Protein AF-0000000076990778 (afdb_homodimer)

Radius of gyration: 34.25 Å; Cα contacts (8 Å, |Δi|>4): 1949; chains: 2; bounding box: 66×97×91 Å

Structure (mmCIF, N/CA/C/O backbone):
data_AF-000000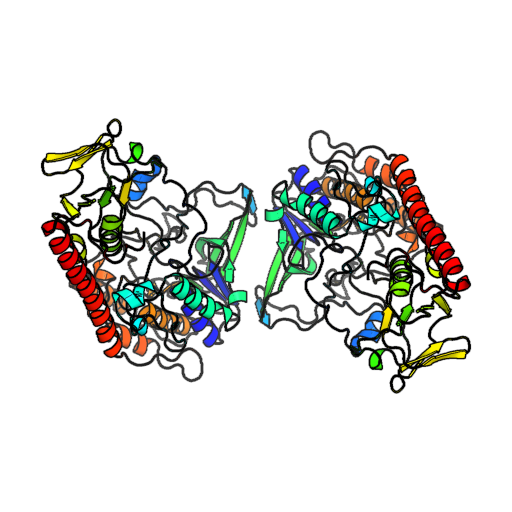0076990778-model_v1
#
loop_
_entity.id
_entity.type
_entity.pdbx_description
1 polymer 'Thiol-specific monooxygenase'
#
loop_
_atom_site.group_PDB
_atom_site.id
_atom_site.type_symbol
_atom_site.label_atom_id
_atom_site.label_alt_id
_atom_site.label_comp_id
_atom_site.label_asym_id
_atom_site.label_entity_id
_atom_site.label_seq_id
_atom_site.pdbx_PDB_ins_code
_atom_site.Cartn_x
_atom_site.Cartn_y
_atom_site.Cartn_z
_atom_site.occupancy
_atom_site.B_iso_or_equiv
_atom_site.auth_seq_id
_atom_site.auth_comp_id
_atom_site.auth_asym_id
_atom_site.auth_atom_id
_atom_site.pdbx_PDB_model_num
ATOM 1 N N . MET A 1 1 ? 0.806 -30.312 19.938 1 40.56 1 MET A N 1
ATOM 2 C CA . MET A 1 1 ? 1.621 -29.156 19.625 1 40.56 1 MET A CA 1
ATOM 3 C C . MET A 1 1 ? 1.033 -27.891 20.25 1 40.56 1 MET A C 1
ATOM 5 O O . MET A 1 1 ? -0.187 -27.719 20.297 1 40.56 1 MET A O 1
ATOM 9 N N . VAL A 1 2 ? 1.595 -27.297 21.109 1 52.78 2 VAL A N 1
ATOM 10 C CA . VAL A 1 2 ? 1.188 -26.031 21.703 1 52.78 2 VAL A CA 1
ATOM 11 C C . VAL A 1 2 ? 0.704 -25.078 20.609 1 52.78 2 VAL A C 1
ATOM 13 O O . VAL A 1 2 ? 1.192 -25.125 19.484 1 52.78 2 VAL A O 1
ATOM 16 N N . GLY A 1 3 ? -0.496 -24.453 20.734 1 72.81 3 GLY A N 1
ATOM 17 C CA . GLY A 1 3 ? -1.376 -23.828 19.766 1 72.81 3 GLY A CA 1
ATOM 18 C C . GLY A 1 3 ? -0.683 -22.781 18.922 1 72.81 3 GLY A C 1
ATOM 19 O O . GLY A 1 3 ? -0.182 -21.781 19.453 1 72.81 3 GLY A O 1
ATOM 20 N N . LEU A 1 4 ? -0.202 -23.203 17.609 1 91.69 4 LEU A N 1
ATOM 21 C CA . LEU A 1 4 ? 0.329 -22.25 16.656 1 91.69 4 LEU A CA 1
ATOM 22 C C . LEU A 1 4 ? -0.627 -21.078 16.469 1 91.69 4 LEU A C 1
ATOM 24 O O . LEU A 1 4 ? -1.841 -21.266 16.375 1 91.69 4 LEU A O 1
ATOM 28 N N . LYS A 1 5 ? -0.049 -19.875 16.578 1 95.31 5 LYS A N 1
ATOM 29 C CA . LYS A 1 5 ? -0.935 -18.719 16.594 1 95.31 5 LYS A CA 1
ATOM 30 C C . LYS A 1 5 ? -0.601 -17.75 15.461 1 95.31 5 LYS A C 1
ATOM 32 O O . LYS A 1 5 ? -1.431 -16.922 15.07 1 95.31 5 LYS A O 1
ATOM 37 N N . ARG A 1 6 ? 0.586 -17.859 14.961 1 97.69 6 ARG A N 1
ATOM 38 C CA . ARG A 1 6 ? 1.033 -16.938 13.906 1 97.69 6 ARG A CA 1
ATOM 39 C C . ARG A 1 6 ? 1.45 -17.703 12.656 1 97.69 6 ARG A C 1
ATOM 41 O O . ARG A 1 6 ? 2.41 -18.484 12.688 1 97.69 6 ARG A O 1
ATOM 48 N N . VAL A 1 7 ? 0.75 -17.391 11.469 1 98.75 7 VAL A N 1
ATOM 49 C CA . VAL A 1 7 ? 0.975 -18.156 10.258 1 98.75 7 VAL A CA 1
ATOM 50 C C . VAL A 1 7 ? 1.303 -17.219 9.102 1 98.75 7 VAL A C 1
ATOM 52 O O . VAL A 1 7 ? 0.614 -16.219 8.883 1 98.75 7 VAL A O 1
ATOM 55 N N . ALA A 1 8 ? 2.367 -17.531 8.375 1 98.81 8 ALA A N 1
ATOM 56 C CA . ALA A 1 8 ? 2.688 -16.844 7.125 1 98.81 8 ALA A CA 1
ATOM 57 C C . ALA A 1 8 ? 2.217 -17.656 5.922 1 98.81 8 ALA A C 1
ATOM 59 O O . ALA A 1 8 ? 2.404 -18.875 5.879 1 98.81 8 ALA A O 1
ATOM 60 N N . VAL A 1 9 ? 1.536 -17.016 5.039 1 98.94 9 VAL A N 1
ATOM 61 C CA . VAL A 1 9 ? 1.156 -17.609 3.764 1 98.94 9 VAL A CA 1
ATOM 62 C C . VAL A 1 9 ? 1.929 -16.938 2.631 1 98.94 9 VAL A C 1
ATOM 64 O O . VAL A 1 9 ? 1.931 -15.711 2.514 1 98.94 9 VAL A O 1
ATOM 67 N N . ILE A 1 10 ? 2.602 -17.719 1.812 1 98.75 10 ILE A N 1
ATOM 68 C CA . ILE A 1 10 ? 3.4 -17.172 0.721 1 98.75 10 ILE A CA 1
ATOM 69 C C . ILE A 1 10 ? 2.637 -17.312 -0.595 1 98.75 10 ILE A C 1
ATOM 71 O O . ILE A 1 10 ? 2.539 -18.406 -1.151 1 98.75 10 ILE A O 1
ATOM 75 N N . GLY A 1 11 ? 2.109 -16.172 -1.045 1 98.31 11 GLY A N 1
ATOM 76 C CA . GLY A 1 11 ? 1.365 -16.156 -2.295 1 98.31 11 GLY A CA 1
ATOM 77 C C . GLY A 1 11 ? -0.111 -15.852 -2.105 1 98.31 11 GLY A C 1
ATOM 78 O O . GLY A 1 11 ? -0.724 -16.312 -1.142 1 98.31 11 GLY A O 1
ATOM 79 N N . ALA A 1 12 ? -0.647 -15.125 -3.09 1 98.12 12 ALA A N 1
ATOM 80 C CA . ALA A 1 12 ? -2.072 -14.797 -3.066 1 98.12 12 ALA A CA 1
ATOM 81 C C . ALA A 1 12 ? -2.732 -15.141 -4.398 1 98.12 12 ALA A C 1
ATOM 83 O O . ALA A 1 12 ? -3.627 -14.43 -4.855 1 98.12 12 ALA A O 1
ATOM 84 N N . GLY A 1 13 ? -2.234 -16.156 -5.039 1 97.62 13 GLY A N 1
ATOM 85 C CA . GLY A 1 13 ? -3.004 -16.781 -6.105 1 97.62 13 GLY A CA 1
ATOM 86 C C . GLY A 1 13 ? -4.195 -17.578 -5.594 1 97.62 13 GLY A C 1
ATOM 87 O O . GLY A 1 13 ? -4.582 -17.438 -4.434 1 97.62 13 GLY A O 1
ATOM 88 N N . PRO A 1 14 ? -4.746 -18.406 -6.457 1 97.5 14 PRO A N 1
ATOM 89 C CA . PRO A 1 14 ? -5.898 -19.188 -6 1 97.5 14 PRO A CA 1
ATOM 90 C C . PRO A 1 14 ? -5.578 -20.078 -4.793 1 97.5 14 PRO A C 1
ATOM 92 O O . PRO A 1 14 ? -6.395 -20.188 -3.877 1 97.5 14 PRO A O 1
ATOM 95 N N . ALA A 1 15 ? -4.395 -20.672 -4.777 1 98.44 15 ALA A N 1
ATOM 96 C CA . ALA A 1 15 ? -3.984 -21.516 -3.658 1 98.44 15 ALA A CA 1
ATOM 97 C C . ALA A 1 15 ? -3.875 -20.703 -2.369 1 98.44 15 ALA A C 1
ATOM 99 O O . ALA A 1 15 ? -4.387 -21.109 -1.324 1 98.44 15 ALA A O 1
ATOM 100 N N . GLY A 1 16 ? -3.248 -19.562 -2.459 1 98.62 16 GLY A N 1
ATOM 101 C CA . GLY A 1 16 ? -3.08 -18.734 -1.284 1 98.62 16 GLY A CA 1
ATOM 102 C C . GLY A 1 16 ? -4.383 -18.125 -0.793 1 98.62 16 GLY A C 1
ATOM 103 O O . GLY A 1 16 ? -4.609 -18.016 0.414 1 98.62 16 GLY A O 1
ATOM 104 N N . ALA A 1 17 ? -5.207 -17.688 -1.723 1 98.38 17 ALA A N 1
ATOM 105 C CA . ALA A 1 17 ? -6.488 -17.078 -1.364 1 98.38 17 ALA A CA 1
ATOM 106 C C . ALA A 1 17 ? -7.355 -18.062 -0.574 1 98.38 17 ALA A C 1
ATOM 108 O O . ALA A 1 17 ? -7.898 -17.703 0.475 1 98.38 17 ALA A O 1
ATOM 109 N N . ILE A 1 18 ? -7.449 -19.281 -1.055 1 98.56 18 ILE A N 1
ATOM 110 C CA . ILE A 1 18 ? -8.312 -20.25 -0.385 1 98.56 18 ILE A CA 1
ATOM 111 C C . ILE A 1 18 ? -7.664 -20.688 0.925 1 98.56 18 ILE A C 1
ATOM 113 O O . ILE A 1 18 ? -8.359 -20.984 1.899 1 98.56 18 ILE A O 1
ATOM 117 N N . THR A 1 19 ? -6.324 -20.719 0.968 1 98.81 19 THR A N 1
ATOM 118 C CA . THR A 1 19 ? -5.617 -21.016 2.211 1 98.81 19 THR A CA 1
ATOM 119 C C . THR A 1 19 ? -5.934 -19.953 3.27 1 98.81 19 THR A C 1
ATOM 121 O O . THR A 1 19 ? -6.188 -20.297 4.426 1 98.81 19 THR A O 1
ATOM 124 N N . THR A 1 20 ? -5.902 -18.703 2.854 1 98.62 20 THR A N 1
ATOM 125 C CA . THR A 1 20 ? -6.219 -17.609 3.764 1 98.62 20 THR A CA 1
ATOM 126 C C . THR A 1 20 ? -7.613 -17.781 4.355 1 98.62 20 THR A C 1
ATOM 128 O O . THR A 1 20 ? -7.801 -17.641 5.566 1 98.62 20 THR A O 1
ATOM 131 N N . ASP A 1 21 ? -8.562 -18.125 3.529 1 98.31 21 ASP A N 1
ATOM 132 C CA . ASP A 1 21 ? -9.93 -18.359 3.998 1 98.31 21 ASP A CA 1
ATOM 133 C C . ASP A 1 21 ? -9.992 -19.547 4.957 1 98.31 21 ASP A C 1
ATOM 135 O O . ASP A 1 21 ? -10.656 -19.469 5.992 1 98.31 21 ASP A O 1
ATOM 139 N N . ALA A 1 22 ? -9.336 -20.641 4.562 1 98.62 22 ALA A N 1
ATOM 140 C CA . ALA A 1 22 ? -9.344 -21.844 5.398 1 98.62 22 ALA A CA 1
ATOM 141 C C . ALA A 1 22 ? -8.766 -21.547 6.781 1 98.62 22 ALA A C 1
ATOM 143 O O . ALA A 1 22 ? -9.32 -21.969 7.793 1 98.62 22 ALA A O 1
ATOM 144 N N . LEU A 1 23 ? -7.656 -20.844 6.82 1 98.44 23 LEU A N 1
ATOM 145 C CA . LEU A 1 23 ? -7.035 -20.484 8.086 1 98.44 23 LEU A CA 1
ATOM 146 C C . LEU A 1 23 ? -7.957 -19.594 8.906 1 98.44 23 LEU A C 1
ATOM 148 O O . LEU A 1 23 ? -8.164 -19.828 10.102 1 98.44 23 LEU A O 1
ATOM 152 N N . ALA A 1 24 ? -8.484 -18.531 8.242 1 97.31 24 ALA A N 1
ATOM 153 C CA . ALA A 1 24 ? -9.328 -17.562 8.938 1 97.31 24 ALA A CA 1
ATOM 154 C C . ALA A 1 24 ? -10.547 -18.25 9.547 1 97.31 24 ALA A C 1
ATOM 156 O O . ALA A 1 24 ? -10.938 -17.938 10.68 1 97.31 24 ALA A O 1
ATOM 157 N N . GLN A 1 25 ? -11.125 -19.188 8.867 1 97.12 25 GLN A N 1
ATOM 158 C CA . GLN A 1 25 ? -12.359 -19.828 9.305 1 97.12 25 GLN A CA 1
ATOM 159 C C . GLN A 1 25 ? -12.109 -20.766 10.484 1 97.12 25 GLN A C 1
ATOM 161 O O . GLN A 1 25 ? -13.047 -21.188 11.156 1 97.12 25 GLN A O 1
ATOM 166 N N . GLU A 1 26 ? -10.852 -21.125 10.688 1 97.19 26 GLU A N 1
ATOM 167 C CA . GLU A 1 26 ? -10.555 -21.922 11.875 1 97.19 26 GLU A CA 1
ATOM 168 C C . GLU A 1 26 ? -10.727 -21.109 13.148 1 97.19 26 GLU A C 1
ATOM 170 O O . GLU A 1 26 ? -10.961 -21.672 14.227 1 97.19 26 GLU A O 1
ATOM 175 N N . ARG A 1 27 ? -10.57 -19.797 13.078 1 94.88 27 ARG A N 1
ATOM 176 C CA . ARG A 1 27 ? -10.672 -18.906 14.219 1 94.88 27 ARG A CA 1
ATOM 177 C C . ARG A 1 27 ? -9.727 -19.328 15.336 1 94.88 27 ARG A C 1
ATOM 179 O O . ARG A 1 27 ? -10.109 -19.344 16.516 1 94.88 27 ARG A O 1
ATOM 186 N N . ALA A 1 28 ? -8.555 -19.766 14.914 1 96 28 ALA A N 1
ATOM 187 C CA . ALA A 1 28 ? -7.621 -20.328 15.891 1 96 28 ALA A CA 1
ATOM 188 C C . ALA A 1 28 ? -6.32 -19.531 15.93 1 96 28 ALA A C 1
ATOM 190 O O . ALA A 1 28 ? -5.469 -19.766 16.781 1 96 28 ALA A O 1
ATOM 191 N N . PHE A 1 29 ? -6.199 -18.562 15.023 1 96.56 29 PHE A N 1
ATOM 192 C CA . PHE A 1 29 ? -4.918 -17.891 14.852 1 96.56 29 PHE A CA 1
ATOM 193 C C . PHE A 1 29 ? -5.031 -16.422 15.219 1 96.56 29 PHE A C 1
ATOM 195 O O . PHE A 1 29 ? -6.039 -15.773 14.93 1 96.56 29 PHE A O 1
ATOM 202 N N . ASP A 1 30 ? -4 -15.883 15.844 1 94.69 30 ASP A N 1
ATOM 203 C CA . ASP A 1 30 ? -3.949 -14.477 16.219 1 94.69 30 ASP A CA 1
ATOM 204 C C . ASP A 1 30 ? -3.516 -13.609 15.039 1 94.69 30 ASP A C 1
ATOM 206 O O . ASP A 1 30 ? -3.945 -12.461 14.914 1 94.69 30 ASP A O 1
ATOM 210 N N . VAL A 1 31 ? -2.615 -14.25 14.219 1 96.75 31 VAL A N 1
ATOM 211 C CA . VAL A 1 31 ? -2.053 -13.508 13.094 1 96.75 31 VAL A CA 1
ATOM 212 C C . VAL A 1 31 ? -1.953 -14.406 11.867 1 96.75 31 VAL A C 1
ATOM 214 O O . VAL A 1 31 ? -1.397 -15.508 11.945 1 96.75 31 VAL A O 1
ATOM 217 N N . ILE A 1 32 ? -2.545 -13.992 10.852 1 98.25 32 ILE A N 1
ATOM 218 C CA . ILE A 1 32 ? -2.338 -14.531 9.508 1 98.25 32 ILE A CA 1
ATOM 219 C C . ILE A 1 32 ? -1.771 -13.438 8.602 1 98.25 32 ILE A C 1
ATOM 221 O O . ILE A 1 32 ? -2.369 -12.375 8.453 1 98.25 32 ILE A O 1
ATOM 225 N N . ARG A 1 33 ? -0.583 -13.664 8.086 1 98.44 33 ARG A N 1
ATOM 226 C CA . ARG A 1 33 ? 0.03 -12.734 7.152 1 98.44 33 ARG A CA 1
ATOM 227 C C . ARG A 1 33 ? 0.233 -13.375 5.785 1 98.44 33 ARG A C 1
ATOM 229 O O . ARG A 1 33 ? 0.848 -14.438 5.684 1 98.44 33 ARG A O 1
ATOM 236 N N . VAL A 1 34 ? -0.325 -12.727 4.84 1 98.81 34 VAL A N 1
ATOM 237 C CA . VAL A 1 34 ? -0.165 -13.203 3.471 1 98.81 34 VAL A CA 1
ATOM 238 C C . VAL A 1 34 ? 0.781 -12.281 2.707 1 98.81 34 VAL A C 1
ATOM 240 O O . VAL A 1 34 ? 0.583 -11.062 2.684 1 98.81 34 VAL A O 1
ATOM 243 N N . PHE A 1 35 ? 1.829 -12.805 2.146 1 98.75 35 PHE A N 1
ATOM 244 C CA . PHE A 1 35 ? 2.785 -12.016 1.382 1 98.75 35 PHE A CA 1
ATOM 245 C C . PHE A 1 35 ? 2.672 -12.32 -0.107 1 98.75 35 PHE A C 1
ATOM 247 O O . PHE A 1 35 ? 2.832 -13.469 -0.527 1 98.75 35 PHE A O 1
ATOM 254 N N . GLU A 1 36 ? 2.342 -11.328 -0.879 1 98.19 36 GLU A N 1
ATOM 255 C CA . GLU A 1 36 ? 2.207 -11.414 -2.33 1 98.19 36 GLU A CA 1
ATOM 256 C C . GLU A 1 36 ? 3.193 -10.484 -3.033 1 98.19 36 GLU A C 1
ATOM 258 O O . GLU A 1 36 ? 3.197 -9.281 -2.791 1 98.19 36 GLU A O 1
ATOM 263 N N . ARG A 1 37 ? 4 -11.055 -3.865 1 96.81 37 ARG A N 1
ATOM 264 C CA . ARG A 1 37 ? 5.078 -10.281 -4.473 1 96.81 37 ARG A CA 1
ATOM 265 C C . ARG A 1 37 ? 4.535 -9.297 -5.5 1 96.81 37 ARG A C 1
ATOM 267 O O . ARG A 1 37 ? 5.176 -8.289 -5.805 1 96.81 37 ARG A O 1
ATOM 274 N N . ARG A 1 38 ? 3.324 -9.562 -6.012 1 95.75 38 ARG A N 1
ATOM 275 C CA . ARG A 1 38 ? 2.73 -8.656 -6.992 1 95.75 38 ARG A CA 1
ATOM 276 C C . ARG A 1 38 ? 1.759 -7.691 -6.324 1 95.75 38 ARG A C 1
ATOM 278 O O . ARG A 1 38 ? 1.62 -7.691 -5.102 1 95.75 38 ARG A O 1
ATOM 285 N N . GLU A 1 39 ? 1.075 -6.789 -7.141 1 95.25 39 GLU A N 1
ATOM 286 C CA . GLU A 1 39 ? 0.356 -5.625 -6.633 1 95.25 39 GLU A CA 1
ATOM 287 C C . GLU A 1 39 ? -1.104 -5.961 -6.344 1 95.25 39 GLU A C 1
ATOM 289 O O . GLU A 1 39 ? -1.845 -5.129 -5.812 1 95.25 39 GLU A O 1
ATOM 294 N N . ALA A 1 40 ? -1.521 -7.219 -6.664 1 96.25 40 ALA A N 1
ATOM 295 C CA . ALA A 1 40 ? -2.906 -7.641 -6.473 1 96.25 40 ALA A CA 1
ATOM 296 C C . ALA A 1 40 ? -3.01 -9.164 -6.402 1 96.25 40 ALA A C 1
ATOM 298 O O . ALA A 1 40 ? -2.088 -9.875 -6.812 1 96.25 40 ALA A O 1
ATOM 299 N N . PRO A 1 41 ? -4.098 -9.656 -5.867 1 97.25 41 PRO A N 1
ATOM 300 C CA . PRO A 1 41 ? -4.262 -11.117 -5.859 1 97.25 41 PRO A CA 1
ATOM 301 C C . PRO A 1 41 ? -4.609 -11.68 -7.234 1 97.25 41 PRO A C 1
ATOM 303 O O . PRO A 1 41 ? -5.285 -11.016 -8.023 1 97.25 41 PRO A O 1
ATOM 306 N N . GLY A 1 42 ? -4.113 -12.812 -7.492 1 96.31 42 GLY A N 1
ATOM 307 C CA . GLY A 1 42 ? -4.469 -13.461 -8.742 1 96.31 42 GLY A CA 1
ATOM 308 C C . GLY A 1 42 ? -3.475 -14.531 -9.156 1 96.31 42 GLY A C 1
ATOM 309 O O . GLY A 1 42 ? -3.82 -15.445 -9.906 1 96.31 42 GLY A O 1
ATOM 310 N N . GLY A 1 43 ? -2.201 -14.359 -8.648 1 94.62 43 GLY A N 1
ATOM 311 C CA . GLY A 1 43 ? -1.175 -15.289 -9.078 1 94.62 43 GLY A CA 1
ATOM 312 C C . GLY A 1 43 ? -0.997 -15.328 -10.586 1 94.62 43 GLY A C 1
ATOM 313 O O . GLY A 1 43 ? -0.827 -14.289 -11.227 1 94.62 43 GLY A O 1
ATOM 314 N N . CYS A 1 44 ? -1.119 -16.516 -11.117 1 93.56 44 CYS A N 1
ATOM 315 C CA . CYS A 1 44 ? -0.93 -16.703 -12.555 1 93.56 44 CYS A CA 1
ATOM 316 C C . CYS A 1 44 ? -2.045 -16.031 -13.344 1 93.56 44 CYS A C 1
ATOM 318 O O . CYS A 1 44 ? -1.938 -15.867 -14.562 1 93.56 44 CYS A O 1
ATOM 320 N N . TRP A 1 45 ? -3.092 -15.555 -12.711 1 95.62 45 TRP A N 1
ATOM 321 C CA . TRP A 1 45 ? -4.246 -14.984 -13.391 1 95.62 45 TRP A CA 1
ATOM 322 C C . TRP A 1 45 ? -4.207 -13.461 -13.352 1 95.62 45 TRP A C 1
ATOM 324 O O . TRP A 1 45 ? -5.098 -12.797 -13.883 1 95.62 45 TRP A O 1
ATOM 334 N N . LEU A 1 46 ? -3.219 -12.945 -12.711 1 95.56 46 LEU A N 1
ATOM 335 C CA . LEU A 1 46 ? -3.086 -11.492 -12.688 1 95.56 46 LEU A CA 1
ATOM 336 C C . LEU A 1 46 ? -2.457 -10.984 -13.977 1 95.56 46 LEU A C 1
ATOM 338 O O . LEU A 1 46 ? -1.333 -11.359 -14.32 1 95.56 46 LEU A O 1
ATOM 342 N N . GLY A 1 47 ? -3.211 -10.164 -14.672 1 92.12 47 GLY A N 1
ATOM 343 C CA . GLY A 1 47 ? -2.736 -9.602 -15.93 1 92.12 47 GLY A CA 1
ATOM 344 C C . GLY A 1 47 ? -1.717 -8.5 -15.742 1 92.12 47 GLY A C 1
ATOM 345 O O . GLY A 1 47 ? -1.389 -8.133 -14.609 1 92.12 47 GLY A O 1
ATOM 346 N N . GLU A 1 48 ? -1.128 -8.148 -16.812 1 86.62 48 GLU A N 1
ATOM 347 C CA . GLU A 1 48 ? -0.183 -7.031 -16.797 1 86.62 48 GLU A CA 1
ATOM 348 C C . GLU A 1 48 ? -0.571 -5.973 -17.828 1 86.62 48 GLU A C 1
ATOM 350 O O . GLU A 1 48 ? -1.264 -6.273 -18.797 1 86.62 48 GLU A O 1
ATOM 355 N N . ASN A 1 49 ? -0.214 -4.719 -17.484 1 75.94 49 ASN A N 1
ATOM 356 C CA . ASN A 1 49 ? -0.545 -3.604 -18.359 1 75.94 49 ASN A CA 1
ATOM 357 C C . ASN A 1 49 ? 0.578 -3.322 -19.359 1 75.94 49 ASN A C 1
ATOM 359 O O . ASN A 1 49 ? 0.405 -2.533 -20.281 1 75.94 49 ASN A O 1
ATOM 363 N N . GLY A 1 50 ? 1.709 -4.008 -19.266 1 76.62 50 GLY A N 1
ATOM 364 C CA . GLY A 1 50 ? 2.828 -3.773 -20.156 1 76.62 50 GLY A CA 1
ATOM 365 C C . GLY A 1 50 ? 3.611 -5.035 -20.484 1 76.62 50 GLY A C 1
ATOM 366 O O . GLY A 1 50 ? 3.307 -6.109 -19.953 1 76.62 50 GLY A O 1
ATOM 367 N N . PRO A 1 51 ? 4.5 -4.848 -21.438 1 79.94 51 PRO A N 1
ATOM 368 C CA . PRO A 1 51 ? 5.316 -6.008 -21.797 1 79.94 51 PRO A CA 1
ATOM 369 C C . PRO A 1 51 ? 6.238 -6.465 -20.672 1 79.94 51 PRO A C 1
ATOM 371 O O . PRO A 1 51 ? 6.715 -5.645 -19.891 1 79.94 51 PRO A O 1
ATOM 374 N N . PRO A 1 52 ? 6.391 -7.762 -20.578 1 81.56 52 PRO A N 1
ATOM 375 C CA . PRO A 1 52 ? 7.359 -8.25 -19.594 1 81.56 52 PRO A CA 1
ATOM 376 C C . PRO A 1 52 ? 8.797 -7.844 -19.938 1 81.56 52 PRO A C 1
ATOM 378 O O . PRO A 1 52 ? 9.086 -7.484 -21.078 1 81.56 52 PRO A O 1
ATOM 381 N N . PRO A 1 53 ? 9.641 -7.875 -18.969 1 82.88 53 PRO A N 1
ATOM 382 C CA . PRO A 1 53 ? 11.055 -7.641 -19.266 1 82.88 53 PRO A CA 1
ATOM 383 C C . PRO A 1 53 ? 11.633 -8.68 -20.234 1 82.88 53 PRO A C 1
ATOM 385 O O . PRO A 1 53 ? 11.227 -9.844 -20.203 1 82.88 53 PRO A O 1
ATOM 388 N N . LEU A 1 54 ? 12.578 -8.227 -21 1 84.25 54 LEU A N 1
ATOM 389 C CA . LEU A 1 54 ? 13.266 -9.141 -21.906 1 84.25 54 LEU A CA 1
ATOM 390 C C . LEU A 1 54 ? 14.172 -10.094 -21.125 1 84.25 54 LEU A C 1
ATOM 392 O O . LEU A 1 54 ? 14.805 -9.688 -20.156 1 84.25 54 LEU A O 1
ATOM 396 N N . ILE A 1 55 ? 14.133 -11.266 -21.594 1 88.56 55 ILE A N 1
ATOM 397 C CA . ILE A 1 55 ? 15.094 -12.219 -21.031 1 88.56 55 ILE A CA 1
ATOM 398 C C . ILE A 1 55 ? 16.5 -11.852 -21.484 1 88.56 55 ILE A C 1
ATOM 400 O O . ILE A 1 55 ? 16.75 -11.703 -22.688 1 88.56 55 ILE A O 1
ATOM 404 N N . ARG A 1 56 ? 17.469 -11.727 -20.609 1 89.5 56 ARG A N 1
ATOM 405 C CA . ARG A 1 56 ? 18.844 -11.375 -20.922 1 89.5 56 ARG A CA 1
ATOM 406 C C . ARG A 1 56 ? 19.594 -12.578 -21.5 1 89.5 56 ARG A C 1
ATOM 408 O O . ARG A 1 56 ? 19.312 -13.719 -21.141 1 89.5 56 ARG A O 1
ATOM 415 N N . PRO A 1 57 ? 20.5 -12.289 -22.312 1 88.62 57 PRO A N 1
ATOM 416 C CA . PRO A 1 57 ? 21.234 -13.383 -22.953 1 88.62 57 PRO A CA 1
ATOM 417 C C . PRO A 1 57 ? 21.859 -14.344 -21.953 1 88.62 57 PRO A C 1
ATOM 419 O O . PRO A 1 57 ? 21.922 -15.555 -22.203 1 88.62 57 PRO A O 1
ATOM 422 N N . ASP A 1 58 ? 22.25 -13.789 -20.875 1 89.31 58 ASP A N 1
ATOM 423 C CA . ASP A 1 58 ? 22.938 -14.617 -19.906 1 89.31 58 ASP A CA 1
ATOM 424 C C . ASP A 1 58 ? 21.953 -15.453 -19.078 1 89.31 58 ASP A C 1
ATOM 426 O O . ASP A 1 58 ? 22.359 -16.328 -18.312 1 89.31 58 ASP A O 1
ATOM 430 N N . GLU A 1 59 ? 20.719 -15.297 -19.281 1 93 59 GLU A N 1
ATOM 431 C CA . GLU A 1 59 ? 19.703 -16.016 -18.516 1 93 59 GLU A CA 1
ATOM 432 C C . GLU A 1 59 ? 19.328 -17.328 -19.203 1 93 59 GLU A C 1
ATOM 434 O O . GLU A 1 59 ? 18.797 -18.234 -18.562 1 93 59 GLU A O 1
ATOM 439 N N . PHE A 1 60 ? 19.562 -17.406 -20.484 1 93.88 60 PHE A N 1
ATOM 440 C CA . PHE A 1 60 ? 19.047 -18.531 -21.25 1 93.88 60 PHE A CA 1
ATOM 441 C C . PHE A 1 60 ? 19.672 -19.828 -20.781 1 93.88 60 PHE A C 1
ATOM 443 O O . PHE A 1 60 ? 18.969 -20.844 -20.609 1 93.88 60 PHE A O 1
ATOM 450 N N . ASP A 1 61 ? 20.891 -19.766 -20.5 1 94.69 61 ASP A N 1
ATOM 451 C CA . ASP A 1 61 ? 21.562 -20.969 -20.016 1 94.69 61 ASP A CA 1
ATOM 452 C C . ASP A 1 61 ? 21.016 -21.391 -18.656 1 94.69 61 ASP A C 1
ATOM 454 O O . ASP A 1 61 ? 20.844 -22.578 -18.375 1 94.69 61 ASP A O 1
ATOM 458 N N . LEU A 1 62 ? 20.828 -20.438 -17.828 1 95.81 62 LEU A N 1
ATOM 459 C CA . LEU A 1 62 ? 20.297 -20.703 -16.484 1 95.81 62 LEU A CA 1
ATOM 460 C C . LEU A 1 62 ? 18.891 -21.266 -16.547 1 95.81 62 LEU A C 1
ATOM 462 O O . LEU A 1 62 ? 18.531 -22.172 -15.797 1 95.81 62 LEU A O 1
ATOM 466 N N . LEU A 1 63 ? 18.109 -20.703 -17.453 1 96.19 63 LEU A N 1
ATOM 467 C CA . LEU A 1 63 ? 16.75 -21.172 -17.641 1 96.19 63 LEU A CA 1
ATOM 468 C C . LEU A 1 63 ? 16.734 -22.594 -18.203 1 96.19 63 LEU A C 1
ATOM 470 O O . LEU A 1 63 ? 15.93 -23.422 -17.781 1 96.19 63 LEU A O 1
ATOM 474 N N . ALA A 1 64 ? 17.672 -22.891 -19.078 1 96.38 64 ALA A N 1
ATOM 475 C CA . ALA A 1 64 ? 17.797 -24.234 -19.656 1 96.38 64 ALA A CA 1
ATOM 476 C C . ALA A 1 64 ? 18.219 -25.234 -18.594 1 96.38 64 ALA A C 1
ATOM 478 O O . ALA A 1 64 ? 17.766 -26.391 -18.609 1 96.38 64 ALA A O 1
ATOM 479 N N . ALA A 1 65 ? 19.016 -24.781 -17.719 1 95.75 65 ALA A N 1
ATOM 480 C CA . ALA A 1 65 ? 19.531 -25.656 -16.656 1 95.75 65 ALA A CA 1
ATOM 481 C C . ALA A 1 65 ? 18.578 -25.688 -15.469 1 95.75 65 ALA A C 1
ATOM 483 O O . ALA A 1 65 ? 18.812 -26.422 -14.5 1 95.75 65 ALA A O 1
ATOM 484 N N . ARG A 1 66 ? 17.516 -24.938 -15.461 1 95.12 66 ARG A N 1
ATOM 485 C CA . ARG A 1 66 ? 16.516 -24.828 -14.398 1 95.12 66 ARG A CA 1
ATOM 486 C C . ARG A 1 66 ? 17.141 -24.312 -13.109 1 95.12 66 ARG A C 1
ATOM 488 O O . ARG A 1 66 ? 16.812 -24.781 -12.023 1 95.12 66 ARG A O 1
ATOM 495 N N . THR A 1 67 ? 18.094 -23.312 -13.266 1 94 67 THR A N 1
ATOM 496 C CA . THR A 1 67 ? 18.781 -22.734 -12.117 1 94 67 THR A CA 1
ATOM 497 C C . THR A 1 67 ? 18.656 -21.219 -12.117 1 94 67 THR A C 1
ATOM 499 O O . THR A 1 67 ? 19.438 -20.531 -11.461 1 94 67 THR A O 1
ATOM 502 N N . ALA A 1 68 ? 17.688 -20.672 -12.852 1 94.44 68 ALA A N 1
ATOM 503 C CA . ALA A 1 68 ? 17.625 -19.234 -13.133 1 94.44 68 ALA A CA 1
ATOM 504 C C . ALA A 1 68 ? 17.125 -18.469 -11.922 1 94.44 68 ALA A C 1
ATOM 506 O O . ALA A 1 68 ? 17.281 -17.234 -11.852 1 94.44 68 ALA A O 1
ATOM 507 N N . ASP A 1 69 ? 16.516 -19.094 -10.922 1 94 69 ASP A N 1
ATOM 508 C CA . ASP A 1 69 ? 15.891 -18.406 -9.797 1 94 69 ASP A CA 1
ATOM 509 C C . ASP A 1 69 ? 16.562 -18.781 -8.477 1 94 69 ASP A C 1
ATOM 511 O O . ASP A 1 69 ? 15.914 -19.344 -7.582 1 94 69 ASP A O 1
ATOM 515 N N . PRO A 1 70 ? 17.844 -18.391 -8.328 1 92.44 70 PRO A N 1
ATOM 516 C CA . PRO A 1 70 ? 18.547 -18.641 -7.062 1 92.44 70 PRO A CA 1
ATOM 517 C C . PRO A 1 70 ? 18.062 -17.734 -5.938 1 92.44 70 PRO A C 1
ATOM 519 O O . PRO A 1 70 ? 17.297 -16.797 -6.18 1 92.44 70 PRO A O 1
ATOM 522 N N . PRO A 1 71 ? 18.453 -18.094 -4.723 1 92.69 71 PRO A N 1
ATOM 523 C CA . PRO A 1 71 ? 18.203 -17.141 -3.643 1 92.69 71 PRO A CA 1
ATOM 524 C C . PRO A 1 71 ? 18.75 -15.75 -3.955 1 92.69 71 PRO A C 1
ATOM 526 O O . PRO A 1 71 ? 19.734 -15.609 -4.688 1 92.69 71 PRO A O 1
ATOM 529 N N . HIS A 1 72 ? 18.094 -14.727 -3.439 1 91.81 72 HIS A N 1
ATOM 530 C CA . HIS A 1 72 ? 18.516 -13.359 -3.689 1 91.81 72 HIS A CA 1
ATOM 531 C C . HIS A 1 72 ? 19.984 -13.164 -3.326 1 91.81 72 HIS A C 1
ATOM 533 O O . HIS A 1 72 ? 20.422 -13.578 -2.248 1 91.81 72 HIS A O 1
ATOM 539 N N . PRO A 1 73 ? 20.75 -12.594 -4.152 1 87.25 73 PRO A N 1
ATOM 540 C CA . PRO A 1 73 ? 22.203 -12.539 -3.969 1 87.25 73 PRO A CA 1
ATOM 541 C C . PRO A 1 73 ? 22.609 -11.578 -2.859 1 87.25 73 PRO A C 1
ATOM 543 O O . PRO A 1 73 ? 23.703 -11.703 -2.303 1 87.25 73 PRO A O 1
ATOM 546 N N . SER A 1 74 ? 21.812 -10.602 -2.555 1 86.94 74 SER A N 1
ATOM 547 C CA . SER A 1 74 ? 22.266 -9.586 -1.618 1 86.94 74 SER A CA 1
ATOM 548 C C . SER A 1 74 ? 21.219 -9.312 -0.544 1 86.94 74 SER A C 1
ATOM 550 O O . SER A 1 74 ? 20.703 -8.203 -0.445 1 86.94 74 SER A O 1
ATOM 552 N N . VAL A 1 75 ? 20.984 -10.281 0.323 1 90.44 75 VAL A N 1
ATOM 553 C CA . VAL A 1 75 ? 20.156 -10.062 1.513 1 90.44 75 VAL A CA 1
ATOM 554 C C . VAL A 1 75 ? 20.938 -9.227 2.525 1 90.44 75 VAL A C 1
ATOM 556 O O . VAL A 1 75 ? 22.062 -9.586 2.896 1 90.44 75 VAL A O 1
ATOM 559 N N . PRO A 1 76 ? 20.406 -8.125 2.947 1 93.81 76 PRO A N 1
ATOM 560 C CA . PRO A 1 76 ? 21.141 -7.289 3.893 1 93.81 76 PRO A CA 1
ATOM 561 C C . PRO A 1 76 ? 21.484 -8.016 5.191 1 93.81 76 PRO A C 1
ATOM 563 O O . PRO A 1 76 ? 20.656 -8.789 5.695 1 93.81 76 PRO A O 1
ATOM 566 N N . ALA A 1 77 ? 22.625 -7.793 5.766 1 90.94 77 ALA A N 1
ATOM 567 C CA . ALA A 1 77 ? 23.094 -8.461 6.977 1 90.94 77 ALA A CA 1
ATOM 568 C C . ALA A 1 77 ? 22.328 -7.977 8.203 1 90.94 77 ALA A C 1
ATOM 570 O O . ALA A 1 77 ? 22.094 -8.75 9.141 1 90.94 77 ALA A O 1
ATOM 571 N N . LYS A 1 78 ? 22.062 -6.691 8.188 1 91.88 78 LYS A N 1
ATOM 572 C CA . LYS A 1 78 ? 21.312 -6.094 9.281 1 91.88 78 LYS A CA 1
ATOM 573 C C . LYS A 1 78 ? 19.938 -5.629 8.82 1 91.88 78 LYS A C 1
ATOM 575 O O . LYS A 1 78 ? 19.812 -4.961 7.789 1 91.88 78 LYS A O 1
ATOM 580 N N . LEU A 1 79 ? 18.922 -6.066 9.578 1 94.06 79 LEU A N 1
ATOM 581 C CA . LEU A 1 79 ? 17.547 -5.707 9.25 1 94.06 79 LEU A CA 1
ATOM 582 C C . LEU A 1 79 ? 16.891 -4.977 10.406 1 94.06 79 LEU A C 1
ATOM 584 O O . LEU A 1 79 ? 17.188 -5.254 11.57 1 94.06 79 LEU A O 1
ATOM 588 N N . PRO A 1 80 ? 15.984 -3.99 10.133 1 94.5 80 PRO A N 1
ATOM 589 C CA . PRO A 1 80 ? 15.523 -3.598 8.797 1 94.5 80 PRO A CA 1
ATOM 590 C C . PRO A 1 80 ? 16.562 -2.781 8.031 1 94.5 80 PRO A C 1
ATOM 592 O O . PRO A 1 80 ? 17.5 -2.252 8.633 1 94.5 80 PRO A O 1
ATOM 595 N N . ALA A 1 81 ? 16.391 -2.748 6.699 1 95.69 81 ALA A N 1
ATOM 596 C CA . ALA A 1 81 ? 17.312 -2.031 5.82 1 95.69 81 ALA A CA 1
ATOM 597 C C . ALA A 1 81 ? 16.578 -1.423 4.629 1 95.69 81 ALA A C 1
ATOM 599 O O . ALA A 1 81 ? 15.547 -1.939 4.203 1 95.69 81 ALA A O 1
ATOM 600 N N . GLN A 1 82 ? 17.016 -0.29 4.172 1 94.56 82 GLN A N 1
ATOM 601 C CA . GLN A 1 82 ? 16.609 0.345 2.922 1 94.56 82 GLN A CA 1
ATOM 602 C C . GLN A 1 82 ? 17.766 0.372 1.921 1 94.56 82 GLN A C 1
ATOM 604 O O . GLN A 1 82 ? 18.781 1.038 2.148 1 94.56 82 GLN A O 1
ATOM 609 N N . VAL A 1 83 ? 17.625 -0.414 0.893 1 94.56 83 VAL A N 1
ATOM 610 C CA . VAL A 1 83 ? 18.75 -0.533 -0.021 1 94.56 83 VAL A CA 1
ATOM 611 C C . VAL A 1 83 ? 18.281 -0.3 -1.456 1 94.56 83 VAL A C 1
ATOM 613 O O . VAL A 1 83 ? 17.094 -0.425 -1.756 1 94.56 83 VAL A O 1
ATOM 616 N N . PRO A 1 84 ? 19.203 0.113 -2.365 1 93.5 84 PRO A N 1
ATOM 617 C CA . PRO A 1 84 ? 18.828 0.282 -3.77 1 93.5 84 PRO A CA 1
ATOM 618 C C . PRO A 1 84 ? 18.141 -0.953 -4.348 1 93.5 84 PRO A C 1
ATOM 620 O O . PRO A 1 84 ? 18.469 -2.08 -3.979 1 93.5 84 PRO A O 1
ATOM 623 N N . LYS A 1 85 ? 17.234 -0.712 -5.191 1 92.62 85 LYS A N 1
ATOM 624 C CA . LYS A 1 85 ? 16.453 -1.783 -5.801 1 92.62 85 LYS A CA 1
ATOM 625 C C . LYS A 1 85 ? 17.359 -2.812 -6.473 1 92.62 85 LYS A C 1
ATOM 627 O O . LYS A 1 85 ? 18.312 -2.451 -7.156 1 92.62 85 LYS A O 1
ATOM 632 N N . SER A 1 86 ? 17 -4.07 -6.312 1 87 86 SER A N 1
ATOM 633 C CA . SER A 1 86 ? 17.75 -5.176 -6.887 1 87 86 SER A CA 1
ATOM 634 C C . SER A 1 86 ? 17.453 -5.34 -8.375 1 87 86 SER A C 1
ATOM 636 O O . SER A 1 86 ? 16.297 -5.344 -8.781 1 87 86 SER A O 1
ATOM 638 N N . PRO A 1 87 ? 18.516 -5.434 -9.125 1 86.31 87 PRO A N 1
ATOM 639 C CA . PRO A 1 87 ? 18.281 -5.688 -10.547 1 86.31 87 PRO A CA 1
ATOM 640 C C . PRO A 1 87 ? 18.062 -7.168 -10.852 1 86.31 87 PRO A C 1
ATOM 642 O O . PRO A 1 87 ? 17.766 -7.531 -11.992 1 86.31 87 PRO A O 1
ATOM 645 N N . ALA A 1 88 ? 18.188 -8.016 -9.883 1 86.25 88 ALA A N 1
ATOM 646 C CA . ALA A 1 88 ? 18.047 -9.461 -10.086 1 86.25 88 ALA A CA 1
ATOM 647 C C . ALA A 1 88 ? 16.641 -9.82 -10.539 1 86.25 88 ALA A C 1
ATOM 649 O O . ALA A 1 88 ? 15.656 -9.391 -9.922 1 86.25 88 ALA A O 1
ATOM 650 N N . PRO A 1 89 ? 16.531 -10.633 -11.594 1 87.69 89 PRO A N 1
ATOM 651 C CA . PRO A 1 89 ? 15.203 -11.078 -12 1 87.69 89 PRO A CA 1
ATOM 652 C C . PRO A 1 89 ? 14.523 -11.953 -10.945 1 87.69 89 PRO A C 1
ATOM 654 O O . PRO A 1 89 ? 15.18 -12.758 -10.289 1 87.69 89 PRO A O 1
ATOM 657 N N . ARG A 1 90 ? 13.227 -11.734 -10.867 1 88.56 90 ARG A N 1
ATOM 658 C CA . ARG A 1 90 ? 12.469 -12.57 -9.938 1 88.56 90 ARG A CA 1
ATOM 659 C C . ARG A 1 90 ? 11.328 -13.281 -10.656 1 88.56 90 ARG A C 1
ATOM 661 O O . ARG A 1 90 ? 10.555 -14.008 -10.023 1 88.56 90 ARG A O 1
ATOM 668 N N . TYR A 1 91 ? 11.234 -13.078 -11.953 1 91.88 91 TYR A N 1
ATOM 669 C CA . TYR A 1 91 ? 10.281 -13.773 -12.805 1 91.88 91 TYR A CA 1
ATOM 670 C C . TYR A 1 91 ? 8.859 -13.633 -12.273 1 91.88 91 TYR A C 1
ATOM 672 O O . TYR A 1 91 ? 8.141 -14.617 -12.141 1 91.88 91 TYR A O 1
ATOM 680 N N . ALA A 1 92 ? 8.477 -12.438 -11.914 1 88.94 92 ALA A N 1
ATOM 681 C CA . ALA A 1 92 ? 7.18 -12.164 -11.297 1 88.94 92 ALA A CA 1
ATOM 682 C C . ALA A 1 92 ? 6.148 -11.773 -12.359 1 88.94 92 ALA A C 1
ATOM 684 O O . ALA A 1 92 ? 5.004 -11.445 -12.023 1 88.94 92 ALA A O 1
ATOM 685 N N . GLU A 1 93 ? 6.449 -11.969 -13.586 1 87.5 93 GLU A N 1
ATOM 686 C CA . GLU A 1 93 ? 5.586 -11.484 -14.664 1 87.5 93 GLU A CA 1
ATOM 687 C C . GLU A 1 93 ? 4.387 -12.414 -14.859 1 87.5 93 GLU A C 1
ATOM 689 O O . GLU A 1 93 ? 4.441 -13.594 -14.516 1 87.5 93 GLU A O 1
ATOM 694 N N . SER A 1 94 ? 3.406 -11.789 -15.445 1 85.06 94 SER A N 1
ATOM 695 C CA . SER A 1 94 ? 2.164 -12.508 -15.703 1 85.06 94 SER A CA 1
ATOM 696 C C . SER A 1 94 ? 2.365 -13.609 -16.734 1 85.06 94 SER A C 1
ATOM 698 O O . SER A 1 94 ? 3.146 -13.453 -17.672 1 85.06 94 SER A O 1
ATOM 700 N N . THR A 1 95 ? 1.589 -14.594 -16.578 1 86.25 95 THR A N 1
ATOM 701 C CA . THR A 1 95 ? 1.595 -15.703 -17.531 1 86.25 95 THR A CA 1
ATOM 702 C C . THR A 1 95 ? 0.369 -15.641 -18.438 1 86.25 95 THR A C 1
ATOM 704 O O . THR A 1 95 ? 0.198 -16.484 -19.312 1 86.25 95 THR A O 1
ATOM 707 N N . VAL A 1 96 ? -0.374 -14.609 -18.281 1 90.88 96 VAL A N 1
ATOM 708 C CA . VAL A 1 96 ? -1.616 -14.477 -19.031 1 90.88 96 VAL A CA 1
ATOM 709 C C . VAL A 1 96 ? -1.354 -13.711 -20.328 1 90.88 96 VAL A C 1
ATOM 711 O O . VAL A 1 96 ? -0.592 -12.742 -20.344 1 90.88 96 VAL A O 1
ATOM 714 N N . TYR A 1 97 ? -1.788 -14.234 -21.422 1 88 97 TYR A N 1
ATOM 715 C CA . TYR A 1 97 ? -1.854 -13.414 -22.625 1 88 97 TYR A CA 1
ATOM 716 C C . TYR A 1 97 ? -3.244 -12.82 -22.797 1 88 97 TYR A C 1
ATOM 718 O O . TYR A 1 97 ? -4.23 -13.367 -22.297 1 88 97 TYR A O 1
ATOM 726 N N . PRO A 1 98 ? -3.422 -11.742 -23.453 1 86.56 98 PRO A N 1
ATOM 727 C CA . PRO A 1 98 ? -4.566 -10.836 -23.375 1 86.56 98 PRO A CA 1
ATOM 728 C C . PRO A 1 98 ? -5.891 -11.523 -23.703 1 86.56 98 PRO A C 1
ATOM 730 O O . PRO A 1 98 ? -6.938 -11.156 -23.172 1 86.56 98 PRO A O 1
ATOM 733 N N . TYR A 1 99 ? -5.863 -12.555 -24.547 1 88.94 99 TYR A N 1
ATOM 734 C CA . TYR A 1 99 ? -7.117 -13.148 -25 1 88.94 99 TYR A CA 1
ATOM 735 C C . TYR A 1 99 ? -7.352 -14.5 -24.328 1 88.94 99 TYR A C 1
ATOM 737 O O . TYR A 1 99 ? -8.258 -15.242 -24.719 1 88.94 99 TYR A O 1
ATOM 745 N N . LEU A 1 100 ? -6.652 -14.781 -23.375 1 93.12 100 LEU A N 1
ATOM 746 C CA . LEU A 1 100 ? -6.66 -16.109 -22.781 1 93.12 100 LEU A CA 1
ATOM 747 C C . LEU A 1 100 ? -8.016 -16.422 -22.156 1 93.12 100 LEU A C 1
ATOM 749 O O . LEU A 1 100 ? -8.609 -15.578 -21.484 1 93.12 100 LEU A O 1
ATOM 753 N N . GLU A 1 101 ? -8.484 -17.656 -22.5 1 93.69 101 GLU A N 1
ATOM 754 C CA . GLU A 1 101 ? -9.648 -18.266 -21.859 1 93.69 101 GLU A CA 1
ATOM 755 C C . GLU A 1 101 ? -9.25 -19.547 -21.109 1 93.69 101 GLU A C 1
ATOM 757 O O . GLU A 1 101 ? -8.281 -20.203 -21.484 1 93.69 101 GLU A O 1
ATOM 762 N N . THR A 1 102 ? -10.039 -19.797 -20.109 1 94.62 102 THR A N 1
ATOM 763 C CA . THR A 1 102 ? -9.781 -21.078 -19.438 1 94.62 102 THR A CA 1
ATOM 764 C C . THR A 1 102 ? -9.961 -22.234 -20.422 1 94.62 102 THR A C 1
ATOM 766 O O . THR A 1 102 ? -10.789 -22.156 -21.328 1 94.62 102 THR A O 1
ATOM 769 N N . ASN A 1 103 ? -9.148 -23.234 -20.234 1 91.69 103 ASN A N 1
ATOM 770 C CA . ASN A 1 103 ? -9.312 -24.469 -21 1 91.69 103 ASN A CA 1
ATOM 771 C C . ASN A 1 103 ? -9.992 -25.562 -20.172 1 91.69 103 ASN A C 1
ATOM 773 O O . ASN A 1 103 ? -10.195 -26.672 -20.656 1 91.69 103 ASN A O 1
ATOM 777 N N . VAL A 1 104 ? -10.266 -25.203 -19 1 93 104 VAL A N 1
ATOM 778 C CA . VAL A 1 104 ? -10.977 -26.078 -18.062 1 93 104 VAL A CA 1
ATOM 779 C C . VAL A 1 104 ? -12.367 -25.516 -17.781 1 93 104 VAL A C 1
ATOM 781 O O . VAL A 1 104 ? -12.547 -24.297 -17.703 1 93 104 VAL A O 1
ATOM 784 N N . ASP A 1 105 ? -13.32 -26.453 -17.703 1 95.81 105 ASP A N 1
ATOM 785 C CA . ASP A 1 105 ? -14.68 -26.094 -17.328 1 95.81 105 ASP A CA 1
ATOM 786 C C . ASP A 1 105 ? -14.695 -25.359 -15.984 1 95.81 105 ASP A C 1
ATOM 788 O O . ASP A 1 105 ? -13.922 -25.688 -15.078 1 95.81 105 ASP A O 1
ATOM 792 N N . TYR A 1 106 ? -15.625 -24.391 -15.82 1 96 106 TYR A N 1
ATOM 793 C CA . TYR A 1 106 ? -15.68 -23.562 -14.609 1 96 106 TYR A CA 1
ATOM 794 C C . TYR A 1 106 ? -16.109 -24.391 -13.406 1 96 106 TYR A C 1
ATOM 796 O O . TYR A 1 106 ? -15.805 -24.031 -12.266 1 96 106 TYR A O 1
ATOM 804 N N . VAL A 1 107 ? -16.781 -25.5 -13.547 1 95.19 107 VAL A N 1
ATOM 805 C CA . VAL A 1 107 ? -17.344 -26.297 -12.461 1 95.19 107 VAL A CA 1
ATOM 806 C C . VAL A 1 107 ? -16.219 -26.844 -11.578 1 95.19 107 VAL A C 1
ATOM 808 O O . VAL A 1 107 ? -16.219 -26.641 -10.367 1 95.19 107 VAL A O 1
ATOM 811 N N . PRO A 1 108 ? -15.25 -27.469 -12.141 1 95.12 108 PRO A N 1
ATOM 812 C CA . PRO A 1 108 ? -14.164 -27.953 -11.281 1 95.12 108 PRO A CA 1
ATOM 813 C C . PRO A 1 108 ? -13.273 -26.828 -10.766 1 95.12 108 PRO A C 1
ATOM 815 O O . PRO A 1 108 ? -12.438 -27.047 -9.891 1 95.12 108 PRO A O 1
ATOM 818 N N . MET A 1 109 ? -13.398 -25.609 -11.305 1 96.06 109 MET A N 1
ATOM 819 C CA . MET A 1 109 ? -12.586 -24.484 -10.859 1 96.06 109 MET A CA 1
ATOM 820 C C . MET A 1 109 ? -13.273 -23.75 -9.711 1 96.06 109 MET A C 1
ATOM 822 O O . MET A 1 109 ? -12.688 -22.844 -9.109 1 96.06 109 MET A O 1
ATOM 826 N N . GLN A 1 110 ? -14.406 -24.109 -9.414 1 95.62 110 GLN A N 1
ATOM 827 C CA . GLN A 1 110 ? -15.211 -23.469 -8.391 1 95.62 110 GLN A CA 1
ATOM 828 C C . GLN A 1 110 ? -14.906 -24.031 -7.008 1 95.62 110 GLN A C 1
ATOM 830 O O . GLN A 1 110 ? -14.859 -25.25 -6.824 1 95.62 110 GLN A O 1
ATOM 835 N N . PHE A 1 111 ? -14.68 -23.141 -6.059 1 97.25 111 PHE A N 1
ATOM 836 C CA . PHE A 1 111 ? -14.57 -23.594 -4.676 1 97.25 111 PHE A CA 1
ATOM 837 C C . PHE A 1 111 ? -15.945 -23.906 -4.098 1 97.25 111 PHE A C 1
ATOM 839 O O . PHE A 1 111 ? -16.969 -23.453 -4.625 1 97.25 111 PHE A O 1
ATOM 846 N N . THR A 1 112 ? -15.922 -24.594 -3.02 1 96.44 112 THR A N 1
ATOM 847 C CA . THR A 1 112 ? -17.141 -25.172 -2.479 1 96.44 112 THR A CA 1
ATOM 848 C C . THR A 1 112 ? -18.125 -24.078 -2.061 1 96.44 112 THR A C 1
ATOM 850 O O . THR A 1 112 ? -19.344 -24.234 -2.227 1 96.44 112 THR A O 1
ATOM 853 N N . GLN A 1 113 ? -17.656 -22.984 -1.547 1 94.81 113 GLN A N 1
ATOM 854 C CA . GLN A 1 113 ? -18.516 -21.984 -0.951 1 94.81 113 GLN A CA 1
ATOM 855 C C . GLN A 1 113 ? -18.625 -20.75 -1.849 1 94.81 113 GLN A C 1
ATOM 857 O O . GLN A 1 113 ? -19.406 -19.844 -1.576 1 94.81 113 GLN A O 1
ATOM 862 N N . GLU A 1 114 ? -17.891 -20.688 -2.93 1 95.19 114 GLU A N 1
ATOM 863 C CA . GLU A 1 114 ? -17.797 -19.5 -3.77 1 95.19 114 GLU A CA 1
ATOM 864 C C . GLU A 1 114 ? -18.109 -19.828 -5.227 1 95.19 114 GLU A C 1
ATOM 866 O O . GLU A 1 114 ? -17.25 -20.328 -5.953 1 95.19 114 GLU A O 1
ATOM 871 N N . PRO A 1 115 ? -19.234 -19.469 -5.609 1 93.38 115 PRO A N 1
ATOM 872 C CA . PRO A 1 115 ? -19.578 -19.734 -7.008 1 93.38 115 PRO A CA 1
ATOM 873 C C . PRO A 1 115 ? -18.672 -19.016 -7.988 1 93.38 115 PRO A C 1
ATOM 875 O O . PRO A 1 115 ? -18.219 -17.891 -7.715 1 93.38 115 PRO A O 1
ATOM 878 N N . PHE A 1 116 ? -18.406 -19.656 -9.086 1 93.88 116 PHE A N 1
ATOM 879 C CA . PHE A 1 116 ? -17.547 -19.094 -10.125 1 93.88 116 PHE A CA 1
ATOM 880 C C . PHE A 1 116 ? -18.297 -18.031 -10.93 1 93.88 116 PHE A C 1
ATOM 882 O O . PHE A 1 116 ? -19.531 -18.078 -11.016 1 93.88 116 PHE A O 1
ATOM 889 N N . PRO A 1 117 ? -17.625 -17.094 -11.531 1 89.81 117 PRO A N 1
ATOM 890 C CA . PRO A 1 117 ? -18.281 -16.016 -12.273 1 89.81 117 PRO A CA 1
ATOM 891 C C . PRO A 1 117 ? -19.141 -16.547 -13.422 1 89.81 117 PRO A C 1
ATOM 893 O O . PRO A 1 117 ? -18.766 -17.5 -14.102 1 89.81 117 PRO A O 1
ATOM 896 N N . GLN A 1 118 ? -20.203 -15.812 -13.688 1 90.62 118 GLN A N 1
ATOM 897 C CA . GLN A 1 118 ? -21.125 -16.234 -14.734 1 90.62 118 GLN A CA 1
ATOM 898 C C . GLN A 1 118 ? -20.844 -15.5 -16.047 1 90.62 118 GLN A C 1
ATOM 900 O O . GLN A 1 118 ? -21.297 -15.93 -17.109 1 90.62 118 GLN A O 1
ATOM 905 N N . GLN A 1 119 ? -20.141 -14.469 -15.945 1 92.88 119 GLN A N 1
ATOM 906 C CA . GLN A 1 119 ? -19.844 -13.672 -17.141 1 92.88 119 GLN A CA 1
ATOM 907 C C . GLN A 1 119 ? -19.094 -14.484 -18.172 1 92.88 119 GLN A C 1
ATOM 909 O O . GLN A 1 119 ? -18.172 -15.234 -17.844 1 92.88 119 GLN A O 1
ATOM 914 N N . GLN A 1 120 ? -19.531 -14.383 -19.375 1 94.69 120 GLN A N 1
ATOM 915 C CA . GLN A 1 120 ? -18.922 -15.078 -20.5 1 94.69 120 GLN A CA 1
ATOM 916 C C . GLN A 1 120 ? -18.453 -14.094 -21.562 1 94.69 120 GLN A C 1
ATOM 918 O O . GLN A 1 120 ? -18.984 -12.992 -21.688 1 94.69 120 GLN A O 1
ATOM 923 N N . SER A 1 121 ? -17.438 -14.477 -22.203 1 94 121 SER A N 1
ATOM 924 C CA . SER A 1 121 ? -17 -13.641 -23.312 1 94 121 SER A CA 1
ATOM 925 C C . SER A 1 121 ? -17.812 -13.922 -24.578 1 94 121 SER A C 1
ATOM 927 O O . SER A 1 121 ? -18.328 -15.031 -24.766 1 94 121 SER A O 1
ATOM 929 N N . GLU A 1 122 ? -17.875 -12.922 -25.422 1 93.69 122 GLU A N 1
ATOM 930 C CA . GLU A 1 122 ? -18.547 -13.094 -26.703 1 93.69 122 GLU A CA 1
ATOM 931 C C . GLU A 1 122 ? -17.875 -14.172 -27.547 1 93.69 122 GLU A C 1
ATOM 933 O O . GLU A 1 122 ? -18.547 -14.953 -28.219 1 93.69 122 GLU A O 1
ATOM 938 N N . TRP A 1 123 ? -16.672 -14.211 -27.453 1 91.56 123 TRP A N 1
ATOM 939 C CA . TRP A 1 123 ? -15.914 -15.188 -28.219 1 91.56 123 TRP A CA 1
ATOM 940 C C . TRP A 1 123 ? -16.266 -16.609 -27.781 1 91.56 123 TRP A C 1
ATOM 942 O O . TRP A 1 123 ? -16.469 -17.5 -28.609 1 91.56 123 TRP A O 1
ATOM 952 N N . SER A 1 124 ? -16.234 -16.844 -26.547 1 93.94 124 SER A N 1
ATOM 953 C CA . SER A 1 124 ? -16.5 -18.172 -26.031 1 93.94 124 SER A CA 1
ATOM 954 C C . SER A 1 124 ? -17.906 -18.641 -26.406 1 93.94 124 SER A C 1
ATOM 956 O O . SER A 1 124 ? -18.109 -19.812 -26.734 1 93.94 124 SER A O 1
ATOM 958 N N . VAL A 1 125 ? -18.828 -17.719 -26.359 1 95.5 125 VAL A N 1
ATOM 959 C CA . VAL A 1 125 ? -20.203 -18.047 -26.719 1 95.5 125 VAL A CA 1
ATOM 960 C C . VAL A 1 125 ? -20.266 -18.422 -28.203 1 95.5 125 VAL A C 1
ATOM 962 O O . VAL A 1 125 ? -20.922 -19.391 -28.562 1 95.5 125 VAL A O 1
ATOM 965 N N . ALA A 1 126 ? -19.625 -17.672 -28.969 1 93.25 126 ALA A N 1
ATOM 966 C CA . ALA A 1 126 ? -19.609 -17.922 -30.406 1 93.25 126 ALA A CA 1
ATOM 967 C C . ALA A 1 126 ? -18.953 -19.266 -30.719 1 93.25 126 ALA A C 1
ATOM 969 O O . ALA A 1 126 ? -19.406 -19.984 -31.625 1 93.25 126 ALA A O 1
ATOM 970 N N . ALA A 1 127 ? -17.953 -19.609 -30.016 1 91.94 127 ALA A N 1
ATOM 971 C CA . ALA A 1 127 ? -17.141 -20.797 -30.312 1 91.94 127 ALA A CA 1
ATOM 972 C C . ALA A 1 127 ? -17.781 -22.062 -29.75 1 91.94 127 ALA A C 1
ATOM 974 O O . ALA A 1 127 ? -17.688 -23.125 -30.359 1 91.94 127 ALA A O 1
ATOM 975 N N . HIS A 1 128 ? -18.406 -21.906 -28.594 1 95 128 HIS A N 1
ATOM 976 C CA . HIS A 1 128 ? -18.781 -23.125 -27.875 1 95 128 HIS A CA 1
ATOM 977 C C . HIS A 1 128 ? -20.266 -23.125 -27.531 1 95 128 HIS A C 1
ATOM 979 O O . HIS A 1 128 ? -20.797 -24.109 -27 1 95 128 HIS A O 1
ATOM 985 N N . GLY A 1 129 ? -20.984 -22.062 -27.812 1 94.81 129 GLY A N 1
ATOM 986 C CA . GLY A 1 129 ? -22.406 -21.953 -27.516 1 94.81 129 GLY A CA 1
ATOM 987 C C . GLY A 1 129 ? -22.703 -21.141 -26.266 1 94.81 129 GLY A C 1
ATOM 988 O O . GLY A 1 129 ? -21.797 -20.797 -25.516 1 94.81 129 GLY A O 1
ATOM 989 N N . ALA A 1 130 ? -23.922 -20.906 -26.016 1 95.12 130 ALA A N 1
ATOM 990 C CA . ALA A 1 130 ? -24.391 -20.062 -24.922 1 95.12 130 ALA A CA 1
ATOM 991 C C . ALA A 1 130 ? -24.078 -20.688 -23.562 1 95.12 130 ALA A C 1
ATOM 993 O O . ALA A 1 130 ? -24 -19.984 -22.547 1 95.12 130 ALA A O 1
ATOM 994 N N . ASP A 1 131 ? -23.922 -21.844 -23.531 1 94.69 131 ASP A N 1
ATOM 995 C CA . ASP A 1 131 ? -23.625 -22.547 -22.281 1 94.69 131 ASP A CA 1
ATOM 996 C C . ASP A 1 131 ? -22.141 -22.859 -22.172 1 94.69 131 ASP A C 1
ATOM 998 O O . ASP A 1 131 ? -21.75 -23.828 -21.516 1 94.69 131 ASP A O 1
ATOM 1002 N N . THR A 1 132 ? -21.359 -22.109 -22.812 1 96.75 132 THR A N 1
ATOM 1003 C CA . THR A 1 132 ? -19.922 -22.328 -22.797 1 96.75 132 THR A CA 1
ATOM 1004 C C . THR A 1 132 ? -19.422 -22.5 -21.359 1 96.75 132 THR A C 1
ATOM 1006 O O . THR A 1 132 ? -19.828 -21.75 -20.469 1 96.75 132 THR A O 1
ATOM 1009 N N . PRO A 1 133 ? -18.562 -23.438 -21.109 1 96.69 133 PRO A N 1
ATOM 1010 C CA . PRO A 1 133 ? -18.016 -23.625 -19.766 1 96.69 133 PRO A CA 1
ATOM 1011 C C . PRO A 1 133 ? -16.75 -22.797 -19.531 1 96.69 133 PRO A C 1
ATOM 1013 O O . PRO A 1 133 ? -16.203 -22.812 -18.422 1 96.69 133 PRO A O 1
ATOM 1016 N N . PHE A 1 134 ? -16.266 -22.062 -20.469 1 96.94 134 PHE A N 1
ATOM 1017 C CA . PHE A 1 134 ? -14.969 -21.391 -20.391 1 96.94 134 PHE A CA 1
ATOM 1018 C C . PHE A 1 134 ? -15.148 -19.922 -20 1 96.94 134 PHE A C 1
ATOM 1020 O O . PHE A 1 134 ? -16.203 -19.344 -20.219 1 96.94 134 PHE A O 1
ATOM 1027 N N . ARG A 1 135 ? -14.109 -19.391 -19.359 1 96.56 135 ARG A N 1
ATOM 1028 C CA . ARG A 1 135 ? -14.148 -18 -18.906 1 96.56 135 ARG A CA 1
ATOM 1029 C C . ARG A 1 135 ? -12.891 -17.25 -19.344 1 96.56 135 ARG A C 1
ATOM 1031 O O . ARG A 1 135 ? -11.797 -17.828 -19.375 1 96.56 135 ARG A O 1
ATOM 1038 N N . HIS A 1 136 ? -13.102 -15.977 -19.641 1 96.19 136 HIS A N 1
ATOM 1039 C CA . HIS A 1 136 ? -11.969 -15.086 -19.844 1 96.19 136 HIS A CA 1
ATOM 1040 C C . HIS A 1 136 ? -11.117 -14.977 -18.594 1 96.19 136 HIS A C 1
ATOM 1042 O O . HIS A 1 136 ? -11.641 -14.984 -17.484 1 96.19 136 HIS A O 1
ATOM 1048 N N . TRP A 1 137 ? -9.82 -14.812 -18.766 1 95.56 137 TRP A N 1
ATOM 1049 C CA . TRP A 1 137 ? -8.891 -14.797 -17.641 1 95.56 137 TRP A CA 1
ATOM 1050 C C . TRP A 1 137 ? -9.25 -13.688 -16.656 1 95.56 137 TRP A C 1
ATOM 1052 O O . TRP A 1 137 ? -9.078 -13.852 -15.438 1 95.56 137 TRP A O 1
ATOM 1062 N N . SER A 1 138 ? -9.711 -12.523 -17.109 1 95.56 138 SER A N 1
ATOM 1063 C CA . SER A 1 138 ? -10.023 -11.398 -16.234 1 95.56 138 SER A CA 1
ATOM 1064 C C . SER A 1 138 ? -11.133 -11.75 -15.242 1 95.56 138 SER A C 1
ATOM 1066 O O . SER A 1 138 ? -11.172 -11.219 -14.133 1 95.56 138 SER A O 1
ATOM 1068 N N . HIS A 1 139 ? -11.992 -12.664 -15.664 1 96.19 139 HIS A N 1
ATOM 1069 C CA . HIS A 1 139 ? -13.047 -13.109 -14.758 1 96.19 139 HIS A CA 1
ATOM 1070 C C . HIS A 1 139 ? -12.492 -14.055 -13.695 1 96.19 139 HIS A C 1
ATOM 1072 O O . HIS A 1 139 ? -12.969 -14.062 -12.555 1 96.19 139 HIS A O 1
ATOM 1078 N N . VAL A 1 140 ? -11.539 -14.883 -14.07 1 96.31 140 VAL A N 1
ATOM 1079 C CA . VAL A 1 140 ? -10.883 -15.758 -13.109 1 96.31 140 VAL A CA 1
ATOM 1080 C C . VAL A 1 140 ? -10.125 -14.93 -12.078 1 96.31 140 VAL A C 1
ATOM 1082 O O . VAL A 1 140 ? -10.203 -15.203 -10.875 1 96.31 140 VAL A O 1
ATOM 1085 N N . GLN A 1 141 ? -9.422 -13.914 -12.555 1 96.62 141 GLN A N 1
ATOM 1086 C CA . GLN A 1 141 ? -8.727 -13.016 -11.648 1 96.62 141 GLN A CA 1
ATOM 1087 C C . GLN A 1 141 ? -9.695 -12.383 -10.656 1 96.62 141 GLN A C 1
ATOM 1089 O O . GLN A 1 141 ? -9.406 -12.305 -9.461 1 96.62 141 GLN A O 1
ATOM 1094 N N . LYS A 1 142 ? -10.773 -11.891 -11.156 1 96.31 142 LYS A N 1
ATOM 1095 C CA . LYS A 1 142 ? -11.781 -11.266 -10.305 1 96.31 142 LYS A CA 1
ATOM 1096 C C . LYS A 1 142 ? -12.328 -12.258 -9.289 1 96.31 142 LYS A C 1
ATOM 1098 O O . LYS A 1 142 ? -12.648 -11.883 -8.156 1 96.31 142 LYS A O 1
ATOM 1103 N N . TYR A 1 143 ? -12.484 -13.438 -9.742 1 97 143 TYR A N 1
ATOM 1104 C CA . TYR A 1 143 ? -12.938 -14.492 -8.844 1 97 143 TYR A CA 1
ATOM 1105 C C . TYR A 1 143 ? -11.977 -14.664 -7.676 1 97 143 TYR A C 1
ATOM 1107 O O . TYR A 1 143 ? -12.383 -14.672 -6.516 1 97 143 TYR A O 1
ATOM 1115 N N . VAL A 1 144 ? -10.711 -14.766 -7.934 1 97.31 144 VAL A N 1
ATOM 1116 C CA . VAL A 1 144 ? -9.695 -14.906 -6.898 1 97.31 144 VAL A CA 1
ATOM 1117 C C . VAL A 1 144 ? -9.688 -13.672 -6.004 1 97.31 144 VAL A C 1
ATOM 1119 O O . VAL A 1 144 ? -9.625 -13.781 -4.777 1 97.31 144 VAL A O 1
ATOM 1122 N N . GLN A 1 145 ? -9.758 -12.516 -6.602 1 96.94 145 GLN A N 1
ATOM 1123 C CA . GLN A 1 145 ? -9.805 -11.258 -5.863 1 96.94 145 GLN A CA 1
ATOM 1124 C C . GLN A 1 145 ? -11.008 -11.219 -4.918 1 96.94 145 GLN A C 1
ATOM 1126 O O . GLN A 1 145 ? -10.883 -10.766 -3.779 1 96.94 145 GLN A O 1
ATOM 1131 N N . SER A 1 146 ? -12.117 -11.68 -5.391 1 96.12 146 SER A N 1
ATOM 1132 C CA . SER A 1 146 ? -13.328 -11.656 -4.578 1 96.12 146 SER A CA 1
ATOM 1133 C C . SER A 1 146 ? -13.188 -12.547 -3.346 1 96.12 146 SER A C 1
ATOM 1135 O O . SER A 1 146 ? -13.758 -12.25 -2.295 1 96.12 146 SER A O 1
ATOM 1137 N N . LEU A 1 147 ? -12.453 -13.602 -3.48 1 95 147 LEU A N 1
ATOM 1138 C CA . LEU A 1 147 ? -12.203 -14.484 -2.346 1 95 147 LEU A CA 1
ATOM 1139 C C . LEU A 1 147 ? -11.461 -13.75 -1.239 1 95 147 LEU A C 1
ATOM 1141 O O . LEU A 1 147 ? -11.719 -13.977 -0.055 1 95 147 LEU A O 1
ATOM 1145 N N . VAL A 1 148 ? -10.578 -12.898 -1.572 1 95.69 148 VAL A N 1
ATOM 1146 C CA . VAL A 1 148 ? -9.75 -12.148 -0.63 1 95.69 148 VAL A CA 1
ATOM 1147 C C . VAL A 1 148 ? -10.547 -10.977 -0.06 1 95.69 148 VAL A C 1
ATOM 1149 O O . VAL A 1 148 ? -10.547 -10.75 1.152 1 95.69 148 VAL A O 1
ATOM 1152 N N . GLU A 1 149 ? -11.32 -10.312 -0.844 1 94.62 149 GLU A N 1
ATOM 1153 C CA . GLU A 1 149 ? -11.945 -9.047 -0.481 1 94.62 149 GLU A CA 1
ATOM 1154 C C . GLU A 1 149 ? -13.266 -9.273 0.252 1 94.62 149 GLU A C 1
ATOM 1156 O O . GLU A 1 149 ? -13.633 -8.492 1.131 1 94.62 149 GLU A O 1
ATOM 1161 N N . ARG A 1 150 ? -14 -10.266 -0.058 1 91 150 ARG A N 1
ATOM 1162 C CA . ARG A 1 150 ? -15.367 -10.453 0.399 1 91 150 ARG A CA 1
ATOM 1163 C C . ARG A 1 150 ? -15.43 -10.555 1.919 1 91 150 ARG A C 1
ATOM 1165 O O . ARG A 1 150 ? -16.391 -10.086 2.539 1 91 150 ARG A O 1
ATOM 1172 N N . ARG A 1 151 ? -14.43 -11.148 2.508 1 91.56 151 ARG A N 1
ATOM 1173 C CA . ARG A 1 151 ? -14.453 -11.328 3.955 1 91.56 151 ARG A CA 1
ATOM 1174 C C . ARG A 1 151 ? -13.406 -10.445 4.629 1 91.56 151 ARG A C 1
ATOM 1176 O O . ARG A 1 151 ? -13.086 -10.641 5.805 1 91.56 151 ARG A O 1
ATOM 1183 N N . GLY A 1 152 ? -12.867 -9.562 3.898 1 92.81 152 GLY A N 1
ATOM 1184 C CA . GLY A 1 152 ? -11.93 -8.602 4.453 1 92.81 152 GLY A CA 1
ATOM 1185 C C . GLY A 1 152 ? -10.516 -9.141 4.555 1 92.81 152 GLY A C 1
ATOM 1186 O O . GLY A 1 152 ? -9.688 -8.602 5.293 1 92.81 152 GLY A O 1
ATOM 1187 N N . TYR A 1 153 ? -10.227 -10.219 3.881 1 96.75 153 TYR A N 1
ATOM 1188 C CA . TYR A 1 153 ? -8.914 -10.836 3.98 1 96.75 153 TYR A CA 1
ATOM 1189 C C . TYR A 1 153 ? -7.848 -9.969 3.32 1 96.75 153 TYR A C 1
ATOM 1191 O O . TYR A 1 153 ? -6.652 -10.211 3.484 1 96.75 153 TYR A O 1
ATOM 1199 N N . GLN A 1 154 ? -8.352 -8.93 2.598 1 97 154 GLN A N 1
ATOM 1200 C CA . GLN A 1 154 ? -7.387 -8 2.012 1 97 154 GLN A CA 1
ATOM 1201 C C . GLN A 1 154 ? -6.527 -7.348 3.09 1 97 154 GLN A C 1
ATOM 1203 O O . GLN A 1 154 ? -5.391 -6.949 2.826 1 97 154 GLN A O 1
ATOM 1208 N N . ASP A 1 155 ? -7.004 -7.227 4.32 1 97.38 155 ASP A N 1
ATOM 1209 C CA . ASP A 1 155 ? -6.289 -6.617 5.441 1 97.38 155 ASP A CA 1
ATOM 1210 C C . ASP A 1 155 ? -5.152 -7.516 5.922 1 97.38 155 ASP A C 1
ATOM 1212 O O . ASP A 1 155 ? -4.289 -7.078 6.684 1 97.38 155 ASP A O 1
ATOM 1216 N N . LEU A 1 156 ? -5.121 -8.805 5.48 1 98.19 156 LEU A N 1
ATOM 1217 C CA . LEU A 1 156 ? -4.117 -9.781 5.898 1 98.19 156 LEU A CA 1
ATOM 1218 C C . LEU A 1 156 ? -2.967 -9.836 4.902 1 98.19 156 LEU A C 1
ATOM 1220 O O . LEU A 1 156 ? -1.933 -10.453 5.172 1 98.19 156 LEU A O 1
ATOM 1224 N N . VAL A 1 157 ? -3.117 -9.164 3.801 1 98.38 157 VAL A N 1
ATOM 1225 C CA . VAL A 1 157 ? -2.186 -9.352 2.693 1 98.38 157 VAL A CA 1
ATOM 1226 C C . VAL A 1 157 ? -1.225 -8.164 2.621 1 98.38 157 VAL A C 1
ATOM 1228 O O . VAL A 1 157 ? -1.646 -7.008 2.699 1 98.38 157 VAL A O 1
ATOM 1231 N N . GLU A 1 158 ? 0.02 -8.422 2.568 1 97.81 158 GLU A N 1
ATOM 1232 C CA . GLU A 1 158 ? 1.041 -7.449 2.199 1 97.81 158 GLU A CA 1
ATOM 1233 C C . GLU A 1 158 ? 1.455 -7.609 0.739 1 97.81 158 GLU A C 1
ATOM 1235 O O . GLU A 1 158 ? 2.109 -8.594 0.379 1 97.81 158 GLU A O 1
ATOM 1240 N N . TYR A 1 159 ? 1.08 -6.648 -0.094 1 97.12 159 TYR A N 1
ATOM 1241 C CA . TYR A 1 159 ? 1.361 -6.711 -1.524 1 97.12 159 TYR A CA 1
ATOM 1242 C C . TYR A 1 159 ? 2.75 -6.168 -1.832 1 97.12 159 TYR A C 1
ATOM 1244 O O . TYR A 1 159 ? 3.404 -5.586 -0.96 1 97.12 159 TYR A O 1
ATOM 1252 N N . ASN A 1 160 ? 3.227 -6.422 -3.082 1 96.62 160 ASN A N 1
ATOM 1253 C CA . ASN A 1 160 ? 4.527 -5.973 -3.561 1 96.62 160 ASN A CA 1
ATOM 1254 C C . ASN A 1 160 ? 5.652 -6.395 -2.617 1 96.62 160 ASN A C 1
ATOM 1256 O O . ASN A 1 160 ? 6.613 -5.652 -2.42 1 96.62 160 ASN A O 1
ATOM 1260 N N . THR A 1 161 ? 5.438 -7.488 -1.982 1 97.81 161 THR A N 1
ATOM 1261 C CA . THR A 1 161 ? 6.375 -7.957 -0.97 1 97.81 161 THR A CA 1
ATOM 1262 C C . THR A 1 161 ? 6.785 -9.406 -1.243 1 97.81 161 THR A C 1
ATOM 1264 O O . THR A 1 161 ? 5.941 -10.297 -1.262 1 97.81 161 THR A O 1
ATOM 1267 N N . THR A 1 162 ? 8.031 -9.625 -1.469 1 97.5 162 THR A N 1
ATOM 1268 C CA . THR A 1 162 ? 8.594 -10.945 -1.765 1 97.5 162 THR A CA 1
ATOM 1269 C C . THR A 1 162 ? 9.164 -11.578 -0.504 1 97.5 162 THR A C 1
ATOM 1271 O O . THR A 1 162 ? 9.844 -10.914 0.282 1 97.5 162 THR A O 1
ATOM 1274 N N . VAL A 1 163 ? 8.812 -12.828 -0.21 1 98.12 163 VAL A N 1
ATOM 1275 C CA . VAL A 1 163 ? 9.539 -13.609 0.783 1 98.12 163 VAL A CA 1
ATOM 1276 C C . VAL A 1 163 ? 10.883 -14.055 0.209 1 98.12 163 VAL A C 1
ATOM 1278 O O . VAL A 1 163 ? 10.93 -14.898 -0.689 1 98.12 163 VAL A O 1
ATOM 1281 N N . GLU A 1 164 ? 11.906 -13.531 0.721 1 96.75 164 GLU A N 1
ATOM 1282 C CA . GLU A 1 164 ? 13.227 -13.805 0.155 1 96.75 164 GLU A CA 1
ATOM 1283 C C . GLU A 1 164 ? 13.914 -14.953 0.887 1 96.75 164 GLU A C 1
ATOM 1285 O O . GLU A 1 164 ? 14.805 -15.602 0.335 1 96.75 164 GLU A O 1
ATOM 1290 N N . LYS A 1 165 ? 13.484 -15.133 2.115 1 95.56 165 LYS A N 1
ATOM 1291 C CA . LYS A 1 165 ? 14.055 -16.203 2.92 1 95.56 165 LYS A CA 1
ATOM 1292 C C . LYS A 1 165 ? 13.094 -16.641 4.02 1 95.56 165 LYS A C 1
ATOM 1294 O O . LYS A 1 165 ? 12.461 -15.805 4.664 1 95.56 165 LYS A O 1
ATOM 1299 N N . ALA A 1 166 ? 12.891 -17.891 4.188 1 95.75 166 ALA A N 1
ATOM 1300 C CA . ALA A 1 166 ? 12.172 -18.5 5.305 1 95.75 166 ALA A CA 1
ATOM 1301 C C . ALA A 1 166 ? 13.031 -19.578 5.977 1 95.75 166 ALA A C 1
ATOM 1303 O O . ALA A 1 166 ? 13.375 -20.578 5.359 1 95.75 166 ALA A O 1
ATOM 1304 N N . GLU A 1 167 ? 13.344 -19.344 7.219 1 92.88 167 GLU A N 1
ATOM 1305 C CA . GLU A 1 167 ? 14.242 -20.25 7.93 1 92.88 167 GLU A CA 1
ATOM 1306 C C . GLU A 1 167 ? 13.711 -20.562 9.32 1 92.88 167 GLU A C 1
ATOM 1308 O O . GLU A 1 167 ? 13.227 -19.688 10.031 1 92.88 167 GLU A O 1
ATOM 1313 N N . LYS A 1 168 ? 13.852 -21.797 9.648 1 92.25 168 LYS A N 1
ATOM 1314 C CA . LYS A 1 168 ? 13.453 -22.219 10.984 1 92.25 168 LYS A CA 1
ATOM 1315 C C . LYS A 1 168 ? 14.547 -21.922 12.008 1 92.25 168 LYS A C 1
ATOM 1317 O O . LYS A 1 168 ? 15.711 -22.266 11.789 1 92.25 168 LYS A O 1
ATOM 1322 N N . ASP A 1 169 ? 14.164 -21.203 13.023 1 90 169 ASP A N 1
ATOM 1323 C CA . ASP A 1 169 ? 15.055 -21.031 14.164 1 90 169 ASP A CA 1
ATOM 1324 C C . ASP A 1 169 ? 14.977 -22.234 15.109 1 90 169 ASP A C 1
ATOM 1326 O O . ASP A 1 169 ? 13.969 -22.422 15.789 1 90 169 ASP 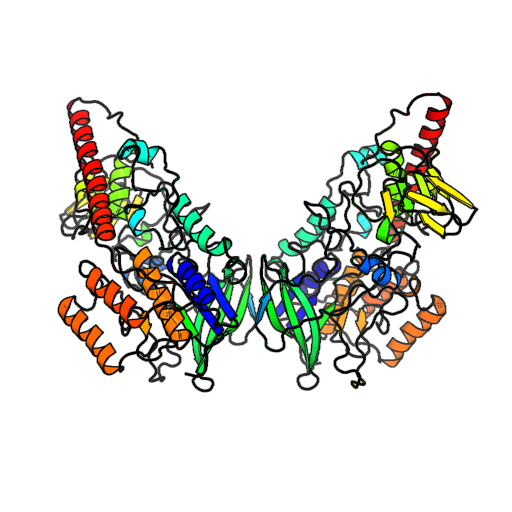A O 1
ATOM 1330 N N . GLU A 1 170 ? 15.969 -22.953 15.25 1 86.06 170 GLU A N 1
ATOM 1331 C CA . GLU A 1 170 ? 15.961 -24.203 16.016 1 86.06 170 GLU A CA 1
ATOM 1332 C C . GLU A 1 170 ? 15.836 -23.938 17.516 1 86.06 170 GLU A C 1
ATOM 1334 O O . GLU A 1 170 ? 15.328 -24.781 18.25 1 86.06 170 GLU A O 1
ATOM 1339 N N . LEU A 1 171 ? 16.312 -22.812 17.875 1 90.31 171 LEU A N 1
ATOM 1340 C CA . LEU A 1 171 ? 16.266 -22.469 19.281 1 90.31 171 LEU A CA 1
ATOM 1341 C C . LEU A 1 171 ? 14.852 -22.125 19.719 1 90.31 171 LEU A C 1
ATOM 1343 O O . LEU A 1 171 ? 14.375 -22.609 20.75 1 90.31 171 LEU A O 1
ATOM 1347 N N . THR A 1 172 ? 14.172 -21.391 18.859 1 91.12 172 THR A N 1
ATOM 1348 C CA . THR A 1 172 ? 12.852 -20.906 19.25 1 91.12 172 THR A CA 1
ATOM 1349 C C . THR A 1 172 ? 11.758 -21.781 18.625 1 91.12 172 THR A C 1
ATOM 1351 O O . THR A 1 172 ? 10.617 -21.766 19.078 1 91.12 172 THR A O 1
ATOM 1354 N N . GLY A 1 173 ? 12.102 -22.516 17.594 1 91.88 173 GLY A N 1
ATOM 1355 C CA . GLY A 1 173 ? 11.117 -23.297 16.859 1 91.88 173 GLY A CA 1
ATOM 1356 C C . GLY A 1 173 ? 10.273 -22.453 15.914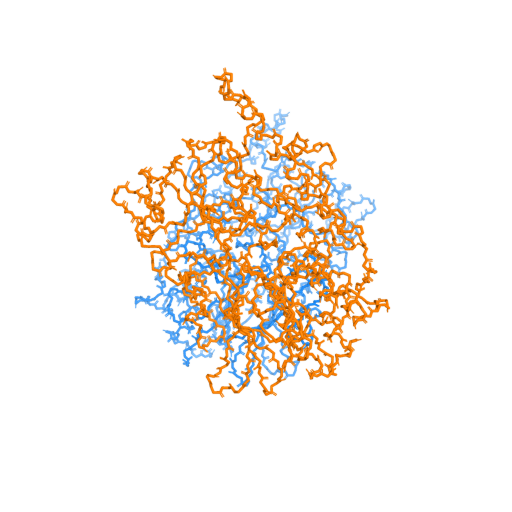 1 91.88 173 GLY A C 1
ATOM 1357 O O . GLY A 1 173 ? 9.344 -22.969 15.297 1 91.88 173 GLY A O 1
ATOM 1358 N N . GLU A 1 174 ? 10.609 -21.156 15.82 1 94.81 174 GLU A N 1
ATOM 1359 C CA . GLU A 1 174 ? 9.852 -20.25 14.977 1 94.81 174 GLU A CA 1
ATOM 1360 C C . GLU A 1 174 ? 10.484 -20.109 13.594 1 94.81 174 GLU A C 1
ATOM 1362 O O . GLU A 1 174 ? 11.672 -20.406 13.414 1 94.81 174 GLU A O 1
ATOM 1367 N N . TRP A 1 175 ? 9.656 -19.75 12.68 1 96.06 175 TRP A N 1
ATOM 1368 C CA . TRP A 1 175 ? 10.133 -19.422 11.336 1 96.06 175 TRP A CA 1
ATOM 1369 C C . TRP A 1 175 ? 10.492 -17.938 11.227 1 96.06 175 TRP A C 1
ATOM 1371 O O . TRP A 1 175 ? 9.68 -17.078 11.562 1 96.06 175 TRP A O 1
ATOM 1381 N N . ARG A 1 176 ? 11.695 -17.703 10.828 1 95.88 176 ARG A N 1
ATOM 1382 C CA . ARG A 1 176 ? 12.109 -16.344 10.477 1 95.88 176 ARG A CA 1
ATOM 1383 C C . ARG A 1 176 ? 11.93 -16.094 8.992 1 95.88 176 ARG A C 1
ATOM 1385 O O . ARG A 1 176 ? 12.547 -16.75 8.156 1 95.88 176 ARG A O 1
ATOM 1392 N N . VAL A 1 177 ? 11.094 -15.141 8.648 1 97.38 177 VAL A N 1
ATOM 1393 C CA . VAL A 1 177 ? 10.773 -14.828 7.258 1 97.38 177 VAL A CA 1
ATOM 1394 C C . VAL A 1 177 ? 11.344 -13.461 6.887 1 97.38 177 VAL A C 1
ATOM 1396 O O . VAL A 1 177 ? 10.953 -12.445 7.465 1 97.38 177 VAL A O 1
ATOM 1399 N N . THR A 1 178 ? 12.305 -13.438 6.008 1 97.44 178 THR A N 1
ATOM 1400 C CA . THR A 1 178 ? 12.891 -12.203 5.5 1 97.44 178 THR A CA 1
ATOM 1401 C C . THR A 1 178 ? 12.102 -11.672 4.305 1 97.44 178 THR A C 1
ATOM 1403 O O . THR A 1 178 ? 11.883 -12.398 3.332 1 97.44 178 THR A O 1
ATOM 1406 N N . LEU A 1 179 ? 11.68 -10.438 4.43 1 98.25 179 LEU A N 1
ATOM 1407 C CA . LEU A 1 179 ? 10.75 -9.844 3.469 1 98.25 179 LEU A CA 1
ATOM 1408 C C . LEU A 1 179 ? 11.406 -8.672 2.744 1 98.25 179 LEU A C 1
ATOM 1410 O O . LEU A 1 179 ? 12.211 -7.941 3.33 1 98.25 179 LEU A O 1
ATOM 1414 N N . ARG A 1 180 ? 11.102 -8.539 1.477 1 97.62 180 ARG A N 1
ATOM 1415 C CA . ARG A 1 180 ? 11.547 -7.418 0.655 1 97.62 180 ARG A CA 1
ATOM 1416 C C . ARG A 1 180 ? 10.359 -6.742 -0.029 1 97.62 180 ARG A C 1
ATOM 1418 O O . ARG A 1 180 ? 9.711 -7.34 -0.888 1 97.62 180 ARG A O 1
ATOM 1425 N N . LYS A 1 181 ? 10.055 -5.574 0.374 1 96.81 181 LYS A N 1
ATOM 1426 C CA . LYS A 1 181 ? 9.055 -4.77 -0.322 1 96.81 181 LYS A CA 1
ATOM 1427 C C . LYS A 1 181 ? 9.688 -3.971 -1.459 1 96.81 181 LYS A C 1
ATOM 1429 O O . LYS A 1 181 ? 10.578 -3.146 -1.229 1 96.81 181 LYS A O 1
ATOM 1434 N N . GLU A 1 182 ? 9.203 -4.18 -2.617 1 94.94 182 GLU A N 1
ATOM 1435 C CA . GLU A 1 182 ? 9.758 -3.514 -3.793 1 94.94 182 GLU A CA 1
ATOM 1436 C C . GLU A 1 182 ? 9.297 -2.061 -3.875 1 94.94 182 GLU A C 1
ATOM 1438 O O . GLU A 1 182 ? 8.102 -1.778 -3.771 1 94.94 182 GLU A O 1
ATOM 1443 N N . GLY A 1 183 ? 10.305 -1.18 -4.035 1 93.62 183 GLY A N 1
ATOM 1444 C CA . GLY A 1 183 ? 9.984 0.217 -4.281 1 93.62 183 GLY A CA 1
ATOM 1445 C C . GLY A 1 183 ? 10.32 0.669 -5.691 1 93.62 183 GLY A C 1
ATOM 1446 O O . GLY A 1 183 ? 10.562 -0.157 -6.574 1 93.62 183 GLY A O 1
ATOM 1447 N N . GLU A 1 184 ? 10.219 1.98 -5.906 1 92.88 184 GLU A N 1
ATOM 1448 C CA . GLU A 1 184 ? 10.555 2.557 -7.203 1 92.88 184 GLU A CA 1
ATOM 1449 C C . GLU A 1 184 ? 12.07 2.65 -7.391 1 92.88 184 GLU A C 1
ATOM 1451 O O . GLU A 1 184 ? 12.586 2.328 -8.461 1 92.88 184 GLU A O 1
ATOM 1456 N N . ARG A 1 185 ? 12.797 3.037 -6.266 1 94.31 185 ARG A N 1
ATOM 1457 C CA . ARG A 1 185 ? 14.234 3.232 -6.355 1 94.31 185 ARG A CA 1
ATOM 1458 C C . ARG A 1 185 ? 14.969 2.375 -5.332 1 94.31 185 ARG A C 1
ATOM 1460 O O . ARG A 1 185 ? 16.109 1.966 -5.562 1 94.31 185 ARG A O 1
ATOM 1467 N N . THR A 1 186 ? 14.305 2.193 -4.207 1 95.25 186 THR A N 1
ATOM 1468 C CA . THR A 1 186 ? 14.906 1.399 -3.141 1 95.25 186 THR A CA 1
ATOM 1469 C C . THR A 1 186 ? 13.922 0.346 -2.637 1 95.25 186 THR A C 1
ATOM 1471 O O . THR A 1 186 ? 12.703 0.505 -2.775 1 95.25 186 THR A O 1
ATOM 1474 N N . ASP A 1 187 ? 14.5 -0.751 -2.145 1 96.31 187 ASP A N 1
ATOM 1475 C CA . ASP A 1 187 ? 13.719 -1.816 -1.524 1 96.31 187 ASP A CA 1
ATOM 1476 C C . ASP A 1 187 ? 13.836 -1.767 -0.002 1 96.31 187 ASP A C 1
ATOM 1478 O O . ASP A 1 187 ? 14.914 -1.509 0.537 1 96.31 187 ASP A O 1
ATOM 1482 N N . TYR A 1 188 ? 12.734 -1.956 0.625 1 96.56 188 TYR A N 1
ATOM 1483 C CA . TYR A 1 188 ? 12.719 -2.064 2.08 1 96.56 188 TYR A CA 1
ATOM 1484 C C . TYR A 1 188 ? 12.75 -3.523 2.518 1 96.56 188 TYR A C 1
ATOM 1486 O O . TYR A 1 188 ? 11.977 -4.344 2.027 1 96.56 188 TYR A O 1
ATOM 1494 N N . TRP A 1 189 ? 13.695 -3.857 3.379 1 97.19 189 TRP A N 1
ATOM 1495 C CA . TRP A 1 189 ? 13.898 -5.219 3.869 1 97.19 189 TRP A CA 1
ATOM 1496 C C . TRP A 1 189 ? 13.609 -5.305 5.363 1 97.19 189 TRP A C 1
ATOM 1498 O O . TRP A 1 189 ? 14.016 -4.43 6.133 1 97.19 189 TRP A O 1
ATOM 1508 N N . TRP A 1 190 ? 12.852 -6.273 5.801 1 96.56 190 TRP A N 1
ATOM 1509 C CA . TRP A 1 190 ? 12.625 -6.527 7.223 1 96.56 190 TRP A CA 1
ATOM 1510 C C . TRP A 1 190 ? 12.375 -8.008 7.477 1 96.56 190 TRP A C 1
ATOM 1512 O O . TRP A 1 190 ? 12.5 -8.836 6.562 1 96.56 190 TRP A O 1
ATOM 1522 N N . GLN A 1 191 ? 12.227 -8.391 8.719 1 96.75 191 GLN A N 1
ATOM 1523 C CA . GLN A 1 191 ? 12 -9.773 9.102 1 96.75 191 GLN A CA 1
ATOM 1524 C C . GLN A 1 191 ? 10.805 -9.898 10.039 1 96.75 191 GLN A C 1
ATOM 1526 O O . GLN A 1 191 ? 10.578 -9.023 10.875 1 96.75 191 GLN A O 1
ATOM 1531 N N . GLU A 1 192 ? 10.062 -10.898 9.844 1 97.12 192 GLU A N 1
ATOM 1532 C CA . GLU A 1 192 ? 8.984 -11.273 10.75 1 97.12 192 GLU A CA 1
ATOM 1533 C C . GLU A 1 192 ? 9.102 -12.734 11.18 1 97.12 192 GLU A C 1
ATOM 1535 O O . GLU A 1 192 ? 9.703 -13.539 10.477 1 97.12 192 GLU A O 1
ATOM 1540 N N . THR A 1 193 ? 8.57 -13.031 12.328 1 96.44 193 THR A N 1
ATOM 1541 C CA . THR A 1 193 ? 8.625 -14.398 12.836 1 96.44 193 THR A CA 1
ATOM 1542 C C . THR A 1 193 ? 7.227 -15 12.922 1 96.44 193 THR A C 1
ATOM 1544 O O . THR A 1 193 ? 6.262 -14.305 13.242 1 96.44 193 THR A O 1
ATOM 1547 N N . PHE A 1 194 ? 7.168 -16.281 12.664 1 97.69 194 PHE A N 1
ATOM 1548 C CA . PHE A 1 194 ? 5.906 -17 12.656 1 97.69 194 PHE A CA 1
ATOM 1549 C C . PHE A 1 194 ? 6.07 -18.391 13.258 1 97.69 194 PHE A C 1
ATOM 1551 O O . PHE A 1 194 ? 7.191 -18.891 13.367 1 97.69 194 PHE A O 1
ATOM 1558 N N . ASP A 1 195 ? 4.949 -18.938 13.648 1 97.75 195 ASP A N 1
ATOM 1559 C CA . ASP A 1 195 ? 4.957 -20.297 14.148 1 97.75 195 ASP A CA 1
ATOM 1560 C C . ASP A 1 195 ? 4.957 -21.297 12.992 1 97.75 195 ASP A C 1
ATOM 1562 O O . ASP A 1 195 ? 5.469 -22.422 13.133 1 97.75 195 ASP A O 1
ATOM 1566 N N . ALA A 1 196 ? 4.379 -20.906 11.859 1 98.38 196 ALA A N 1
ATOM 1567 C CA . ALA A 1 196 ? 4.238 -21.797 10.719 1 98.38 196 ALA A CA 1
ATOM 1568 C C . ALA A 1 196 ? 4.246 -21.016 9.406 1 98.38 196 ALA A C 1
ATOM 1570 O O . ALA A 1 196 ? 3.982 -19.812 9.391 1 98.38 196 ALA A O 1
ATOM 1571 N N . VAL A 1 197 ? 4.617 -21.734 8.352 1 98.5 197 VAL A N 1
ATOM 1572 C CA . VAL A 1 197 ? 4.637 -21.172 7 1 98.5 197 VAL A CA 1
ATOM 1573 C C . VAL A 1 197 ? 3.869 -22.094 6.051 1 98.5 197 VAL A C 1
ATOM 1575 O O . VAL A 1 197 ? 4.07 -23.312 6.059 1 98.5 197 VAL A O 1
ATOM 1578 N N . VAL A 1 198 ? 2.953 -21.516 5.305 1 98.88 198 VAL A N 1
ATOM 1579 C CA . VAL A 1 198 ? 2.291 -22.234 4.223 1 98.88 198 VAL A CA 1
ATOM 1580 C C . VAL A 1 198 ? 2.789 -21.719 2.877 1 98.88 198 VAL A C 1
ATOM 1582 O O . VAL A 1 198 ? 2.625 -20.531 2.561 1 98.88 198 VAL A O 1
ATOM 1585 N N . VAL A 1 199 ? 3.391 -22.578 2.135 1 98.75 199 VAL A N 1
ATOM 1586 C CA . VAL A 1 199 ? 3.887 -22.25 0.804 1 98.75 199 VAL A CA 1
ATOM 1587 C C . VAL A 1 199 ? 2.773 -22.438 -0.224 1 98.75 199 VAL A C 1
ATOM 1589 O O . VAL A 1 199 ? 2.379 -23.562 -0.523 1 98.75 199 VAL A O 1
ATOM 1592 N N . ALA A 1 200 ? 2.275 -21.344 -0.72 1 98.62 200 ALA A N 1
ATOM 1593 C CA . ALA A 1 200 ? 1.23 -21.328 -1.74 1 98.62 200 ALA A CA 1
ATOM 1594 C C . ALA A 1 200 ? 1.636 -20.469 -2.928 1 98.62 200 ALA A C 1
ATOM 1596 O O . ALA A 1 200 ? 0.794 -19.797 -3.529 1 98.62 200 ALA A O 1
ATOM 1597 N N . SER A 1 201 ? 2.881 -20.422 -3.277 1 96.62 201 SER A N 1
ATOM 1598 C CA . SER A 1 201 ? 3.455 -19.516 -4.266 1 96.62 201 SER A CA 1
ATOM 1599 C C . SER A 1 201 ? 3.232 -20.031 -5.684 1 96.62 201 SER A C 1
ATOM 1601 O O . SER A 1 201 ? 3.43 -19.297 -6.656 1 96.62 201 SER A O 1
ATOM 1603 N N . GLY A 1 202 ? 2.824 -21.297 -5.816 1 94.19 202 GLY A N 1
ATOM 1604 C CA . GLY A 1 202 ? 2.709 -21.875 -7.145 1 94.19 202 GLY A CA 1
ATOM 1605 C C . GLY A 1 202 ? 4.051 -22.125 -7.801 1 94.19 202 GLY A C 1
ATOM 1606 O O . GLY A 1 202 ? 5.098 -22 -7.16 1 94.19 202 GLY A O 1
ATOM 1607 N N . HIS A 1 203 ? 4.051 -22.625 -9.062 1 94.38 203 HIS A N 1
ATOM 1608 C CA . HIS A 1 203 ? 5.297 -23.016 -9.719 1 94.38 203 HIS A CA 1
ATOM 1609 C C . HIS A 1 203 ? 5.246 -22.734 -11.211 1 94.38 203 HIS A C 1
ATOM 1611 O O . HIS A 1 203 ? 5.898 -23.422 -12 1 94.38 203 HIS A O 1
ATOM 1617 N N . TYR A 1 204 ? 4.488 -21.766 -11.594 1 94.44 204 TYR A N 1
ATOM 1618 C CA . TYR A 1 204 ? 4.379 -21.391 -13 1 94.44 204 TYR A CA 1
ATOM 1619 C C . TYR A 1 204 ? 4.902 -19.984 -13.234 1 94.44 204 TYR A C 1
ATOM 1621 O O . TYR A 1 204 ? 4.293 -19.203 -13.977 1 94.44 204 TYR A O 1
ATOM 1629 N N . SER A 1 205 ? 6.043 -19.719 -12.633 1 94.12 205 SER A N 1
ATOM 1630 C CA . SER A 1 205 ? 6.602 -18.375 -12.766 1 94.12 205 SER A CA 1
ATOM 1631 C C . SER A 1 205 ? 7.918 -18.391 -13.539 1 94.12 205 SER A C 1
ATOM 1633 O O . SER A 1 205 ? 8.148 -17.562 -14.414 1 94.12 205 SER A O 1
ATOM 1635 N N . VAL A 1 206 ? 8.766 -19.359 -13.32 1 96 206 VAL A N 1
ATOM 1636 C CA . VAL A 1 206 ? 10.086 -19.422 -13.945 1 96 206 VAL A CA 1
ATOM 1637 C C . VAL A 1 206 ? 10.023 -20.281 -15.195 1 96 206 VAL A C 1
ATOM 1639 O O . VAL A 1 206 ? 9.898 -21.516 -15.102 1 96 206 VAL A O 1
ATOM 1642 N N . PRO A 1 207 ? 10.227 -19.672 -16.312 1 95.31 207 PRO A N 1
ATOM 1643 C CA . PRO A 1 207 ? 10.086 -20.453 -17.547 1 95.31 207 PRO A CA 1
ATOM 1644 C C . PRO A 1 207 ? 11.266 -21.391 -17.797 1 95.31 207 PRO A C 1
ATOM 1646 O O . PRO A 1 207 ? 12.367 -21.141 -17.297 1 95.31 207 PRO A O 1
ATOM 1649 N N . TYR A 1 208 ? 11 -22.484 -18.516 1 95.94 208 TYR A N 1
ATOM 1650 C CA . TYR A 1 208 ? 12.031 -23.375 -19.031 1 95.94 208 TYR A CA 1
ATOM 1651 C C . TYR A 1 208 ? 12.273 -23.125 -20.516 1 95.94 208 TYR A C 1
ATOM 1653 O O . TYR A 1 208 ? 11.328 -23.047 -21.297 1 95.94 208 TYR A O 1
ATOM 1661 N N . PHE A 1 209 ? 13.539 -22.922 -20.859 1 94.31 209 PHE A N 1
ATOM 1662 C CA . PHE A 1 209 ? 13.992 -22.875 -22.234 1 94.31 209 PHE A CA 1
ATOM 1663 C C . PHE A 1 209 ? 14.984 -23.984 -22.531 1 94.31 209 PHE A C 1
ATOM 1665 O O . PHE A 1 209 ? 15.953 -24.172 -21.781 1 94.31 209 PHE A O 1
ATOM 1672 N N . PRO A 1 210 ? 14.727 -24.703 -23.594 1 95.31 210 PRO A N 1
ATOM 1673 C CA . PRO A 1 210 ? 15.773 -25.656 -23.953 1 95.31 210 PRO A CA 1
ATOM 1674 C C . PRO A 1 210 ? 17.062 -24.969 -24.406 1 95.31 210 PRO A C 1
ATOM 1676 O O . PRO A 1 210 ? 17.016 -23.828 -24.891 1 95.31 210 PRO A O 1
ATOM 1679 N N . SER A 1 211 ? 18.156 -25.672 -24.203 1 95.44 211 SER A N 1
ATOM 1680 C CA . SER A 1 211 ? 19.422 -25.156 -24.703 1 95.44 211 SER A CA 1
ATOM 1681 C C . SER A 1 211 ? 19.484 -25.266 -26.234 1 95.44 211 SER A C 1
ATOM 1683 O O . SER A 1 211 ? 19.5 -26.359 -26.781 1 95.44 211 SER A O 1
ATOM 1685 N N . ILE A 1 212 ? 19.469 -24.125 -26.938 1 96.25 212 ILE A N 1
ATOM 1686 C CA . ILE A 1 212 ? 19.531 -24.062 -28.391 1 96.25 212 ILE A CA 1
ATOM 1687 C C . ILE A 1 212 ? 20.656 -23.125 -28.828 1 96.25 212 ILE A C 1
ATOM 1689 O O . ILE A 1 212 ? 20.688 -21.953 -28.438 1 96.25 212 ILE A O 1
ATOM 1693 N N . GLU A 1 213 ? 21.531 -23.703 -29.625 1 96 213 GLU A N 1
ATOM 1694 C CA . GLU A 1 213 ? 22.609 -22.859 -30.156 1 96 213 GLU A CA 1
ATOM 1695 C C . GLU A 1 213 ? 22.047 -21.688 -30.953 1 96 213 GLU A C 1
ATOM 1697 O O . GLU A 1 213 ? 21.188 -21.875 -31.812 1 96 213 GLU A O 1
ATOM 1702 N N . GLY A 1 214 ? 22.469 -20.484 -30.578 1 95.19 214 GLY A N 1
ATOM 1703 C CA . GLY A 1 214 ? 22.078 -19.297 -31.328 1 95.19 214 GLY A CA 1
ATOM 1704 C C . GLY A 1 214 ? 20.859 -18.594 -30.75 1 95.19 214 GLY A C 1
ATOM 1705 O O . GLY A 1 214 ? 20.516 -17.484 -31.172 1 95.19 214 GLY A O 1
ATOM 1706 N N . LEU A 1 215 ? 20.219 -19.172 -29.75 1 94.62 215 LEU A N 1
ATOM 1707 C CA . LEU A 1 215 ? 18.984 -18.609 -29.203 1 94.62 215 LEU A CA 1
ATOM 1708 C C . LEU A 1 215 ? 19.234 -17.281 -28.516 1 94.62 215 LEU A C 1
ATOM 1710 O O . LEU A 1 215 ? 18.469 -16.328 -28.672 1 94.62 215 LEU A O 1
ATOM 1714 N N . ALA A 1 216 ? 20.281 -17.141 -27.734 1 91.38 216 ALA A N 1
ATOM 1715 C CA . ALA A 1 216 ? 20.594 -15.93 -26.984 1 91.38 216 ALA A CA 1
ATOM 1716 C C . ALA A 1 216 ? 20.797 -14.742 -27.922 1 91.38 216 ALA A C 1
ATOM 1718 O O . ALA A 1 216 ? 20.391 -13.625 -27.609 1 91.38 216 ALA A O 1
ATOM 1719 N N . GLU A 1 217 ? 21.344 -14.953 -29.031 1 89.88 217 GLU A N 1
ATOM 1720 C CA . GLU A 1 217 ? 21.625 -13.906 -30.016 1 89.88 217 GLU A CA 1
ATOM 1721 C C . GLU A 1 217 ? 20.375 -13.555 -30.812 1 89.88 217 GLU A C 1
ATOM 1723 O O . GLU A 1 217 ? 20.234 -12.422 -31.297 1 89.88 217 GLU A O 1
ATOM 1728 N N . PHE A 1 218 ? 19.516 -14.492 -30.922 1 88.38 218 PHE A N 1
ATOM 1729 C CA . PHE A 1 218 ? 18.266 -14.32 -31.656 1 88.38 218 PHE A CA 1
ATOM 1730 C C . PHE A 1 218 ? 17.312 -13.398 -30.875 1 88.38 218 PHE A C 1
ATOM 1732 O O . PHE A 1 218 ? 16.547 -12.641 -31.484 1 88.38 218 PHE A O 1
ATOM 1739 N N . ALA A 1 219 ? 17.359 -13.523 -29.5 1 69.44 219 ALA A N 1
ATOM 1740 C CA . ALA A 1 219 ? 16.359 -12.984 -28.578 1 69.44 219 ALA A CA 1
ATOM 1741 C C . ALA A 1 219 ? 16.391 -11.461 -28.562 1 69.44 219 ALA A C 1
ATOM 1743 O O . ALA A 1 219 ? 17.188 -10.859 -27.844 1 69.44 219 ALA A O 1
ATOM 1744 N N . ARG A 1 220 ? 16.047 -10.797 -29.656 1 67.19 220 ARG A N 1
ATOM 1745 C CA . ARG A 1 220 ? 15.844 -9.352 -29.703 1 67.19 220 ARG A CA 1
ATOM 1746 C C . ARG A 1 220 ? 14.445 -9.008 -30.188 1 67.19 220 ARG A C 1
ATOM 1748 O O . ARG A 1 220 ? 13.852 -9.742 -30.984 1 67.19 220 ARG A O 1
ATOM 1755 N N . ASP A 1 221 ? 13.891 -8.062 -29.516 1 65.19 221 ASP A N 1
ATOM 1756 C CA . ASP A 1 221 ? 12.547 -7.602 -29.844 1 65.19 221 ASP A CA 1
ATOM 1757 C C . ASP A 1 221 ? 12.43 -7.266 -31.328 1 65.19 221 ASP A C 1
ATOM 1759 O O . ASP A 1 221 ? 13.25 -6.523 -31.875 1 65.19 221 ASP A O 1
ATOM 1763 N N . ARG A 1 222 ? 11.781 -8.117 -32.062 1 73.5 222 ARG A N 1
ATOM 1764 C CA . ARG A 1 222 ? 11.445 -7.828 -33.469 1 73.5 222 ARG A CA 1
ATOM 1765 C C . ARG A 1 222 ? 10 -8.195 -33.75 1 73.5 222 ARG A C 1
ATOM 1767 O O . ARG A 1 222 ? 9.586 -9.344 -33.562 1 73.5 222 ARG A O 1
ATOM 1774 N N . PRO A 1 223 ? 9.273 -7.207 -34.062 1 77.69 223 PRO A N 1
ATOM 1775 C CA . PRO A 1 223 ? 7.91 -7.527 -34.5 1 77.69 223 PRO A CA 1
ATOM 1776 C C . PRO A 1 223 ? 7.879 -8.195 -35.875 1 77.69 223 PRO A C 1
ATOM 1778 O O . PRO A 1 223 ? 8.766 -7.973 -36.688 1 77.69 223 PRO A O 1
ATOM 1781 N N . GLY A 1 224 ? 7.055 -9.188 -36 1 84.75 224 GLY A N 1
ATOM 1782 C CA . GLY A 1 224 ? 6.871 -9.805 -37.281 1 84.75 224 GLY A CA 1
ATOM 1783 C C . GLY A 1 224 ? 5.898 -10.969 -37.281 1 84.75 224 GLY A C 1
ATOM 1784 O O . GLY A 1 224 ? 5.262 -11.227 -36.25 1 84.75 224 GLY A O 1
ATOM 1785 N N . SER A 1 225 ? 5.82 -11.508 -38.5 1 89.31 225 SER A N 1
ATOM 1786 C CA . SER A 1 225 ? 4.699 -12.43 -38.625 1 89.31 225 SER A CA 1
ATOM 1787 C C . SER A 1 225 ? 5.176 -13.836 -38.969 1 89.31 225 SER A C 1
ATOM 1789 O O . SER A 1 225 ? 4.379 -14.773 -39.031 1 89.31 225 SER A O 1
ATOM 1791 N N . ARG A 1 226 ? 6.469 -14.125 -39.219 1 94.38 226 ARG A N 1
ATOM 1792 C CA . ARG A 1 226 ? 6.98 -15.484 -39.375 1 94.38 226 ARG A CA 1
ATOM 1793 C C . ARG A 1 226 ? 7.344 -16.094 -38.031 1 94.38 226 ARG A C 1
ATOM 1795 O O . ARG A 1 226 ? 8.297 -15.664 -37.375 1 94.38 226 ARG A O 1
ATOM 1802 N N . VAL A 1 227 ? 6.586 -17.125 -37.719 1 95.94 227 VAL A N 1
ATOM 1803 C CA . VAL A 1 227 ? 6.613 -17.531 -36.312 1 95.94 227 VAL A CA 1
ATOM 1804 C C . VAL A 1 227 ? 6.938 -19.016 -36.188 1 95.94 227 VAL A C 1
ATOM 1806 O O . VAL A 1 227 ? 6.461 -19.828 -37 1 95.94 227 VAL A O 1
ATOM 1809 N N . VAL A 1 228 ? 7.77 -19.359 -35.219 1 97.31 228 VAL A N 1
ATOM 1810 C CA . VAL A 1 228 ? 8 -20.719 -34.781 1 97.31 228 VAL A CA 1
ATOM 1811 C C . VAL A 1 228 ? 7.488 -20.875 -33.344 1 97.31 228 VAL A C 1
ATOM 1813 O O . VAL A 1 228 ? 7.82 -20.078 -32.469 1 97.31 228 VAL A O 1
ATOM 1816 N N . VAL A 1 229 ? 6.637 -21.844 -33.156 1 97.56 229 VAL A N 1
ATOM 1817 C CA . VAL A 1 229 ? 6.117 -22.141 -31.812 1 97.56 229 VAL A CA 1
ATOM 1818 C C . VAL A 1 229 ? 6.719 -23.438 -31.297 1 97.56 229 VAL A C 1
ATOM 1820 O O . VAL A 1 229 ? 6.621 -24.484 -31.953 1 97.56 229 VAL A O 1
ATOM 1823 N N . VAL A 1 230 ? 7.328 -23.406 -30.125 1 98.12 230 VAL A N 1
ATOM 1824 C CA . VAL A 1 230 ? 7.98 -24.562 -29.547 1 98.12 230 VAL A CA 1
ATOM 1825 C C . VAL A 1 230 ? 7.184 -25.047 -28.328 1 98.12 230 VAL A C 1
ATOM 1827 O O . VAL A 1 230 ? 6.996 -24.312 -27.359 1 98.12 230 VAL A O 1
ATOM 1830 N N . GLY A 1 231 ? 6.766 -26.312 -28.391 1 97.75 231 GLY A N 1
ATOM 1831 C CA . GLY A 1 231 ? 5.977 -26.922 -27.328 1 97.75 231 GLY A CA 1
ATOM 1832 C C . GLY A 1 231 ? 4.785 -27.703 -27.844 1 97.75 231 GLY A C 1
ATOM 1833 O O . GLY A 1 231 ? 4.133 -27.297 -28.812 1 97.75 231 GLY A O 1
ATOM 1834 N N . ALA A 1 232 ? 4.484 -28.766 -27.156 1 97.12 232 ALA A N 1
ATOM 1835 C CA . ALA A 1 232 ? 3.436 -29.656 -27.656 1 97.12 232 ALA A CA 1
ATOM 1836 C C . ALA A 1 232 ? 2.289 -29.766 -26.656 1 97.12 232 ALA A C 1
ATOM 1838 O O . ALA A 1 232 ? 1.448 -30.656 -26.766 1 97.12 232 ALA A O 1
ATOM 1839 N N . SER A 1 233 ? 2.24 -28.859 -25.688 1 94.69 233 SER A N 1
ATOM 1840 C CA . SER A 1 233 ? 1.18 -28.875 -24.688 1 94.69 233 SER A CA 1
ATOM 1841 C C . SER A 1 233 ? 0.198 -27.734 -24.891 1 94.69 233 SER A C 1
ATOM 1843 O O . SER A 1 233 ? 0.076 -27.203 -26.016 1 94.69 233 SER A O 1
ATOM 1845 N N . VAL A 1 234 ? -0.517 -27.344 -23.891 1 92.81 234 VAL A N 1
ATOM 1846 C CA . VAL A 1 234 ? -1.769 -26.594 -24 1 92.81 234 VAL A CA 1
ATOM 1847 C C . VAL A 1 234 ? -1.485 -25.172 -24.484 1 92.81 234 VAL A C 1
ATOM 1849 O O . VAL A 1 234 ? -2.135 -24.688 -25.422 1 92.81 234 VAL A O 1
ATOM 1852 N N . SER A 1 235 ? -0.554 -24.453 -23.875 1 94.25 235 SER A N 1
ATOM 1853 C CA . SER A 1 235 ? -0.297 -23.062 -24.234 1 94.25 235 SER A CA 1
ATOM 1854 C C . SER A 1 235 ? 0.21 -22.969 -25.672 1 94.25 235 SER A C 1
ATOM 1856 O O . SER A 1 235 ? -0.219 -22.094 -26.422 1 94.25 235 SER A O 1
ATOM 1858 N N . ALA A 1 236 ? 1.094 -23.844 -26.031 1 96.44 236 ALA A N 1
ATOM 1859 C CA . ALA A 1 236 ? 1.616 -23.859 -27.406 1 96.44 236 ALA A CA 1
ATOM 1860 C C . ALA A 1 236 ? 0.521 -24.203 -28.406 1 96.44 236 ALA A C 1
ATOM 1862 O O . ALA A 1 236 ? 0.489 -23.641 -29.516 1 96.44 236 ALA A O 1
ATOM 1863 N N . ALA A 1 237 ? -0.315 -25.141 -28.062 1 96.38 237 ALA A N 1
ATOM 1864 C CA . ALA A 1 237 ? -1.441 -25.5 -28.922 1 96.38 237 ALA A CA 1
ATOM 1865 C C . ALA A 1 237 ? -2.352 -24.297 -29.156 1 96.38 237 ALA A C 1
ATOM 1867 O O . ALA A 1 237 ? -2.68 -23.984 -30.312 1 96.38 237 ALA A O 1
ATOM 1868 N N . ASP A 1 238 ? -2.689 -23.656 -28.109 1 94.69 238 ASP A N 1
ATOM 1869 C CA . ASP A 1 238 ? -3.551 -22.484 -28.188 1 94.69 238 ASP A CA 1
ATOM 1870 C C . ASP A 1 238 ? -2.922 -21.391 -29.062 1 94.69 238 ASP A C 1
ATOM 1872 O O . ASP A 1 238 ? -3.574 -20.859 -29.953 1 94.69 238 ASP A O 1
ATOM 1876 N N . ILE A 1 239 ? -1.729 -21.125 -28.828 1 95.25 239 ILE A N 1
ATOM 1877 C CA . ILE A 1 239 ? -1.041 -20.016 -29.484 1 95.25 239 ILE A CA 1
ATOM 1878 C C . ILE A 1 239 ? -0.814 -20.359 -30.953 1 95.25 239 ILE A C 1
ATOM 1880 O O . ILE A 1 239 ? -1.097 -19.531 -31.844 1 95.25 239 ILE A O 1
ATOM 1884 N N . ALA A 1 240 ? -0.322 -21.547 -31.234 1 96.69 240 ALA A N 1
ATOM 1885 C CA . ALA A 1 240 ? -0.092 -21.938 -32.625 1 96.69 240 ALA A CA 1
ATOM 1886 C C . ALA A 1 240 ? -1.381 -21.859 -33.438 1 96.69 240 ALA A C 1
ATOM 1888 O O . ALA A 1 240 ? -1.385 -21.344 -34.562 1 96.69 240 ALA A O 1
ATOM 1889 N N . PHE A 1 241 ? -2.4 -22.344 -32.875 1 96.06 241 PHE A N 1
ATOM 1890 C CA . PHE A 1 241 ? -3.695 -22.328 -33.562 1 96.06 241 PHE A CA 1
ATOM 1891 C C . PHE A 1 241 ? -4.16 -20.906 -33.812 1 96.06 241 PHE A C 1
ATOM 1893 O O . PHE A 1 241 ? -4.559 -20.562 -34.938 1 96.06 241 PHE A O 1
ATOM 1900 N N . ASP A 1 242 ? -4.121 -20.078 -32.812 1 93.38 242 ASP A N 1
ATOM 1901 C CA . ASP A 1 242 ? -4.641 -18.703 -32.906 1 93.38 242 ASP A CA 1
ATOM 1902 C C . ASP A 1 242 ? -3.82 -17.875 -33.906 1 93.38 242 ASP A C 1
ATOM 1904 O O . ASP A 1 242 ? -4.359 -17 -34.562 1 93.38 242 ASP A O 1
ATOM 1908 N N . LEU A 1 243 ? -2.592 -18.156 -33.938 1 94.69 243 LEU A N 1
ATOM 1909 C CA . LEU A 1 243 ? -1.702 -17.406 -34.812 1 94.69 243 LEU A CA 1
ATOM 1910 C C . LEU A 1 243 ? -2.012 -17.688 -36.281 1 94.69 243 LEU A C 1
ATOM 1912 O O . LEU A 1 243 ? -1.609 -16.922 -37.188 1 94.69 243 LEU A O 1
ATOM 1916 N N . THR A 1 244 ? -2.68 -18.75 -36.625 1 94.56 244 THR A N 1
ATOM 1917 C CA . THR A 1 244 ? -3.02 -19.078 -38 1 94.56 244 THR A CA 1
ATOM 1918 C C . THR A 1 244 ? -3.908 -18 -38.625 1 94.56 244 THR A C 1
ATOM 1920 O O . THR A 1 244 ? -3.982 -17.875 -39.844 1 94.56 244 THR A O 1
ATOM 1923 N N . SER A 1 245 ? -4.508 -17.25 -37.781 1 90.69 245 SER A N 1
ATOM 1924 C CA . SER A 1 245 ? -5.406 -16.219 -38.281 1 90.69 245 SER A CA 1
ATOM 1925 C C . SER A 1 245 ? -4.699 -14.875 -38.375 1 90.69 245 SER A C 1
ATOM 1927 O O . SER A 1 245 ? -5.227 -13.93 -38.969 1 90.69 245 SER A O 1
ATOM 1929 N N . THR A 1 246 ? -3.533 -14.789 -37.844 1 90.75 246 THR A N 1
ATOM 1930 C CA . THR A 1 246 ? -2.959 -13.453 -37.75 1 90.75 246 THR A CA 1
ATOM 1931 C C . THR A 1 246 ? -1.524 -13.43 -38.25 1 90.75 246 THR A C 1
ATOM 1933 O O . THR A 1 246 ? -1.044 -12.398 -38.719 1 90.75 246 THR A O 1
ATOM 1936 N N . ALA A 1 247 ? -0.844 -14.531 -38.125 1 93.31 247 ALA A N 1
ATOM 1937 C CA . ALA A 1 247 ? 0.562 -14.57 -38.531 1 93.31 247 ALA A CA 1
ATOM 1938 C C . ALA A 1 247 ? 0.716 -15.07 -39.969 1 93.31 247 ALA A C 1
ATOM 1940 O O . ALA A 1 247 ? -0.263 -15.477 -40.594 1 93.31 247 ALA A O 1
ATOM 1941 N N . GLU A 1 248 ? 1.963 -14.875 -40.469 1 93.38 248 GLU A N 1
ATOM 1942 C CA . GLU A 1 248 ? 2.285 -15.422 -41.781 1 93.38 248 GLU A CA 1
ATOM 1943 C C . GLU A 1 248 ? 2.24 -16.953 -41.781 1 93.38 248 GLU A C 1
ATOM 1945 O O . GLU A 1 248 ? 2.787 -17.578 -40.875 1 93.38 248 GLU A O 1
ATOM 1950 N N . ALA A 1 249 ? 1.553 -17.562 -42.75 1 93.25 249 ALA A N 1
ATOM 1951 C CA . ALA A 1 249 ? 1.46 -19.031 -42.844 1 93.25 249 ALA A CA 1
ATOM 1952 C C . ALA A 1 249 ? 2.662 -19.594 -43.594 1 93.25 249 ALA A C 1
ATOM 1954 O O . ALA A 1 249 ? 3.207 -18.953 -44.5 1 93.25 249 ALA A O 1
ATOM 1955 N N . PRO A 1 250 ? 3.072 -20.75 -43.281 1 96.12 250 PRO A N 1
ATOM 1956 C CA . PRO A 1 250 ? 2.588 -21.609 -42.188 1 96.12 250 PRO A CA 1
ATOM 1957 C C . PRO A 1 250 ? 3.203 -21.25 -40.844 1 96.12 250 PRO A C 1
ATOM 1959 O O . PRO A 1 250 ? 4.32 -20.719 -40.781 1 96.12 250 PRO A O 1
ATOM 1962 N N . ILE A 1 251 ? 2.488 -21.469 -39.844 1 97.5 251 ILE A N 1
ATOM 1963 C CA . ILE A 1 251 ? 3.076 -21.5 -38.5 1 97.5 251 ILE A CA 1
ATOM 1964 C C . ILE A 1 251 ? 3.908 -22.766 -38.344 1 97.5 251 ILE A C 1
ATOM 1966 O O . ILE A 1 251 ? 3.422 -23.875 -38.562 1 97.5 251 ILE A O 1
ATOM 1970 N N . HIS A 1 252 ? 5.129 -22.609 -37.969 1 98.25 252 HIS A N 1
ATOM 1971 C CA . HIS A 1 252 ? 5.969 -23.781 -37.75 1 98.25 252 HIS A CA 1
ATOM 1972 C C . HIS A 1 252 ? 5.918 -24.234 -36.281 1 98.25 252 HIS A C 1
ATOM 1974 O O . HIS A 1 252 ? 6.441 -23.547 -35.406 1 98.25 252 HIS A O 1
ATOM 1980 N N . ALA A 1 253 ? 5.289 -25.375 -36.031 1 98.69 253 ALA A N 1
ATOM 1981 C CA . ALA A 1 253 ? 5.121 -25.891 -34.688 1 98.69 253 ALA A CA 1
ATOM 1982 C C . ALA A 1 253 ? 6.086 -27.031 -34.406 1 98.69 253 ALA A C 1
ATOM 1984 O O . ALA A 1 253 ? 6.059 -28.062 -35.094 1 98.69 253 ALA A O 1
ATOM 1985 N N . VAL A 1 254 ? 6.934 -26.875 -33.469 1 98.69 254 VAL A N 1
ATOM 1986 C CA . VAL A 1 254 ? 7.879 -27.906 -33.062 1 98.69 254 VAL A CA 1
ATOM 1987 C C . VAL A 1 254 ? 7.176 -28.938 -32.156 1 98.69 254 VAL A C 1
ATOM 1989 O O . VAL A 1 254 ? 7.109 -28.766 -30.953 1 98.69 254 VAL A O 1
ATOM 1992 N N . VAL A 1 255 ? 6.73 -30.047 -32.75 1 98.44 255 VAL A N 1
ATOM 1993 C CA . VAL A 1 255 ? 5.938 -31.016 -32 1 98.44 255 VAL A CA 1
ATOM 1994 C C . VAL A 1 255 ? 6.348 -32.438 -32.406 1 98.44 255 VAL A C 1
ATOM 1996 O O . VAL A 1 255 ? 6.039 -33.406 -31.688 1 98.44 255 VAL A O 1
ATOM 1999 N N . VAL A 1 256 ? 7.012 -32.625 -33.594 1 98.06 256 VAL A N 1
ATOM 2000 C CA . VAL A 1 256 ? 7.406 -33.969 -34.062 1 98.06 256 VAL A CA 1
ATOM 2001 C C . VAL A 1 256 ? 8.406 -34.562 -33.062 1 98.06 256 VAL A C 1
ATOM 2003 O O . VAL A 1 256 ? 9.43 -33.969 -32.75 1 98.06 256 VAL A O 1
ATOM 2006 N N . GLY A 1 257 ? 8.039 -35.781 -32.625 1 96.5 257 GLY A N 1
ATOM 2007 C CA . GLY A 1 257 ? 8.914 -36.469 -31.688 1 96.5 257 GLY A CA 1
ATOM 2008 C C . GLY A 1 257 ? 8.633 -36.094 -30.25 1 96.5 257 GLY A C 1
ATOM 2009 O O . GLY A 1 257 ? 9.352 -36.531 -29.344 1 96.5 257 GLY A O 1
ATOM 2010 N N . HIS A 1 258 ? 7.676 -35.312 -30.031 1 96.62 258 HIS A N 1
ATOM 2011 C CA . HIS A 1 258 ? 7.336 -34.875 -28.672 1 96.62 258 HIS A CA 1
ATOM 2012 C C . HIS A 1 258 ? 5.961 -35.406 -28.266 1 96.62 258 HIS A C 1
ATOM 2014 O O . HIS A 1 258 ? 5.125 -35.719 -29.125 1 96.62 258 HIS A O 1
ATOM 2020 N N . ASN A 1 259 ? 5.805 -35.562 -27 1 93.88 259 ASN A N 1
ATOM 2021 C CA . ASN A 1 259 ? 4.535 -36.031 -26.484 1 93.88 259 ASN A CA 1
ATOM 2022 C C . ASN A 1 259 ? 3.51 -34.906 -26.359 1 93.88 259 ASN A C 1
ATOM 2024 O O . ASN A 1 259 ? 3.822 -33.844 -25.859 1 93.88 259 ASN A O 1
ATOM 2028 N N . PHE A 1 260 ? 2.379 -35.188 -26.844 1 95.81 260 PHE A N 1
ATOM 2029 C CA . PHE A 1 260 ? 1.29 -34.219 -26.719 1 95.81 260 PHE A CA 1
ATOM 2030 C C . PHE A 1 260 ? 0.646 -34.312 -25.344 1 95.81 260 PHE A C 1
ATOM 2032 O O . PHE A 1 260 ? 0.771 -35.344 -24.656 1 95.81 260 PHE A O 1
ATOM 2039 N N . ASN A 1 261 ? -0.022 -33.219 -24.984 1 92.94 261 ASN A N 1
ATOM 2040 C CA . ASN A 1 261 ? -0.762 -33.188 -23.719 1 92.94 261 ASN A CA 1
ATOM 2041 C C . ASN A 1 261 ? -1.82 -34.312 -23.672 1 92.94 261 ASN A C 1
ATOM 2043 O O . ASN A 1 261 ? -2.562 -34.5 -24.641 1 92.94 261 ASN A O 1
ATOM 2047 N N . GLY A 1 262 ? -1.936 -34.938 -22.578 1 90.31 262 GLY A N 1
ATOM 2048 C CA . GLY A 1 262 ? -2.814 -36.094 -22.453 1 90.31 262 GLY A CA 1
ATOM 2049 C C . GLY A 1 262 ? -4.285 -35.75 -22.547 1 90.31 262 GLY A C 1
ATOM 2050 O O . GLY A 1 262 ? -5.105 -36.562 -22.969 1 90.31 262 GLY A O 1
ATOM 2051 N N . TYR A 1 263 ? -4.648 -34.531 -22.188 1 91.5 263 TYR A N 1
ATOM 2052 C CA . TYR A 1 263 ? -6.047 -34.125 -22.188 1 91.5 263 TYR A CA 1
ATOM 2053 C C . TYR A 1 263 ? -6.461 -33.594 -23.547 1 91.5 263 TYR A C 1
ATOM 2055 O O . TYR A 1 263 ? -7.605 -33.781 -23.969 1 91.5 263 TYR A O 1
ATOM 2063 N N . PHE A 1 264 ? -5.535 -33 -24.297 1 94.12 264 PHE A N 1
ATOM 2064 C CA . PHE A 1 264 ? -5.934 -32.188 -25.438 1 94.12 264 PHE A CA 1
ATOM 2065 C C . PHE A 1 264 ? -5.473 -32.844 -26.734 1 94.12 264 PHE A C 1
ATOM 2067 O O . PHE A 1 264 ? -6.004 -32.531 -27.812 1 94.12 264 PHE A O 1
ATOM 2074 N N . GLY A 1 265 ? -4.457 -33.656 -26.641 1 94.88 265 GLY A N 1
ATOM 2075 C CA . GLY A 1 265 ? -3.955 -34.281 -27.844 1 94.88 265 GLY A CA 1
ATOM 2076 C C . GLY A 1 265 ? -3.307 -33.312 -28.812 1 94.88 265 GLY A C 1
ATOM 2077 O O . GLY A 1 265 ? -2.691 -32.312 -28.391 1 94.88 265 GLY A O 1
ATOM 2078 N N . ASP A 1 266 ? -3.396 -33.594 -30.141 1 96.94 266 ASP A N 1
ATOM 2079 C CA . ASP A 1 266 ? -2.635 -32.812 -31.109 1 96.94 266 ASP A CA 1
ATOM 2080 C C . ASP A 1 266 ? -3.566 -32.094 -32.062 1 96.94 266 ASP A C 1
ATOM 2082 O O . ASP A 1 266 ? -3.121 -31.547 -33.094 1 96.94 266 ASP A O 1
ATOM 2086 N N . GLU A 1 267 ? -4.848 -32.062 -31.781 1 96.25 267 GLU A N 1
ATOM 2087 C CA . GLU A 1 267 ? -5.824 -31.562 -32.75 1 96.25 267 GLU A CA 1
ATOM 2088 C C . GLU A 1 267 ? -5.527 -30.109 -33.125 1 96.25 267 GLU A C 1
ATOM 2090 O O . GLU A 1 267 ? -5.719 -29.719 -34.281 1 96.25 267 GLU A O 1
ATOM 2095 N N . ALA A 1 268 ? -5.125 -29.344 -32.219 1 97.31 268 ALA A N 1
ATOM 2096 C CA . ALA A 1 268 ? -4.82 -27.938 -32.469 1 97.31 268 ALA A CA 1
ATOM 2097 C C . ALA A 1 268 ? -3.752 -27.797 -33.562 1 97.31 268 ALA A C 1
ATOM 2099 O O . ALA A 1 268 ? -3.771 -26.859 -34.344 1 97.31 268 ALA A O 1
ATOM 2100 N N . PHE A 1 269 ? -2.838 -28.75 -33.594 1 98.19 269 PHE A N 1
ATOM 2101 C CA . PHE A 1 269 ? -1.687 -28.672 -34.5 1 98.19 269 PHE A CA 1
ATOM 2102 C C . PHE A 1 269 ? -2.021 -29.266 -35.875 1 98.19 269 PHE A C 1
ATOM 2104 O O . PHE A 1 269 ? -1.18 -29.281 -36.75 1 98.19 269 PHE A O 1
ATOM 2111 N N . ASN A 1 270 ? -3.223 -29.719 -36.031 1 97.69 270 ASN A N 1
ATOM 2112 C CA . ASN A 1 270 ? -3.631 -30.312 -37.312 1 97.69 270 ASN A CA 1
ATOM 2113 C C . ASN A 1 270 ? -4.238 -29.281 -38.25 1 97.69 270 ASN A C 1
ATOM 2115 O O . ASN A 1 270 ? -4.758 -29.641 -39.312 1 97.69 270 ASN A O 1
ATOM 2119 N N . HIS A 1 271 ? -4.223 -28.078 -37.906 1 97.5 271 HIS A N 1
ATOM 2120 C CA . HIS A 1 271 ? -4.672 -27.016 -38.781 1 97.5 271 HIS A CA 1
ATOM 2121 C C . HIS A 1 271 ? -3.877 -27.016 -40.094 1 97.5 271 HIS A C 1
ATOM 2123 O O . HIS A 1 271 ? -2.658 -27.203 -40.094 1 97.5 271 HIS A O 1
ATOM 2129 N N . PRO A 1 272 ? -4.559 -26.75 -41.156 1 96.81 272 PRO A N 1
ATOM 2130 C CA . PRO A 1 272 ? -3.865 -26.844 -42.438 1 96.81 272 PRO A CA 1
ATOM 2131 C C . PRO A 1 272 ? -2.791 -25.781 -42.625 1 96.81 272 PRO A C 1
ATOM 2133 O O . PRO A 1 272 ? -1.914 -25.906 -43.5 1 96.81 272 PRO A O 1
ATOM 2136 N N . LEU A 1 273 ? -2.834 -24.75 -41.875 1 96.94 273 LEU A N 1
ATOM 2137 C CA . LEU A 1 273 ? -1.847 -23.688 -41.969 1 96.94 273 LEU A CA 1
ATOM 2138 C C . LEU A 1 273 ? -0.742 -23.859 -40.938 1 96.94 273 LEU A C 1
ATOM 2140 O O . LEU A 1 273 ? 0.026 -22.938 -40.688 1 96.94 273 LEU A O 1
ATOM 2144 N N . ILE A 1 274 ? -0.641 -24.969 -40.281 1 98.19 274 ILE A N 1
ATOM 2145 C CA . ILE A 1 274 ? 0.434 -25.297 -39.344 1 98.19 274 ILE A CA 1
ATOM 2146 C C . ILE A 1 274 ? 1.323 -26.375 -39.938 1 98.19 274 ILE A C 1
ATOM 2148 O O . ILE A 1 274 ? 0.826 -27.391 -40.438 1 98.19 274 ILE A O 1
ATOM 2152 N N . ASN A 1 275 ? 2.586 -26.094 -39.969 1 98.25 275 ASN A N 1
ATOM 2153 C CA . ASN A 1 275 ? 3.605 -27.047 -40.375 1 98.25 275 ASN A CA 1
ATOM 2154 C C . ASN A 1 275 ? 4.277 -27.688 -39.156 1 98.25 275 ASN A C 1
ATOM 2156 O O . ASN A 1 275 ? 4.988 -27 -38.406 1 98.25 275 ASN A O 1
ATOM 2160 N N . LYS A 1 276 ? 4.043 -29 -38.938 1 98.5 276 LYS A N 1
ATOM 2161 C CA . LYS A 1 276 ? 4.676 -29.703 -37.812 1 98.5 276 LYS A CA 1
ATOM 2162 C C . LYS A 1 276 ? 6.137 -30.016 -38.125 1 98.5 276 LYS A C 1
ATOM 2164 O O . LYS A 1 276 ? 6.441 -30.609 -39.156 1 98.5 276 LYS A O 1
ATOM 2169 N N . VAL A 1 277 ? 7.031 -29.625 -37.25 1 98.44 277 VAL A N 1
ATOM 2170 C CA . VAL A 1 277 ? 8.461 -29.812 -37.469 1 98.44 277 VAL A CA 1
ATOM 2171 C C . VAL A 1 277 ? 9.102 -30.406 -36.219 1 98.44 277 VAL A C 1
ATOM 2173 O O . VAL A 1 277 ? 8.523 -30.359 -35.156 1 98.44 277 VAL A O 1
ATOM 2176 N N . PRO A 1 278 ? 10.297 -31.062 -36.344 1 98.25 278 PRO A N 1
ATOM 2177 C CA . PRO A 1 278 ? 11 -31.594 -35.188 1 98.25 278 PRO A CA 1
ATOM 2178 C C . PRO A 1 278 ? 11.75 -30.516 -34.406 1 98.25 278 PRO A C 1
ATOM 2180 O O . PRO A 1 278 ? 11.602 -29.328 -34.688 1 98.25 278 PRO A O 1
ATOM 2183 N N . SER A 1 279 ? 12.531 -30.922 -33.469 1 98.44 279 SER A N 1
ATOM 2184 C CA . SER A 1 279 ? 13.242 -30.031 -32.562 1 98.44 279 SER A CA 1
ATOM 2185 C C . SER A 1 279 ? 14.188 -29.109 -33.312 1 98.44 279 SER A C 1
ATOM 2187 O O . SER A 1 279 ? 14.742 -29.5 -34.344 1 98.44 279 SER A O 1
ATOM 2189 N N . ILE A 1 280 ? 14.336 -27.953 -32.812 1 98.44 280 ILE A N 1
ATOM 2190 C CA . ILE A 1 280 ? 15.305 -27.016 -33.375 1 98.44 280 ILE A CA 1
ATOM 2191 C C . ILE A 1 280 ? 16.719 -27.516 -33.094 1 98.44 280 ILE A C 1
ATOM 2193 O O . ILE A 1 280 ? 17.062 -27.828 -31.938 1 98.44 280 ILE A O 1
ATOM 2197 N N . LEU A 1 281 ? 17.484 -27.594 -34.094 1 98.12 281 LEU A N 1
ATOM 2198 C CA . LEU A 1 281 ? 18.891 -27.984 -33.938 1 98.12 281 LEU A CA 1
ATOM 2199 C C . LEU A 1 281 ? 19.75 -26.781 -33.594 1 98.12 281 LEU A C 1
ATOM 2201 O O . LEU A 1 281 ? 20.578 -26.859 -32.688 1 98.12 281 LEU A O 1
ATOM 2205 N N . ARG A 1 282 ? 19.547 -25.719 -34.281 1 98.19 282 ARG A N 1
ATOM 2206 C CA . ARG A 1 282 ? 20.297 -24.469 -34.094 1 98.19 282 ARG A CA 1
ATOM 2207 C C . ARG A 1 282 ? 19.609 -23.297 -34.781 1 98.19 282 ARG A C 1
ATOM 2209 O O . ARG A 1 282 ? 18.75 -23.5 -35.625 1 98.19 282 ARG A O 1
ATOM 2216 N N . ILE A 1 283 ? 20.047 -22.094 -34.375 1 97.38 283 ILE A N 1
ATOM 2217 C CA . ILE A 1 283 ? 19.547 -20.859 -34.969 1 97.38 283 ILE A CA 1
ATOM 2218 C C . ILE A 1 283 ? 20.719 -20.031 -35.5 1 97.38 283 ILE A C 1
ATOM 2220 O O . ILE A 1 283 ? 21.719 -19.844 -34.812 1 97.38 283 ILE A O 1
ATOM 2224 N N . GLU A 1 284 ? 20.625 -19.625 -36.719 1 96.69 284 GLU A N 1
ATOM 2225 C CA . GLU A 1 284 ? 21.562 -18.656 -37.25 1 96.69 284 GLU A CA 1
ATOM 2226 C C . GLU A 1 284 ? 21.062 -17.219 -37.094 1 96.69 284 GLU A C 1
ATOM 2228 O O . GLU A 1 284 ? 20.188 -16.766 -37.844 1 96.69 284 GLU A O 1
ATOM 2233 N N . PRO A 1 285 ? 21.625 -16.516 -36.156 1 92.5 285 PRO A N 1
ATOM 2234 C CA . PRO A 1 285 ? 21.062 -15.219 -35.781 1 92.5 285 PRO A CA 1
ATOM 2235 C C . PRO A 1 285 ? 21.172 -14.18 -36.906 1 92.5 285 PRO A C 1
ATOM 2237 O O . PRO A 1 285 ? 20.312 -13.305 -37.031 1 92.5 285 PRO A O 1
ATOM 2240 N N . GLU A 1 286 ? 22.203 -14.211 -37.75 1 92.12 286 GLU A N 1
ATOM 2241 C CA . GLU A 1 286 ? 22.422 -13.227 -38.781 1 92.12 286 GLU A CA 1
ATOM 2242 C C . GLU A 1 286 ? 21.297 -13.242 -39.812 1 92.12 286 GLU A C 1
ATOM 2244 O O . GLU A 1 286 ? 20.844 -12.188 -40.281 1 92.12 286 GLU A O 1
ATOM 2249 N N . THR A 1 287 ? 20.922 -14.391 -40.156 1 94.5 287 THR A N 1
ATOM 2250 C CA . THR A 1 287 ? 19.875 -14.531 -41.156 1 94.5 287 THR A CA 1
ATOM 2251 C C . THR A 1 287 ? 18.547 -14.898 -40.469 1 94.5 287 THR A C 1
ATOM 2253 O O . THR A 1 287 ? 17.531 -15.047 -41.156 1 94.5 287 THR A O 1
ATOM 2256 N N . ARG A 1 288 ? 18.594 -15.141 -39.188 1 95.75 288 ARG A N 1
ATOM 2257 C CA . ARG A 1 288 ? 17.438 -15.562 -38.375 1 95.75 288 ARG A CA 1
ATOM 2258 C C . ARG A 1 288 ? 16.844 -16.844 -38.938 1 95.75 288 ARG A C 1
ATOM 2260 O O . ARG A 1 288 ? 15.617 -16.953 -39.094 1 95.75 288 ARG A O 1
ATOM 2267 N N . THR A 1 289 ? 17.703 -17.688 -39.344 1 97.62 289 THR A N 1
ATOM 2268 C CA . THR A 1 289 ? 17.297 -18.984 -39.875 1 97.62 289 THR A CA 1
ATOM 2269 C C . THR A 1 289 ? 17.234 -20.031 -38.75 1 97.62 289 THR A C 1
ATOM 2271 O O . THR A 1 289 ? 18.188 -20.219 -38.031 1 97.62 289 THR A O 1
ATOM 2274 N N . VAL A 1 290 ? 16.109 -20.719 -38.594 1 98.38 290 VAL A N 1
ATOM 2275 C CA . VAL A 1 290 ? 15.922 -21.797 -37.625 1 98.38 290 VAL A CA 1
ATOM 2276 C C . VAL A 1 290 ? 16.109 -23.141 -38.344 1 98.38 290 VAL A C 1
ATOM 2278 O O . VAL A 1 290 ? 15.391 -23.484 -39.281 1 98.38 290 VAL A O 1
ATOM 2281 N N . HIS A 1 291 ? 17.094 -23.875 -37.875 1 98.69 291 HIS A N 1
ATOM 2282 C CA . HIS A 1 291 ? 17.375 -25.203 -38.406 1 98.69 291 HIS A CA 1
ATOM 2283 C C . HIS A 1 291 ? 16.797 -26.297 -37.531 1 98.69 291 HIS A C 1
ATOM 2285 O O . HIS A 1 291 ? 16.969 -26.266 -36.312 1 98.69 291 HIS A O 1
ATOM 2291 N N . PHE A 1 292 ? 16.188 -27.234 -38.188 1 98.62 292 PHE A N 1
ATOM 2292 C CA . PHE A 1 292 ? 15.555 -28.312 -37.438 1 98.62 292 PHE A CA 1
ATOM 2293 C C . PHE A 1 292 ? 16.359 -29.594 -37.531 1 98.62 292 PHE A C 1
ATOM 2295 O O . PHE A 1 292 ? 17.234 -29.719 -38.406 1 98.62 292 PHE A O 1
ATOM 2302 N N . GLU A 1 293 ? 16.125 -30.578 -36.719 1 97.88 293 GLU A N 1
ATOM 2303 C CA . GLU A 1 293 ? 16.906 -31.797 -36.594 1 97.88 293 GLU A CA 1
ATOM 2304 C C . GLU A 1 293 ? 16.797 -32.656 -37.844 1 97.88 293 GLU A C 1
ATOM 2306 O O . GLU A 1 293 ? 17.688 -33.469 -38.125 1 97.88 293 GLU A O 1
ATOM 2311 N N . ASN A 1 294 ? 15.758 -32.5 -38.594 1 97.44 294 ASN A N 1
ATOM 2312 C CA . ASN A 1 294 ? 15.578 -33.312 -39.812 1 97.44 294 ASN A CA 1
ATOM 2313 C C . ASN A 1 294 ? 16.281 -32.719 -41 1 97.44 294 ASN A C 1
ATOM 2315 O O . ASN A 1 294 ? 16.125 -33.219 -42.125 1 97.44 294 ASN A O 1
ATOM 2319 N N . GLY A 1 295 ? 16.875 -31.625 -40.844 1 97.19 295 GLY A N 1
ATOM 2320 C CA . GLY A 1 295 ? 17.641 -31.016 -41.938 1 97.19 295 GLY A CA 1
ATOM 2321 C C . GLY A 1 295 ? 16.922 -29.859 -42.594 1 97.19 295 GLY A C 1
ATOM 2322 O O . GLY A 1 295 ? 17.547 -29.078 -43.312 1 97.19 295 GLY A O 1
ATOM 2323 N N . THR A 1 296 ? 15.711 -29.703 -42.344 1 97.75 296 THR A N 1
ATOM 2324 C CA . THR A 1 296 ? 14.984 -28.578 -42.906 1 97.75 296 THR A CA 1
ATOM 2325 C C . THR A 1 296 ? 15.273 -27.297 -42.125 1 97.75 296 THR A C 1
ATOM 2327 O O . THR A 1 296 ? 15.828 -27.344 -41.031 1 97.75 296 THR A O 1
ATOM 2330 N N . ALA A 1 297 ? 14.953 -26.172 -42.812 1 98.31 297 ALA A N 1
ATOM 2331 C CA . ALA A 1 297 ? 15.211 -24.875 -42.188 1 98.31 297 ALA A CA 1
ATOM 2332 C C . ALA A 1 297 ? 14.18 -23.844 -42.625 1 98.31 297 ALA A C 1
ATOM 2334 O O . ALA A 1 297 ? 13.547 -23.984 -43.656 1 98.31 297 ALA A O 1
ATOM 2335 N N . VAL A 1 298 ? 13.984 -22.891 -41.781 1 97.88 298 VAL A N 1
ATOM 2336 C CA . VAL A 1 298 ? 13.117 -21.75 -42.062 1 97.88 298 VAL A CA 1
ATOM 2337 C C . VAL A 1 298 ? 13.898 -20.453 -41.906 1 97.88 298 VAL A C 1
ATOM 2339 O O . VAL A 1 298 ? 14.289 -20.078 -40.812 1 97.88 298 VAL A O 1
ATOM 2342 N N . PRO A 1 299 ? 14.102 -19.719 -43 1 96.19 299 PRO A N 1
ATOM 2343 C CA . PRO A 1 299 ? 14.82 -18.453 -42.938 1 96.19 299 PRO A CA 1
ATOM 2344 C C . PRO A 1 299 ? 13.906 -17.281 -42.562 1 96.19 299 PRO A C 1
ATOM 2346 O O . PRO A 1 299 ? 12.695 -17.359 -42.75 1 96.19 299 PRO A O 1
ATOM 2349 N N . GLY A 1 300 ? 14.438 -16.25 -42 1 94.81 300 GLY A N 1
ATOM 2350 C CA . GLY A 1 300 ? 13.742 -14.992 -41.75 1 94.81 300 GLY A CA 1
ATOM 2351 C C . GLY A 1 300 ? 12.688 -15.086 -40.688 1 94.81 300 GLY A C 1
ATOM 2352 O O . GLY A 1 300 ? 11.648 -14.43 -40.75 1 94.81 300 GLY A O 1
ATOM 2353 N N . VAL A 1 301 ? 12.898 -15.953 -39.688 1 96.19 301 VAL A N 1
ATOM 2354 C CA . VAL A 1 301 ? 11.93 -16.094 -38.594 1 96.19 301 VAL A CA 1
ATOM 2355 C C . VAL A 1 301 ? 11.922 -14.82 -37.75 1 96.19 301 VAL A C 1
ATOM 2357 O O . VAL A 1 301 ? 12.977 -14.305 -37.375 1 96.19 301 VAL A O 1
ATOM 2360 N N . ASP A 1 302 ? 10.695 -14.312 -37.5 1 93.88 302 ASP A N 1
ATOM 2361 C CA . ASP A 1 302 ? 10.562 -13.078 -36.75 1 93.88 302 ASP A CA 1
ATOM 2362 C C . ASP A 1 302 ? 10.461 -13.367 -35.25 1 93.88 302 ASP A C 1
ATOM 2364 O O . ASP A 1 302 ? 11.047 -12.656 -34.438 1 93.88 302 ASP A O 1
ATOM 2368 N N . VAL A 1 303 ? 9.688 -14.359 -34.906 1 93.38 303 VAL A N 1
ATOM 2369 C CA . VAL A 1 303 ? 9.375 -14.609 -33.5 1 93.38 303 VAL A CA 1
ATOM 2370 C C . VAL A 1 303 ? 9.43 -16.109 -33.219 1 93.38 303 VAL A C 1
ATOM 2372 O O . VAL A 1 303 ? 8.969 -16.922 -34.031 1 93.38 303 VAL A O 1
ATOM 2375 N N . ILE A 1 304 ? 10.039 -16.484 -32.125 1 95 304 ILE A N 1
ATOM 2376 C CA . ILE A 1 304 ? 9.961 -17.828 -31.578 1 95 304 ILE A CA 1
ATOM 2377 C C . ILE A 1 304 ? 9.227 -17.797 -30.234 1 95 304 ILE A C 1
ATOM 2379 O O . ILE A 1 304 ? 9.609 -17.062 -29.328 1 95 304 ILE A O 1
ATOM 2383 N N . ILE A 1 305 ? 8.164 -18.516 -30.141 1 94 305 ILE A N 1
ATOM 2384 C CA . ILE A 1 305 ? 7.371 -18.562 -28.922 1 94 305 ILE A CA 1
ATOM 2385 C C . ILE A 1 305 ? 7.602 -19.906 -28.219 1 94 305 ILE A C 1
ATOM 2387 O O . ILE A 1 305 ? 7.363 -20.969 -28.797 1 94 305 ILE A O 1
ATOM 2391 N N . PHE A 1 306 ? 8.023 -19.828 -27.016 1 95.19 306 PHE A N 1
ATOM 2392 C CA . PHE A 1 306 ? 8.297 -21.047 -26.25 1 95.19 306 PHE A CA 1
ATOM 2393 C C . PHE A 1 306 ? 7.16 -21.328 -25.281 1 95.19 306 PHE A C 1
ATOM 2395 O O . PHE A 1 306 ? 6.918 -20.562 -24.344 1 95.19 306 PHE A O 1
ATOM 2402 N N . GLY A 1 307 ? 6.418 -22.344 -25.531 1 95.62 307 GLY A N 1
ATOM 2403 C CA . GLY A 1 307 ? 5.488 -22.953 -24.594 1 95.62 307 GLY A CA 1
ATOM 2404 C C . GLY A 1 307 ? 6.023 -24.234 -23.984 1 95.62 307 GLY A C 1
ATOM 2405 O O . GLY A 1 307 ? 5.359 -25.281 -24.031 1 95.62 307 GLY A O 1
ATOM 2406 N N . THR A 1 308 ? 7.262 -24.156 -23.422 1 95.81 308 THR A N 1
ATOM 2407 C CA . THR A 1 308 ? 8.039 -25.328 -23.016 1 95.81 308 THR A CA 1
ATOM 2408 C C . THR A 1 308 ? 7.949 -25.547 -21.516 1 95.81 308 THR A C 1
ATOM 2410 O O . THR A 1 308 ? 8.719 -26.328 -20.938 1 95.81 308 THR A O 1
ATOM 2413 N N . GLY A 1 309 ? 7.02 -24.875 -20.891 1 94.5 309 GLY A N 1
ATOM 2414 C CA . GLY A 1 309 ? 6.73 -25.156 -19.5 1 94.5 309 GLY A CA 1
ATOM 2415 C C . GLY A 1 309 ? 7.543 -24.297 -18.547 1 94.5 309 GLY A C 1
ATOM 2416 O O . GLY A 1 309 ? 8.094 -23.266 -18.938 1 94.5 309 GLY A O 1
ATOM 2417 N N . TYR A 1 310 ? 7.484 -24.688 -17.219 1 95.69 310 TYR A N 1
ATOM 2418 C CA . TYR A 1 310 ? 8.062 -23.906 -16.125 1 95.69 310 TYR A CA 1
ATOM 2419 C C . TYR A 1 310 ? 8.945 -24.781 -15.242 1 95.69 310 TYR A C 1
ATOM 2421 O O . TYR A 1 310 ? 8.914 -26 -15.344 1 95.69 310 TYR A O 1
ATOM 2429 N N . THR A 1 311 ? 9.695 -24.109 -14.469 1 95.5 311 THR A N 1
ATOM 2430 C CA . THR A 1 311 ? 10.594 -24.75 -13.523 1 95.5 311 THR A CA 1
ATOM 2431 C C . THR A 1 311 ? 10.133 -24.516 -12.086 1 95.5 311 THR A C 1
ATOM 2433 O O . THR A 1 311 ? 9.844 -23.391 -11.703 1 95.5 311 THR A O 1
ATOM 2436 N N . TRP A 1 312 ? 10.023 -25.641 -11.297 1 94.25 312 TRP A N 1
ATOM 2437 C CA . TRP A 1 312 ? 9.758 -25.516 -9.867 1 94.25 312 TRP A CA 1
ATOM 2438 C C . TRP A 1 312 ? 10.93 -24.828 -9.164 1 94.25 312 TRP A C 1
ATOM 2440 O O . TRP A 1 312 ? 12.078 -25.25 -9.305 1 94.25 312 TRP A O 1
ATOM 2450 N N . THR A 1 313 ? 10.625 -23.734 -8.484 1 94.12 313 THR A N 1
ATOM 2451 C CA . THR A 1 313 ? 11.664 -23.078 -7.707 1 94.12 313 THR A CA 1
ATOM 2452 C C . THR A 1 313 ? 11.148 -22.688 -6.328 1 94.12 313 THR A C 1
ATOM 2454 O O . THR A 1 313 ? 9.953 -22.453 -6.152 1 94.12 313 THR A O 1
ATOM 2457 N N . LEU A 1 314 ? 11.969 -22.766 -5.332 1 95.56 314 LEU A N 1
ATOM 2458 C CA . LEU A 1 314 ? 11.734 -22.312 -3.967 1 95.56 314 LEU A CA 1
ATOM 2459 C C . LEU A 1 314 ? 12.922 -21.531 -3.443 1 95.56 314 LEU A C 1
ATOM 2461 O O . LEU A 1 314 ? 13.531 -21.906 -2.438 1 95.56 314 LEU A O 1
ATOM 2465 N N . PRO A 1 315 ? 13.203 -20.391 -4.09 1 94.06 315 PRO A N 1
ATOM 2466 C CA . PRO A 1 315 ? 14.43 -19.656 -3.754 1 94.06 315 PRO A CA 1
ATOM 2467 C C . PRO A 1 315 ? 14.453 -19.172 -2.305 1 94.06 315 PRO A C 1
ATOM 2469 O O . PRO A 1 315 ? 15.523 -18.875 -1.765 1 94.06 315 PRO A O 1
ATOM 2472 N N . PHE A 1 316 ? 13.352 -19.125 -1.657 1 95.69 316 PHE A N 1
ATOM 2473 C CA . PHE A 1 316 ? 13.258 -18.578 -0.311 1 95.69 316 PHE A CA 1
ATOM 2474 C C . PHE A 1 316 ? 13.508 -19.656 0.736 1 95.69 316 PHE A C 1
ATOM 2476 O O . PHE A 1 316 ? 13.672 -19.344 1.92 1 95.69 316 PHE A O 1
ATOM 2483 N N . LEU A 1 317 ? 13.453 -20.906 0.333 1 93.31 317 LEU A N 1
ATOM 2484 C CA . LEU A 1 317 ? 13.75 -21.984 1.265 1 93.31 317 LEU A CA 1
ATOM 2485 C C . LEU A 1 317 ? 15.18 -22.469 1.087 1 93.31 317 LEU A C 1
ATOM 2487 O O . LEU A 1 317 ? 15.531 -23.031 0.045 1 93.31 317 LEU A O 1
ATOM 2491 N N . GLN A 1 318 ? 16.109 -21.859 1.896 1 73.88 318 GLN A N 1
ATOM 2492 C CA . GLN A 1 318 ? 17.531 -22.156 1.782 1 73.88 318 GLN A CA 1
ATOM 2493 C C . GLN A 1 318 ? 18 -23.094 2.891 1 73.88 318 GLN A C 1
ATOM 2495 O O . GLN A 1 318 ? 17.422 -23.109 3.982 1 73.88 318 GLN A O 1
ATOM 2500 N N . HIS A 1 319 ? 18.844 -23.906 2.4 1 63.06 319 HIS A N 1
ATOM 2501 C CA . HIS A 1 319 ? 19.5 -24.688 3.434 1 63.06 319 HIS A CA 1
ATOM 2502 C C . HIS A 1 319 ? 20.297 -23.797 4.387 1 63.06 319 HIS A C 1
ATOM 2504 O O . HIS A 1 319 ? 20.953 -22.859 3.949 1 63.06 319 HIS A O 1
ATOM 2510 N N . PRO A 1 320 ? 19.828 -23.641 5.672 1 53.5 320 PRO A N 1
ATOM 2511 C CA . PRO A 1 320 ? 20.531 -22.734 6.59 1 53.5 320 PRO A CA 1
ATOM 2512 C C . PRO A 1 320 ? 22.047 -22.781 6.43 1 53.5 320 PRO A C 1
ATOM 2514 O O . PRO A 1 320 ? 22.703 -21.75 6.539 1 53.5 320 PRO A O 1
ATOM 2517 N N . SER A 1 321 ? 22.734 -23.844 6.605 1 51.84 321 SER A N 1
ATOM 2518 C CA . SER A 1 321 ? 24.172 -24.047 6.441 1 51.84 321 SER A CA 1
ATOM 2519 C C . SER A 1 321 ? 24.453 -25.359 5.719 1 51.84 321 SER A C 1
ATOM 2521 O O . SER A 1 321 ? 23.656 -26.312 5.797 1 51.84 321 SER A O 1
ATOM 2523 N N . PRO A 1 322 ? 25.391 -25.172 4.695 1 52.34 322 PRO A N 1
ATOM 2524 C CA . PRO A 1 322 ? 25.781 -26.469 4.117 1 52.34 322 PRO A CA 1
ATOM 2525 C C . PRO A 1 322 ? 25.906 -27.578 5.164 1 52.34 322 PRO A C 1
ATOM 2527 O O . PRO A 1 322 ? 25.75 -28.75 4.84 1 52.34 322 PRO A O 1
ATOM 2530 N N . GLU A 1 323 ? 26.219 -27.188 6.379 1 49.44 323 GLU A N 1
ATOM 2531 C CA . GLU A 1 323 ? 26.5 -28.156 7.438 1 49.44 323 GLU A CA 1
ATOM 2532 C C . GLU A 1 323 ? 25.219 -28.625 8.117 1 49.44 323 GLU A C 1
ATOM 2534 O O . GLU A 1 323 ? 25.234 -29.547 8.93 1 49.44 323 GLU A O 1
ATOM 2539 N N . SER A 1 324 ? 24.234 -27.812 7.902 1 52.81 324 SER A N 1
ATOM 2540 C CA . SER A 1 324 ? 23.016 -28.203 8.625 1 52.81 324 SER A CA 1
ATOM 2541 C C . SER A 1 324 ? 22.453 -29.516 8.102 1 52.81 324 SER A C 1
ATOM 2543 O O . SER A 1 324 ? 22.422 -29.75 6.891 1 52.81 324 SER A O 1
ATOM 2545 N N . SER A 1 325 ? 22.453 -30.547 8.945 1 50.12 325 SER A N 1
ATOM 2546 C CA . SER A 1 325 ? 21.828 -31.828 8.633 1 50.12 325 SER A CA 1
ATOM 2547 C C . SER A 1 325 ? 20.359 -31.656 8.273 1 50.12 325 SER A C 1
ATOM 2549 O O . SER A 1 325 ? 19.719 -32.594 7.793 1 50.12 325 SER A O 1
ATOM 2551 N N . LYS A 1 326 ? 19.891 -30.375 8.656 1 57.22 326 LYS A N 1
ATOM 2552 C CA . LYS A 1 326 ? 18.453 -30.25 8.438 1 57.22 326 LYS A CA 1
ATOM 2553 C C . LYS A 1 326 ? 18.141 -29.797 7.012 1 57.22 326 LYS A C 1
ATOM 2555 O O . LYS A 1 326 ? 18.797 -28.891 6.488 1 57.22 326 LYS A O 1
ATOM 2560 N N . THR A 1 327 ? 17.359 -30.672 6.332 1 66.69 327 THR A N 1
ATOM 2561 C CA . THR A 1 327 ? 17.047 -30.547 4.914 1 66.69 327 THR A CA 1
ATOM 2562 C C . THR A 1 327 ? 15.828 -29.672 4.695 1 66.69 327 THR A C 1
ATOM 2564 O O . THR A 1 327 ? 14.938 -29.609 5.551 1 66.69 327 THR A O 1
ATOM 2567 N N . VAL A 1 328 ? 15.953 -28.531 3.996 1 80.19 328 VAL A N 1
ATOM 2568 C CA . VAL A 1 328 ? 14.797 -27.828 3.469 1 80.19 328 VAL A CA 1
ATOM 2569 C C . VAL A 1 328 ? 14.383 -28.422 2.129 1 80.19 328 VAL A C 1
ATOM 2571 O O . VAL A 1 328 ? 15.195 -29.062 1.449 1 80.19 328 VAL A O 1
ATOM 2574 N N . PRO A 1 329 ? 12.992 -28.328 1.943 1 87.31 329 PRO A N 1
ATOM 2575 C CA . PRO A 1 329 ? 12.57 -28.844 0.642 1 87.31 329 PRO A CA 1
ATOM 2576 C C . PRO A 1 329 ? 13.305 -28.188 -0.524 1 87.31 329 PRO A C 1
ATOM 2578 O O . PRO A 1 329 ? 13.484 -26.969 -0.54 1 87.31 329 PRO A O 1
ATOM 2581 N N . SER A 1 330 ? 13.867 -29 -1.333 1 87.56 330 SER A N 1
ATOM 2582 C CA . SER A 1 330 ? 14.5 -28.531 -2.559 1 87.56 330 SER A CA 1
ATOM 2583 C C . SER A 1 330 ? 13.922 -29.234 -3.785 1 87.56 330 SER A C 1
ATOM 2585 O O . SER A 1 330 ? 13.906 -30.469 -3.848 1 87.56 330 SER A O 1
ATOM 2587 N N . PRO A 1 331 ? 13.531 -28.438 -4.652 1 91.94 331 PRO A N 1
ATOM 2588 C CA . PRO A 1 331 ? 12.984 -29.047 -5.863 1 91.94 331 PRO A CA 1
ATOM 2589 C C . PRO A 1 331 ? 14 -29.922 -6.594 1 91.94 331 PRO A C 1
ATOM 2591 O O . PRO A 1 331 ? 15.18 -29.578 -6.652 1 91.94 331 PRO A O 1
ATOM 2594 N N . ARG A 1 332 ? 13.562 -31.062 -7.043 1 91.19 332 ARG A N 1
ATOM 2595 C CA . ARG A 1 332 ? 14.32 -32 -7.863 1 91.19 332 ARG A CA 1
ATOM 2596 C C . ARG A 1 332 ? 13.422 -32.719 -8.867 1 91.19 332 ARG A C 1
ATOM 2598 O O . ARG A 1 332 ? 12.281 -33.062 -8.539 1 91.19 332 ARG A O 1
ATOM 2605 N N . ASN A 1 333 ? 13.938 -32.875 -10.07 1 93.25 333 ASN A N 1
ATOM 2606 C CA . ASN A 1 333 ? 13.148 -33.5 -11.133 1 93.25 333 ASN A CA 1
ATOM 2607 C C . ASN A 1 333 ? 11.828 -32.75 -11.352 1 93.25 333 ASN A C 1
ATOM 2609 O O . ASN A 1 333 ? 10.797 -33.406 -11.602 1 93.25 333 ASN A O 1
ATOM 2613 N N . ASN A 1 334 ? 11.906 -31.5 -11.055 1 93.06 334 ASN A N 1
ATOM 2614 C CA . ASN A 1 334 ? 10.828 -30.531 -11.266 1 93.06 334 ASN A CA 1
ATOM 2615 C C . ASN A 1 334 ? 9.609 -30.875 -10.406 1 93.06 334 ASN A C 1
ATOM 2617 O O . ASN A 1 334 ? 8.469 -30.781 -10.875 1 93.06 334 ASN A O 1
ATOM 2621 N N . ARG A 1 335 ? 9.836 -31.391 -9.242 1 94 335 ARG A N 1
ATOM 2622 C CA . ARG A 1 335 ? 8.852 -31.562 -8.18 1 94 335 ARG A CA 1
ATOM 2623 C C . ARG A 1 335 ? 9.469 -31.25 -6.816 1 94 335 ARG A C 1
ATOM 2625 O O . ARG A 1 335 ? 10.688 -31.078 -6.703 1 94 335 ARG A O 1
ATOM 2632 N N . VAL A 1 336 ? 8.641 -31.172 -5.816 1 94.62 336 VAL A N 1
ATOM 2633 C CA . VAL A 1 336 ? 9.125 -30.953 -4.461 1 94.62 336 VAL A CA 1
ATOM 2634 C C . VAL A 1 336 ? 9.062 -32.281 -3.678 1 94.62 336 VAL A C 1
ATOM 2636 O O . VAL A 1 336 ? 7.973 -32.75 -3.371 1 94.62 336 VAL A O 1
ATOM 2639 N N . PRO A 1 337 ? 10.188 -32.812 -3.334 1 94.25 337 PRO A N 1
ATOM 2640 C CA . PRO A 1 337 ? 10.188 -34.094 -2.58 1 94.25 337 PRO A CA 1
ATOM 2641 C C . PRO A 1 337 ? 9.812 -33.875 -1.112 1 94.25 337 PRO A C 1
ATOM 2643 O O . PRO A 1 337 ? 9.758 -32.75 -0.629 1 94.25 337 PRO A O 1
ATOM 2646 N N . ASP A 1 338 ? 9.438 -35 -0.441 1 95.31 338 ASP A N 1
ATOM 2647 C CA . ASP A 1 338 ? 9.258 -35.094 1.004 1 95.31 338 ASP A CA 1
ATOM 2648 C C . ASP A 1 338 ? 7.957 -34.438 1.448 1 95.31 338 ASP A C 1
ATOM 2650 O O . ASP A 1 338 ? 7.832 -34.031 2.598 1 95.31 338 ASP A O 1
ATOM 2654 N N . LEU A 1 339 ? 7.074 -34.344 0.553 1 97.5 339 LEU A N 1
ATOM 2655 C CA . LEU A 1 339 ? 5.758 -33.812 0.905 1 97.5 339 LEU A CA 1
ATOM 2656 C C . LEU A 1 339 ? 4.738 -34.938 1.021 1 97.5 339 LEU A C 1
ATOM 2658 O O . LEU A 1 339 ? 4.344 -35.531 0.013 1 97.5 339 LEU A O 1
ATOM 2662 N N . TYR A 1 340 ? 4.324 -35.219 2.26 1 98.31 340 TYR A N 1
ATOM 2663 C CA . TYR A 1 340 ? 3.232 -36.156 2.459 1 98.31 340 TYR A CA 1
ATOM 2664 C C . TYR A 1 340 ? 1.928 -35.625 1.896 1 98.31 340 TYR A C 1
ATOM 2666 O O . TYR A 1 340 ? 1.525 -34.5 2.221 1 98.31 340 TYR A O 1
ATOM 2674 N N . LEU A 1 341 ? 1.254 -36.375 0.928 1 98.56 341 LEU A N 1
ATOM 2675 C CA . LEU A 1 341 ? 0.012 -36.031 0.251 1 98.56 341 LEU A CA 1
ATOM 2676 C C . LEU A 1 341 ? 0.161 -34.688 -0.5 1 98.56 341 LEU A C 1
ATOM 2678 O O . LEU A 1 341 ? -0.819 -33.969 -0.697 1 98.56 341 LEU A O 1
ATOM 2682 N N . HIS A 1 342 ? 1.374 -34.281 -0.806 1 98.19 342 HIS A N 1
ATOM 2683 C CA . HIS A 1 342 ? 1.698 -33.031 -1.51 1 98.19 342 HIS A CA 1
ATOM 2684 C C . HIS A 1 342 ? 1.42 -31.812 -0.638 1 98.19 342 HIS A C 1
ATOM 2686 O O . HIS A 1 342 ? 1.22 -30.719 -1.151 1 98.19 342 HIS A O 1
ATOM 2692 N N . VAL A 1 343 ? 1.363 -32.031 0.751 1 98.75 343 VAL A N 1
ATOM 2693 C CA . VAL A 1 343 ? 0.964 -30.922 1.618 1 98.75 343 VAL A CA 1
ATOM 2694 C C . VAL A 1 343 ? 1.988 -30.734 2.736 1 98.75 343 VAL A C 1
ATOM 2696 O O . VAL A 1 343 ? 2.523 -29.641 2.932 1 98.75 343 VAL A O 1
ATOM 2699 N N . VAL A 1 344 ? 2.33 -31.781 3.4 1 98.56 344 VAL A N 1
ATOM 2700 C CA . VAL A 1 344 ? 3.055 -31.703 4.664 1 98.56 344 VAL A CA 1
ATOM 2701 C C . VAL A 1 344 ? 4.535 -32 4.43 1 98.56 344 VAL A C 1
ATOM 2703 O O . VAL A 1 344 ? 4.895 -33.094 3.971 1 98.56 344 VAL A O 1
ATOM 2706 N N . TYR A 1 345 ? 5.383 -31.047 4.688 1 97.12 345 TYR A N 1
ATOM 2707 C CA . TYR A 1 345 ? 6.809 -31.359 4.734 1 97.12 345 TYR A CA 1
ATOM 2708 C C . TYR A 1 345 ? 7.121 -32.312 5.883 1 97.12 345 TYR A C 1
ATOM 2710 O O . TYR A 1 345 ? 6.992 -31.953 7.055 1 97.12 345 TYR A O 1
ATOM 2718 N N . ARG A 1 346 ? 7.531 -33.5 5.598 1 95.75 346 ARG A N 1
ATOM 2719 C CA . ARG A 1 346 ? 7.574 -34.594 6.555 1 95.75 346 ARG A CA 1
ATOM 2720 C C . ARG A 1 346 ? 8.516 -34.281 7.711 1 95.75 346 ARG A C 1
ATOM 2722 O O . ARG A 1 346 ? 8.289 -34.719 8.844 1 95.75 346 ARG A O 1
ATOM 2729 N N . GLN A 1 347 ? 9.523 -33.5 7.449 1 92.38 347 GLN A N 1
ATOM 2730 C CA . GLN A 1 347 ? 10.539 -33.25 8.461 1 92.38 347 GLN A CA 1
ATOM 2731 C C . GLN A 1 347 ? 10.102 -32.156 9.43 1 92.38 347 GLN A C 1
ATOM 2733 O O . GLN A 1 347 ? 10.641 -32.031 10.531 1 92.38 347 GLN A O 1
ATOM 2738 N N . ASP A 1 348 ? 9.18 -31.312 9.008 1 94.25 348 ASP A N 1
ATOM 2739 C CA . ASP A 1 348 ? 8.672 -30.234 9.844 1 94.25 348 ASP A CA 1
ATOM 2740 C C . ASP A 1 348 ? 7.234 -29.875 9.484 1 94.25 348 ASP A C 1
ATOM 2742 O O . ASP A 1 348 ? 6.996 -29.047 8.594 1 94.25 348 ASP A O 1
ATOM 2746 N N . PRO A 1 349 ? 6.309 -30.359 10.188 1 95.62 349 PRO A N 1
ATOM 2747 C CA . PRO A 1 349 ? 4.902 -30.188 9.812 1 95.62 349 PRO A CA 1
ATOM 2748 C C . PRO A 1 349 ? 4.41 -28.766 9.977 1 95.62 349 PRO A C 1
ATOM 2750 O O . PRO A 1 349 ? 3.24 -28.469 9.711 1 95.62 349 PRO A O 1
ATOM 2753 N N . THR A 1 350 ? 5.297 -27.812 10.422 1 96.81 350 THR A N 1
ATOM 2754 C CA . THR A 1 350 ? 4.922 -26.391 10.438 1 96.81 350 THR A CA 1
ATOM 2755 C C . THR A 1 350 ? 5.219 -25.734 9.094 1 96.81 350 THR A C 1
ATOM 2757 O O . THR A 1 350 ? 4.957 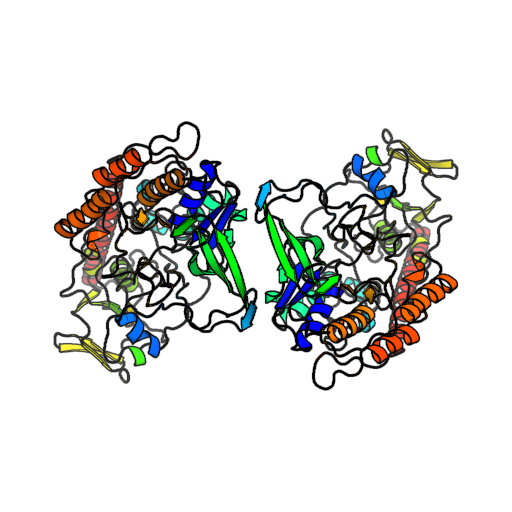-24.547 8.906 1 96.81 350 THR A O 1
ATOM 2760 N N . LEU A 1 351 ? 5.793 -26.484 8.227 1 97.44 351 LEU A N 1
ATOM 2761 C CA . LEU A 1 351 ? 5.949 -26.094 6.832 1 97.44 351 LEU A CA 1
ATOM 2762 C C . LEU A 1 351 ? 5.016 -26.891 5.93 1 97.44 351 LEU A C 1
ATOM 2764 O O . LEU A 1 351 ? 5.176 -28.109 5.789 1 97.44 351 LEU A O 1
ATOM 2768 N N . LEU A 1 352 ? 4.062 -26.219 5.379 1 98.62 352 LEU A N 1
ATOM 2769 C CA . LEU A 1 352 ? 3.043 -26.891 4.578 1 98.62 352 LEU A CA 1
ATOM 2770 C C . LEU A 1 352 ? 2.963 -26.281 3.182 1 98.62 352 LEU A C 1
ATOM 2772 O O . LEU A 1 352 ? 3.385 -25.141 2.973 1 98.62 352 LEU A O 1
ATOM 2776 N N . PHE A 1 353 ? 2.457 -27.078 2.26 1 98.69 353 PHE A N 1
ATOM 2777 C CA . PHE A 1 353 ? 2.326 -26.656 0.872 1 98.69 353 PHE A CA 1
ATOM 2778 C C . PHE A 1 353 ? 0.881 -26.766 0.404 1 98.69 353 PHE A C 1
ATOM 2780 O O . PHE A 1 353 ? 0.189 -27.734 0.741 1 98.69 353 PHE A O 1
ATOM 2787 N N . VAL A 1 354 ? 0.464 -25.812 -0.322 1 98.81 354 VAL A N 1
ATOM 2788 C CA . VAL A 1 354 ? -0.789 -25.859 -1.067 1 98.81 354 VAL A CA 1
ATOM 2789 C C . VAL A 1 354 ? -0.521 -25.594 -2.547 1 98.81 354 VAL A C 1
ATOM 2791 O O . VAL A 1 354 ? -0.041 -24.531 -2.916 1 98.81 354 VAL A O 1
ATOM 2794 N N . GLY A 1 355 ? -0.789 -26.578 -3.35 1 97.75 355 GLY A N 1
ATOM 2795 C CA . GLY A 1 355 ? -0.629 -26.391 -4.781 1 97.75 355 GLY A CA 1
ATOM 2796 C C . GLY A 1 355 ? 0.602 -27.078 -5.34 1 97.75 355 GLY A C 1
ATOM 2797 O O . GLY A 1 355 ? 0.978 -26.859 -6.492 1 97.75 355 GLY A O 1
ATOM 2798 N N . ALA A 1 356 ? 1.233 -27.984 -4.57 1 97.19 356 ALA A N 1
ATOM 2799 C CA . ALA A 1 356 ? 2.389 -28.719 -5.074 1 97.19 356 ALA A CA 1
ATOM 2800 C C . ALA A 1 356 ? 1.949 -29.906 -5.914 1 97.19 356 ALA A C 1
ATOM 2802 O O . ALA A 1 356 ? 2.426 -31.031 -5.711 1 97.19 356 ALA A O 1
ATOM 2803 N N . VAL A 1 357 ? 1.056 -29.656 -6.82 1 96.88 357 VAL A N 1
ATOM 2804 C CA . VAL A 1 357 ? 0.522 -30.656 -7.734 1 96.88 357 VAL A CA 1
ATOM 2805 C C . VAL A 1 357 ? 0.536 -30.109 -9.164 1 96.88 357 VAL A C 1
ATOM 2807 O O . VAL A 1 357 ? 0.722 -28.922 -9.375 1 96.88 357 VAL A O 1
ATOM 2810 N N . ASN A 1 358 ? 0.447 -31 -10.109 1 94.06 358 ASN A N 1
ATOM 2811 C CA . ASN A 1 358 ? 0.325 -30.609 -11.516 1 94.06 358 ASN A CA 1
ATOM 2812 C C . ASN A 1 358 ? -1.136 -30.531 -11.945 1 94.06 358 ASN A C 1
ATOM 2814 O O . ASN A 1 358 ? -2.039 -30.594 -11.109 1 94.06 358 ASN A O 1
ATOM 2818 N N . ALA A 1 359 ? -1.301 -30.312 -13.188 1 87.06 359 ALA A N 1
ATOM 2819 C CA . ALA A 1 359 ? -2.604 -29.953 -13.75 1 87.06 359 ALA A CA 1
ATOM 2820 C C . ALA A 1 359 ? -3.631 -31.047 -13.469 1 87.06 359 ALA A C 1
ATOM 2822 O O . ALA A 1 359 ? -3.291 -32.25 -13.422 1 87.06 359 ALA A O 1
ATOM 2823 N N . GLY A 1 360 ? -4.871 -30.609 -13.273 1 88.75 360 GLY A N 1
ATOM 2824 C CA . GLY A 1 360 ? -6.027 -31.438 -12.953 1 88.75 360 GLY A CA 1
ATOM 2825 C C . GLY A 1 360 ? -6.84 -30.906 -11.789 1 88.75 360 GLY A C 1
ATOM 2826 O O . GLY A 1 360 ? -6.328 -30.766 -10.68 1 88.75 360 GLY A O 1
ATOM 2827 N N . LEU A 1 361 ? -8.016 -30.781 -11.805 1 94.44 361 LEU A N 1
ATOM 2828 C CA . LEU A 1 361 ? -8.938 -30.25 -10.812 1 94.44 361 LEU A CA 1
ATOM 2829 C C . LEU A 1 361 ? -8.203 -29.375 -9.805 1 94.44 361 LEU A C 1
ATOM 2831 O O . LEU A 1 361 ? -8.383 -29.531 -8.594 1 94.44 361 LEU A O 1
ATOM 2835 N N . THR A 1 362 ? -7.348 -28.547 -10.172 1 94.56 362 THR A N 1
ATOM 2836 C CA . THR A 1 362 ? -6.355 -27.875 -9.344 1 94.56 362 THR A CA 1
ATOM 2837 C C . THR A 1 362 ? -7.027 -27 -8.289 1 94.56 362 THR A C 1
ATOM 2839 O O . THR A 1 362 ? -6.695 -27.078 -7.105 1 94.56 362 THR A O 1
ATOM 2842 N N . PHE A 1 363 ? -8.062 -26.219 -8.672 1 96.88 363 PHE A N 1
ATOM 2843 C CA . PHE A 1 363 ? -8.719 -25.359 -7.699 1 96.88 363 PHE A CA 1
ATOM 2844 C C . PHE A 1 363 ? -9.352 -26.172 -6.582 1 96.88 363 PHE A C 1
ATOM 2846 O O . PHE A 1 363 ? -9.219 -25.828 -5.402 1 96.88 363 PHE A O 1
ATOM 2853 N N . LYS A 1 364 ? -9.977 -27.297 -6.977 1 97.56 364 LYS A N 1
ATOM 2854 C CA . LYS A 1 364 ? -10.57 -28.156 -5.961 1 97.56 364 LYS A CA 1
ATOM 2855 C C . LYS A 1 364 ? -9.5 -28.734 -5.035 1 97.56 364 LYS A C 1
ATOM 2857 O O . LYS A 1 364 ? -9.664 -28.734 -3.814 1 97.56 364 LYS A O 1
ATOM 2862 N N . ILE A 1 365 ? -8.469 -29.172 -5.602 1 98.44 365 ILE A N 1
ATOM 2863 C CA . ILE A 1 365 ? -7.371 -29.734 -4.824 1 98.44 365 ILE A CA 1
ATOM 2864 C C . ILE A 1 365 ? -6.828 -28.688 -3.857 1 98.44 365 ILE A C 1
ATOM 2866 O O . ILE A 1 365 ? -6.539 -29 -2.697 1 98.44 365 ILE A O 1
ATOM 2870 N N . PHE A 1 366 ? -6.691 -27.438 -4.32 1 98.69 366 PHE A N 1
ATOM 2871 C CA . PHE A 1 366 ? -6.195 -26.375 -3.461 1 98.69 366 PHE A CA 1
ATOM 2872 C C . PHE A 1 366 ? -7.055 -26.25 -2.209 1 98.69 366 PHE A C 1
ATOM 2874 O O . PHE A 1 366 ? -6.535 -26.094 -1.104 1 98.69 366 PHE A O 1
ATOM 2881 N N . GLU A 1 367 ? -8.336 -26.281 -2.377 1 98.81 367 GLU A N 1
ATOM 2882 C CA . GLU A 1 367 ? -9.242 -26.156 -1.235 1 98.81 367 GLU A CA 1
ATOM 2883 C C . GLU A 1 367 ? -9.047 -27.297 -0.244 1 98.81 367 GLU A C 1
ATOM 2885 O O . GLU A 1 367 ? -8.969 -27.078 0.965 1 98.81 367 GLU A O 1
ATOM 2890 N N . TRP A 1 368 ? -8.961 -28.516 -0.721 1 98.81 368 TRP A N 1
ATOM 2891 C CA . TRP A 1 368 ? -8.758 -29.688 0.138 1 98.81 368 TRP A CA 1
ATOM 2892 C C . TRP A 1 368 ? -7.441 -29.562 0.903 1 98.81 368 TRP A C 1
ATOM 2894 O O . TRP A 1 368 ? -7.398 -29.797 2.113 1 98.81 368 TRP A O 1
ATOM 2904 N N . GLN A 1 369 ? -6.426 -29.203 0.184 1 98.94 369 GLN A N 1
ATOM 2905 C CA . GLN A 1 369 ? -5.113 -29.062 0.797 1 98.94 369 GLN A CA 1
ATOM 2906 C C . GLN A 1 369 ? -5.102 -27.922 1.814 1 98.94 369 GLN A C 1
ATOM 2908 O O . GLN A 1 369 ? -4.5 -28.047 2.885 1 98.94 369 GLN A O 1
ATOM 2913 N N . ALA A 1 370 ? -5.742 -26.828 1.457 1 98.94 370 ALA A N 1
ATOM 2914 C CA . ALA A 1 370 ? -5.805 -25.672 2.34 1 98.94 370 ALA A CA 1
ATOM 2915 C C . ALA A 1 370 ? -6.5 -26.016 3.654 1 98.94 370 ALA A C 1
ATOM 2917 O O . ALA A 1 370 ? -6.035 -25.641 4.73 1 98.94 370 ALA A O 1
ATOM 2918 N N . VAL A 1 371 ? -7.602 -26.688 3.568 1 98.88 371 VAL A N 1
ATOM 2919 C CA . VAL A 1 371 ? -8.359 -27.078 4.754 1 98.88 371 VAL A CA 1
ATOM 2920 C C . VAL A 1 371 ? -7.516 -28 5.625 1 98.88 371 VAL A C 1
ATOM 2922 O O . VAL A 1 371 ? -7.445 -27.828 6.844 1 98.88 371 VAL A O 1
ATOM 2925 N N . LEU A 1 372 ? -6.863 -28.984 4.996 1 98.88 372 LEU A N 1
ATOM 2926 C CA . LEU A 1 372 ? -5.988 -29.891 5.742 1 98.88 372 LEU A CA 1
ATOM 2927 C C . LEU A 1 372 ? -4.883 -29.109 6.441 1 98.88 372 LEU A C 1
ATOM 2929 O O . LEU A 1 372 ? -4.645 -29.297 7.637 1 98.88 372 LEU A O 1
ATOM 2933 N N . ALA A 1 373 ? -4.234 -28.219 5.695 1 98.81 373 ALA A N 1
ATOM 2934 C CA . ALA A 1 373 ? -3.152 -27.406 6.258 1 98.81 373 ALA A CA 1
ATOM 2935 C C . ALA A 1 373 ? -3.637 -26.609 7.457 1 98.81 373 ALA A C 1
ATOM 2937 O O . ALA A 1 373 ? -2.996 -26.594 8.508 1 98.81 373 ALA A O 1
ATOM 2938 N N . ALA A 1 374 ? -4.762 -25.938 7.281 1 98.69 374 ALA A N 1
ATOM 2939 C CA . ALA A 1 374 ? -5.312 -25.094 8.336 1 98.69 374 ALA A CA 1
ATOM 2940 C C . ALA A 1 374 ? -5.617 -25.922 9.594 1 98.69 374 ALA A C 1
ATOM 2942 O O . ALA A 1 374 ? -5.312 -25.484 10.711 1 98.69 374 ALA A O 1
ATOM 2943 N N . ARG A 1 375 ? -6.168 -27.094 9.391 1 98.31 375 ARG A N 1
ATOM 2944 C CA . ARG A 1 375 ? -6.574 -27.906 10.531 1 98.31 375 ARG A CA 1
ATOM 2945 C C . ARG A 1 375 ? -5.363 -28.516 11.227 1 98.31 375 ARG A C 1
ATOM 2947 O O . ARG A 1 375 ? -5.363 -28.703 12.445 1 98.31 375 ARG A O 1
ATOM 2954 N N . ILE A 1 376 ? -4.336 -28.891 10.461 1 98.12 376 ILE A N 1
ATOM 2955 C CA . ILE A 1 376 ? -3.086 -29.328 11.062 1 98.12 376 ILE A CA 1
ATOM 2956 C C . ILE A 1 376 ? -2.537 -28.234 11.977 1 98.12 376 ILE A C 1
ATOM 2958 O O . ILE A 1 376 ? -2.213 -28.5 13.141 1 98.12 376 ILE A O 1
ATOM 2962 N N . LEU A 1 377 ? -2.494 -27.047 11.477 1 98.25 377 LEU A N 1
ATOM 2963 C CA . LEU A 1 377 ? -1.916 -25.938 12.227 1 98.25 377 LEU A CA 1
ATOM 2964 C C . LEU A 1 377 ? -2.803 -25.562 13.414 1 98.25 377 LEU A C 1
ATOM 2966 O O . LEU A 1 377 ? -2.309 -25.062 14.43 1 98.25 377 LEU A O 1
ATOM 2970 N N . ALA A 1 378 ? -4.094 -25.766 13.281 1 97.5 378 ALA A N 1
ATOM 2971 C CA . ALA A 1 378 ? -5.027 -25.484 14.367 1 97.5 378 ALA A CA 1
ATOM 2972 C C . ALA A 1 378 ? -4.996 -26.594 15.422 1 97.5 378 ALA A C 1
ATOM 2974 O O . ALA A 1 378 ? -5.691 -26.5 16.438 1 97.5 378 ALA A O 1
ATOM 2975 N N . GLY A 1 379 ? -4.266 -27.672 15.156 1 96.25 379 GLY A N 1
ATOM 2976 C CA . GLY A 1 379 ? -4.102 -28.75 16.125 1 96.25 379 GLY A CA 1
ATOM 2977 C C . GLY A 1 379 ? -5.242 -29.75 16.109 1 96.25 379 GLY A C 1
ATOM 2978 O O . GLY A 1 379 ? -5.477 -30.453 17.094 1 96.25 379 GLY A O 1
ATOM 2979 N N . ARG A 1 380 ? -5.914 -29.844 15 1 96.12 380 ARG A N 1
ATOM 2980 C CA . ARG A 1 380 ? -7.109 -30.672 14.938 1 96.12 380 ARG A CA 1
ATOM 2981 C C . ARG A 1 380 ? -6.836 -31.969 14.188 1 96.12 380 ARG A C 1
ATOM 2983 O O . ARG A 1 380 ? -7.719 -32.812 14.078 1 96.12 380 ARG A O 1
ATOM 2990 N N . VAL A 1 381 ? -5.652 -32.125 13.672 1 97 381 VAL A N 1
ATOM 2991 C CA . VAL A 1 381 ? -5.312 -33.281 12.875 1 97 381 VAL A CA 1
ATOM 2992 C C . VAL A 1 381 ? -4.148 -34.031 13.516 1 97 381 VAL A C 1
ATOM 2994 O O . VAL A 1 381 ? -3.178 -33.438 13.961 1 97 381 VAL A O 1
ATOM 2997 N N . ARG A 1 382 ? -4.285 -35.281 13.609 1 95.06 382 ARG A N 1
ATOM 2998 C CA . ARG A 1 382 ? -3.174 -36.156 13.977 1 95.06 382 ARG A CA 1
ATOM 2999 C C . ARG A 1 382 ? -2.557 -36.812 12.742 1 95.06 382 ARG A C 1
ATOM 3001 O O . ARG A 1 382 ? -3.184 -37.625 12.094 1 95.06 382 ARG A O 1
ATOM 3008 N N . LEU A 1 383 ? -1.345 -36.438 12.422 1 98.12 383 LEU A N 1
ATOM 3009 C CA . LEU A 1 383 ? -0.651 -36.969 11.258 1 98.12 383 LEU A CA 1
ATOM 3010 C C . LEU A 1 383 ? -0.187 -38.406 11.516 1 98.12 383 LEU A C 1
ATOM 3012 O O . LEU A 1 383 ? 0.153 -38.75 12.648 1 98.12 383 LEU A O 1
ATOM 3016 N N . PRO A 1 384 ? -0.178 -39.188 10.477 1 97.94 384 PRO A N 1
ATOM 3017 C CA . PRO A 1 384 ? 0.425 -40.531 10.656 1 97.94 384 PRO A CA 1
ATOM 3018 C C . PRO A 1 384 ? 1.922 -40.438 10.953 1 97.94 384 PRO A C 1
ATOM 3020 O O . PRO A 1 384 ? 2.545 -39.406 10.758 1 97.94 384 PRO A O 1
ATOM 3023 N N . PRO A 1 385 ? 2.459 -41.531 11.422 1 97.12 385 PRO A N 1
ATOM 3024 C CA . PRO A 1 385 ? 3.902 -41.531 11.664 1 97.12 385 PRO A CA 1
ATOM 3025 C C . PRO A 1 385 ? 4.715 -41.188 10.414 1 97.12 385 PRO A C 1
ATOM 3027 O O . PRO A 1 385 ? 4.281 -41.469 9.297 1 97.12 385 PRO A O 1
ATOM 3030 N N . VAL A 1 386 ? 5.836 -40.625 10.656 1 96.56 386 VAL A N 1
ATOM 3031 C CA . VAL A 1 386 ? 6.691 -40.125 9.586 1 96.56 386 VAL A CA 1
ATOM 3032 C C . VAL A 1 386 ? 7.02 -41.281 8.625 1 96.56 386 VAL A C 1
ATOM 3034 O O . VAL A 1 386 ? 7.121 -41.062 7.41 1 96.56 386 VAL A O 1
ATOM 3037 N N . GLU A 1 387 ? 7.172 -42.469 9.125 1 97.25 387 GLU A N 1
ATOM 3038 C CA . GLU A 1 387 ? 7.48 -43.625 8.289 1 97.25 387 GLU A CA 1
ATOM 3039 C C . GLU A 1 387 ? 6.355 -43.906 7.301 1 97.25 387 GLU A C 1
ATOM 3041 O O . GLU A 1 387 ? 6.609 -44.312 6.164 1 97.25 387 GLU A O 1
ATOM 3046 N N . GLU A 1 388 ? 5.195 -43.781 7.816 1 98 388 GLU A N 1
ATOM 3047 C CA . GLU A 1 388 ? 4.047 -43.938 6.934 1 98 388 GLU A CA 1
ATOM 3048 C C . GLU A 1 388 ? 3.992 -42.875 5.867 1 98 388 GLU A C 1
ATOM 3050 O O . GLU A 1 388 ? 3.641 -43.125 4.715 1 98 388 GLU A O 1
ATOM 3055 N N . GLN A 1 389 ? 4.277 -41.688 6.215 1 98.31 389 GLN A N 1
ATOM 3056 C CA . GLN A 1 389 ? 4.348 -40.594 5.254 1 98.31 389 GLN A CA 1
ATOM 3057 C C . GLN A 1 389 ? 5.406 -40.875 4.188 1 98.31 389 GLN A C 1
ATOM 3059 O O . GLN A 1 389 ? 5.172 -40.625 3 1 98.31 389 GLN A O 1
ATOM 3064 N N . LYS A 1 390 ? 6.531 -41.344 4.684 1 97.69 390 LYS A N 1
ATOM 3065 C CA . LYS A 1 390 ? 7.617 -41.688 3.775 1 97.69 390 LYS A CA 1
ATOM 3066 C C . LYS A 1 390 ? 7.188 -42.781 2.809 1 97.69 390 LYS A C 1
ATOM 3068 O O . LYS A 1 390 ? 7.488 -42.719 1.615 1 97.69 390 LYS A O 1
ATOM 3073 N N . ARG A 1 391 ? 6.5 -43.75 3.299 1 98.25 391 ARG A N 1
ATOM 3074 C CA . ARG A 1 391 ? 6.031 -44.844 2.477 1 98.25 391 ARG A CA 1
ATOM 3075 C C . ARG A 1 391 ? 5.07 -44.375 1.396 1 98.25 391 ARG A C 1
ATOM 3077 O O . ARG A 1 391 ? 5.078 -44.875 0.275 1 98.25 391 ARG A O 1
ATOM 3084 N N . TRP A 1 392 ? 4.262 -43.469 1.76 1 98.12 392 TRP A N 1
ATOM 3085 C CA . TRP A 1 392 ? 3.346 -42.906 0.777 1 98.12 392 TRP A CA 1
ATOM 3086 C C . TRP A 1 392 ? 4.105 -42.375 -0.432 1 98.12 392 TRP A C 1
ATOM 3088 O O . TRP A 1 392 ? 3.73 -42.656 -1.576 1 98.12 392 TRP A O 1
ATOM 3098 N N . GLU A 1 393 ? 5.121 -41.625 -0.226 1 97.62 393 GLU A N 1
ATOM 3099 C CA . GLU A 1 393 ? 5.91 -41.062 -1.318 1 97.62 393 GLU A CA 1
ATOM 3100 C C . GLU A 1 393 ? 6.629 -42.156 -2.104 1 97.62 393 GLU A C 1
ATOM 3102 O O . GLU A 1 393 ? 6.648 -42.125 -3.336 1 97.62 393 GLU A O 1
ATOM 3107 N N . GLU A 1 394 ? 7.199 -43.062 -1.371 1 98.25 394 GLU A N 1
ATOM 3108 C CA . GLU A 1 394 ? 7.922 -44.156 -2.02 1 98.25 394 GLU A CA 1
ATOM 3109 C C . GLU A 1 394 ? 7 -44.969 -2.93 1 98.25 394 GLU A C 1
ATOM 3111 O O . GLU A 1 394 ? 7.383 -45.344 -4.047 1 98.25 394 GLU A O 1
ATOM 3116 N N . ASP A 1 395 ? 5.875 -45.281 -2.412 1 98.31 395 ASP A N 1
ATOM 3117 C CA . ASP A 1 395 ? 4.895 -46.031 -3.195 1 98.31 395 ASP A CA 1
ATOM 3118 C C . ASP A 1 395 ? 4.496 -45.25 -4.453 1 98.31 395 ASP A C 1
ATOM 3120 O O . ASP A 1 395 ? 4.348 -45.844 -5.527 1 98.31 395 ASP A O 1
ATOM 3124 N N . ARG A 1 396 ? 4.305 -44.031 -4.312 1 97.62 396 ARG A N 1
ATOM 3125 C CA . ARG A 1 396 ? 3.902 -43.219 -5.457 1 97.62 396 ARG A CA 1
ATOM 3126 C C . ARG A 1 396 ? 5.043 -43.094 -6.461 1 97.62 396 ARG A C 1
ATOM 3128 O O . ARG A 1 396 ? 4.812 -43.125 -7.672 1 97.62 396 ARG A O 1
ATOM 3135 N N . VAL A 1 397 ? 6.289 -42.906 -5.969 1 97.88 397 VAL A N 1
ATOM 3136 C CA . VAL A 1 397 ? 7.441 -42.875 -6.859 1 97.88 397 VAL A CA 1
ATOM 3137 C C . VAL A 1 397 ? 7.516 -44.188 -7.652 1 97.88 397 VAL A C 1
ATOM 3139 O O . VAL A 1 397 ? 7.793 -44.156 -8.852 1 97.88 397 VAL A O 1
ATOM 3142 N N . ALA A 1 398 ? 7.262 -45.25 -6.953 1 98.06 398 ALA A N 1
ATOM 3143 C CA . ALA A 1 398 ? 7.281 -46.562 -7.609 1 98.06 398 ALA A CA 1
ATOM 3144 C C . ALA A 1 398 ? 6.215 -46.625 -8.695 1 98.06 398 ALA A C 1
ATOM 3146 O O . ALA A 1 398 ? 6.438 -47.25 -9.75 1 98.06 398 ALA A O 1
ATOM 3147 N N . LYS A 1 399 ? 5.156 -46.062 -8.43 1 97 399 LYS A N 1
ATOM 3148 C CA . LYS A 1 399 ? 4.008 -46.156 -9.328 1 97 399 LYS A CA 1
ATOM 3149 C C . LYS A 1 399 ? 4.105 -45.125 -10.445 1 97 399 LYS A C 1
ATOM 3151 O O . LYS A 1 399 ? 3.758 -45.406 -11.594 1 97 399 LYS A O 1
ATOM 3156 N N . ARG A 1 400 ? 4.504 -43.938 -10.141 1 96.31 400 ARG A N 1
ATOM 3157 C CA . ARG A 1 400 ? 4.355 -42.812 -11.055 1 96.31 400 ARG A CA 1
ATOM 3158 C C . ARG A 1 400 ? 5.715 -42.281 -11.516 1 96.31 400 ARG A C 1
ATOM 3160 O O . ARG A 1 400 ? 5.801 -41.5 -12.461 1 96.31 400 ARG A O 1
ATOM 3167 N N . GLY A 1 401 ? 6.789 -42.688 -10.875 1 96.38 401 GLY A N 1
ATOM 3168 C CA . GLY A 1 401 ? 8.109 -42.125 -11.141 1 96.38 401 GLY A CA 1
ATOM 3169 C C . GLY A 1 401 ? 8.438 -40.938 -10.281 1 96.38 401 GLY A C 1
ATOM 3170 O O . GLY A 1 401 ? 7.562 -40.375 -9.609 1 96.38 401 GLY A O 1
ATOM 3171 N N . ASP A 1 402 ? 9.688 -40.531 -10.289 1 95.88 402 ASP A N 1
ATOM 3172 C CA . ASP A 1 402 ? 10.203 -39.438 -9.461 1 95.88 402 ASP A CA 1
ATOM 3173 C C . ASP A 1 402 ? 10.328 -38.156 -10.273 1 95.88 402 ASP A C 1
ATOM 3175 O O . ASP A 1 402 ? 11.398 -37.531 -10.305 1 95.88 402 ASP A O 1
ATOM 3179 N N . GLY A 1 403 ? 9.328 -37.75 -11.016 1 93.06 403 GLY A N 1
ATOM 3180 C CA . GLY A 1 403 ? 9.297 -36.562 -11.828 1 93.06 403 GLY A CA 1
ATOM 3181 C C . GLY A 1 403 ? 7.934 -35.906 -11.891 1 93.06 403 GLY A C 1
ATOM 3182 O O . GLY A 1 403 ? 7.184 -35.938 -10.914 1 93.06 403 GLY A O 1
ATOM 3183 N N . ALA A 1 404 ? 7.648 -35.344 -13 1 88.81 404 ALA A N 1
ATOM 3184 C CA . ALA A 1 404 ? 6.43 -34.531 -13.172 1 88.81 404 ALA A CA 1
ATOM 3185 C C . ALA A 1 404 ? 5.188 -35.406 -12.945 1 88.81 404 ALA A C 1
ATOM 3187 O O . ALA A 1 404 ? 4.176 -34.906 -12.43 1 88.81 404 ALA A O 1
ATOM 3188 N N . LYS A 1 405 ? 5.223 -36.625 -13.289 1 92.94 405 LYS A N 1
ATOM 3189 C CA . LYS A 1 405 ? 4.059 -37.5 -13.156 1 92.94 405 LYS A CA 1
ATOM 3190 C C . LYS A 1 405 ? 3.752 -37.781 -11.688 1 92.94 405 LYS A C 1
ATOM 3192 O O . LYS A 1 405 ? 2.619 -38.125 -11.344 1 92.94 405 LYS A O 1
ATOM 3197 N N . PHE A 1 406 ? 4.758 -37.688 -10.898 1 95.94 406 PHE A N 1
ATOM 3198 C CA . PHE A 1 406 ? 4.559 -37.875 -9.461 1 95.94 406 PHE A CA 1
ATOM 3199 C C . PHE A 1 406 ? 3.51 -36.875 -8.945 1 95.94 406 PHE A C 1
ATOM 3201 O O . PHE A 1 406 ? 2.652 -37.25 -8.141 1 95.94 406 PHE A O 1
ATOM 3208 N N . SER A 1 407 ? 3.549 -35.688 -9.414 1 95.56 407 SER A N 1
ATOM 3209 C CA . SER A 1 407 ? 2.715 -34.594 -8.906 1 95.56 407 SER A CA 1
ATOM 3210 C C . SER A 1 407 ? 1.362 -34.562 -9.617 1 95.56 407 SER A C 1
ATOM 3212 O O . SER A 1 407 ? 0.496 -33.75 -9.266 1 95.56 407 SER A O 1
ATOM 3214 N N . LEU A 1 408 ? 1.178 -35.375 -10.602 1 95.75 408 LEU A N 1
ATOM 3215 C CA . LEU A 1 408 ? -0.094 -35.469 -11.305 1 95.75 408 LEU A CA 1
ATOM 3216 C C . LEU A 1 408 ? -1.068 -36.375 -10.555 1 95.75 408 LEU A C 1
ATOM 3218 O O . LEU A 1 408 ? -0.841 -37.562 -10.43 1 95.75 408 LEU A O 1
ATOM 3222 N N . VAL A 1 409 ? -2.18 -35.812 -10.125 1 96.88 409 VAL A N 1
ATOM 3223 C CA . VAL A 1 409 ? -3.152 -36.562 -9.344 1 96.88 409 VAL A CA 1
ATOM 3224 C C . VAL A 1 409 ? -4.023 -37.406 -10.281 1 96.88 409 VAL A C 1
ATOM 3226 O O . VAL A 1 409 ? -4.461 -38.5 -9.914 1 96.88 409 VAL A O 1
ATOM 3229 N N . PHE A 1 410 ? -4.27 -36.906 -11.438 1 94.5 410 PHE A N 1
ATOM 3230 C CA . PHE A 1 410 ? -5.012 -37.656 -12.438 1 94.5 410 PHE A CA 1
ATOM 3231 C C . PHE A 1 410 ? -4.367 -39.031 -12.664 1 94.5 410 PHE A C 1
ATOM 3233 O O . PHE A 1 410 ? -3.146 -39.125 -12.805 1 94.5 410 PHE A O 1
ATOM 3240 N N . PRO A 1 411 ? -5.074 -40 -12.711 1 94.62 411 PRO A N 1
ATOM 3241 C CA . PRO A 1 411 ? -6.535 -40.125 -12.68 1 94.62 411 PRO A CA 1
ATOM 3242 C C . PRO A 1 411 ? -7.07 -40.469 -11.297 1 94.62 411 PRO A C 1
ATOM 3244 O O . PRO A 1 411 ? -8.258 -40.781 -11.141 1 94.62 411 PRO A O 1
ATOM 3247 N N . ASP A 1 412 ? -6.219 -40.469 -10.305 1 96.12 412 ASP A N 1
ATOM 3248 C CA . ASP A 1 412 ? -6.559 -40.969 -8.977 1 96.12 412 ASP A CA 1
ATOM 3249 C C . ASP A 1 412 ? -7.219 -39.875 -8.133 1 96.12 412 ASP A C 1
ATOM 3251 O O . ASP A 1 412 ? -6.867 -39.688 -6.969 1 96.12 412 ASP A O 1
ATOM 3255 N N . PHE A 1 413 ? -8.156 -39.188 -8.688 1 97.75 413 PHE A N 1
ATOM 3256 C CA . PHE A 1 413 ? -8.75 -38.031 -8.023 1 97.75 413 PHE A CA 1
ATOM 3257 C C . PHE A 1 413 ? -9.523 -38.469 -6.781 1 97.75 413 PHE A C 1
ATOM 3259 O O . PHE A 1 413 ? -9.305 -37.938 -5.691 1 97.75 413 PHE A O 1
ATOM 3266 N N . GLU A 1 414 ? -10.406 -39.406 -6.922 1 98.19 414 GLU A N 1
ATOM 3267 C CA . GLU A 1 414 ? -11.242 -39.812 -5.801 1 98.19 414 GLU A CA 1
ATOM 3268 C C . GLU A 1 414 ? -10.391 -40.281 -4.621 1 98.19 414 GLU A C 1
ATOM 3270 O O . GLU A 1 414 ? -10.633 -39.875 -3.479 1 98.19 414 GLU A O 1
ATOM 3275 N N . GLU A 1 415 ? -9.477 -41.125 -4.898 1 97.94 415 GLU A N 1
ATOM 3276 C CA . GLU A 1 415 ? -8.586 -41.625 -3.855 1 97.94 415 GLU A CA 1
ATOM 3277 C C . GLU A 1 415 ? -7.883 -40.469 -3.129 1 97.94 415 GLU A C 1
ATOM 3279 O O . GLU A 1 415 ? -7.832 -40.469 -1.898 1 97.94 415 GLU A O 1
ATOM 3284 N N . TYR A 1 416 ? -7.324 -39.562 -3.869 1 98.25 416 TYR A N 1
ATOM 3285 C CA . TYR A 1 416 ? -6.582 -38.469 -3.279 1 98.25 416 TYR A CA 1
ATOM 3286 C C . TYR A 1 416 ? -7.504 -37.562 -2.475 1 98.25 416 TYR A C 1
ATOM 3288 O O . TYR A 1 416 ? -7.211 -37.219 -1.319 1 98.25 416 TYR A O 1
ATOM 3296 N N . PHE A 1 417 ? -8.617 -37.094 -3.061 1 98.62 417 PHE A N 1
ATOM 3297 C CA . PHE A 1 417 ? -9.547 -36.188 -2.4 1 98.62 417 PHE A CA 1
ATOM 3298 C C . PHE A 1 417 ? -10.062 -36.812 -1.1 1 98.62 417 PHE A C 1
ATOM 3300 O O . PHE A 1 417 ? -10.109 -36.125 -0.07 1 98.62 417 PHE A O 1
ATOM 3307 N N . GLU A 1 418 ? -10.383 -38.062 -1.145 1 98.69 418 GLU A N 1
ATOM 3308 C CA . GLU A 1 418 ? -10.945 -38.688 0.042 1 98.69 418 GLU A CA 1
ATOM 3309 C C . GLU A 1 418 ? -9.875 -38.906 1.11 1 98.69 418 GLU A C 1
ATOM 3311 O O . GLU A 1 418 ? -10.164 -38.844 2.307 1 98.69 418 GLU A O 1
ATOM 3316 N N . ALA A 1 419 ? -8.664 -39.219 0.694 1 98.56 419 ALA A N 1
ATOM 3317 C CA . ALA A 1 419 ? -7.578 -39.344 1.661 1 98.56 419 ALA A CA 1
ATOM 3318 C C . ALA A 1 419 ? -7.371 -38.031 2.418 1 98.56 419 ALA A C 1
ATOM 3320 O O . ALA A 1 419 ? -7.266 -38.031 3.648 1 98.56 419 ALA A O 1
ATOM 3321 N N . VAL A 1 420 ? -7.344 -36.938 1.678 1 98.75 420 VAL A N 1
ATOM 3322 C CA . VAL A 1 420 ? -7.141 -35.625 2.279 1 98.75 420 VAL A CA 1
ATOM 3323 C C . VAL A 1 420 ? -8.336 -35.25 3.156 1 98.75 420 VAL A C 1
ATOM 3325 O O . VAL A 1 420 ? -8.172 -34.812 4.289 1 98.75 420 VAL A O 1
ATOM 3328 N N . ARG A 1 421 ? -9.523 -35.469 2.631 1 98.69 421 ARG A N 1
ATOM 3329 C CA . ARG A 1 421 ? -10.742 -35.156 3.361 1 98.69 421 ARG A CA 1
ATOM 3330 C C . ARG A 1 421 ? -10.82 -35.938 4.672 1 98.69 421 ARG A C 1
ATOM 3332 O O . ARG A 1 421 ? -11.133 -35.375 5.719 1 98.69 421 ARG A O 1
ATOM 3339 N N . LYS A 1 422 ? -10.562 -37.25 4.602 1 98.44 422 LYS A N 1
ATOM 3340 C CA . LYS A 1 422 ? -10.633 -38.094 5.785 1 98.44 422 LYS A CA 1
ATOM 3341 C C . LYS A 1 422 ? -9.594 -37.656 6.828 1 98.44 422 LYS A C 1
ATOM 3343 O O . LYS A 1 422 ? -9.898 -37.625 8.023 1 98.44 422 LYS A O 1
ATOM 3348 N N . LEU A 1 423 ? -8.422 -37.406 6.375 1 98.56 423 LEU A N 1
ATOM 3349 C CA . LEU A 1 423 ? -7.379 -36.938 7.293 1 98.56 423 LEU A CA 1
ATOM 3350 C C . LEU A 1 423 ? -7.754 -35.625 7.938 1 98.56 423 LEU A C 1
ATOM 3352 O O . LEU A 1 423 ? -7.543 -35.438 9.141 1 98.56 423 LEU A O 1
ATOM 3356 N N . ALA A 1 424 ? -8.312 -34.656 7.176 1 98.38 424 ALA A N 1
ATOM 3357 C CA . ALA A 1 424 ? -8.703 -33.344 7.672 1 98.38 424 ALA A CA 1
ATOM 3358 C C . ALA A 1 424 ? -9.852 -33.469 8.672 1 98.38 424 ALA A C 1
ATOM 3360 O O . ALA A 1 424 ? -9.883 -32.719 9.664 1 98.38 424 ALA A O 1
ATOM 3361 N N . GLY A 1 425 ? -10.758 -34.312 8.367 1 97.69 425 GLY A N 1
ATOM 3362 C CA . GLY A 1 425 ? -11.914 -34.469 9.242 1 97.69 425 GLY A CA 1
ATOM 3363 C C . GLY A 1 425 ? -12.969 -33.406 9.023 1 97.69 425 GLY A C 1
ATOM 3364 O O . GLY A 1 425 ? -12.828 -32.562 8.141 1 97.69 425 GLY A O 1
ATOM 3365 N N . PRO A 1 426 ? -14.062 -33.469 9.766 1 96.56 426 PRO A N 1
ATOM 3366 C CA . PRO A 1 426 ? -15.18 -32.531 9.594 1 96.56 426 PRO A CA 1
ATOM 3367 C C . PRO A 1 426 ? -14.891 -31.141 10.18 1 96.56 426 PRO A C 1
ATOM 3369 O O . PRO A 1 426 ? -13.977 -31 10.992 1 96.56 426 PRO A O 1
ATOM 3372 N N . ALA A 1 427 ? -15.586 -30.125 9.695 1 94.94 427 ALA A N 1
ATOM 3373 C CA . ALA A 1 427 ? -15.422 -28.766 10.211 1 94.94 427 ALA A CA 1
ATOM 3374 C C . ALA A 1 427 ? -15.82 -28.688 11.688 1 94.94 427 ALA A C 1
ATOM 3376 O O . ALA A 1 427 ? -15.125 -28.078 12.492 1 94.94 427 ALA A O 1
ATOM 3377 N N . SER A 1 428 ? -16.922 -29.312 12.055 1 91.88 428 SER A N 1
ATOM 3378 C CA . SER A 1 428 ? -17.422 -29.344 13.422 1 91.88 428 SER A CA 1
ATOM 3379 C C . SER A 1 428 ? -17.547 -27.938 14 1 91.88 428 SER A C 1
ATOM 3381 O O . SER A 1 428 ? -17.062 -27.656 15.102 1 91.88 428 SER A O 1
ATOM 3383 N N . GLY A 1 429 ? -18.094 -27.031 13.25 1 91.69 429 GLY A N 1
ATOM 3384 C CA . GLY A 1 429 ? -18.422 -25.703 13.711 1 91.69 429 GLY A CA 1
ATOM 3385 C C . GLY A 1 429 ? -17.312 -24.688 13.461 1 91.69 429 GLY A C 1
ATOM 3386 O O . GLY A 1 429 ? -17.516 -23.484 13.625 1 91.69 429 GLY A O 1
ATOM 3387 N N . ARG A 1 430 ? -16.141 -25.172 13.164 1 94.25 430 ARG A N 1
ATOM 3388 C CA . ARG A 1 430 ? -15.008 -24.297 12.859 1 94.25 430 ARG A CA 1
ATOM 3389 C C . ARG A 1 430 ? -14.305 -24.75 11.586 1 94.25 430 ARG A C 1
ATOM 3391 O O . ARG A 1 430 ? -14.047 -25.938 11.391 1 94.25 430 ARG A O 1
ATOM 3398 N N . GLY A 1 431 ? -14.008 -23.75 10.727 1 96.19 431 GLY A N 1
ATOM 3399 C CA . GLY A 1 431 ? -13.312 -24.078 9.484 1 96.19 431 GLY A CA 1
ATOM 3400 C C . GLY A 1 431 ? -14.258 -24.375 8.336 1 96.19 431 GLY A C 1
ATOM 3401 O O . GLY A 1 431 ? -15.477 -24.344 8.5 1 96.19 431 GLY A O 1
ATOM 3402 N N . ARG A 1 432 ? -13.672 -24.734 7.25 1 96.88 432 ARG A N 1
ATOM 3403 C CA . ARG A 1 432 ? -14.406 -25.062 6.031 1 96.88 432 ARG A CA 1
ATOM 3404 C C . ARG A 1 432 ? -14.805 -26.531 6.008 1 96.88 432 ARG A C 1
ATOM 3406 O O . ARG A 1 432 ? -14.016 -27.406 6.387 1 96.88 432 ARG A O 1
ATOM 3413 N N . GLU A 1 433 ? -15.984 -26.75 5.602 1 97.81 433 GLU A N 1
ATOM 3414 C CA . GLU A 1 433 ? -16.422 -28.125 5.398 1 97.81 433 GLU A CA 1
ATOM 3415 C C . GLU A 1 433 ? -16.078 -28.609 3.994 1 97.81 433 GLU A C 1
ATOM 3417 O O . GLU A 1 433 ? -16.344 -27.922 3.01 1 97.81 433 GLU A O 1
ATOM 3422 N N . LEU A 1 434 ? -15.453 -29.781 3.922 1 98.19 434 LEU A N 1
ATOM 3423 C CA . LEU A 1 434 ? -15.164 -30.406 2.637 1 98.19 434 LEU A CA 1
ATOM 3424 C C . LEU A 1 434 ? -16.234 -31.438 2.279 1 98.19 434 LEU A C 1
ATOM 3426 O O . LEU A 1 434 ? -16.484 -32.375 3.051 1 98.19 434 LEU A O 1
ATOM 3430 N N . PRO A 1 435 ? -16.859 -31.297 1.171 1 97.81 435 PRO A N 1
ATOM 3431 C CA . PRO A 1 435 ? -17.781 -32.344 0.716 1 97.81 435 PRO A CA 1
ATOM 3432 C C . PRO A 1 435 ? -17.031 -33.594 0.203 1 97.81 435 PRO A C 1
ATOM 3434 O O . PRO A 1 435 ? -15.836 -33.531 -0.084 1 97.81 435 PRO A O 1
ATOM 3437 N N . PRO A 1 436 ? -17.719 -34.75 0.146 1 97.94 436 PRO A N 1
ATOM 3438 C CA . PRO A 1 436 ? -17.125 -35.875 -0.523 1 97.94 436 PRO A CA 1
ATOM 3439 C C . PRO A 1 436 ? -16.812 -35.625 -1.995 1 97.94 436 PRO A C 1
ATOM 3441 O O . PRO A 1 436 ? -17.422 -34.75 -2.605 1 97.94 436 PRO A O 1
ATOM 3444 N N . PHE A 1 437 ? -15.883 -36.406 -2.426 1 97.94 437 PHE A N 1
ATOM 3445 C CA . PHE A 1 437 ? -15.555 -36.312 -3.842 1 97.94 437 PHE A CA 1
ATOM 3446 C C . PHE A 1 437 ? -16.797 -36.531 -4.707 1 97.94 437 PHE A C 1
ATOM 3448 O O . PHE A 1 437 ? -17.625 -37.375 -4.406 1 97.94 437 PHE A O 1
ATOM 3455 N N . ASN A 1 438 ? -16.938 -35.719 -5.754 1 97.75 438 ASN A N 1
ATOM 3456 C CA . ASN A 1 438 ? -18.031 -35.812 -6.711 1 97.75 438 ASN A CA 1
ATOM 3457 C C . ASN A 1 438 ? -17.531 -36.094 -8.117 1 97.75 438 ASN A C 1
ATOM 3459 O O . ASN A 1 438 ? -16.891 -35.25 -8.742 1 97.75 438 ASN A O 1
ATOM 3463 N N . GLY A 1 439 ? -17.875 -37.25 -8.641 1 97.06 439 GLY A N 1
ATOM 3464 C CA . GLY A 1 439 ? -17.453 -37.656 -9.969 1 97.06 439 GLY A CA 1
ATOM 3465 C C . GLY A 1 439 ? -17.875 -36.688 -11.047 1 97.06 439 GLY A C 1
ATOM 3466 O O . GLY A 1 439 ? -17.25 -36.625 -12.117 1 97.06 439 GLY A O 1
ATOM 3467 N N . PHE A 1 440 ? -18.859 -35.938 -10.695 1 97.38 440 PHE A N 1
ATOM 3468 C CA . PHE A 1 440 ? -19.344 -34.938 -11.625 1 97.38 440 PHE A CA 1
ATOM 3469 C C . PHE A 1 440 ? -18.25 -33.938 -11.992 1 97.38 440 PHE A C 1
ATOM 3471 O O . PHE A 1 440 ? -18.219 -33.438 -13.117 1 97.38 440 PHE A O 1
ATOM 3478 N N . TRP A 1 441 ? -17.297 -33.625 -11.102 1 97.56 441 TRP A N 1
ATOM 3479 C CA . TRP A 1 441 ? -16.188 -32.719 -11.391 1 97.56 441 TRP A CA 1
ATOM 3480 C C . TRP A 1 441 ? -15.312 -33.25 -12.523 1 97.56 441 TRP A C 1
ATOM 3482 O O . TRP A 1 441 ? -14.922 -32.5 -13.422 1 97.56 441 TRP A O 1
ATOM 3492 N N . VAL A 1 442 ? -15.016 -34.562 -12.445 1 97.25 442 VAL A N 1
ATOM 3493 C CA . VAL A 1 442 ? -14.188 -35.188 -13.461 1 97.25 442 VAL A CA 1
ATOM 3494 C C . VAL A 1 442 ? -14.93 -35.219 -14.797 1 97.25 442 VAL A C 1
ATOM 3496 O O . VAL A 1 442 ? -14.328 -34.969 -15.852 1 97.25 442 VAL A O 1
ATOM 3499 N N . GLU A 1 443 ? -16.25 -35.5 -14.719 1 97.56 443 GLU A N 1
ATOM 3500 C CA . GLU A 1 443 ? -17.062 -35.5 -15.93 1 97.56 443 GLU A CA 1
ATOM 3501 C C . GLU A 1 443 ? -17.016 -34.156 -16.641 1 97.56 443 GLU A C 1
ATOM 3503 O O . GLU A 1 443 ? -16.781 -34.094 -17.859 1 97.56 443 GLU A O 1
ATOM 3508 N N . ARG A 1 444 ? -17.234 -33.125 -15.875 1 97.31 444 ARG A N 1
ATOM 3509 C CA . ARG A 1 444 ? -17.219 -31.797 -16.453 1 97.31 444 ARG A CA 1
ATOM 3510 C C . ARG A 1 444 ? -15.82 -31.422 -16.938 1 97.31 444 ARG A C 1
ATOM 3512 O O . ARG A 1 444 ? -15.672 -30.734 -17.953 1 97.31 444 ARG A O 1
ATOM 3519 N N . PHE A 1 445 ? -14.875 -31.844 -16.234 1 96.62 445 PHE A N 1
ATOM 3520 C CA . PHE A 1 445 ? -13.484 -31.625 -16.578 1 96.62 445 PHE A CA 1
ATOM 3521 C C . PHE A 1 445 ? -13.164 -32.219 -17.938 1 96.62 445 PHE A C 1
ATOM 3523 O O . PHE A 1 445 ? -12.664 -31.547 -18.844 1 96.62 445 PHE A O 1
ATOM 3530 N N . MET A 1 446 ? -13.516 -33.438 -18.094 1 96.38 446 MET A N 1
ATOM 3531 C CA . MET A 1 446 ? -13.242 -34.156 -19.344 1 96.38 446 MET A CA 1
ATOM 3532 C C . MET A 1 446 ? -14.094 -33.625 -20.484 1 96.38 446 MET A C 1
ATOM 3534 O O . MET A 1 446 ? -13.617 -33.5 -21.609 1 96.38 446 MET A O 1
ATOM 3538 N N . ALA A 1 447 ? -15.336 -33.312 -20.172 1 96.69 447 ALA A N 1
ATOM 3539 C CA . ALA A 1 447 ? -16.219 -32.75 -21.188 1 96.69 447 ALA A CA 1
ATOM 3540 C C . ALA A 1 447 ? -15.672 -31.438 -21.734 1 96.69 447 ALA A C 1
ATOM 3542 O O . ALA A 1 447 ? -15.828 -31.125 -22.906 1 96.69 447 ALA A O 1
ATOM 3543 N N . GLY A 1 448 ? -15.148 -30.656 -20.844 1 96.06 448 GLY A N 1
ATOM 3544 C CA . GLY A 1 448 ? -14.531 -29.422 -21.266 1 96.06 448 GLY A CA 1
ATOM 3545 C C . GLY A 1 448 ? -13.406 -29.625 -22.266 1 96.06 448 GLY A C 1
ATOM 3546 O O . GLY A 1 448 ? -13.32 -28.906 -23.266 1 96.06 448 GLY A O 1
ATOM 3547 N N . HIS A 1 449 ? -12.523 -30.578 -22.031 1 95.44 449 HIS A N 1
ATOM 3548 C CA . HIS A 1 449 ? -11.438 -30.891 -22.953 1 95.44 449 HIS A CA 1
ATOM 3549 C C . HIS A 1 449 ? -11.969 -31.328 -24.312 1 95.44 449 HIS A C 1
ATOM 3551 O O . HIS A 1 449 ? -11.461 -30.906 -25.359 1 95.44 449 HIS A O 1
ATOM 3557 N N . GLU A 1 450 ? -12.969 -32.125 -24.266 1 95.88 450 GLU A N 1
ATOM 3558 C CA . GLU A 1 450 ? -13.555 -32.594 -25.516 1 95.88 450 GLU A CA 1
ATOM 3559 C C . GLU A 1 450 ? -14.164 -31.422 -26.312 1 95.88 450 GLU A C 1
ATOM 3561 O O . GLU A 1 450 ? -14.109 -31.422 -27.547 1 95.88 450 GLU A O 1
ATOM 3566 N N . LYS A 1 451 ? -14.781 -30.547 -25.609 1 95.69 451 LYS A N 1
ATOM 3567 C CA . LYS A 1 451 ? -15.352 -29.375 -26.266 1 95.69 451 LYS A CA 1
ATOM 3568 C C . LYS A 1 451 ? -14.266 -28.578 -26.984 1 95.69 451 LYS A C 1
ATOM 3570 O O . LYS A 1 451 ? -14.492 -28.062 -28.078 1 95.69 451 LYS A O 1
ATOM 3575 N N . ARG A 1 452 ? -13.18 -28.391 -26.375 1 94.75 452 ARG A N 1
ATOM 3576 C CA . ARG A 1 452 ? -12.07 -27.672 -26.984 1 94.75 452 ARG A CA 1
ATOM 3577 C C . ARG A 1 452 ? -11.531 -28.406 -28.203 1 94.75 452 ARG A C 1
ATOM 3579 O O . ARG A 1 452 ? -11.297 -27.797 -29.25 1 94.75 452 ARG A O 1
ATOM 3586 N N . LYS A 1 453 ? -11.328 -29.672 -28.062 1 96.12 453 LYS A N 1
ATOM 3587 C CA . LYS A 1 453 ? -10.883 -30.469 -29.188 1 96.12 453 LYS A CA 1
ATOM 3588 C C . LYS A 1 453 ? -11.883 -30.422 -30.328 1 96.12 453 LYS A C 1
ATOM 3590 O O . LYS A 1 453 ? -11.5 -30.328 -31.5 1 96.12 453 LYS A O 1
ATOM 3595 N N . GLY A 1 454 ? -13.164 -30.484 -29.922 1 96.12 454 GLY A N 1
ATOM 3596 C CA . GLY A 1 454 ? -14.219 -30.359 -30.922 1 96.12 454 GLY A CA 1
ATOM 3597 C C . GLY A 1 454 ? -14.156 -29.047 -31.688 1 96.12 454 GLY A C 1
ATOM 3598 O O . GLY A 1 454 ? -14.367 -29.016 -32.906 1 96.12 454 GLY A O 1
ATOM 3599 N N . MET A 1 455 ? -13.898 -28.016 -31.016 1 95.62 455 MET A N 1
ATOM 3600 C CA . MET A 1 455 ? -13.742 -26.719 -31.656 1 95.62 455 MET A CA 1
ATOM 3601 C C . MET A 1 455 ? -12.609 -26.75 -32.688 1 95.62 455 MET A C 1
ATOM 3603 O O . MET A 1 455 ? -12.789 -26.312 -33.812 1 95.62 455 MET A O 1
ATOM 3607 N N . TRP A 1 456 ? -11.422 -27.234 -32.312 1 96.25 456 TRP A N 1
ATOM 3608 C CA . TRP A 1 456 ? -10.281 -27.281 -33.219 1 96.25 456 TRP A CA 1
ATOM 3609 C C . TRP A 1 456 ? -10.609 -28.141 -34.438 1 96.25 456 TRP A C 1
ATOM 3611 O O . TRP A 1 456 ? -10.266 -27.781 -35.562 1 96.25 456 TRP A O 1
ATOM 3621 N N . ARG A 1 457 ? -11.258 -29.25 -34.156 1 97.19 457 ARG A N 1
ATOM 3622 C CA . ARG A 1 457 ? -11.633 -30.109 -35.281 1 97.19 457 ARG A CA 1
ATOM 3623 C C . ARG A 1 457 ? -12.531 -29.391 -36.281 1 97.19 457 ARG A C 1
ATOM 3625 O O . ARG A 1 457 ? -12.297 -29.438 -37.469 1 97.19 457 ARG A O 1
ATOM 3632 N N . ARG A 1 458 ? -13.5 -28.75 -35.719 1 96.81 458 ARG A N 1
ATOM 3633 C CA . ARG A 1 458 ? -14.445 -28 -36.562 1 96.81 458 ARG A CA 1
ATOM 3634 C C . ARG A 1 458 ? -13.75 -26.891 -37.344 1 96.81 458 ARG A C 1
ATOM 3636 O O . ARG A 1 458 ? -13.93 -26.766 -38.562 1 96.81 458 ARG A O 1
ATOM 3643 N N . LEU A 1 459 ? -12.977 -26.156 -36.719 1 95.12 459 LEU A N 1
ATOM 3644 C CA . LEU A 1 459 ? -12.328 -25 -37.344 1 95.12 459 LEU A CA 1
ATOM 3645 C C . LEU A 1 459 ? -11.258 -25.453 -38.344 1 95.12 459 LEU A C 1
ATOM 3647 O O . LEU A 1 459 ? -11.047 -24.812 -39.344 1 95.12 459 LEU A O 1
ATOM 3651 N N . ASN A 1 460 ? -10.57 -26.531 -38 1 96.56 460 ASN A N 1
ATOM 3652 C CA . ASN A 1 460 ? -9.641 -27.125 -38.969 1 96.56 460 ASN A CA 1
ATOM 3653 C C . ASN A 1 460 ? -10.344 -27.531 -40.25 1 96.56 460 ASN A C 1
ATOM 3655 O O . ASN A 1 460 ? -9.844 -27.281 -41.344 1 96.56 460 ASN A O 1
ATOM 3659 N N . ALA A 1 461 ? -11.438 -28.141 -40.094 1 96.81 461 ALA A N 1
ATOM 3660 C CA . ALA A 1 461 ? -12.211 -28.578 -41.25 1 96.81 461 ALA A CA 1
ATOM 3661 C C . ALA A 1 461 ? -12.664 -27.391 -42.094 1 96.81 461 ALA A C 1
ATOM 3663 O O . ALA A 1 461 ? -12.586 -27.422 -43.312 1 96.81 461 ALA A O 1
ATOM 3664 N N . GLN A 1 462 ? -13.102 -26.422 -41.438 1 94.94 462 GLN A N 1
ATOM 3665 C CA . GLN A 1 462 ? -13.523 -25.219 -42.125 1 94.94 462 GLN A CA 1
ATOM 3666 C C . GLN A 1 462 ? -12.359 -24.578 -42.906 1 94.94 462 GLN A C 1
ATOM 3668 O O . GLN A 1 462 ? -12.531 -24.109 -44.031 1 94.94 462 GLN A O 1
ATOM 3673 N N . ALA A 1 463 ? -11.242 -24.578 -42.281 1 95.12 463 ALA A N 1
ATOM 3674 C CA . ALA A 1 463 ? -10.062 -24 -42.906 1 95.12 463 ALA A CA 1
ATOM 3675 C C . ALA A 1 463 ? -9.656 -24.797 -44.125 1 95.12 463 ALA A C 1
ATOM 3677 O O . ALA A 1 463 ? -9.258 -24.234 -45.156 1 95.12 463 ALA A O 1
ATOM 3678 N N . ARG A 1 464 ? -9.766 -26.047 -44.062 1 95.56 464 ARG A N 1
ATOM 3679 C CA . ARG A 1 464 ? -9.438 -26.906 -45.188 1 95.56 464 ARG A CA 1
ATOM 3680 C C . ARG A 1 464 ? -10.375 -26.641 -46.375 1 95.56 464 ARG A C 1
ATOM 3682 O O . ARG A 1 464 ? -9.938 -26.594 -47.531 1 95.56 464 ARG A O 1
ATOM 3689 N N . GLU A 1 465 ? -11.578 -26.469 -46.062 1 95.12 465 GLU A N 1
ATOM 3690 C CA . GLU A 1 465 ? -12.562 -26.188 -47.125 1 95.12 465 GLU A CA 1
ATOM 3691 C C . GLU A 1 465 ? -12.312 -24.828 -47.75 1 95.12 465 GLU A C 1
ATOM 3693 O O . GLU A 1 465 ? -12.43 -24.672 -48.969 1 95.12 465 GLU A O 1
ATOM 3698 N N . ALA A 1 466 ? -12.039 -23.969 -46.938 1 92.06 466 ALA A N 1
ATOM 3699 C CA . ALA A 1 466 ? -11.773 -22.625 -47.469 1 92.06 466 ALA A CA 1
ATOM 3700 C C . ALA A 1 466 ? -10.555 -22.625 -48.375 1 92.06 466 ALA A C 1
ATOM 3702 O O . ALA A 1 466 ? -10.547 -21.938 -49.406 1 92.06 466 ALA A O 1
ATOM 3703 N N . LEU A 1 467 ? -9.539 -23.25 -48.031 1 90.38 467 LEU A N 1
ATOM 3704 C CA . LEU A 1 467 ? -8.32 -23.328 -48.844 1 90.38 467 LEU A CA 1
ATOM 3705 C C . LEU A 1 467 ? -8.578 -24.031 -50.156 1 90.38 467 LEU A C 1
ATOM 3707 O O . LEU A 1 467 ? -8.016 -23.641 -51.188 1 90.38 467 LEU A O 1
ATOM 3711 N N . LYS A 1 468 ? -9.484 -24.906 -50.219 1 89.31 468 LYS A N 1
ATOM 3712 C CA . LYS A 1 468 ? -9.859 -25.594 -51.469 1 89.31 468 LYS A CA 1
ATOM 3713 C C . LYS A 1 468 ? -10.594 -24.656 -52.406 1 89.31 468 LYS A C 1
ATOM 3715 O O . LYS A 1 468 ? -10.461 -24.75 -53.625 1 89.31 468 LYS A O 1
ATOM 3720 N N . ARG A 1 469 ? -11.328 -23.812 -51.719 1 84.19 469 ARG A N 1
ATOM 3721 C CA . ARG A 1 469 ? -12.125 -22.891 -52.531 1 84.19 469 ARG A CA 1
ATOM 3722 C C . ARG A 1 469 ? -11.312 -21.656 -52.938 1 84.19 469 ARG A C 1
ATOM 3724 O O . ARG A 1 469 ? -11.781 -20.828 -53.719 1 84.19 469 ARG A O 1
ATOM 3731 N N . GLY A 1 470 ? -10.188 -21.609 -52.719 1 74.62 470 GLY A N 1
ATOM 3732 C CA . GLY A 1 470 ? -9.359 -20.453 -53 1 74.62 470 GLY A CA 1
ATOM 3733 C C . GLY A 1 470 ? -9.727 -19.234 -52.156 1 74.62 470 GLY A C 1
ATOM 3734 O O . GLY A 1 470 ? -9.492 -18.094 -52.594 1 74.62 470 GLY A O 1
ATOM 3735 N N . GLU A 1 471 ? -10.727 -19.312 -51.25 1 61.81 471 GLU A N 1
ATOM 3736 C CA . GLU A 1 471 ? -11.227 -18.219 -50.406 1 61.81 471 GLU A CA 1
ATOM 3737 C C . GLU A 1 471 ? -10.32 -17.969 -49.219 1 61.81 471 GLU A C 1
ATOM 3739 O O . GLU A 1 471 ? -9.68 -18.891 -48.719 1 61.81 471 GLU A O 1
ATOM 3744 N N . ASN A 1 472 ? -9.898 -16.844 -49.156 1 52.22 472 ASN A N 1
ATOM 3745 C CA . ASN A 1 472 ? -9.258 -16.484 -47.875 1 52.22 472 ASN A CA 1
ATOM 3746 C C . ASN A 1 472 ? -10.219 -16.625 -46.719 1 52.22 472 ASN A C 1
ATOM 3748 O O . ASN A 1 472 ? -11.375 -16.188 -46.781 1 52.22 472 ASN A O 1
ATOM 3752 N N . GLY A 1 473 ? -10.383 -17.609 -46.062 1 46.22 473 GLY A N 1
ATOM 3753 C CA . GLY A 1 473 ? -11.281 -18.062 -45.031 1 46.22 473 GLY A CA 1
ATOM 3754 C C . GLY A 1 473 ? -11.734 -16.969 -44.062 1 46.22 473 GLY A C 1
ATOM 3755 O O . GLY A 1 473 ? -10.906 -16.328 -43.406 1 46.22 473 GLY A O 1
ATOM 3756 N N . ASP A 1 474 ? -12.906 -16.312 -44.438 1 44.09 474 ASP A N 1
ATOM 3757 C CA . ASP A 1 474 ? -13.594 -15.336 -43.594 1 44.09 474 ASP A CA 1
ATOM 3758 C C . ASP A 1 474 ? -13.977 -15.961 -42.25 1 44.09 474 ASP A C 1
ATOM 3760 O O . ASP A 1 474 ? -14.875 -15.461 -41.562 1 44.09 474 ASP A O 1
ATOM 3764 N N . GLY A 1 475 ? -13.641 -17.047 -41.906 1 41.62 475 GLY A N 1
ATOM 3765 C CA . GLY A 1 475 ? -14.203 -17.594 -40.656 1 41.62 475 GLY A CA 1
ATOM 3766 C C . GLY A 1 475 ? -13.883 -16.766 -39.438 1 41.62 475 GLY A C 1
ATOM 3767 O O . GLY A 1 475 ? -13.234 -15.719 -39.531 1 41.62 475 GLY A O 1
ATOM 3768 N N . PRO A 1 476 ? -14.578 -17.047 -38.281 1 42.72 476 PRO A N 1
ATOM 3769 C CA . PRO A 1 476 ? -14.289 -16.281 -37.062 1 42.72 476 PRO A CA 1
ATOM 3770 C C . PRO A 1 476 ? -12.797 -16.078 -36.844 1 42.72 476 PRO A C 1
ATOM 3772 O O . PRO A 1 476 ? -12 -17 -37.031 1 42.72 476 PRO A O 1
ATOM 3775 N N . ARG A 1 477 ? -12.453 -14.836 -36.906 1 45.28 477 ARG A N 1
ATOM 3776 C CA . ARG A 1 477 ? -11.086 -14.344 -36.75 1 45.28 477 ARG A CA 1
ATOM 3777 C C . ARG A 1 477 ? -10.492 -14.742 -35.406 1 45.28 477 ARG A C 1
ATOM 3779 O O . ARG A 1 477 ? -11.164 -14.656 -34.375 1 45.28 477 ARG A O 1
ATOM 3786 N N . PRO A 1 478 ? -9.492 -15.445 -35.625 1 40.94 478 PRO A N 1
ATOM 3787 C CA . PRO A 1 478 ? -8.773 -15.789 -34.406 1 40.94 478 PRO A CA 1
ATOM 3788 C C . PRO A 1 478 ? -8.602 -14.602 -33.438 1 40.94 478 PRO A C 1
ATOM 3790 O O . PRO A 1 478 ? -8.625 -13.453 -33.906 1 40.94 478 PRO A O 1
ATOM 3793 N N . ARG A 1 479 ? -8.586 -14.75 -32.062 1 45.75 479 ARG A N 1
ATOM 3794 C CA . ARG A 1 479 ? -8.578 -13.812 -30.953 1 45.75 479 ARG A CA 1
ATOM 3795 C C . ARG A 1 479 ? -7.348 -12.922 -30.984 1 45.75 479 ARG A C 1
ATOM 3797 O O . ARG A 1 479 ? -7.242 -11.961 -30.219 1 45.75 479 ARG A O 1
ATOM 3804 N N . LEU A 1 480 ? -6.203 -13.375 -31.672 1 47.03 480 LEU A N 1
ATOM 3805 C CA . LEU A 1 480 ? -5 -12.547 -31.594 1 47.03 480 LEU A CA 1
ATOM 3806 C C . LEU A 1 480 ? -5.004 -11.469 -32.656 1 47.03 480 LEU A C 1
ATOM 3808 O O . LEU A 1 480 ? -5.34 -11.734 -33.812 1 47.03 480 LEU A O 1
ATOM 3812 N N . MET B 1 1 ? 27.922 11.359 20.156 1 41 1 MET B N 1
ATOM 3813 C CA . MET B 1 1 ? 26.859 10.359 20.141 1 41 1 MET B CA 1
ATOM 3814 C C . MET B 1 1 ? 27.141 9.289 19.094 1 41 1 MET B C 1
ATOM 3816 O O . MET B 1 1 ? 27.609 9.594 18 1 41 1 MET B O 1
ATOM 3820 N N . VAL B 1 2 ? 27.344 8.164 19.375 1 52.78 2 VAL B N 1
ATOM 3821 C CA . VAL B 1 2 ? 27.516 7.043 18.453 1 52.78 2 VAL B CA 1
ATOM 3822 C C . VAL B 1 2 ? 26.469 7.117 17.344 1 52.78 2 VAL B C 1
ATOM 3824 O O . VAL B 1 2 ? 25.344 7.598 17.578 1 52.78 2 VAL B O 1
ATOM 3827 N N . GLY B 1 3 ? 26.859 7.047 16.047 1 72.94 3 GLY B N 1
ATOM 3828 C CA . GLY B 1 3 ? 26.188 7.453 14.82 1 72.94 3 GLY B CA 1
ATOM 3829 C C . GLY B 1 3 ? 24.797 6.859 14.664 1 72.94 3 GLY B C 1
ATOM 3830 O O . GLY B 1 3 ? 24.641 5.637 14.641 1 72.94 3 GLY B O 1
ATOM 3831 N N . LEU B 1 4 ? 23.672 7.715 15.086 1 91.62 4 LEU B N 1
ATOM 3832 C CA . LEU B 1 4 ? 22.297 7.32 14.836 1 91.62 4 LEU B CA 1
ATOM 3833 C C . LEU B 1 4 ? 22.109 6.902 13.383 1 91.62 4 LEU B C 1
ATOM 3835 O O . LEU B 1 4 ? 22.609 7.562 12.469 1 91.62 4 LEU B O 1
ATOM 3839 N N . LYS B 1 5 ? 21.484 5.715 13.227 1 95.38 5 LYS B N 1
ATOM 3840 C CA . LYS B 1 5 ? 21.438 5.176 11.875 1 95.38 5 LYS B CA 1
ATOM 3841 C C . LYS B 1 5 ? 20 4.938 11.438 1 95.38 5 LYS B C 1
ATOM 3843 O O . LYS B 1 5 ? 19.719 4.832 10.242 1 95.38 5 LYS B O 1
ATOM 3848 N N . ARG B 1 6 ? 19.125 4.824 12.375 1 97.62 6 ARG B N 1
ATOM 3849 C CA . ARG B 1 6 ? 17.734 4.535 12.07 1 97.62 6 ARG B CA 1
ATOM 3850 C C . ARG B 1 6 ? 16.812 5.629 12.617 1 97.62 6 ARG B C 1
ATOM 3852 O O . ARG B 1 6 ? 16.734 5.832 13.828 1 97.62 6 ARG B O 1
ATOM 3859 N N . VAL B 1 7 ? 16.016 6.301 11.648 1 98.75 7 VAL B N 1
ATOM 3860 C CA . VAL B 1 7 ? 15.219 7.453 12.047 1 98.75 7 VAL B CA 1
ATOM 3861 C C . VAL B 1 7 ? 13.766 7.25 11.609 1 98.75 7 VAL B C 1
ATOM 3863 O O . VAL B 1 7 ? 13.5 6.875 10.469 1 98.75 7 VAL B O 1
ATOM 3866 N N . ALA B 1 8 ? 12.836 7.461 12.531 1 98.81 8 ALA B N 1
ATOM 3867 C CA . ALA B 1 8 ? 11.414 7.508 12.219 1 98.81 8 ALA B CA 1
ATOM 3868 C C . ALA B 1 8 ? 10.93 8.945 12.062 1 98.81 8 ALA B C 1
ATOM 3870 O O . ALA B 1 8 ? 11.273 9.812 12.867 1 98.81 8 ALA B O 1
ATOM 3871 N N . VAL B 1 9 ? 10.25 9.195 10.992 1 98.94 9 VAL B N 1
ATOM 3872 C CA . VAL B 1 9 ? 9.586 10.477 10.781 1 98.94 9 VAL B CA 1
ATOM 3873 C C . VAL B 1 9 ? 8.07 10.289 10.859 1 98.94 9 VAL B C 1
ATOM 3875 O O . VAL B 1 9 ? 7.508 9.43 10.18 1 98.94 9 VAL B O 1
ATOM 3878 N N . ILE B 1 10 ? 7.41 11.062 11.703 1 98.75 10 ILE B N 1
ATOM 3879 C CA . ILE B 1 10 ? 5.965 10.945 11.883 1 98.75 10 ILE B CA 1
ATOM 3880 C C . ILE B 1 10 ? 5.254 12.047 11.102 1 98.75 10 ILE B C 1
ATOM 3882 O O . ILE B 1 10 ? 5.254 13.203 11.516 1 98.75 10 ILE B O 1
ATOM 3886 N N . GLY B 1 11 ? 4.672 11.625 9.977 1 98.31 11 GLY B N 1
ATOM 3887 C CA . GLY B 1 11 ? 3.945 12.57 9.141 1 98.31 11 GLY B CA 1
ATOM 3888 C C . GLY B 1 11 ? 4.609 12.812 7.797 1 98.31 11 GLY B C 1
ATOM 3889 O O . GLY B 1 11 ? 5.836 12.875 7.707 1 98.31 11 GLY B O 1
ATOM 3890 N N . ALA B 1 12 ? 3.742 13 6.789 1 98.12 12 ALA B N 1
ATOM 3891 C CA . ALA B 1 12 ? 4.242 13.289 5.445 1 98.12 12 ALA B CA 1
ATOM 3892 C C . ALA B 1 12 ? 3.557 14.516 4.859 1 98.12 12 ALA B C 1
ATOM 3894 O O . ALA B 1 12 ? 3.285 14.57 3.656 1 98.12 12 ALA B O 1
ATOM 3895 N N . GLY B 1 13 ? 3.199 15.438 5.715 1 97.62 13 GLY B N 1
ATOM 3896 C CA . GLY B 1 13 ? 2.887 16.781 5.234 1 97.62 13 GLY B CA 1
ATOM 3897 C C . GLY B 1 13 ? 4.109 17.547 4.766 1 97.62 13 GLY B C 1
ATOM 3898 O O . GLY B 1 13 ? 5.184 16.953 4.582 1 97.62 13 GLY B O 1
ATOM 3899 N N . PRO B 1 14 ? 3.955 18.844 4.605 1 97.56 14 PRO B N 1
ATOM 3900 C CA . PRO B 1 14 ? 5.117 19.625 4.156 1 97.56 14 PRO B CA 1
ATOM 3901 C C . PRO B 1 14 ? 6.305 19.5 5.109 1 97.56 14 PRO B C 1
ATOM 3903 O O . PRO B 1 14 ? 7.449 19.406 4.66 1 97.56 14 PRO B O 1
ATOM 3906 N N . ALA B 1 15 ? 6.043 19.484 6.406 1 98.44 15 ALA B N 1
ATOM 3907 C CA . ALA B 1 15 ? 7.113 19.359 7.395 1 98.44 15 ALA B CA 1
ATOM 3908 C C . ALA B 1 15 ? 7.82 18.016 7.27 1 98.44 15 ALA B C 1
ATOM 3910 O O . ALA B 1 15 ? 9.055 17.953 7.254 1 98.44 15 ALA B O 1
ATOM 3911 N N . GLY B 1 16 ? 7.059 16.984 7.152 1 98.62 16 GLY B N 1
ATOM 3912 C CA . GLY B 1 16 ? 7.637 15.648 7.039 1 98.62 16 GLY B CA 1
ATOM 3913 C C . GLY B 1 16 ? 8.359 15.422 5.727 1 98.62 16 GLY B C 1
ATOM 3914 O O . GLY B 1 16 ? 9.414 14.781 5.691 1 98.62 16 GLY B O 1
ATOM 3915 N N . ALA B 1 17 ? 7.77 15.914 4.656 1 98.38 17 ALA B N 1
ATOM 3916 C CA . ALA B 1 17 ? 8.375 15.75 3.338 1 98.38 17 ALA B CA 1
ATOM 3917 C C . ALA B 1 17 ? 9.758 16.391 3.283 1 98.38 17 ALA B C 1
ATOM 3919 O O . ALA B 1 17 ? 10.719 15.758 2.822 1 98.38 17 ALA B O 1
ATOM 3920 N N . ILE B 1 18 ? 9.867 17.594 3.779 1 98.62 18 ILE B N 1
ATOM 3921 C CA . ILE B 1 18 ? 11.148 18.297 3.709 1 98.62 18 ILE B CA 1
ATOM 3922 C C . ILE B 1 18 ? 12.125 17.672 4.707 1 98.62 18 ILE B C 1
ATOM 3924 O O . ILE B 1 18 ? 13.336 17.625 4.457 1 98.62 18 ILE B O 1
ATOM 3928 N N . THR B 1 19 ? 11.609 17.156 5.828 1 98.81 19 THR B N 1
ATOM 3929 C CA . THR B 1 19 ? 12.445 16.438 6.785 1 98.81 19 THR B CA 1
ATOM 3930 C C . THR B 1 19 ? 13.047 15.188 6.141 1 98.81 19 THR B C 1
ATOM 3932 O O . THR B 1 19 ? 14.234 14.914 6.309 1 98.81 19 THR B O 1
ATOM 3935 N N . THR B 1 20 ? 12.219 14.477 5.418 1 98.62 20 THR B N 1
ATOM 3936 C CA . THR B 1 20 ? 12.68 13.273 4.727 1 98.62 20 THR B CA 1
ATOM 3937 C C . THR B 1 20 ? 13.82 13.617 3.771 1 98.62 20 THR B C 1
ATOM 3939 O O . THR B 1 20 ? 14.844 12.93 3.748 1 98.62 20 THR B O 1
ATOM 3942 N N . ASP B 1 21 ? 13.672 14.68 3.029 1 98.31 21 ASP B N 1
ATOM 3943 C CA . ASP B 1 21 ? 14.711 15.109 2.105 1 98.31 21 ASP B CA 1
ATOM 3944 C C . ASP B 1 21 ? 15.984 15.508 2.855 1 98.31 21 ASP B C 1
ATOM 3946 O O . ASP B 1 21 ? 17.094 15.156 2.447 1 98.31 21 ASP B O 1
ATOM 3950 N N . ALA B 1 22 ? 15.805 16.297 3.922 1 98.62 22 ALA B N 1
ATOM 3951 C CA . ALA B 1 22 ? 16.953 16.75 4.707 1 98.62 22 ALA B CA 1
ATOM 3952 C C . ALA B 1 22 ? 17.734 15.562 5.266 1 98.62 22 ALA B C 1
ATOM 3954 O O . ALA B 1 22 ? 18.969 15.547 5.211 1 98.62 22 ALA B O 1
ATOM 3955 N N . LEU B 1 23 ? 17.031 14.594 5.805 1 98.5 23 LEU B N 1
ATOM 3956 C CA . LEU B 1 23 ? 17.672 13.398 6.336 1 98.5 23 LEU B CA 1
ATOM 3957 C C . LEU B 1 23 ? 18.406 12.641 5.234 1 98.5 23 LEU B C 1
ATOM 3959 O O . LEU B 1 23 ? 19.562 12.25 5.398 1 98.5 23 LEU B O 1
ATOM 3963 N N . ALA B 1 24 ? 17.672 12.414 4.121 1 97.38 24 ALA B N 1
ATOM 3964 C CA . ALA B 1 24 ? 18.234 11.633 3.021 1 97.38 24 ALA B CA 1
ATOM 3965 C C . ALA B 1 24 ? 19.516 12.273 2.482 1 97.38 24 ALA B C 1
ATOM 3967 O O . ALA B 1 24 ? 20.484 11.57 2.186 1 97.38 24 ALA B O 1
ATOM 3968 N N . GLN B 1 25 ? 19.547 13.57 2.408 1 97.19 25 GLN B N 1
ATOM 3969 C CA . GLN B 1 25 ? 20.672 14.281 1.807 1 97.19 25 GLN B CA 1
ATOM 3970 C C . GLN B 1 25 ? 21.891 14.25 2.721 1 97.19 25 GLN B C 1
ATOM 3972 O O . GLN B 1 25 ? 23.016 14.555 2.289 1 97.19 25 GLN B O 1
ATOM 3977 N N . GLU B 1 26 ? 21.672 13.93 3.98 1 97.19 26 GLU B N 1
ATOM 3978 C CA . GLU B 1 26 ? 22.828 13.773 4.867 1 97.19 26 GLU B CA 1
ATOM 3979 C C . GLU B 1 26 ? 23.656 12.539 4.5 1 97.19 26 GLU B C 1
ATOM 3981 O O . GLU B 1 26 ? 24.844 12.477 4.797 1 97.19 26 GLU B O 1
ATOM 3986 N N . ARG B 1 27 ? 23.016 11.547 3.881 1 94.69 27 ARG B N 1
ATOM 3987 C CA . ARG B 1 27 ? 23.656 10.289 3.508 1 94.69 27 ARG B CA 1
ATOM 3988 C C . ARG B 1 27 ? 24.344 9.648 4.711 1 94.69 27 ARG B C 1
ATOM 3990 O O . ARG B 1 27 ? 25.469 9.156 4.602 1 94.69 27 ARG B O 1
ATOM 3997 N N . ALA B 1 28 ? 23.672 9.75 5.863 1 96 28 ALA B N 1
ATOM 3998 C CA . ALA B 1 28 ? 24.297 9.297 7.102 1 96 28 ALA B CA 1
ATOM 3999 C C . ALA B 1 28 ? 23.469 8.18 7.75 1 96 28 ALA B C 1
ATOM 4001 O O . ALA B 1 28 ? 23.922 7.559 8.719 1 96 28 ALA B O 1
ATOM 4002 N N . PHE B 1 29 ? 22.312 7.898 7.176 1 96.62 29 PHE B N 1
ATOM 4003 C CA . PHE B 1 29 ? 21.375 7 7.84 1 96.62 29 PHE B CA 1
ATOM 4004 C C . PHE B 1 29 ? 21.156 5.734 7.016 1 96.62 29 PHE B C 1
ATOM 4006 O O . PHE B 1 29 ? 21.094 5.789 5.785 1 96.62 29 PHE B O 1
ATOM 4013 N N . ASP B 1 30 ? 21.031 4.609 7.691 1 94.81 30 ASP B N 1
ATOM 4014 C CA . ASP B 1 30 ? 20.781 3.324 7.039 1 94.81 30 ASP B CA 1
ATOM 4015 C C . ASP B 1 30 ? 19.312 3.146 6.723 1 94.81 30 ASP B C 1
ATOM 4017 O O . ASP B 1 30 ? 18.953 2.516 5.727 1 94.81 30 ASP B O 1
ATOM 4021 N N . VAL B 1 31 ? 18.5 3.734 7.668 1 96.81 31 VAL B N 1
ATOM 4022 C CA . VAL B 1 31 ? 17.047 3.566 7.535 1 96.81 31 VAL B CA 1
ATOM 4023 C C . VAL B 1 31 ? 16.344 4.871 7.895 1 96.81 31 VAL B C 1
ATOM 4025 O O . VAL B 1 31 ? 16.578 5.441 8.961 1 96.81 31 VAL B O 1
ATOM 4028 N N . ILE B 1 32 ? 15.602 5.336 6.988 1 98.25 32 ILE B N 1
ATOM 4029 C CA . ILE B 1 32 ? 14.609 6.387 7.227 1 98.25 32 ILE B CA 1
ATOM 4030 C C . ILE B 1 32 ? 13.211 5.852 6.945 1 98.25 32 ILE B C 1
ATOM 4032 O O . ILE B 1 32 ? 12.938 5.359 5.852 1 98.25 32 ILE B O 1
ATOM 4036 N N . ARG B 1 33 ? 12.375 5.836 7.969 1 98.44 33 ARG B N 1
ATOM 4037 C CA . ARG B 1 33 ? 10.984 5.41 7.809 1 98.44 33 ARG B CA 1
ATOM 4038 C C . ARG B 1 33 ? 10.023 6.555 8.086 1 98.44 33 ARG B C 1
ATOM 4040 O O . ARG B 1 33 ? 10.086 7.18 9.148 1 98.44 33 ARG B O 1
ATOM 4047 N N . VAL B 1 34 ? 9.219 6.789 7.113 1 98.81 34 VAL B N 1
ATOM 4048 C CA . VAL B 1 34 ? 8.211 7.828 7.27 1 98.81 34 VAL B CA 1
ATOM 4049 C C . VAL B 1 34 ? 6.832 7.188 7.418 1 98.81 34 VAL B C 1
ATOM 4051 O O . VAL B 1 34 ? 6.43 6.359 6.594 1 98.81 34 VAL B O 1
ATOM 4054 N N . PHE B 1 35 ? 6.129 7.484 8.477 1 98.75 35 PHE B N 1
ATOM 4055 C CA . PHE B 1 35 ? 4.793 6.941 8.703 1 98.75 35 PHE B CA 1
ATOM 4056 C C . PHE B 1 35 ? 3.73 8.016 8.516 1 98.75 35 PHE B C 1
ATOM 4058 O O . PHE B 1 35 ? 3.752 9.047 9.195 1 98.75 35 PHE B O 1
ATOM 4065 N N . GLU B 1 36 ? 2.865 7.824 7.582 1 98.19 36 GLU B N 1
ATOM 4066 C CA . GLU B 1 36 ? 1.76 8.727 7.27 1 98.19 36 GLU B CA 1
ATOM 4067 C C . GLU B 1 36 ? 0.413 8.031 7.465 1 98.19 36 GLU B C 1
ATOM 4069 O O . GLU B 1 36 ? 0.149 6.992 6.852 1 98.19 36 GLU B O 1
ATOM 4074 N N . ARG B 1 37 ? -0.396 8.602 8.289 1 96.75 37 ARG B N 1
ATOM 4075 C CA . ARG B 1 37 ? -1.644 7.938 8.656 1 96.75 37 ARG B CA 1
ATOM 4076 C C . ARG B 1 37 ? -2.635 7.957 7.496 1 96.75 37 ARG B C 1
ATOM 4078 O O . ARG B 1 37 ? -3.539 7.125 7.43 1 96.75 37 ARG B O 1
ATOM 4085 N N . ARG B 1 38 ? -2.449 8.898 6.562 1 95.69 38 ARG B N 1
ATOM 4086 C CA . ARG B 1 38 ? -3.35 8.977 5.418 1 95.69 38 ARG B CA 1
ATOM 4087 C C . ARG B 1 38 ? -2.764 8.258 4.207 1 95.69 38 ARG B C 1
ATOM 4089 O O . ARG B 1 38 ? -1.7 7.637 4.301 1 95.69 38 ARG B O 1
ATOM 4096 N N . GLU B 1 39 ? -3.484 8.289 3.014 1 95.25 39 GLU B N 1
ATOM 4097 C CA . GLU B 1 39 ? -3.211 7.414 1.878 1 95.25 39 GLU B CA 1
ATOM 4098 C C . GLU B 1 39 ? -2.232 8.07 0.905 1 95.25 39 GLU B C 1
ATOM 4100 O O . GLU B 1 39 ? -1.811 7.441 -0.071 1 95.25 39 GLU B O 1
ATOM 4105 N N . ALA B 1 40 ? -1.834 9.336 1.185 1 96.25 40 ALA B N 1
ATOM 4106 C CA . ALA B 1 40 ? -0.93 10.078 0.307 1 96.25 40 ALA B CA 1
ATOM 4107 C C . ALA B 1 40 ? -0.249 11.219 1.057 1 96.25 40 ALA B C 1
ATOM 4109 O O . ALA B 1 40 ? -0.703 11.617 2.129 1 96.25 40 ALA B O 1
ATOM 4110 N N . PRO B 1 41 ? 0.845 11.703 0.514 1 97.25 41 PRO B N 1
ATOM 4111 C CA . PRO B 1 41 ? 1.475 12.852 1.169 1 97.25 41 PRO B CA 1
ATOM 4112 C C . PRO B 1 41 ? 0.701 14.148 0.952 1 97.25 41 PRO B C 1
ATOM 4114 O O . PRO B 1 41 ? 0.076 14.336 -0.095 1 97.25 41 PRO B O 1
ATOM 4117 N N . GLY B 1 42 ? 0.715 14.961 1.932 1 96.31 42 GLY B N 1
ATOM 4118 C CA . GLY B 1 42 ? 0.081 16.266 1.777 1 96.31 42 GLY B CA 1
ATOM 4119 C C . GLY B 1 42 ? -0.279 16.906 3.1 1 96.31 42 GLY B C 1
ATOM 4120 O O . GLY B 1 42 ? -0.401 18.125 3.184 1 96.31 42 GLY B O 1
ATOM 4121 N N . GLY B 1 43 ? -0.464 16.016 4.137 1 94.62 43 GLY B N 1
ATOM 4122 C CA . GLY B 1 43 ? -0.898 16.547 5.414 1 94.62 43 GLY B CA 1
ATOM 4123 C C . GLY B 1 43 ? -2.197 17.328 5.32 1 94.62 43 GLY B C 1
ATOM 4124 O O . GLY B 1 43 ? -3.189 16.828 4.785 1 94.62 43 GLY B O 1
ATOM 4125 N N . CYS B 1 44 ? -2.127 18.562 5.773 1 93.5 44 CYS B N 1
ATOM 4126 C CA . CYS B 1 44 ? -3.314 19.406 5.785 1 93.5 44 CYS B CA 1
ATOM 4127 C C . CYS B 1 44 ? -3.754 19.75 4.367 1 93.5 44 CYS B C 1
ATOM 4129 O O . CYS B 1 44 ? -4.863 20.234 4.16 1 93.5 44 CYS B O 1
ATOM 4131 N N . TRP B 1 45 ? -2.963 19.438 3.355 1 95.62 45 TRP B N 1
ATOM 4132 C CA . TRP B 1 45 ? -3.258 19.828 1.979 1 95.62 45 TRP B CA 1
ATOM 4133 C C . TRP B 1 45 ? -3.824 18.641 1.194 1 95.62 45 TRP B C 1
ATOM 4135 O O . TRP B 1 45 ? -4.133 18.766 0.008 1 95.62 45 TRP B O 1
ATOM 4145 N N . LEU B 1 46 ? -3.904 17.547 1.846 1 95.56 46 LEU B N 1
ATOM 4146 C CA . LEU B 1 46 ? -4.496 16.391 1.173 1 95.56 46 LEU B CA 1
ATOM 4147 C C . LEU B 1 46 ? -6.016 16.469 1.194 1 95.56 46 LEU B C 1
ATOM 4149 O O . LEU B 1 46 ? -6.625 16.5 2.266 1 95.56 46 LEU B O 1
ATOM 4153 N N . GLY B 1 47 ? -6.59 16.516 0.015 1 92.19 47 GLY B N 1
ATOM 4154 C CA . GLY B 1 47 ? -8.031 16.594 -0.111 1 92.19 47 GLY B CA 1
ATOM 4155 C C . GLY B 1 47 ? -8.734 15.266 0.145 1 92.19 47 GLY B C 1
ATOM 4156 O O . GLY B 1 47 ? -8.078 14.25 0.377 1 92.19 47 GLY B O 1
ATOM 4157 N N . GLU B 1 48 ? -9.992 15.352 0.278 1 86.5 48 GLU B N 1
ATOM 4158 C CA . GLU B 1 48 ? -10.805 14.148 0.438 1 86.5 48 GLU B CA 1
ATOM 4159 C C . GLU B 1 48 ? -11.906 14.086 -0.614 1 86.5 48 GLU B C 1
ATOM 4161 O O . GLU B 1 48 ? -12.305 15.117 -1.164 1 86.5 48 GLU B O 1
ATOM 4166 N N . ASN B 1 49 ? -12.258 12.828 -0.951 1 75.75 49 ASN B N 1
ATOM 4167 C CA . ASN B 1 49 ? -13.273 12.617 -1.973 1 75.75 49 ASN B CA 1
ATOM 4168 C C . ASN B 1 49 ? -14.672 12.516 -1.36 1 75.75 49 ASN B C 1
ATOM 4170 O O . ASN B 1 49 ? -15.664 12.508 -2.082 1 75.75 49 ASN B O 1
ATOM 4174 N N . GLY B 1 50 ? -14.789 12.531 -0.05 1 76.62 50 GLY B N 1
ATOM 4175 C CA . GLY B 1 50 ? -16.078 12.414 0.596 1 76.62 50 GLY B CA 1
ATOM 4176 C C . GLY B 1 50 ? -16.203 13.234 1.868 1 76.62 50 GLY B C 1
ATOM 4177 O O . GLY B 1 50 ? -15.227 13.859 2.295 1 76.62 50 GLY B O 1
ATOM 4178 N N . PRO B 1 51 ? -17.422 13.258 2.342 1 79.75 51 PRO B N 1
ATOM 4179 C CA . PRO B 1 51 ? -17.641 14.016 3.576 1 79.75 51 PRO B CA 1
ATOM 4180 C C . PRO B 1 51 ? -16.922 13.398 4.777 1 79.75 51 PRO B C 1
ATOM 4182 O O . PRO B 1 51 ? -16.797 12.172 4.863 1 79.75 51 PRO B O 1
ATOM 4185 N N . PRO B 1 52 ? -16.422 14.266 5.621 1 81.75 52 PRO B N 1
ATOM 4186 C CA . PRO B 1 52 ? -15.836 13.727 6.855 1 81.75 52 PRO B CA 1
ATOM 4187 C C . PRO B 1 52 ? -16.875 13.062 7.754 1 81.75 52 PRO B C 1
ATOM 4189 O O . PRO B 1 52 ? -18.078 13.312 7.605 1 81.75 52 PRO B O 1
ATOM 4192 N N . PRO B 1 53 ? -16.438 12.25 8.641 1 83.06 53 PRO B N 1
ATOM 4193 C CA . PRO B 1 53 ? -17.375 11.695 9.625 1 83.06 53 PRO B CA 1
ATOM 4194 C C . PRO B 1 53 ? -18 12.773 10.5 1 83.06 53 PRO B C 1
ATOM 4196 O O . PRO B 1 53 ? -17.359 13.789 10.797 1 83.06 53 PRO B O 1
ATOM 4199 N N . LEU B 1 54 ? -19.219 12.516 10.891 1 84.75 54 LEU B N 1
ATOM 4200 C CA . LEU B 1 54 ? -19.891 13.43 11.805 1 84.75 54 LEU B CA 1
ATOM 4201 C C . LEU B 1 54 ? -19.281 13.375 13.195 1 84.75 54 LEU B C 1
ATOM 4203 O O . LEU B 1 54 ? -18.891 12.297 13.664 1 84.75 54 LEU B O 1
ATOM 4207 N N . ILE B 1 55 ? -19.172 14.508 13.727 1 88.62 55 ILE B N 1
ATOM 4208 C CA . ILE B 1 55 ? -18.75 14.547 15.117 1 88.62 55 ILE B CA 1
ATOM 4209 C C . ILE B 1 55 ? -19.859 13.992 16.016 1 88.62 55 ILE B C 1
ATOM 4211 O O . ILE B 1 55 ? -21.016 14.43 15.93 1 88.62 55 ILE B O 1
ATOM 4215 N N . ARG B 1 56 ? -19.594 13.055 16.875 1 89.56 56 ARG B N 1
ATOM 4216 C CA . ARG B 1 56 ? -20.562 12.445 17.781 1 89.56 56 ARG B CA 1
ATOM 4217 C C . ARG B 1 56 ? -20.891 13.383 18.938 1 89.56 56 ARG B C 1
ATOM 4219 O O . ARG B 1 56 ? -20.047 14.148 19.391 1 89.56 56 ARG B O 1
ATOM 4226 N N . PRO B 1 57 ? -22.047 13.25 19.422 1 88.62 57 PRO B N 1
ATOM 4227 C CA . PRO B 1 57 ? -22.469 14.148 20.5 1 88.62 57 PRO B CA 1
ATOM 4228 C C . PRO B 1 57 ? -21.531 14.094 21.703 1 88.62 57 PRO B C 1
ATOM 4230 O O . PRO B 1 57 ? -21.297 15.117 22.359 1 88.62 57 PRO B O 1
ATOM 4233 N N . ASP B 1 58 ? -21.031 12.945 21.906 1 89.25 58 ASP B N 1
ATOM 4234 C CA . ASP B 1 58 ? -20.188 12.766 23.094 1 89.25 58 ASP B CA 1
ATOM 4235 C C . ASP B 1 58 ? -18.797 13.328 22.875 1 89.25 58 ASP B C 1
ATOM 4237 O O . ASP B 1 58 ? -18 13.43 23.812 1 89.25 58 ASP B O 1
ATOM 4241 N N . GLU B 1 59 ? -18.5 13.773 21.719 1 93 59 GLU B N 1
ATOM 4242 C CA . GLU B 1 59 ? -17.172 14.281 21.406 1 93 59 GLU B CA 1
ATOM 4243 C C . GLU B 1 59 ? -17.062 15.781 21.672 1 93 59 GLU B C 1
ATOM 4245 O O . GLU B 1 59 ? -15.969 16.312 21.844 1 93 59 GLU B O 1
ATOM 4250 N N . PHE B 1 60 ? -18.203 16.453 21.688 1 93.94 60 PHE B N 1
ATOM 4251 C CA . PHE B 1 60 ? -18.188 17.906 21.75 1 93.94 60 PHE B CA 1
ATOM 4252 C C . PHE B 1 60 ? -17.562 18.391 23.047 1 93.94 60 PHE B C 1
ATOM 4254 O O . PHE B 1 60 ? -16.75 19.312 23.047 1 93.94 60 PHE B O 1
ATOM 4261 N N . ASP B 1 61 ? -17.875 17.719 24.062 1 94.69 61 ASP B N 1
ATOM 4262 C CA . ASP B 1 61 ? -17.297 18.125 25.344 1 94.69 61 ASP B CA 1
ATOM 4263 C C . ASP B 1 61 ? -15.789 17.891 25.359 1 94.69 61 ASP B C 1
ATOM 4265 O O . ASP B 1 61 ? -15.039 18.703 25.906 1 94.69 61 ASP B O 1
ATOM 4269 N N . LEU B 1 62 ? -15.375 16.797 24.812 1 95.62 62 LEU B N 1
ATOM 4270 C CA . LEU B 1 62 ? -13.953 16.469 24.766 1 95.62 62 LEU B CA 1
ATOM 4271 C C . LEU B 1 62 ? -13.203 17.469 23.875 1 95.62 62 LEU B C 1
ATOM 4273 O O . LEU B 1 62 ? -12.086 17.875 24.219 1 95.62 62 LEU B O 1
ATOM 4277 N N . LEU B 1 63 ? -13.836 17.828 22.797 1 96.06 63 LEU B N 1
ATOM 4278 C CA . LEU B 1 63 ? -13.234 18.797 21.891 1 96.06 63 LEU B CA 1
ATOM 4279 C C . LEU B 1 63 ? -13.156 20.172 22.547 1 96.06 63 LEU B C 1
ATOM 4281 O O . LEU B 1 63 ? -12.148 20.875 22.422 1 96.06 63 LEU B O 1
ATOM 4285 N N . ALA B 1 64 ? -14.156 20.516 23.328 1 96.19 64 ALA B N 1
ATOM 4286 C CA . ALA B 1 64 ? -14.172 21.781 24.062 1 96.19 64 ALA B CA 1
ATOM 4287 C C . ALA B 1 64 ? -13.094 21.812 25.141 1 96.19 64 ALA B C 1
ATOM 4289 O O . ALA B 1 64 ? -12.477 22.859 25.391 1 96.19 64 ALA B O 1
ATOM 4290 N N . ALA B 1 65 ? -12.891 20.688 25.688 1 95.69 65 ALA B N 1
ATOM 4291 C CA . ALA B 1 65 ? -11.906 20.578 26.766 1 95.69 65 ALA B CA 1
ATOM 4292 C C . ALA B 1 65 ? -10.508 20.312 26.219 1 95.69 65 ALA B C 1
ATOM 4294 O O . ALA B 1 65 ? -9.539 20.25 26.969 1 95.69 65 ALA B O 1
ATOM 4295 N N . ARG B 1 66 ? -10.344 20.141 24.922 1 95.06 66 ARG B N 1
ATOM 4296 C CA . ARG B 1 66 ? -9.086 19.875 24.234 1 95.06 66 ARG B CA 1
ATOM 4297 C C . ARG B 1 66 ? -8.492 18.547 24.688 1 95.06 66 ARG B C 1
ATOM 4299 O O . ARG B 1 66 ? -7.273 18.438 24.844 1 95.06 66 ARG B O 1
ATOM 4306 N N . THR B 1 67 ? -9.398 17.531 24.891 1 93.81 67 THR B N 1
ATOM 4307 C CA . THR B 1 67 ? -8.961 16.219 25.344 1 93.81 67 THR B CA 1
ATOM 4308 C C . THR B 1 67 ? -9.492 15.117 24.422 1 93.81 67 THR B C 1
ATOM 4310 O O . THR B 1 67 ? -9.539 13.945 24.797 1 93.81 67 THR B O 1
ATOM 4313 N N . ALA B 1 68 ? -9.891 15.477 23.203 1 94.31 68 ALA B N 1
ATOM 4314 C CA . ALA B 1 68 ? -10.641 14.578 22.328 1 94.31 68 ALA B CA 1
ATOM 4315 C C . ALA B 1 68 ? -9.719 13.539 21.703 1 94.31 68 ALA B C 1
ATOM 4317 O O . ALA B 1 68 ? -10.188 12.523 21.188 1 94.31 68 ALA B O 1
ATOM 4318 N N . ASP B 1 69 ? -8.406 13.695 21.719 1 93.88 69 ASP B N 1
ATOM 4319 C CA . ASP B 1 69 ? -7.477 12.805 21.016 1 93.88 69 ASP B CA 1
ATOM 4320 C C . ASP B 1 69 ? -6.527 12.125 22 1 93.88 69 ASP B C 1
ATOM 4322 O O . ASP B 1 69 ? -5.309 12.297 21.922 1 93.88 69 ASP B O 1
ATOM 4326 N N . PRO B 1 70 ? -7.098 11.266 22.875 1 92.31 70 PRO B N 1
ATOM 4327 C CA . PRO B 1 70 ? -6.254 10.508 23.797 1 92.31 70 PRO B CA 1
ATOM 4328 C C . PRO B 1 70 ? -5.473 9.391 23.109 1 92.31 70 PRO B C 1
ATOM 4330 O O . PRO B 1 70 ? -5.707 9.102 21.938 1 92.31 70 PRO B O 1
ATOM 4333 N N . PRO B 1 71 ? -4.5 8.859 23.844 1 92.62 71 PRO B N 1
ATOM 4334 C CA . PRO B 1 71 ? -3.869 7.648 23.297 1 92.62 71 PRO B CA 1
ATOM 4335 C C . PRO B 1 71 ? -4.883 6.566 22.938 1 92.62 71 PRO B C 1
ATOM 4337 O O . PRO B 1 71 ? -5.949 6.484 23.547 1 92.62 71 PRO B O 1
ATOM 4340 N N . HIS B 1 72 ? -4.559 5.777 21.938 1 91.69 72 HIS B N 1
ATOM 4341 C CA . HIS B 1 72 ? -5.469 4.723 21.516 1 91.69 72 HIS B CA 1
ATOM 4342 C C . HIS B 1 72 ? -5.863 3.828 22.688 1 91.69 72 HIS B C 1
ATOM 4344 O O . HIS B 1 72 ? -5.004 3.391 23.453 1 91.69 72 HIS B O 1
ATOM 4350 N N . PRO B 1 73 ? -7.082 3.559 22.859 1 87.06 73 PRO B N 1
ATOM 4351 C CA . PRO B 1 73 ? -7.566 2.871 24.047 1 87.06 73 PRO B CA 1
ATOM 4352 C C . PRO B 1 73 ? -7.188 1.391 24.078 1 87.06 73 PRO B C 1
ATOM 4354 O O . PRO B 1 73 ? -7.145 0.777 25.141 1 87.06 73 PRO B O 1
ATOM 4357 N N . SER B 1 74 ? -6.965 0.798 22.938 1 86.88 74 SER B N 1
ATOM 4358 C CA . SER B 1 74 ? -6.762 -0.647 22.922 1 86.88 74 SER B CA 1
ATOM 4359 C C . SER B 1 74 ? -5.543 -1.032 22.094 1 86.88 74 SER B C 1
ATOM 4361 O O . SER B 1 74 ? -5.672 -1.71 21.078 1 86.88 74 SER B O 1
ATOM 4363 N N . VAL B 1 75 ? -4.367 -0.692 22.578 1 90.44 75 VAL B N 1
ATOM 4364 C CA . VAL B 1 75 ? -3.131 -1.196 21.984 1 90.44 75 VAL B CA 1
ATOM 4365 C C . VAL B 1 75 ? -2.943 -2.666 22.359 1 90.44 75 VAL B C 1
ATOM 4367 O O . VAL B 1 75 ? -2.977 -3.027 23.531 1 90.44 75 VAL B O 1
ATOM 4370 N N . PRO B 1 76 ? -2.791 -3.512 21.391 1 93.81 76 PRO B N 1
ATOM 4371 C CA . PRO B 1 76 ? -2.646 -4.934 21.719 1 93.81 76 PRO B CA 1
ATOM 4372 C C . PRO B 1 76 ? -1.441 -5.215 22.609 1 93.81 76 PRO B C 1
ATOM 4374 O O . PRO B 1 76 ? -0.385 -4.602 22.438 1 93.81 76 PRO B O 1
ATOM 4377 N N . ALA B 1 77 ? -1.531 -6.129 23.516 1 90.94 77 ALA B N 1
ATOM 4378 C CA . ALA B 1 77 ? -0.483 -6.461 24.484 1 90.94 77 ALA B CA 1
ATOM 4379 C C . ALA B 1 77 ? 0.67 -7.195 23.797 1 90.94 77 ALA B C 1
ATOM 4381 O O . ALA B 1 77 ? 1.829 -7.039 24.188 1 90.94 77 ALA B O 1
ATOM 4382 N N . LYS B 1 78 ? 0.285 -8.039 22.875 1 91.81 78 LYS B N 1
ATOM 4383 C CA . LYS B 1 78 ? 1.281 -8.797 22.125 1 91.81 78 LYS B CA 1
ATOM 4384 C C . LYS B 1 78 ? 1.3 -8.367 20.656 1 91.81 78 LYS B C 1
ATOM 4386 O O . LYS B 1 78 ? 0.249 -8.266 20.016 1 91.81 78 LYS B O 1
ATOM 4391 N N . LEU B 1 79 ? 2.498 -8.07 20.188 1 94 79 LEU B N 1
ATOM 4392 C CA . LEU B 1 79 ? 2.67 -7.641 18.812 1 94 79 LEU B CA 1
ATOM 4393 C C . LEU B 1 79 ? 3.629 -8.57 18.062 1 94 79 LEU B C 1
ATOM 4395 O O . LEU B 1 79 ? 4.566 -9.102 18.656 1 94 79 LEU B O 1
ATOM 4399 N N . PRO B 1 80 ? 3.41 -8.828 16.75 1 94.44 80 PRO B N 1
ATOM 4400 C CA . PRO B 1 80 ? 2.357 -8.227 15.922 1 94.44 80 PRO B CA 1
ATOM 4401 C C . PRO B 1 80 ? 0.979 -8.82 16.203 1 94.44 80 PRO B C 1
ATOM 4403 O O . PRO B 1 80 ? 0.875 -9.898 16.797 1 94.44 80 PRO B O 1
ATOM 4406 N N . ALA B 1 81 ? -0.058 -8.055 15.82 1 95.62 81 ALA B N 1
ATOM 4407 C CA . ALA B 1 81 ? -1.44 -8.469 16.047 1 95.62 81 ALA B CA 1
ATOM 4408 C C . ALA B 1 81 ? -2.344 -8 14.906 1 95.62 81 ALA B C 1
ATOM 4410 O O . ALA B 1 81 ? -2.057 -6.996 14.25 1 95.62 81 ALA B O 1
ATOM 4411 N N . GLN B 1 82 ? -3.342 -8.773 14.578 1 94.56 82 GLN B N 1
ATOM 4412 C CA . GLN B 1 82 ? -4.441 -8.422 13.688 1 94.56 82 GLN B CA 1
ATOM 4413 C C . GLN B 1 82 ? -5.762 -8.336 14.453 1 94.56 82 GLN B C 1
ATOM 4415 O O . GLN B 1 82 ? -6.254 -9.344 14.961 1 94.56 82 GLN B O 1
ATOM 4420 N N . VAL B 1 83 ? -6.238 -7.133 14.578 1 94.56 83 VAL B N 1
ATOM 4421 C CA . VAL B 1 83 ? -7.422 -6.98 15.414 1 94.56 83 VAL B CA 1
ATOM 4422 C C . VAL B 1 83 ? -8.492 -6.199 14.664 1 94.56 83 VAL B C 1
ATOM 4424 O O . VAL B 1 83 ? -8.195 -5.492 13.695 1 94.56 83 VAL B O 1
ATOM 4427 N N . PRO B 1 84 ? -9.789 -6.363 15.031 1 93.44 84 PRO B N 1
ATOM 4428 C CA . PRO B 1 84 ? -10.852 -5.586 14.383 1 93.44 84 PRO B CA 1
ATOM 4429 C C . PRO B 1 84 ? -10.57 -4.086 14.391 1 93.44 84 PRO B C 1
ATOM 4431 O O . PRO B 1 84 ? -9.977 -3.566 15.336 1 93.44 84 PRO B O 1
ATOM 4434 N N . LYS B 1 85 ? -10.977 -3.469 13.375 1 92.5 85 LYS B N 1
ATOM 4435 C CA . LYS B 1 85 ? -10.742 -2.039 13.211 1 92.5 85 LYS B CA 1
ATOM 4436 C C . LYS B 1 85 ? -11.289 -1.248 14.391 1 92.5 85 LYS B C 1
ATOM 4438 O O . LYS B 1 85 ? -12.398 -1.516 14.867 1 92.5 85 LYS B O 1
ATOM 4443 N N . SER B 1 86 ? -10.531 -0.249 14.797 1 86.81 86 SER B N 1
ATOM 4444 C CA . SER B 1 86 ? -10.906 0.598 15.922 1 86.81 86 SER B CA 1
ATOM 4445 C C . SER B 1 86 ? -11.945 1.641 15.508 1 86.81 86 SER B C 1
ATOM 4447 O O . SER B 1 86 ? -11.781 2.305 14.484 1 86.81 86 SER B O 1
ATOM 4449 N N . PRO B 1 87 ? -12.977 1.718 16.281 1 86.12 87 PRO B N 1
ATOM 4450 C CA . PRO B 1 87 ? -13.953 2.77 15.984 1 86.12 87 PRO B CA 1
ATOM 4451 C C . PRO B 1 87 ? -13.547 4.129 16.547 1 86.12 87 PRO B C 1
ATOM 4453 O O . PRO B 1 87 ? -14.219 5.129 16.312 1 86.12 87 PRO B O 1
ATOM 4456 N N . ALA B 1 88 ? -12.477 4.184 17.281 1 86.06 88 ALA B N 1
ATOM 4457 C CA . ALA B 1 88 ? -12.039 5.426 17.922 1 86.06 88 ALA B CA 1
ATOM 4458 C C . ALA B 1 88 ? -11.68 6.477 16.875 1 86.06 88 ALA B C 1
ATOM 4460 O O . ALA B 1 88 ? -10.922 6.195 15.938 1 86.06 88 ALA B O 1
ATOM 4461 N N . PRO B 1 89 ? -12.195 7.684 17.047 1 87.62 89 PRO B N 1
ATOM 4462 C CA . PRO B 1 89 ? -11.805 8.75 16.125 1 87.62 89 PRO B CA 1
ATOM 4463 C C . PRO B 1 89 ? -10.32 9.094 16.219 1 87.62 89 PRO B C 1
ATOM 4465 O O . PRO B 1 89 ? -9.742 9.094 17.312 1 87.62 89 PRO B O 1
ATOM 4468 N N . ARG B 1 90 ? -9.797 9.391 15.047 1 88.44 90 ARG B N 1
ATOM 4469 C CA . ARG B 1 90 ? -8.398 9.805 15.031 1 88.44 90 ARG B CA 1
ATOM 4470 C C . ARG B 1 90 ? -8.234 11.164 14.359 1 88.44 90 ARG B C 1
ATOM 4472 O O . ARG B 1 90 ? -7.113 11.656 14.211 1 88.44 90 ARG B O 1
ATOM 4479 N N . TYR B 1 91 ? -9.336 11.75 13.953 1 91.69 91 TYR B N 1
ATOM 4480 C CA . TYR B 1 91 ? -9.375 13.094 13.398 1 91.69 91 TYR B CA 1
ATOM 4481 C C . TYR B 1 91 ? -8.391 13.234 12.242 1 91.69 91 TYR B C 1
ATOM 4483 O O . TYR B 1 91 ? -7.598 14.18 12.203 1 91.69 91 TYR B O 1
ATOM 4491 N N . ALA B 1 92 ? -8.375 12.289 11.344 1 88.75 92 ALA B N 1
ATOM 4492 C CA . ALA B 1 92 ? -7.43 12.25 10.234 1 88.75 92 ALA B CA 1
ATOM 4493 C C . ALA B 1 92 ? -8.008 12.922 8.992 1 88.75 92 ALA B C 1
ATOM 4495 O O . ALA B 1 92 ? -7.379 12.922 7.934 1 88.75 92 ALA B O 1
ATOM 4496 N N . GLU B 1 93 ? -9.07 13.617 9.133 1 87.44 93 GLU B N 1
ATOM 4497 C CA . GLU B 1 93 ? -9.773 14.164 7.973 1 87.44 93 GLU B CA 1
ATOM 4498 C C . GLU B 1 93 ? -9.078 15.422 7.453 1 87.44 93 GLU B C 1
ATOM 4500 O O . GLU B 1 93 ? -8.375 16.109 8.203 1 87.44 93 GLU B O 1
ATOM 4505 N N . SER B 1 94 ? -9.391 15.641 6.207 1 84.88 94 SER B N 1
ATOM 4506 C CA . SER B 1 94 ? -8.797 16.797 5.535 1 84.88 94 SER B CA 1
ATOM 4507 C C . SER B 1 94 ? -9.32 18.094 6.121 1 84.88 94 SER B C 1
ATOM 4509 O O . SER B 1 94 ? -10.484 18.188 6.504 1 84.88 94 SER B O 1
ATOM 4511 N N . THR B 1 95 ? -8.484 19.047 6.047 1 86.19 95 THR B N 1
ATOM 4512 C CA . THR B 1 95 ? -8.852 20.391 6.484 1 86.19 95 THR B CA 1
ATOM 4513 C C . THR B 1 95 ? -9.117 21.297 5.285 1 86.19 95 THR B C 1
ATOM 4515 O O . THR B 1 95 ? -9.453 22.469 5.453 1 86.19 95 THR B O 1
ATOM 4518 N N . VAL B 1 96 ? -9.047 20.734 4.148 1 90.88 96 VAL B N 1
ATOM 4519 C CA . VAL B 1 96 ? -9.203 21.5 2.92 1 90.88 96 VAL B CA 1
ATOM 4520 C C . VAL B 1 96 ? -10.672 21.531 2.502 1 90.88 96 VAL B C 1
ATOM 4522 O O . VAL B 1 96 ? -11.367 20.516 2.604 1 90.88 96 VAL B O 1
ATOM 4525 N N . TYR B 1 97 ? -11.18 22.672 2.238 1 87.94 97 TYR B N 1
ATOM 4526 C CA . TYR B 1 97 ? -12.453 22.734 1.538 1 87.94 97 TYR B CA 1
ATOM 4527 C C . TYR B 1 97 ? -12.25 22.906 0.039 1 87.94 97 TYR B C 1
ATOM 4529 O O . TYR B 1 97 ? -11.211 23.422 -0.395 1 87.94 97 TYR B O 1
ATOM 4537 N N . PRO B 1 98 ? -13.125 22.516 -0.799 1 86.25 98 PRO B N 1
ATOM 4538 C CA . PRO B 1 98 ? -12.922 22.219 -2.219 1 86.25 98 PRO B CA 1
ATOM 4539 C C . PRO B 1 98 ? -12.391 23.422 -2.998 1 86.25 98 PRO B C 1
ATOM 4541 O O . PRO B 1 98 ? -11.648 23.266 -3.967 1 86.25 98 PRO B O 1
ATOM 4544 N N . TYR B 1 99 ? -12.695 24.641 -2.562 1 88.69 99 TYR B N 1
ATOM 4545 C CA . TYR B 1 99 ? -12.312 25.797 -3.352 1 88.69 99 TYR B CA 1
ATOM 4546 C C . TYR B 1 99 ? -11.156 26.547 -2.697 1 88.69 99 TYR B C 1
ATOM 4548 O O . TYR B 1 99 ? -10.812 27.656 -3.107 1 88.69 99 TYR B O 1
ATOM 4556 N N . LEU B 1 100 ? -10.562 25.969 -1.805 1 93.06 100 LEU B N 1
ATOM 4557 C CA . LEU B 1 100 ? -9.555 26.656 -0.992 1 93.06 100 LEU B CA 1
ATOM 4558 C C . LEU B 1 100 ? -8.359 27.078 -1.842 1 93.06 100 LEU B C 1
ATOM 4560 O O . LEU B 1 100 ? -7.879 26.297 -2.67 1 93.06 100 LEU B O 1
ATOM 4564 N N . GLU B 1 101 ? -7.977 28.359 -1.634 1 93.69 101 GLU B N 1
ATOM 4565 C CA . GLU B 1 101 ? -6.727 28.922 -2.145 1 93.69 101 GLU B CA 1
ATOM 4566 C C . GLU B 1 101 ? -5.793 29.328 -1.006 1 93.69 101 GLU B C 1
ATOM 4568 O O . GLU B 1 101 ? -6.254 29.656 0.089 1 93.69 101 GLU B O 1
ATOM 4573 N N . THR B 1 102 ? -4.531 29.266 -1.327 1 94.69 102 THR B N 1
ATOM 4574 C CA . THR B 1 102 ? -3.609 29.781 -0.313 1 94.69 102 THR B CA 1
ATOM 4575 C C . THR B 1 102 ? -3.896 31.234 -0.004 1 94.69 102 THR B C 1
ATOM 4577 O O . THR B 1 102 ? -4.332 32 -0.878 1 94.69 102 THR B O 1
ATOM 4580 N N . ASN B 1 103 ? -3.709 31.578 1.238 1 91.69 103 ASN B N 1
ATOM 4581 C CA . ASN B 1 103 ? -3.795 33 1.636 1 91.69 103 ASN B CA 1
ATOM 4582 C C . ASN B 1 103 ? -2.41 33.594 1.807 1 91.69 103 ASN B C 1
ATOM 4584 O O . ASN B 1 103 ? -2.291 34.781 2.16 1 91.69 103 ASN B O 1
ATOM 4588 N N . VAL B 1 104 ? -1.46 32.812 1.61 1 93 104 VAL B N 1
ATOM 4589 C CA . VAL B 1 104 ? -0.06 33.219 1.655 1 93 104 VAL B CA 1
ATOM 4590 C C . VAL B 1 104 ? 0.537 33.156 0.25 1 93 104 VAL B C 1
ATOM 4592 O O . VAL B 1 104 ? 0.216 32.281 -0.539 1 93 104 VAL B O 1
ATOM 4595 N N . ASP B 1 105 ? 1.364 34.188 -0.013 1 95.88 105 ASP B N 1
ATOM 4596 C CA . ASP B 1 105 ? 2.113 34.25 -1.266 1 95.88 105 ASP B CA 1
ATOM 4597 C C . ASP B 1 105 ? 2.941 32.969 -1.45 1 95.88 105 ASP B C 1
ATOM 4599 O O . ASP B 1 105 ? 3.48 32.438 -0.483 1 95.88 105 ASP B O 1
ATOM 4603 N N . TYR B 1 106 ? 3.096 32.5 -2.721 1 96.06 106 TYR B N 1
ATOM 4604 C CA . TYR B 1 106 ? 3.803 31.25 -3.004 1 96.06 106 TYR B CA 1
ATOM 4605 C C . TYR B 1 106 ? 5.289 31.391 -2.707 1 96.06 106 TYR B C 1
ATOM 4607 O O . TYR B 1 106 ? 5.977 30.391 -2.459 1 96.06 106 TYR B O 1
ATOM 4615 N N . VAL B 1 107 ? 5.879 32.562 -2.684 1 95.25 107 VAL B N 1
ATOM 4616 C CA . VAL B 1 107 ? 7.312 32.781 -2.533 1 95.25 107 VAL B CA 1
ATOM 4617 C C . VAL B 1 107 ? 7.77 32.281 -1.163 1 95.25 107 VAL B C 1
ATOM 4619 O O . VAL B 1 107 ? 8.703 31.5 -1.063 1 95.25 107 VAL B O 1
ATOM 4622 N N . PRO B 1 108 ? 7.133 32.688 -0.115 1 95.12 108 PRO B N 1
ATOM 4623 C CA . PRO B 1 108 ? 7.566 32.188 1.187 1 95.12 108 PRO B CA 1
ATOM 4624 C C . PRO B 1 108 ? 7.188 30.719 1.397 1 95.12 108 PRO B C 1
ATOM 4626 O O . PRO B 1 108 ? 7.637 30.094 2.361 1 95.12 108 PRO B O 1
ATOM 4629 N N . MET B 1 109 ? 6.352 30.141 0.545 1 96.06 109 MET B N 1
ATOM 4630 C CA . MET B 1 109 ? 5.949 28.75 0.679 1 96.06 109 MET B CA 1
ATOM 4631 C C . MET B 1 109 ? 6.895 27.828 -0.09 1 96.06 109 MET B C 1
ATOM 4633 O O . MET B 1 109 ? 6.797 26.609 0.007 1 96.06 109 MET B O 1
ATOM 4637 N N . GLN B 1 110 ? 7.758 28.391 -0.776 1 95.62 110 GLN B N 1
ATOM 4638 C CA . GLN B 1 110 ? 8.695 27.656 -1.615 1 95.62 110 GLN B CA 1
ATOM 4639 C C . GLN B 1 110 ? 9.922 27.203 -0.817 1 95.62 110 GLN B C 1
ATOM 4641 O O . GLN B 1 110 ? 10.516 28 -0.089 1 95.62 110 GLN B O 1
ATOM 4646 N N . PHE B 1 111 ? 10.266 25.938 -0.954 1 97.31 111 PHE B N 1
ATOM 4647 C CA . PHE B 1 111 ? 11.523 25.484 -0.376 1 97.31 111 PHE B CA 1
ATOM 4648 C C . PHE B 1 111 ? 12.703 25.922 -1.236 1 97.31 111 PHE B C 1
ATOM 4650 O O . PHE B 1 111 ? 12.531 26.266 -2.41 1 97.31 111 PHE B O 1
ATOM 4657 N N . THR B 1 112 ? 13.844 25.859 -0.67 1 96.44 112 THR B N 1
ATOM 4658 C CA . THR B 1 112 ? 15.031 26.469 -1.27 1 96.44 112 THR B CA 1
ATOM 4659 C C . THR B 1 112 ? 15.375 25.797 -2.596 1 96.44 112 THR B C 1
ATOM 4661 O O . THR B 1 112 ? 15.797 26.453 -3.543 1 96.44 112 THR B O 1
ATOM 4664 N N . GLN B 1 113 ? 15.188 24.5 -2.707 1 94.88 113 GLN B N 1
ATOM 4665 C CA . GLN B 1 113 ? 15.656 23.75 -3.863 1 94.88 113 GLN B CA 1
ATOM 4666 C C . GLN B 1 113 ? 14.492 23.359 -4.77 1 94.88 113 GLN B C 1
ATOM 4668 O O . GLN B 1 113 ? 14.703 22.828 -5.867 1 94.88 113 GLN B O 1
ATOM 4673 N N . GLU B 1 114 ? 13.266 23.625 -4.383 1 95.31 114 GLU B N 1
ATOM 4674 C CA . GLU B 1 114 ? 12.086 23.156 -5.09 1 95.31 114 GLU B CA 1
ATOM 4675 C C . GLU B 1 114 ? 11.141 24.297 -5.426 1 95.31 114 GLU B C 1
ATOM 4677 O O . GLU B 1 114 ? 10.375 24.75 -4.574 1 95.31 114 GLU B O 1
ATOM 4682 N N . PRO B 1 115 ? 11.164 24.672 -6.613 1 93.44 115 PRO B N 1
ATOM 4683 C CA . PRO B 1 115 ? 10.258 25.75 -6.988 1 93.44 115 PRO B CA 1
ATOM 4684 C C . PRO B 1 115 ? 8.781 25.391 -6.793 1 93.44 115 PRO B C 1
ATOM 4686 O O . PRO B 1 115 ? 8.398 24.234 -6.965 1 93.44 115 PRO B O 1
ATOM 4689 N N . PHE B 1 116 ? 8.016 26.375 -6.426 1 93.94 116 PHE B N 1
ATOM 4690 C CA . PHE B 1 116 ? 6.586 26.188 -6.207 1 93.94 116 PHE B CA 1
ATOM 4691 C C . PHE B 1 116 ? 5.84 26.109 -7.531 1 93.94 116 PHE B C 1
ATOM 4693 O O . PHE B 1 116 ? 6.301 26.641 -8.547 1 93.94 116 PHE B O 1
ATOM 4700 N N . PRO B 1 117 ? 4.699 25.469 -7.574 1 90 117 PRO B N 1
ATOM 4701 C CA . PRO B 1 117 ? 3.955 25.328 -8.828 1 90 117 PRO B CA 1
ATOM 4702 C C . PRO B 1 117 ? 3.574 26.672 -9.445 1 90 117 PRO B C 1
ATOM 4704 O O . PRO B 1 117 ? 3.215 27.609 -8.734 1 90 117 PRO B O 1
ATOM 4707 N N . GLN B 1 118 ? 3.514 26.656 -10.766 1 90.81 118 GLN B N 1
ATOM 4708 C CA . GLN B 1 118 ? 3.201 27.891 -11.477 1 90.81 118 GLN B CA 1
ATOM 4709 C C . GLN B 1 118 ? 1.726 27.953 -11.867 1 90.81 118 GLN B C 1
ATOM 4711 O O . GLN B 1 118 ? 1.196 29.016 -12.172 1 90.81 118 GLN B O 1
ATOM 4716 N N . GLN B 1 119 ? 1.114 26.844 -11.812 1 93.06 119 GLN B N 1
ATOM 4717 C CA . GLN B 1 119 ? -0.286 26.781 -12.219 1 93.06 119 GLN B CA 1
ATOM 4718 C C . GLN B 1 119 ? -1.158 27.656 -11.328 1 93.06 119 GLN B C 1
ATOM 4720 O O . GLN B 1 119 ? -0.996 27.672 -10.102 1 93.06 119 GLN B O 1
ATOM 4725 N N . GLN B 1 120 ? -1.996 28.422 -11.953 1 94.75 120 GLN B N 1
ATOM 4726 C CA . GLN B 1 120 ? -2.916 29.312 -11.266 1 94.75 120 GLN B CA 1
ATOM 4727 C C . GLN B 1 120 ? -4.367 28.969 -11.578 1 94.75 120 GLN B C 1
ATOM 4729 O O . GLN B 1 120 ? -4.66 28.406 -12.641 1 94.75 120 GLN B O 1
ATOM 4734 N N . SER B 1 121 ? -5.176 29.219 -10.664 1 94.12 121 SER B N 1
ATOM 4735 C CA . SER B 1 121 ? -6.594 29.016 -10.945 1 94.12 121 SER B CA 1
ATOM 4736 C C . SER B 1 121 ? -7.188 30.219 -11.68 1 94.12 121 SER B C 1
ATOM 4738 O O . SER B 1 121 ? -6.703 31.344 -11.531 1 94.12 121 SER B O 1
ATOM 4740 N N . GLU B 1 122 ? -8.234 29.953 -12.414 1 93.81 122 GLU B N 1
ATOM 4741 C CA . GLU B 1 122 ? -8.945 31.031 -13.094 1 93.81 122 GLU B CA 1
ATOM 4742 C C . GLU B 1 122 ? -9.508 32.031 -12.094 1 93.81 122 GLU B C 1
ATOM 4744 O O . GLU B 1 122 ? -9.484 33.25 -12.344 1 93.81 122 GLU B O 1
ATOM 4749 N N . TRP B 1 123 ? -9.922 31.562 -11.07 1 91.5 123 TRP B N 1
ATOM 4750 C CA . TRP B 1 123 ? -10.5 32.438 -10.047 1 91.5 123 TRP B CA 1
ATOM 4751 C C . TRP B 1 123 ? -9.453 33.375 -9.492 1 91.5 123 TRP B C 1
ATOM 4753 O O . TRP B 1 123 ? -9.711 34.562 -9.328 1 91.5 123 TRP B O 1
ATOM 4763 N N . SER B 1 124 ? -8.359 32.875 -9.141 1 94 124 SER B N 1
ATOM 4764 C CA . SER B 1 124 ? -7.312 33.719 -8.555 1 94 124 SER B CA 1
ATOM 4765 C C . SER B 1 124 ? -6.855 34.781 -9.531 1 94 124 SER B C 1
ATOM 4767 O O . SER B 1 124 ? -6.578 35.906 -9.117 1 94 124 SER B O 1
ATOM 4769 N N . VAL B 1 125 ? -6.773 34.406 -10.766 1 95.5 125 VAL B N 1
ATOM 4770 C CA . VAL B 1 125 ? -6.375 35.375 -11.789 1 95.5 125 VAL B CA 1
ATOM 4771 C C . VAL B 1 125 ? -7.422 36.469 -11.898 1 95.5 125 VAL B C 1
ATOM 4773 O O . VAL B 1 125 ? -7.082 37.656 -11.984 1 95.5 125 VAL B O 1
ATOM 4776 N N . ALA B 1 126 ? -8.617 36.094 -11.906 1 93.31 126 ALA B N 1
ATOM 4777 C CA . ALA B 1 126 ? -9.703 37.062 -12.008 1 93.31 126 ALA B CA 1
ATOM 4778 C C . ALA B 1 126 ? -9.734 38 -10.797 1 93.31 126 ALA B C 1
ATOM 4780 O O . ALA B 1 126 ? -10.008 39.188 -10.93 1 93.31 126 ALA B O 1
ATOM 4781 N N . ALA B 1 127 ? -9.453 37.5 -9.656 1 91.94 127 ALA B N 1
ATOM 4782 C CA . ALA B 1 127 ? -9.586 38.219 -8.398 1 91.94 127 ALA B CA 1
ATOM 4783 C C . ALA B 1 127 ? -8.375 39.125 -8.148 1 91.94 127 ALA B C 1
ATOM 4785 O O . ALA B 1 127 ? -8.5 40.219 -7.609 1 91.94 127 ALA B O 1
ATOM 4786 N N . HIS B 1 128 ? -7.203 38.625 -8.547 1 95 128 HIS B N 1
ATOM 4787 C CA . HIS B 1 128 ? -5.992 39.281 -8.078 1 95 128 HIS B CA 1
ATOM 4788 C C . HIS B 1 128 ? -5.09 39.656 -9.242 1 95 128 HIS B C 1
ATOM 4790 O O . HIS B 1 128 ? -4.059 40.312 -9.047 1 95 128 HIS B O 1
ATOM 4796 N N . GLY B 1 129 ? -5.414 39.281 -10.461 1 94.88 129 GLY B N 1
ATOM 4797 C CA . GLY B 1 129 ? -4.609 39.594 -11.633 1 94.88 129 GLY B CA 1
ATOM 4798 C C . GLY B 1 129 ? -3.768 38.406 -12.102 1 94.88 129 GLY B C 1
ATOM 4799 O O . GLY B 1 129 ? -3.664 37.406 -11.406 1 94.88 129 GLY B O 1
ATOM 4800 N N . ALA B 1 130 ? -3.125 38.562 -13.18 1 95.19 130 ALA B N 1
ATOM 4801 C CA . ALA B 1 130 ? -2.355 37.5 -13.836 1 95.19 130 ALA B CA 1
ATOM 4802 C C . ALA B 1 130 ? -1.135 37.125 -13 1 95.19 130 ALA B C 1
ATOM 4804 O O . ALA B 1 130 ? -0.6 36.031 -13.148 1 95.19 130 ALA B O 1
ATOM 4805 N N . ASP B 1 131 ? -0.735 37.938 -12.25 1 94.81 131 ASP B N 1
ATOM 4806 C CA . ASP B 1 131 ? 0.431 37.656 -11.414 1 94.81 131 ASP B CA 1
ATOM 4807 C C . ASP B 1 131 ? 0.015 37.281 -10 1 94.81 131 ASP B C 1
ATOM 4809 O O . ASP B 1 131 ? 0.755 37.5 -9.039 1 94.81 131 ASP B O 1
ATOM 4813 N N . THR B 1 132 ? -1.132 36.75 -9.875 1 96.81 132 THR B N 1
ATOM 4814 C CA . THR B 1 132 ? -1.633 36.375 -8.562 1 96.81 132 THR B CA 1
ATOM 4815 C C . THR B 1 132 ? -0.601 35.531 -7.816 1 96.81 132 THR B C 1
ATOM 4817 O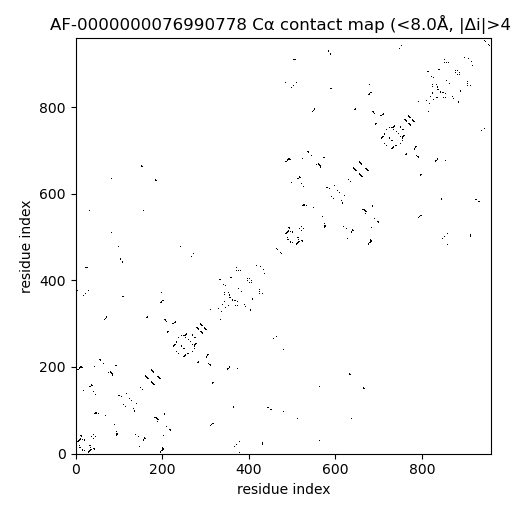 O . THR B 1 132 ? 0.027 34.625 -8.398 1 96.81 132 THR B O 1
ATOM 4820 N N . PRO B 1 133 ? -0.403 35.781 -6.566 1 96.75 133 PRO B N 1
ATOM 4821 C CA . PRO B 1 133 ? 0.549 35 -5.777 1 96.75 133 PRO B CA 1
ATOM 4822 C C . PRO B 1 133 ? -0.088 33.75 -5.141 1 96.75 133 PRO B C 1
ATOM 4824 O O . PRO B 1 133 ? 0.6 32.969 -4.48 1 96.75 133 PRO B O 1
ATOM 4827 N N . PHE B 1 134 ? -1.354 33.531 -5.305 1 96.94 134 PHE B N 1
ATOM 4828 C CA . PHE B 1 134 ? -2.078 32.5 -4.586 1 96.94 134 PHE B CA 1
ATOM 4829 C C . PHE B 1 134 ? -2.25 31.25 -5.457 1 96.94 134 PHE B C 1
ATOM 4831 O O . PHE B 1 134 ? -2.193 31.328 -6.684 1 96.94 134 PHE B O 1
ATOM 4838 N N . ARG B 1 135 ? -2.363 30.109 -4.785 1 96.56 135 ARG B N 1
ATOM 4839 C CA . ARG B 1 135 ? -2.508 28.844 -5.488 1 96.56 135 ARG B CA 1
ATOM 4840 C C . ARG B 1 135 ? -3.678 28.031 -4.934 1 96.56 135 ARG B C 1
ATOM 4842 O O . ARG B 1 135 ? -3.943 28.062 -3.729 1 96.56 135 ARG B O 1
ATOM 4849 N N . HIS B 1 136 ? -4.312 27.312 -5.848 1 96.19 136 HIS B N 1
ATOM 4850 C CA . HIS B 1 136 ? -5.301 26.328 -5.422 1 96.19 136 HIS B CA 1
ATOM 4851 C C . HIS B 1 136 ? -4.664 25.234 -4.562 1 96.19 136 HIS B C 1
ATOM 4853 O O . HIS B 1 136 ? -3.52 24.844 -4.805 1 96.19 136 HIS B O 1
ATOM 4859 N N . TRP B 1 137 ? -5.406 24.719 -3.613 1 95.5 137 TRP B N 1
ATOM 4860 C CA . TRP B 1 137 ? -4.871 23.75 -2.662 1 95.5 137 TRP B CA 1
ATOM 4861 C C . TRP B 1 137 ? -4.332 22.516 -3.383 1 95.5 137 TRP B C 1
ATOM 4863 O O . TRP B 1 137 ? -3.344 21.922 -2.947 1 95.5 137 TRP B O 1
ATOM 4873 N N . SER B 1 138 ? -4.961 22.062 -4.469 1 95.56 138 SER B N 1
ATOM 4874 C CA . SER B 1 138 ? -4.535 20.859 -5.184 1 95.56 138 SER B CA 1
ATOM 4875 C C . SER B 1 138 ? -3.121 21.031 -5.734 1 95.56 138 SER B C 1
ATOM 4877 O O . SER B 1 138 ? -2.391 20.047 -5.871 1 95.56 138 SER B O 1
ATOM 4879 N N . HIS B 1 139 ? -2.762 22.25 -6.035 1 96.12 139 HIS B N 1
ATOM 4880 C CA . HIS B 1 139 ? -1.403 22.5 -6.504 1 96.12 139 HIS B CA 1
ATOM 4881 C C . HIS B 1 139 ? -0.402 22.438 -5.355 1 96.12 139 HIS B C 1
ATOM 4883 O O . HIS B 1 139 ? 0.739 22 -5.547 1 96.12 139 HIS B O 1
ATOM 4889 N N . VAL B 1 140 ? -0.796 22.891 -4.188 1 96.31 140 VAL B N 1
ATOM 4890 C CA . VAL B 1 140 ? 0.054 22.781 -3.006 1 96.31 140 VAL B CA 1
ATOM 4891 C C . VAL B 1 140 ? 0.274 21.312 -2.656 1 96.31 140 VAL B C 1
ATOM 4893 O O . VAL B 1 140 ? 1.398 20.906 -2.361 1 96.31 140 VAL B O 1
ATOM 4896 N N . GLN B 1 141 ? -0.799 20.562 -2.705 1 96.62 141 GLN B N 1
ATOM 4897 C CA . GLN B 1 141 ? -0.684 19.125 -2.459 1 96.62 141 GLN B CA 1
ATOM 4898 C C . GLN B 1 141 ? 0.299 18.469 -3.43 1 96.62 141 GLN B C 1
ATOM 4900 O O . GLN B 1 141 ? 1.137 17.672 -3.025 1 96.62 141 GLN B O 1
ATOM 4905 N N . LYS B 1 142 ? 0.139 18.781 -4.676 1 96.38 142 LYS B N 1
ATOM 4906 C CA . LYS B 1 142 ? 1.027 18.234 -5.695 1 96.38 142 LYS B CA 1
ATOM 4907 C C . LYS B 1 142 ? 2.477 18.641 -5.438 1 96.38 142 LYS B C 1
ATOM 4909 O O . LYS B 1 142 ? 3.398 17.875 -5.707 1 96.38 142 LYS B O 1
ATOM 4914 N N . TYR B 1 143 ? 2.625 19.828 -5.012 1 97 143 TYR B N 1
ATOM 4915 C CA . TYR B 1 143 ? 3.957 20.297 -4.664 1 97 143 TYR B CA 1
ATOM 4916 C C . TYR B 1 143 ? 4.578 19.438 -3.572 1 97 143 TYR B C 1
ATOM 4918 O O . TYR B 1 143 ? 5.711 18.969 -3.711 1 97 143 TYR B O 1
ATOM 4926 N N . VAL B 1 144 ? 3.863 19.172 -2.529 1 97.31 144 VAL B N 1
ATOM 4927 C CA . VAL B 1 144 ? 4.344 18.344 -1.434 1 97.31 144 VAL B CA 1
ATOM 4928 C C . VAL B 1 144 ? 4.602 16.922 -1.941 1 97.31 144 VAL B C 1
ATOM 4930 O O . VAL B 1 144 ? 5.629 16.312 -1.623 1 97.31 144 VAL B O 1
ATOM 4933 N N . GLN B 1 145 ? 3.709 16.406 -2.719 1 97 145 GLN B N 1
ATOM 4934 C CA . GLN B 1 145 ? 3.855 15.086 -3.309 1 97 145 GLN B CA 1
ATOM 4935 C C . GLN B 1 145 ? 5.121 14.992 -4.156 1 97 145 GLN B C 1
ATOM 4937 O O . GLN B 1 145 ? 5.836 13.992 -4.109 1 97 145 GLN B O 1
ATOM 4942 N N . SER B 1 146 ? 5.367 16.016 -4.914 1 96.25 146 SER B N 1
ATOM 4943 C CA . SER B 1 146 ? 6.535 16.016 -5.785 1 96.25 146 SER B CA 1
ATOM 4944 C C . SER B 1 146 ? 7.828 15.961 -4.98 1 96.25 146 SER B C 1
ATOM 4946 O O . SER B 1 146 ? 8.82 15.391 -5.43 1 96.25 146 SER B O 1
ATOM 4948 N N . LEU B 1 147 ? 7.816 16.547 -3.836 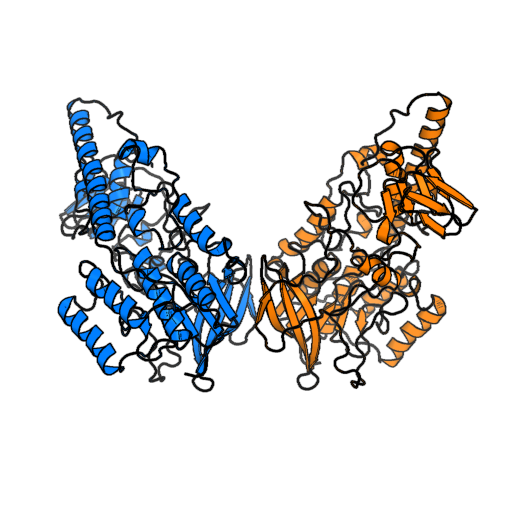1 95.06 147 LEU B N 1
ATOM 4949 C CA . LEU B 1 147 ? 8.984 16.5 -2.961 1 95.06 147 LEU B CA 1
ATOM 4950 C C . LEU B 1 147 ? 9.297 15.07 -2.555 1 95.06 147 LEU B C 1
ATOM 4952 O O . LEU B 1 147 ? 10.469 14.695 -2.449 1 95.06 147 LEU B O 1
ATOM 4956 N N . VAL B 1 148 ? 8.344 14.281 -2.342 1 95.69 148 VAL B N 1
ATOM 4957 C CA . VAL B 1 148 ? 8.484 12.891 -1.905 1 95.69 148 VAL B CA 1
ATOM 4958 C C . VAL B 1 148 ? 8.844 12.008 -3.098 1 95.69 148 VAL B C 1
ATOM 4960 O O . VAL B 1 148 ? 9.758 11.188 -3.018 1 95.69 148 VAL B O 1
ATOM 4963 N N . GLU B 1 149 ? 8.258 12.227 -4.227 1 94.62 149 GLU B N 1
ATOM 4964 C CA . GLU B 1 149 ? 8.328 11.32 -5.367 1 94.62 149 GLU B CA 1
ATOM 4965 C C . GLU B 1 149 ? 9.578 11.594 -6.207 1 94.62 149 GLU B C 1
ATOM 4967 O O . GLU B 1 149 ? 10.156 10.664 -6.777 1 94.62 149 GLU B O 1
ATOM 4972 N N . ARG B 1 150 ? 10 12.781 -6.324 1 91.19 150 ARG B N 1
ATOM 4973 C CA . ARG B 1 150 ? 11.031 13.195 -7.273 1 91.19 150 ARG B CA 1
ATOM 4974 C C . ARG B 1 150 ? 12.352 12.477 -6.996 1 91.19 150 ARG B C 1
ATOM 4976 O O . ARG B 1 150 ? 13.094 12.156 -7.926 1 91.19 150 ARG B O 1
ATOM 4983 N N . ARG B 1 151 ? 12.617 12.227 -5.746 1 91.56 151 ARG B N 1
ATOM 4984 C CA . ARG B 1 151 ? 13.891 11.594 -5.41 1 91.56 151 ARG B CA 1
ATOM 4985 C C . ARG B 1 151 ? 13.672 10.172 -4.91 1 91.56 151 ARG B C 1
ATOM 4987 O O . ARG B 1 151 ? 14.586 9.562 -4.344 1 91.56 151 ARG B O 1
ATOM 4994 N N . GLY B 1 152 ? 12.523 9.695 -5.074 1 92.88 152 GLY B N 1
ATOM 4995 C CA . GLY B 1 152 ? 12.227 8.312 -4.727 1 92.88 152 GLY B CA 1
ATOM 4996 C C . GLY B 1 152 ? 11.922 8.125 -3.254 1 92.88 152 GLY B C 1
ATOM 4997 O O . GLY B 1 152 ? 11.969 7 -2.746 1 92.88 152 GLY B O 1
ATOM 4998 N N . TYR B 1 153 ? 11.648 9.18 -2.547 1 96.75 153 TYR B N 1
ATOM 4999 C CA . TYR B 1 153 ? 11.414 9.086 -1.111 1 96.75 153 TYR B CA 1
ATOM 5000 C C . TYR B 1 153 ? 10.094 8.383 -0.822 1 96.75 153 TYR B C 1
ATOM 5002 O O . TYR B 1 153 ? 9.812 8.023 0.324 1 96.75 153 TYR B O 1
ATOM 5010 N N . GLN B 1 154 ? 9.312 8.188 -1.921 1 97.06 154 GLN B N 1
ATOM 5011 C CA . GLN B 1 154 ? 8.07 7.445 -1.727 1 97.06 154 GLN B CA 1
ATOM 5012 C C . GLN B 1 154 ? 8.344 6.043 -1.187 1 97.06 154 GLN B C 1
ATOM 5014 O O . GLN B 1 154 ? 7.5 5.457 -0.51 1 97.06 154 GLN B O 1
ATOM 5019 N N . ASP B 1 155 ? 9.516 5.461 -1.442 1 97.38 155 ASP B N 1
ATOM 5020 C CA . ASP B 1 155 ? 9.906 4.129 -0.991 1 97.38 155 ASP B CA 1
ATOM 5021 C C . ASP B 1 155 ? 10.164 4.117 0.513 1 97.38 155 ASP B C 1
ATOM 5023 O O . ASP B 1 155 ? 10.266 3.047 1.121 1 97.38 155 ASP B O 1
ATOM 5027 N N . LEU B 1 156 ? 10.273 5.312 1.158 1 98.19 156 LEU B N 1
ATOM 5028 C CA . LEU B 1 156 ? 10.57 5.438 2.582 1 98.19 156 LEU B CA 1
ATOM 5029 C C . LEU B 1 156 ? 9.281 5.586 3.389 1 98.19 156 LEU B C 1
ATOM 5031 O O . LEU B 1 156 ? 9.305 5.512 4.621 1 98.19 156 LEU B O 1
ATOM 5035 N N . VAL B 1 157 ? 8.18 5.727 2.707 1 98.38 157 VAL B N 1
ATOM 5036 C CA . VAL B 1 157 ? 6.949 6.113 3.385 1 98.38 157 VAL B CA 1
ATOM 5037 C C . VAL B 1 157 ? 6.035 4.898 3.525 1 98.38 157 VAL B C 1
ATOM 5039 O O . VAL B 1 157 ? 5.84 4.145 2.568 1 98.38 157 VAL B O 1
ATOM 5042 N N . GLU B 1 158 ? 5.57 4.648 4.688 1 97.81 158 GLU B N 1
ATOM 5043 C CA . GLU B 1 158 ? 4.465 3.73 4.938 1 97.81 158 GLU B CA 1
ATOM 5044 C C . GLU B 1 158 ? 3.15 4.484 5.117 1 97.81 158 GLU B C 1
ATOM 5046 O O . GLU B 1 158 ? 2.951 5.168 6.125 1 97.81 158 GLU B O 1
ATOM 5051 N N . TYR B 1 159 ? 2.26 4.359 4.145 1 97.12 159 TYR B N 1
ATOM 5052 C CA . TYR B 1 159 ? 0.988 5.074 4.168 1 97.12 159 TYR B CA 1
ATOM 5053 C C . TYR B 1 159 ? -0.057 4.305 4.961 1 97.12 159 TYR B C 1
ATOM 5055 O O . TYR B 1 159 ? 0.163 3.146 5.332 1 97.12 159 TYR B O 1
ATOM 5063 N N . ASN B 1 160 ? -1.188 4.984 5.281 1 96.62 160 ASN B N 1
ATOM 5064 C CA . ASN B 1 160 ? -2.303 4.41 6.027 1 96.62 160 ASN B CA 1
ATOM 5065 C C . ASN B 1 160 ? -1.839 3.795 7.344 1 96.62 160 ASN B C 1
ATOM 5067 O O . ASN B 1 160 ? -2.365 2.768 7.773 1 96.62 160 ASN B O 1
ATOM 5071 N N . THR B 1 161 ? -0.81 4.352 7.867 1 97.81 161 THR B N 1
ATOM 5072 C CA . THR B 1 161 ? -0.194 3.803 9.07 1 97.81 161 THR B CA 1
ATOM 5073 C C . THR B 1 161 ? -0.045 4.879 10.141 1 97.81 161 THR B C 1
ATOM 5075 O O . THR B 1 161 ? 0.627 5.891 9.922 1 97.81 161 THR B O 1
ATOM 5078 N N . THR B 1 162 ? -0.654 4.695 11.242 1 97.5 162 THR B N 1
ATOM 5079 C CA . THR B 1 162 ? -0.633 5.633 12.367 1 97.5 162 THR B CA 1
ATOM 5080 C C . THR B 1 162 ? 0.404 5.211 13.398 1 97.5 162 THR B C 1
ATOM 5082 O O . THR B 1 162 ? 0.51 4.027 13.734 1 97.5 162 THR B O 1
ATOM 5085 N N . VAL B 1 163 ? 1.269 6.121 13.828 1 98.12 163 VAL B N 1
ATOM 5086 C CA . VAL B 1 163 ? 2.078 5.898 15.023 1 98.12 163 VAL B CA 1
ATOM 5087 C C . VAL B 1 163 ? 1.208 6.031 16.266 1 98.12 163 VAL B C 1
ATOM 5089 O O . VAL B 1 163 ? 0.768 7.133 16.609 1 98.12 163 VAL B O 1
ATOM 5092 N N . GLU B 1 164 ? 1.005 4.977 16.922 1 96.69 164 GLU B N 1
ATOM 5093 C CA . GLU B 1 164 ? 0.086 4.984 18.062 1 96.69 164 GLU B CA 1
ATOM 5094 C C . GLU B 1 164 ? 0.833 5.188 19.375 1 96.69 164 GLU B C 1
ATOM 5096 O O . GLU B 1 164 ? 0.25 5.637 20.359 1 96.69 164 GLU B O 1
ATOM 5101 N N . LYS B 1 165 ? 2.094 4.82 19.328 1 95.5 165 LYS B N 1
ATOM 5102 C CA . LYS B 1 165 ? 2.922 4.969 20.516 1 95.5 165 LYS B CA 1
ATOM 5103 C C . LYS B 1 165 ? 4.398 5.066 20.156 1 95.5 165 LYS B C 1
ATOM 5105 O O . LYS B 1 165 ? 4.883 4.328 19.297 1 95.5 165 LYS B O 1
ATOM 5110 N N . ALA B 1 166 ? 5.09 5.988 20.672 1 95.75 166 ALA B N 1
ATOM 5111 C CA . ALA B 1 166 ? 6.543 6.121 20.609 1 95.75 166 ALA B CA 1
ATOM 5112 C C . ALA B 1 166 ? 7.145 6.234 22.016 1 95.75 166 ALA B C 1
ATOM 5114 O O . ALA B 1 166 ? 6.863 7.191 22.734 1 95.75 166 ALA B O 1
ATOM 5115 N N . GLU B 1 167 ? 7.957 5.277 22.359 1 92.88 167 GLU B N 1
ATOM 5116 C CA . GLU B 1 167 ? 8.508 5.238 23.703 1 92.88 167 GLU B CA 1
ATOM 5117 C C . GLU B 1 167 ? 10 4.926 23.688 1 92.88 167 GLU B C 1
ATOM 5119 O O . GLU B 1 167 ? 10.453 4.059 22.922 1 92.88 167 GLU B O 1
ATOM 5124 N N . LYS B 1 168 ? 10.672 5.613 24.516 1 92.25 168 LYS B N 1
ATOM 5125 C CA . LYS B 1 168 ? 12.109 5.363 24.656 1 92.25 168 LYS B CA 1
ATOM 5126 C C . LYS B 1 168 ? 12.375 4.176 25.578 1 92.25 168 LYS B C 1
ATOM 5128 O O . LYS B 1 168 ? 11.836 4.105 26.688 1 92.25 168 LYS B O 1
ATOM 5133 N N . ASP B 1 169 ? 13.102 3.234 25.031 1 90.06 169 ASP B N 1
ATOM 5134 C CA . ASP B 1 169 ? 13.602 2.15 25.875 1 90.06 169 ASP B CA 1
ATOM 5135 C C . ASP B 1 169 ? 14.867 2.574 26.625 1 90.06 169 ASP B C 1
ATOM 5137 O O . ASP B 1 169 ? 15.922 2.732 26.016 1 90.06 169 ASP B O 1
ATOM 5141 N N . GLU B 1 170 ? 14.844 2.664 27.859 1 86.12 170 GLU B N 1
ATOM 5142 C CA . GLU B 1 170 ? 15.945 3.193 28.641 1 86.12 170 GLU B CA 1
ATOM 5143 C C . GLU B 1 170 ? 17.125 2.23 28.656 1 86.12 170 GLU B C 1
ATOM 5145 O O . GLU B 1 170 ? 18.281 2.652 28.812 1 86.12 170 GLU B O 1
ATOM 5150 N N . LEU B 1 171 ? 16.797 1.01 28.5 1 90.31 171 LEU B N 1
ATOM 5151 C CA . LEU B 1 171 ? 17.859 0.006 28.531 1 90.31 171 LEU B CA 1
ATOM 5152 C C . LEU B 1 171 ? 18.688 0.044 27.25 1 90.31 171 LEU B C 1
ATOM 5154 O O . LEU B 1 171 ? 19.922 0.027 27.297 1 90.31 171 LEU B O 1
ATOM 5158 N N . THR B 1 172 ? 17.984 0.229 26.141 1 91.06 172 THR B N 1
ATOM 5159 C CA . THR B 1 172 ? 18.688 0.163 24.859 1 91.06 172 THR B CA 1
ATOM 5160 C C . THR B 1 172 ? 18.953 1.563 24.328 1 91.06 172 THR B C 1
ATOM 5162 O O . THR B 1 172 ? 19.797 1.741 23.438 1 91.06 172 THR B O 1
ATOM 5165 N N . GLY B 1 173 ? 18.234 2.525 24.828 1 91.88 173 GLY B N 1
ATOM 5166 C CA . GLY B 1 173 ? 18.344 3.883 24.312 1 91.88 173 GLY B CA 1
ATOM 5167 C C . GLY B 1 173 ? 17.609 4.082 23 1 91.88 173 GLY B C 1
ATOM 5168 O O . GLY B 1 173 ? 17.672 5.152 22.406 1 91.88 173 GLY B O 1
ATOM 5169 N N . GLU B 1 174 ? 16.891 3.039 22.562 1 94.81 174 GLU B N 1
ATOM 5170 C CA . GLU B 1 174 ? 16.172 3.092 21.297 1 94.81 174 GLU B CA 1
ATOM 5171 C C . GLU B 1 174 ? 14.711 3.492 21.516 1 94.81 174 GLU B C 1
ATOM 5173 O O . GLU B 1 174 ? 14.18 3.365 22.625 1 94.81 174 GLU B O 1
ATOM 5178 N N . TRP B 1 175 ? 14.156 4.031 20.469 1 96.06 175 TRP B N 1
ATOM 5179 C CA . TRP B 1 175 ? 12.727 4.328 20.453 1 96.06 175 TRP B CA 1
ATOM 5180 C C . TRP B 1 175 ? 11.922 3.141 19.938 1 96.06 175 TRP B C 1
ATOM 5182 O O . TRP B 1 175 ? 12.211 2.623 18.859 1 96.06 175 TRP B O 1
ATOM 5192 N N . ARG B 1 176 ? 11 2.717 20.734 1 95.88 176 ARG B N 1
ATOM 5193 C CA . ARG B 1 176 ? 10.023 1.73 20.281 1 95.88 176 ARG B CA 1
ATOM 5194 C C . ARG B 1 176 ? 8.773 2.41 19.734 1 95.88 176 ARG B C 1
ATOM 5196 O O . ARG B 1 176 ? 8.078 3.123 20.469 1 95.88 176 ARG B O 1
ATOM 5203 N N . VAL B 1 177 ? 8.484 2.195 18.484 1 97.38 177 VAL B N 1
ATOM 5204 C CA . VAL B 1 177 ? 7.359 2.838 17.812 1 97.38 177 VAL B CA 1
ATOM 5205 C C . VAL B 1 177 ? 6.297 1.795 17.484 1 97.38 177 VAL B C 1
ATOM 5207 O O . VAL B 1 177 ? 6.547 0.868 16.703 1 97.38 177 VAL B O 1
ATOM 5210 N N . THR B 1 178 ? 5.16 1.889 18.094 1 97.38 178 THR B N 1
ATOM 5211 C CA . THR B 1 178 ? 4.023 1.014 17.828 1 97.38 178 THR B CA 1
ATOM 5212 C C . THR B 1 178 ? 3.17 1.569 16.688 1 97.38 178 THR B C 1
ATOM 5214 O O . THR B 1 178 ? 2.74 2.725 16.734 1 97.38 178 THR B O 1
ATOM 5217 N N . LEU B 1 179 ? 2.975 0.724 15.695 1 98.25 179 LEU B N 1
ATOM 5218 C CA . LEU B 1 179 ? 2.346 1.152 14.453 1 98.25 179 LEU B CA 1
ATOM 5219 C C . LEU B 1 179 ? 1.029 0.417 14.227 1 98.25 179 LEU B C 1
ATOM 5221 O O . LEU B 1 179 ? 0.894 -0.751 14.602 1 98.25 179 LEU B O 1
ATOM 5225 N N . ARG B 1 180 ? 0.063 1.126 13.695 1 97.62 180 ARG B N 1
ATOM 5226 C CA . ARG B 1 180 ? -1.228 0.561 13.312 1 97.62 180 ARG B CA 1
ATOM 5227 C C . ARG B 1 180 ? -1.551 0.87 11.852 1 97.62 180 ARG B C 1
ATOM 5229 O O . ARG B 1 180 ? -1.752 2.031 11.492 1 97.62 180 ARG B O 1
ATOM 5236 N N . LYS B 1 181 ? -1.534 -0.109 11.047 1 96.88 181 LYS B N 1
ATOM 5237 C CA . LYS B 1 181 ? -1.99 0.042 9.672 1 96.88 181 LYS B CA 1
ATOM 5238 C C . LYS B 1 181 ? -3.496 -0.186 9.562 1 96.88 181 LYS B C 1
ATOM 5240 O O . LYS B 1 181 ? -3.99 -1.267 9.891 1 96.88 181 LYS B O 1
ATOM 5245 N N . GLU B 1 182 ? -4.172 0.775 9.07 1 94.94 182 GLU B N 1
ATOM 5246 C CA . GLU B 1 182 ? -5.625 0.697 8.969 1 94.94 182 GLU B CA 1
ATOM 5247 C C . GLU B 1 182 ? -6.047 -0.172 7.785 1 94.94 182 GLU B C 1
ATOM 5249 O O . GLU B 1 182 ? -5.562 0.013 6.668 1 94.94 182 GLU B O 1
ATOM 5254 N N . GLY B 1 183 ? -6.957 -1.126 8.117 1 93.62 183 GLY B N 1
ATOM 5255 C CA . GLY B 1 183 ? -7.551 -1.918 7.051 1 93.62 183 GLY B CA 1
ATOM 5256 C C . GLY B 1 183 ? -9.023 -1.626 6.844 1 93.62 183 GLY B C 1
ATOM 5257 O O . GLY B 1 183 ? -9.539 -0.612 7.324 1 93.62 183 GLY B O 1
ATOM 5258 N N . GLU B 1 184 ? -9.648 -2.457 6.012 1 93 184 GLU B N 1
ATOM 5259 C CA . GLU B 1 184 ? -11.078 -2.318 5.758 1 93 184 GLU B CA 1
ATOM 5260 C C . GLU B 1 184 ? -11.906 -2.852 6.926 1 93 184 GLU B C 1
ATOM 5262 O O . GLU B 1 184 ? -12.883 -2.229 7.336 1 93 184 GLU B O 1
ATOM 5267 N N . ARG B 1 185 ? -11.461 -4.035 7.535 1 94.12 185 ARG B N 1
ATOM 5268 C CA . ARG B 1 185 ? -12.211 -4.672 8.609 1 94.12 185 ARG B CA 1
ATOM 5269 C C . ARG B 1 185 ? -11.352 -4.855 9.852 1 94.12 185 ARG B C 1
ATOM 5271 O O . ARG B 1 185 ? -11.852 -4.844 10.977 1 94.12 185 ARG B O 1
ATOM 5278 N N . THR B 1 186 ? -10.055 -5.074 9.578 1 95.31 186 THR B N 1
ATOM 5279 C CA . THR B 1 186 ? -9.125 -5.285 10.68 1 95.31 186 THR B CA 1
ATOM 5280 C C . THR B 1 186 ? -7.891 -4.398 10.523 1 95.31 186 THR B C 1
ATOM 5282 O O . THR B 1 186 ? -7.559 -3.982 9.406 1 95.31 186 THR B O 1
ATOM 5285 N N . ASP B 1 187 ? -7.309 -4.066 11.664 1 96.31 187 ASP B N 1
ATOM 5286 C CA . ASP B 1 187 ? -6.066 -3.303 11.703 1 96.31 187 ASP B CA 1
ATOM 5287 C C . ASP B 1 187 ? -4.875 -4.207 12.031 1 96.31 187 ASP B C 1
ATOM 5289 O O . ASP B 1 187 ? -4.984 -5.102 12.867 1 96.31 187 ASP B O 1
ATOM 5293 N N . TYR B 1 188 ? -3.822 -3.988 11.344 1 96.56 188 TYR B N 1
ATOM 5294 C CA . TYR B 1 188 ? -2.576 -4.688 11.641 1 96.56 188 TYR B CA 1
ATOM 5295 C C . TYR B 1 188 ? -1.674 -3.84 12.523 1 96.56 188 TYR B C 1
ATOM 5297 O O . TYR B 1 188 ? -1.439 -2.662 12.242 1 96.56 188 TYR B O 1
ATOM 5305 N N . TRP B 1 189 ? -1.244 -4.414 13.625 1 97.19 189 TRP B N 1
ATOM 5306 C CA . TRP B 1 189 ? -0.407 -3.729 14.609 1 97.19 189 TRP B CA 1
ATOM 5307 C C . TRP B 1 189 ? 0.978 -4.363 14.68 1 97.19 189 TRP B C 1
ATOM 5309 O O . TRP B 1 189 ? 1.107 -5.59 14.672 1 97.19 189 TRP B O 1
ATOM 5319 N N . TRP B 1 190 ? 2.029 -3.578 14.648 1 96.62 190 TRP B N 1
ATOM 5320 C CA . TRP B 1 190 ? 3.389 -4.066 14.844 1 96.62 190 TRP B CA 1
ATOM 5321 C C . TRP B 1 190 ? 4.266 -3 15.484 1 96.62 190 TRP B C 1
ATOM 5323 O O . TRP B 1 190 ? 3.777 -1.938 15.875 1 96.62 190 TRP B O 1
ATOM 5333 N N . GLN B 1 191 ? 5.488 -3.336 15.773 1 96.75 191 GLN B N 1
ATOM 5334 C CA . GLN B 1 191 ? 6.426 -2.414 16.406 1 96.75 191 GLN B CA 1
ATOM 5335 C C . GLN B 1 191 ? 7.75 -2.373 15.648 1 96.75 191 GLN B C 1
ATOM 5337 O O . GLN B 1 191 ? 8.203 -3.395 15.133 1 96.75 191 GLN B O 1
ATOM 5342 N N . GLU B 1 192 ? 8.281 -1.238 15.547 1 97.12 192 GLU B N 1
ATOM 5343 C CA . GLU B 1 192 ? 9.625 -1.035 15.008 1 97.12 192 GLU B CA 1
ATOM 5344 C C . GLU B 1 192 ? 10.484 -0.216 15.969 1 97.12 192 GLU B C 1
ATOM 5346 O O . GLU B 1 192 ? 9.961 0.543 16.781 1 97.12 192 GLU B O 1
ATOM 5351 N N . THR B 1 193 ? 11.773 -0.401 15.891 1 96.44 193 THR B N 1
ATOM 5352 C CA . THR B 1 193 ? 12.688 0.328 16.766 1 96.44 193 THR B CA 1
ATOM 5353 C C . THR B 1 193 ? 13.57 1.271 15.953 1 96.44 193 THR B C 1
ATOM 5355 O O . THR B 1 193 ? 13.977 0.944 14.836 1 96.44 193 THR B O 1
ATOM 5358 N N . PHE B 1 194 ? 13.859 2.385 16.547 1 97.75 194 PHE B N 1
ATOM 5359 C CA . PHE B 1 194 ? 14.656 3.418 15.906 1 97.75 194 PHE B CA 1
ATOM 5360 C C . PHE B 1 194 ? 15.617 4.07 16.891 1 97.75 194 PHE B C 1
ATOM 5362 O O . PHE B 1 194 ? 15.43 3.963 18.109 1 97.75 194 PHE B O 1
ATOM 5369 N N . ASP B 1 195 ? 16.625 4.688 16.328 1 97.75 195 ASP B N 1
ATOM 5370 C CA . ASP B 1 195 ? 17.547 5.449 17.156 1 97.75 195 ASP B CA 1
ATOM 5371 C C . ASP B 1 195 ? 16.984 6.824 17.5 1 97.75 195 ASP B C 1
ATOM 5373 O O . ASP B 1 195 ? 17.297 7.391 18.547 1 97.75 195 ASP B O 1
ATOM 5377 N N . ALA B 1 196 ? 16.141 7.355 16.625 1 98.38 196 ALA B N 1
ATOM 5378 C CA . ALA B 1 196 ? 15.602 8.703 16.797 1 98.38 196 ALA B CA 1
ATOM 5379 C C . ALA B 1 196 ? 14.219 8.82 16.156 1 98.38 196 ALA B C 1
ATOM 5381 O O . ALA B 1 196 ? 13.859 8.023 15.281 1 98.38 196 ALA B O 1
ATOM 5382 N N . VAL B 1 197 ? 13.461 9.773 16.656 1 98.44 197 VAL B N 1
ATOM 5383 C CA . VAL B 1 197 ? 12.133 10.078 16.141 1 98.44 197 VAL B CA 1
ATOM 5384 C C . VAL B 1 197 ? 12.023 11.57 15.844 1 98.44 197 VAL B C 1
ATOM 5386 O O . VAL B 1 197 ? 12.398 12.406 16.672 1 98.44 197 VAL B O 1
ATOM 5389 N N . VAL B 1 198 ? 11.586 11.898 14.648 1 98.88 198 VAL B N 1
ATOM 5390 C CA . VAL B 1 198 ? 11.242 13.273 14.305 1 98.88 198 VAL B CA 1
ATOM 5391 C C . VAL B 1 198 ? 9.727 13.422 14.203 1 98.88 198 VAL B C 1
ATOM 5393 O O . VAL B 1 198 ? 9.094 12.766 13.367 1 98.88 198 VAL B O 1
ATOM 5396 N N . VAL B 1 199 ? 9.188 14.234 15.031 1 98.75 199 VAL B N 1
ATOM 5397 C CA . VAL B 1 199 ? 7.758 14.516 15.031 1 98.75 199 VAL B CA 1
ATOM 5398 C C . VAL B 1 199 ? 7.449 15.633 14.039 1 98.75 199 VAL B C 1
ATOM 5400 O O . VAL B 1 199 ? 7.805 16.797 14.266 1 98.75 199 VAL B O 1
ATOM 5403 N N . ALA B 1 200 ? 6.836 15.281 12.969 1 98.62 200 ALA B N 1
ATOM 5404 C CA . ALA B 1 200 ? 6.43 16.219 11.93 1 98.62 200 ALA B CA 1
ATOM 5405 C C . ALA B 1 200 ? 4.953 16.047 11.586 1 98.62 200 ALA B C 1
ATOM 5407 O O . ALA B 1 200 ? 4.555 16.203 10.43 1 98.62 200 ALA B O 1
ATOM 5408 N N . SER B 1 201 ? 4.121 15.742 12.531 1 96.56 201 SER B N 1
ATOM 5409 C CA . SER B 1 201 ? 2.721 15.375 12.344 1 96.56 201 SER B CA 1
ATOM 5410 C C . SER B 1 201 ? 1.842 16.609 12.195 1 96.56 201 SER B C 1
ATOM 5412 O O . SER B 1 201 ? 0.681 16.516 11.797 1 96.56 201 SER B O 1
ATOM 5414 N N . GLY B 1 202 ? 2.383 17.781 12.5 1 94.12 202 GLY B N 1
ATOM 5415 C CA . GLY B 1 202 ? 1.56 18.984 12.492 1 94.12 202 GLY B CA 1
ATOM 5416 C C . GLY B 1 202 ? 0.549 19.016 13.625 1 94.12 202 GLY B C 1
ATOM 5417 O O . GLY B 1 202 ? 0.579 18.172 14.523 1 94.12 202 GLY B O 1
ATOM 5418 N N . HIS B 1 203 ? -0.3 20.078 13.68 1 94.31 203 HIS B N 1
ATOM 5419 C CA . HIS B 1 203 ? -1.21 20.25 14.812 1 94.31 203 HIS B CA 1
ATOM 5420 C C . HIS B 1 203 ? -2.529 20.875 14.359 1 94.31 203 HIS B C 1
ATOM 5422 O O . HIS B 1 203 ? -3.189 21.562 15.141 1 94.31 203 HIS B O 1
ATOM 5428 N N . TYR B 1 204 ? -2.889 20.625 13.148 1 94.44 204 TYR B N 1
ATOM 5429 C CA . TYR B 1 204 ? -4.141 21.156 12.617 1 94.44 204 TYR B CA 1
ATOM 5430 C C . TYR B 1 204 ? -5.098 20.031 12.25 1 94.44 204 TYR B C 1
ATOM 5432 O O . TYR B 1 204 ? -5.75 20.078 11.203 1 94.44 204 TYR B O 1
ATOM 5440 N N . SER B 1 205 ? -5.184 19.062 13.141 1 94 205 SER B N 1
ATOM 5441 C CA . SER B 1 205 ? -6.043 17.922 12.852 1 94 205 SER B CA 1
ATOM 5442 C C . SER B 1 205 ? -7.223 17.859 13.82 1 94 205 SER B C 1
ATOM 5444 O O . SER B 1 205 ? -8.359 17.609 13.406 1 94 205 SER B O 1
ATOM 5446 N N . VAL B 1 206 ? -7.035 18.156 15.07 1 95.94 206 VAL B N 1
ATOM 5447 C CA . VAL B 1 206 ? -8.078 18.031 16.078 1 95.94 206 VAL B CA 1
ATOM 5448 C C . VAL B 1 206 ? -8.758 19.375 16.297 1 95.94 206 VAL B C 1
ATOM 5450 O O . VAL B 1 206 ? -8.164 20.297 16.875 1 95.94 206 VAL B O 1
ATOM 5453 N N . PRO B 1 207 ? -9.992 19.453 15.945 1 95.25 207 PRO B N 1
ATOM 5454 C CA . PRO B 1 207 ? -10.656 20.75 16.031 1 95.25 207 PRO B CA 1
ATOM 5455 C C . PRO B 1 207 ? -10.992 21.141 17.469 1 95.25 207 PRO B C 1
ATOM 5457 O O . PRO B 1 207 ? -11.148 20.266 18.328 1 95.25 207 PRO B O 1
ATOM 5460 N N . TYR B 1 208 ? -11.055 22.438 17.719 1 95.94 208 TYR B N 1
ATOM 5461 C CA . TYR B 1 208 ? -11.57 23 18.969 1 95.94 208 TYR B CA 1
ATOM 5462 C C . TYR B 1 208 ? -12.984 23.531 18.781 1 95.94 208 TYR B C 1
ATOM 5464 O O . TYR B 1 208 ? -13.266 24.25 17.812 1 95.94 208 TYR B O 1
ATOM 5472 N N . PHE B 1 209 ? -13.875 23.078 19.656 1 94.12 209 PHE B N 1
ATOM 5473 C CA . PHE B 1 209 ? -15.227 23.625 19.766 1 94.12 209 PHE B CA 1
ATOM 5474 C C . PHE B 1 209 ? -15.453 24.234 21.125 1 94.12 209 PHE B C 1
ATOM 5476 O O . PHE B 1 209 ? -15.164 23.625 22.156 1 94.12 209 PHE B O 1
ATOM 5483 N N . PRO B 1 210 ? -15.953 25.453 21.109 1 95.19 210 PRO B N 1
ATOM 5484 C CA . PRO B 1 210 ? -16.344 25.969 22.422 1 95.19 210 PRO B CA 1
ATOM 5485 C C . PRO B 1 210 ? -17.516 25.203 23.047 1 95.19 210 PRO B C 1
ATOM 5487 O O . PRO B 1 210 ? -18.312 24.625 22.312 1 95.19 210 PRO B O 1
ATOM 5490 N N . SER B 1 211 ? -17.531 25.188 24.344 1 95.44 211 SER B N 1
ATOM 5491 C CA . SER B 1 211 ? -18.672 24.609 25.031 1 95.44 211 SER B CA 1
ATOM 5492 C C . SER B 1 211 ? -19.922 25.484 24.891 1 95.44 211 SER B C 1
ATOM 5494 O O . SER B 1 211 ? -19.953 26.609 25.391 1 95.44 211 SER B O 1
ATOM 5496 N N . ILE B 1 212 ? -20.922 25.031 24.172 1 96.38 212 ILE B N 1
ATOM 5497 C CA . ILE B 1 212 ? -22.172 25.75 23.938 1 96.38 212 ILE B CA 1
ATOM 5498 C C . ILE B 1 212 ? -23.359 24.844 24.281 1 96.38 212 ILE B C 1
ATOM 5500 O O . ILE B 1 212 ? -23.5 23.75 23.734 1 96.38 212 ILE B O 1
ATOM 5504 N N . GLU B 1 213 ? -24.172 25.375 25.156 1 96.12 213 GLU B N 1
ATOM 5505 C CA . GLU B 1 213 ? -25.375 24.625 25.5 1 96.12 213 GLU B CA 1
ATOM 5506 C C . GLU B 1 213 ? -26.25 24.375 24.266 1 96.12 213 GLU B C 1
ATOM 5508 O O . GLU B 1 213 ? -26.516 25.312 23.5 1 96.12 213 GLU B O 1
ATOM 5513 N N . GLY B 1 214 ? -26.562 23.109 24.031 1 95.31 214 GLY B N 1
ATOM 5514 C CA . GLY B 1 214 ? -27.469 22.781 22.938 1 95.31 214 GLY B CA 1
ATOM 5515 C C . GLY B 1 214 ? -26.734 22.391 21.656 1 95.31 214 GLY B C 1
ATOM 5516 O O . GLY B 1 214 ? -27.359 21.922 20.703 1 95.31 214 GLY B O 1
ATOM 5517 N N . LEU B 1 215 ? -25.422 22.531 21.609 1 94.75 215 LEU B N 1
ATOM 5518 C CA . LEU B 1 215 ? -24.672 22.297 20.391 1 94.75 215 LEU B CA 1
ATOM 5519 C C . LEU B 1 215 ? -24.703 20.812 20 1 94.75 215 LEU B C 1
ATOM 5521 O O . LEU B 1 215 ? -24.891 20.484 18.828 1 94.75 215 LEU B O 1
ATOM 5525 N N . ALA B 1 216 ? -24.562 19.922 20.922 1 91.75 216 ALA B N 1
ATOM 5526 C CA . ALA B 1 216 ? -24.531 18.484 20.656 1 91.75 216 ALA B CA 1
ATOM 5527 C C . ALA B 1 216 ? -25.828 18.016 20.031 1 91.75 216 ALA B C 1
ATOM 5529 O O . ALA B 1 216 ? -25.828 17.141 19.156 1 91.75 216 ALA B O 1
ATOM 5530 N N . GLU B 1 217 ? -26.875 18.562 20.375 1 90.44 217 GLU B N 1
ATOM 5531 C CA . GLU B 1 217 ? -28.203 18.203 19.875 1 90.44 217 GLU B CA 1
ATOM 5532 C C . GLU B 1 217 ? -28.453 18.844 18.5 1 90.44 217 GLU B C 1
ATOM 5534 O O . GLU B 1 217 ? -29.234 18.328 17.703 1 90.44 217 GLU B O 1
ATOM 5539 N N . PHE B 1 218 ? -27.781 19.906 18.266 1 89.12 218 PHE B N 1
ATOM 5540 C CA . PHE B 1 218 ? -27.922 20.641 17.016 1 89.12 218 PHE B CA 1
ATOM 5541 C C . PHE B 1 218 ? -27.219 19.922 15.883 1 89.12 218 PHE B C 1
ATOM 5543 O O . PHE B 1 218 ? -27.641 20 14.727 1 89.12 218 PHE B O 1
ATOM 5550 N N . ALA B 1 219 ? -26.047 19.281 16.188 1 70.38 219 ALA B N 1
ATOM 5551 C CA . ALA B 1 219 ? -25.016 18.828 15.25 1 70.38 219 ALA B CA 1
ATOM 5552 C C . ALA B 1 219 ? -25.531 17.672 14.391 1 70.38 219 ALA B C 1
ATOM 5554 O O . ALA B 1 219 ? -25.5 16.516 14.805 1 70.38 219 ALA B O 1
ATOM 5555 N N . ARG B 1 220 ? -26.688 17.875 13.648 1 70.38 220 ARG B N 1
ATOM 5556 C CA . ARG B 1 220 ? -27.125 16.875 12.672 1 70.38 220 ARG B CA 1
ATOM 5557 C C . ARG B 1 220 ? -27.047 17.438 11.258 1 70.38 220 ARG B C 1
ATOM 5559 O O . ARG B 1 220 ? -27.172 18.656 11.055 1 70.38 220 ARG B O 1
ATOM 5566 N N . ASP B 1 221 ? -26.625 16.562 10.383 1 65.56 221 ASP B N 1
ATOM 5567 C CA . ASP B 1 221 ? -26.484 16.922 8.969 1 65.56 221 ASP B CA 1
ATOM 5568 C C . ASP B 1 221 ? -27.812 17.453 8.414 1 65.56 221 ASP B C 1
ATOM 5570 O O . ASP B 1 221 ? -28.844 16.781 8.516 1 65.56 221 ASP B O 1
ATOM 5574 N N . ARG B 1 222 ? -27.875 18.75 8.297 1 74.5 222 ARG B N 1
ATOM 5575 C CA . ARG B 1 222 ? -29.016 19.359 7.617 1 74.5 222 ARG B CA 1
ATOM 5576 C C . ARG B 1 222 ? -28.547 20.359 6.566 1 74.5 222 ARG B C 1
ATOM 5578 O O . ARG B 1 222 ? -27.766 21.266 6.871 1 74.5 222 ARG B O 1
ATOM 5585 N N . PRO B 1 223 ? -28.875 20.062 5.391 1 77.88 223 PRO B N 1
ATOM 5586 C CA . PRO B 1 223 ? -28.562 21.062 4.367 1 77.88 223 PRO B CA 1
ATOM 5587 C C . PRO B 1 223 ? -29.438 22.328 4.488 1 77.88 223 PRO B C 1
ATOM 5589 O O . PRO B 1 223 ? -30.562 22.25 4.98 1 77.88 223 PRO B O 1
ATOM 5592 N N . GLY B 1 224 ? -28.828 23.438 4.305 1 84.56 224 GLY B N 1
ATOM 5593 C CA . GLY B 1 224 ? -29.594 24.672 4.281 1 84.56 224 GLY B CA 1
ATOM 5594 C C . GLY B 1 224 ? -28.734 25.906 4.105 1 84.56 224 GLY B C 1
ATOM 5595 O O . GLY B 1 224 ? -27.516 25.797 3.893 1 84.56 224 GLY B O 1
ATOM 5596 N N . SER B 1 225 ? -29.516 27 4.117 1 89.25 225 SER B N 1
ATOM 5597 C CA . SER B 1 225 ? -28.812 28.203 3.662 1 89.25 225 SER B CA 1
ATOM 5598 C C . SER B 1 225 ? -28.766 29.266 4.754 1 89.25 225 SER B C 1
ATOM 5600 O O . SER B 1 225 ? -28.109 30.281 4.598 1 89.25 225 SER B O 1
ATOM 5602 N N . ARG B 1 226 ? -29.391 29.109 5.941 1 94.44 226 ARG B N 1
ATOM 5603 C CA . ARG B 1 226 ? -29.219 30.016 7.07 1 94.44 226 ARG B CA 1
ATOM 5604 C C . ARG B 1 226 ? -28.031 29.609 7.93 1 94.44 226 ARG B C 1
ATOM 5606 O O . ARG B 1 226 ? -28.062 28.578 8.594 1 94.44 226 ARG B O 1
ATOM 5613 N N . VAL B 1 227 ? -27.047 30.5 7.918 1 95.88 227 VAL B N 1
ATOM 5614 C CA . VAL B 1 227 ? -25.75 30.016 8.398 1 95.88 227 VAL B CA 1
ATOM 5615 C C . VAL B 1 227 ? -25.219 30.953 9.484 1 95.88 227 VAL B C 1
ATOM 5617 O O . VAL B 1 227 ? -25.375 32.156 9.391 1 95.88 227 VAL B O 1
ATOM 5620 N N . VAL B 1 228 ? -24.656 30.359 10.516 1 97.31 228 VAL B N 1
ATOM 5621 C CA . VAL B 1 228 ? -23.844 31.047 11.523 1 97.31 228 VAL B CA 1
ATOM 5622 C C . VAL B 1 228 ? -22.391 30.578 11.422 1 97.31 228 VAL B C 1
ATOM 5624 O O . VAL B 1 228 ? -22.109 29.391 11.414 1 97.31 228 VAL B O 1
ATOM 5627 N N . VAL B 1 229 ? -21.5 31.531 11.281 1 97.56 229 VAL B N 1
ATOM 5628 C CA . VAL B 1 229 ? -20.078 31.219 11.227 1 97.56 229 VAL B CA 1
ATOM 5629 C C . VAL B 1 229 ? -19.406 31.703 12.516 1 97.56 229 VAL B C 1
ATOM 5631 O O . VAL B 1 229 ? -19.5 32.875 12.883 1 97.56 229 VAL B O 1
ATOM 5634 N N . VAL B 1 230 ? -18.719 30.812 13.195 1 98.12 230 VAL B N 1
ATOM 5635 C CA . VAL B 1 230 ? -18.062 31.109 14.461 1 98.12 230 VAL B CA 1
ATOM 5636 C C . VAL B 1 230 ? -16.547 31.125 14.273 1 98.12 230 VAL B C 1
ATOM 5638 O O . VAL B 1 230 ? -15.953 30.109 13.883 1 98.12 230 VAL B O 1
ATOM 5641 N N . GLY B 1 231 ? -15.938 32.25 14.602 1 97.69 231 GLY B N 1
ATOM 5642 C CA . GLY B 1 231 ? -14.508 32.438 14.453 1 97.69 231 GLY B CA 1
ATOM 5643 C C . GLY B 1 231 ? -14.133 33.75 13.812 1 97.69 231 GLY B C 1
ATOM 5644 O O . GLY B 1 231 ? -14.812 34.219 12.891 1 97.69 231 GLY B O 1
ATOM 5645 N N . ALA B 1 232 ? -13.039 34.312 14.25 1 97.12 232 ALA B N 1
ATOM 5646 C CA . ALA B 1 232 ? -12.672 35.625 13.773 1 97.12 232 ALA B CA 1
ATOM 5647 C C . ALA B 1 232 ? -11.32 35.594 13.055 1 97.12 232 ALA B C 1
ATOM 5649 O O . ALA B 1 232 ? -10.719 36.656 12.82 1 97.12 232 ALA B O 1
ATOM 5650 N N . SER B 1 233 ? -10.844 34.438 12.711 1 94.56 233 SER B N 1
ATOM 5651 C CA . SER B 1 233 ? -9.57 34.312 12.016 1 94.56 233 SER B CA 1
ATOM 5652 C C . SER B 1 233 ? -9.773 33.938 10.547 1 94.56 233 SER B C 1
ATOM 5654 O O . SER B 1 233 ? -10.836 34.188 9.977 1 94.56 233 SER B O 1
ATOM 5656 N N . VAL B 1 234 ? -8.789 33.344 9.922 1 92.62 234 VAL B N 1
ATOM 5657 C CA . VAL B 1 234 ? -8.641 33.312 8.469 1 92.62 234 VAL B CA 1
ATOM 5658 C C . VAL B 1 234 ? -9.703 32.406 7.855 1 92.62 234 VAL B C 1
ATOM 5660 O O . VAL B 1 234 ? -10.383 32.812 6.898 1 92.62 234 VAL B O 1
ATOM 5663 N N . SER B 1 235 ? -9.852 31.188 8.328 1 94.25 235 SER B N 1
ATOM 5664 C CA . SER B 1 235 ? -10.797 30.25 7.73 1 94.25 235 SER B CA 1
ATOM 5665 C C . SER B 1 235 ? -12.234 30.766 7.852 1 94.25 235 SER B C 1
ATOM 5667 O O . SER B 1 235 ? -13.008 30.672 6.895 1 94.25 235 SER B O 1
ATOM 5669 N N . ALA B 1 236 ? -12.57 31.297 9.023 1 96.44 236 ALA B N 1
ATOM 5670 C CA . ALA B 1 236 ? -13.906 31.844 9.219 1 96.44 236 ALA B CA 1
ATOM 5671 C C . ALA B 1 236 ? -14.148 33.062 8.328 1 96.44 236 ALA B C 1
ATOM 5673 O O . ALA B 1 236 ? -15.25 33.25 7.816 1 96.44 236 ALA B O 1
ATOM 5674 N N . ALA B 1 237 ? -13.148 33.875 8.195 1 96.31 237 ALA B N 1
ATOM 5675 C CA . ALA B 1 237 ? -13.242 35.062 7.312 1 96.31 237 ALA B CA 1
ATOM 5676 C C . ALA B 1 237 ? -13.523 34.625 5.875 1 96.31 237 ALA B C 1
ATOM 5678 O O . ALA B 1 237 ? -14.445 35.125 5.238 1 96.31 237 ALA B O 1
ATOM 5679 N N . ASP B 1 238 ? -12.758 33.688 5.426 1 94.56 238 ASP B N 1
ATOM 5680 C CA . ASP B 1 238 ? -12.906 33.188 4.07 1 94.56 238 ASP B CA 1
ATOM 5681 C C . ASP B 1 238 ? -14.297 32.594 3.852 1 94.56 238 ASP B C 1
ATOM 5683 O O . ASP B 1 238 ? -14.969 32.938 2.869 1 94.56 238 ASP B O 1
ATOM 5687 N N . ILE B 1 239 ? -14.719 31.812 4.73 1 95.12 239 ILE B N 1
ATOM 5688 C CA . ILE B 1 239 ? -15.969 31.078 4.586 1 95.12 239 ILE B CA 1
ATOM 5689 C C . ILE B 1 239 ? -17.156 32.031 4.699 1 95.12 239 ILE B C 1
ATOM 5691 O O . ILE B 1 239 ? -18.062 32 3.875 1 95.12 239 ILE B O 1
ATOM 5695 N N . ALA B 1 240 ? -17.141 32.906 5.703 1 96.56 240 ALA B N 1
ATOM 5696 C CA . ALA B 1 240 ? -18.219 33.875 5.867 1 96.56 240 ALA B CA 1
ATOM 5697 C C . ALA B 1 240 ? -18.375 34.719 4.621 1 96.56 240 ALA B C 1
ATOM 5699 O O . ALA B 1 240 ? -19.5 34.938 4.148 1 96.56 240 ALA B O 1
ATOM 5700 N N . PHE B 1 241 ? -17.312 35.188 4.133 1 95.81 241 PHE B N 1
ATOM 5701 C CA . PHE B 1 241 ? -17.328 36.031 2.943 1 95.81 241 PHE B CA 1
ATOM 5702 C C . PHE B 1 241 ? -17.891 35.281 1.745 1 95.81 241 PHE B C 1
ATOM 5704 O O . PHE B 1 241 ? -18.766 35.781 1.041 1 95.81 241 PHE B O 1
ATOM 5711 N N . ASP B 1 242 ? -17.406 34.094 1.504 1 93.25 242 ASP B N 1
ATOM 5712 C CA . ASP B 1 242 ? -17.781 33.312 0.329 1 93.25 242 ASP B CA 1
ATOM 5713 C C . ASP B 1 242 ? -19.266 32.906 0.39 1 93.25 242 ASP B C 1
ATOM 5715 O O . ASP B 1 242 ? -19.922 32.844 -0.643 1 93.25 242 ASP B O 1
ATOM 5719 N N . LEU B 1 243 ? -19.703 32.688 1.538 1 94.56 243 LEU B N 1
ATOM 5720 C CA . LEU B 1 243 ? -21.094 32.281 1.716 1 94.56 243 LEU B CA 1
ATOM 5721 C C . LEU B 1 243 ? -22.062 33.406 1.364 1 94.56 243 LEU B C 1
ATOM 5723 O O . LEU B 1 243 ? -23.25 33.156 1.136 1 94.56 243 LEU B O 1
ATOM 5727 N N . THR B 1 244 ? -21.656 34.656 1.324 1 94.5 244 THR B N 1
ATOM 5728 C CA . THR B 1 244 ? -22.516 35.781 0.988 1 94.5 244 THR B CA 1
ATOM 5729 C C . THR B 1 244 ? -23.047 35.625 -0.432 1 94.5 244 THR B C 1
ATOM 5731 O O . THR B 1 244 ? -24.078 36.219 -0.773 1 94.5 244 THR B O 1
ATOM 5734 N N . SER B 1 245 ? -22.391 34.812 -1.193 1 90.5 245 SER B N 1
ATOM 5735 C CA . SER B 1 245 ? -22.812 34.656 -2.58 1 90.5 245 SER B CA 1
ATOM 5736 C C . SER B 1 245 ? -23.703 33.438 -2.74 1 90.5 245 SER B C 1
ATOM 5738 O O . SER B 1 245 ? -24.312 33.219 -3.789 1 90.5 245 SER B O 1
ATOM 5740 N N . THR B 1 246 ? -23.812 32.656 -1.727 1 90.69 246 THR B N 1
ATOM 5741 C CA . THR B 1 246 ? -24.453 31.359 -1.951 1 90.69 246 THR B CA 1
ATOM 5742 C C . THR B 1 246 ? -25.5 31.078 -0.87 1 90.69 246 THR B C 1
ATOM 5744 O O . THR B 1 246 ? -26.484 30.391 -1.114 1 90.69 246 THR B O 1
ATOM 5747 N N . ALA B 1 247 ? -25.266 31.594 0.307 1 93.25 247 ALA B N 1
ATOM 5748 C CA . ALA B 1 247 ? -26.172 31.297 1.423 1 93.25 247 ALA B CA 1
ATOM 5749 C C . ALA B 1 247 ? -27.219 32.406 1.574 1 93.25 247 ALA B C 1
ATOM 5751 O O . ALA B 1 247 ? -27.172 33.406 0.885 1 93.25 247 ALA B O 1
ATOM 5752 N N . GLU B 1 248 ? -28.25 32.062 2.406 1 93.44 248 GLU B N 1
ATOM 5753 C CA . GLU B 1 248 ? -29.25 33.062 2.746 1 93.44 248 GLU B CA 1
ATOM 5754 C C . GLU B 1 248 ? -28.641 34.219 3.529 1 93.44 248 GLU B C 1
ATOM 5756 O O . GLU B 1 248 ? -27.875 34 4.473 1 93.44 248 GLU B O 1
ATOM 5761 N N . ALA B 1 249 ? -28.891 35.469 3.129 1 93.25 249 ALA B N 1
ATOM 5762 C CA . ALA B 1 249 ? -28.391 36.656 3.816 1 93.25 249 ALA B CA 1
ATOM 5763 C C . ALA B 1 249 ? -29.297 37.031 4.984 1 93.25 249 ALA B C 1
ATOM 5765 O O . ALA B 1 249 ? -30.516 36.812 4.93 1 93.25 249 ALA B O 1
ATOM 5766 N N . PRO B 1 250 ? -28.766 37.531 6.008 1 96.19 250 PRO B N 1
ATOM 5767 C CA . PRO B 1 250 ? -27.344 37.781 6.258 1 96.19 250 PRO B 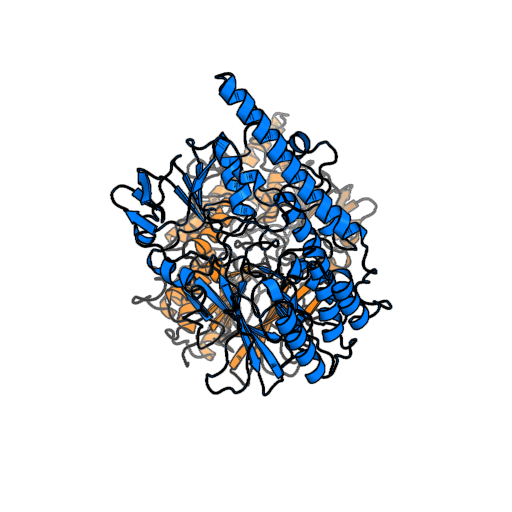CA 1
ATOM 5768 C C . PRO B 1 250 ? -26.625 36.531 6.801 1 96.19 250 PRO B C 1
ATOM 5770 O O . PRO B 1 250 ? -27.25 35.688 7.449 1 96.19 250 PRO B O 1
ATOM 5773 N N . ILE B 1 251 ? -25.422 36.438 6.504 1 97.44 251 ILE B N 1
ATOM 5774 C CA . ILE B 1 251 ? -24.562 35.531 7.23 1 97.44 251 ILE B CA 1
ATOM 5775 C C . ILE B 1 251 ? -24.281 36.062 8.633 1 97.44 251 ILE B C 1
ATOM 5777 O O . ILE B 1 251 ? -23.859 37.219 8.781 1 97.44 251 ILE B O 1
ATOM 5781 N N . HIS B 1 252 ? -24.547 35.281 9.625 1 98.31 252 HIS B N 1
ATOM 5782 C CA . HIS B 1 252 ? -24.281 35.719 10.984 1 98.31 252 HIS B CA 1
ATOM 5783 C C . HIS B 1 252 ? -22.891 35.281 11.438 1 98.31 252 HIS B C 1
ATOM 5785 O O . HIS B 1 252 ? -22.641 34.094 11.648 1 98.31 252 HIS B O 1
ATOM 5791 N N . ALA B 1 253 ? -21.984 36.25 11.57 1 98.69 253 ALA B N 1
ATOM 5792 C CA . ALA B 1 253 ? -20.594 35.969 11.938 1 98.69 253 ALA B CA 1
ATOM 5793 C C . ALA B 1 253 ? -20.344 36.312 13.406 1 98.69 253 ALA B C 1
ATOM 5795 O O . ALA B 1 253 ? -20.5 37.469 13.82 1 98.69 253 ALA B O 1
ATOM 5796 N N . VAL B 1 254 ? -19.969 35.375 14.172 1 98.69 254 VAL B N 1
ATOM 5797 C CA . VAL B 1 254 ? -19.641 35.562 15.578 1 98.69 254 VAL B CA 1
ATOM 5798 C C . VAL B 1 254 ? -18.234 36.125 15.703 1 98.69 254 VAL B C 1
ATOM 5800 O O . VAL B 1 254 ? -17.266 35.375 15.781 1 98.69 254 VAL B O 1
ATOM 5803 N N . VAL B 1 255 ? -18.109 37.438 15.844 1 98.44 255 VAL B N 1
ATOM 5804 C CA . VAL B 1 255 ? -16.797 38.062 15.844 1 98.44 255 VAL B CA 1
ATOM 5805 C C . VAL B 1 255 ? -16.75 39.188 16.875 1 98.44 255 VAL B C 1
ATOM 5807 O O . VAL B 1 255 ? -15.664 39.656 17.25 1 98.44 255 VAL B O 1
ATOM 5810 N N . VAL B 1 256 ? -17.906 39.719 17.328 1 98.06 256 VAL B N 1
ATOM 5811 C CA . VAL B 1 256 ? -17.953 40.812 18.297 1 98.06 256 VAL B CA 1
ATOM 5812 C C . VAL B 1 256 ? -17.328 40.375 19.609 1 98.06 256 VAL B C 1
ATOM 5814 O O . VAL B 1 256 ? -17.734 39.375 20.188 1 98.06 256 VAL B O 1
ATOM 5817 N N . GLY B 1 257 ? -16.359 41.188 20.031 1 96.44 257 GLY B N 1
ATOM 5818 C CA . GLY B 1 257 ? -15.688 40.844 21.281 1 96.44 257 GLY B CA 1
ATOM 5819 C C . GLY B 1 257 ? -14.516 39.906 21.109 1 96.44 257 GLY B C 1
ATOM 5820 O O . GLY B 1 257 ? -13.906 39.469 22.094 1 96.44 257 GLY B O 1
ATOM 5821 N N . HIS B 1 258 ? -14.25 39.562 19.938 1 96.62 258 HIS B N 1
ATOM 5822 C CA . HIS B 1 258 ? -13.156 38.625 19.656 1 96.62 258 HIS B CA 1
ATOM 5823 C C . HIS B 1 258 ? -12.039 39.312 18.875 1 96.62 258 HIS B C 1
ATOM 5825 O O . HIS B 1 258 ? -12.281 40.312 18.203 1 96.62 258 HIS B O 1
ATOM 5831 N N . ASN B 1 259 ? -10.891 38.812 19.031 1 93.81 259 ASN B N 1
ATOM 5832 C CA . ASN B 1 259 ? -9.734 39.375 18.344 1 93.81 259 ASN B CA 1
ATOM 5833 C C . ASN B 1 259 ? -9.641 38.844 16.906 1 93.81 259 ASN B C 1
ATOM 5835 O O . ASN B 1 259 ? -9.773 37.656 16.672 1 93.81 259 ASN B O 1
ATOM 5839 N N . PHE B 1 260 ? -9.461 39.75 16.047 1 95.81 260 PHE B N 1
ATOM 5840 C CA . PHE B 1 260 ? -9.266 39.375 14.648 1 95.81 260 PHE B CA 1
ATOM 5841 C C . PHE B 1 260 ? -7.828 38.938 14.398 1 95.81 260 PHE B C 1
ATOM 5843 O O . PHE B 1 260 ? -6.93 39.281 15.172 1 95.81 260 PHE B O 1
ATOM 5850 N N . ASN B 1 261 ? -7.664 38.188 13.32 1 92.88 261 ASN B N 1
ATOM 5851 C CA . ASN B 1 261 ? -6.332 37.75 12.914 1 92.88 261 ASN B CA 1
ATOM 5852 C C . ASN B 1 261 ? -5.422 38.938 12.641 1 92.88 261 ASN B C 1
ATOM 5854 O O . ASN B 1 261 ? -5.828 39.906 11.984 1 92.88 261 ASN B O 1
ATOM 5858 N N . GLY B 1 262 ? -4.234 38.906 13.086 1 90.38 262 GLY B N 1
ATOM 5859 C CA . GLY B 1 262 ? -3.322 40.031 13.008 1 90.38 262 GLY B CA 1
ATOM 5860 C C . GLY B 1 262 ? -2.916 40.375 11.586 1 90.38 262 GLY B C 1
ATOM 5861 O O . GLY B 1 262 ? -2.602 41.531 11.289 1 90.38 262 GLY B O 1
ATOM 5862 N N . TYR B 1 263 ? -2.924 39.406 10.695 1 91.62 263 TYR B N 1
ATOM 5863 C CA . TYR B 1 263 ? -2.488 39.625 9.32 1 91.62 263 TYR B CA 1
ATOM 5864 C C . TYR B 1 263 ? -3.641 40.156 8.461 1 91.62 263 TYR B C 1
ATOM 5866 O O . TYR B 1 263 ? -3.434 40.938 7.543 1 91.62 263 TYR B O 1
ATOM 5874 N N . PHE B 1 264 ? -4.859 39.75 8.781 1 94.12 264 PHE B N 1
ATOM 5875 C CA . PHE B 1 264 ? -5.945 39.906 7.824 1 94.12 264 PHE B CA 1
ATOM 5876 C C . PHE B 1 264 ? -6.965 40.906 8.328 1 94.12 264 PHE B C 1
ATOM 5878 O O . PHE B 1 264 ? -7.738 41.469 7.547 1 94.12 264 PHE B O 1
ATOM 5885 N N . GLY B 1 265 ? -7.016 41.094 9.609 1 94.81 265 GLY B N 1
ATOM 5886 C CA . GLY B 1 265 ? -7.98 42.031 10.164 1 94.81 265 GLY B CA 1
ATOM 5887 C C . GLY B 1 265 ? -9.414 41.562 10 1 94.81 265 GLY B C 1
ATOM 5888 O O . GLY B 1 265 ? -9.703 40.375 10.039 1 94.81 265 GLY B O 1
ATOM 5889 N N . ASP B 1 266 ? -10.359 42.531 9.875 1 96.94 266 ASP B N 1
ATOM 5890 C CA . ASP B 1 266 ? -11.781 42.188 9.914 1 96.94 266 ASP B CA 1
ATOM 5891 C C . ASP B 1 266 ? -12.453 42.5 8.578 1 96.94 266 ASP B C 1
ATOM 5893 O O . ASP B 1 266 ? -13.688 42.469 8.477 1 96.94 266 ASP B O 1
ATOM 5897 N N . GLU B 1 267 ? -11.688 42.812 7.555 1 96.19 267 GLU B N 1
ATOM 5898 C CA . GLU B 1 267 ? -12.258 43.312 6.312 1 96.19 267 GLU B CA 1
ATOM 5899 C C . GLU B 1 267 ? -13.25 42.344 5.711 1 96.19 267 GLU B C 1
ATOM 5901 O O . GLU B 1 267 ? -14.266 42.719 5.145 1 96.19 267 GLU B O 1
ATOM 5906 N N . ALA B 1 268 ? -12.953 41.094 5.777 1 97.12 268 ALA B N 1
ATOM 5907 C CA . ALA B 1 268 ? -13.828 40.062 5.227 1 97.12 268 ALA B CA 1
ATOM 5908 C C . ALA B 1 268 ? -15.219 40.156 5.848 1 97.12 268 ALA B C 1
ATOM 5910 O O . ALA B 1 268 ? -16.219 39.875 5.184 1 97.12 268 ALA B O 1
ATOM 5911 N N . PHE B 1 269 ? -15.289 40.562 7.102 1 98.12 269 PHE B N 1
ATOM 5912 C CA . PHE B 1 269 ? -16.531 40.531 7.863 1 98.12 269 PHE B CA 1
ATOM 5913 C C . PHE B 1 269 ? -17.297 41.844 7.672 1 98.12 269 PHE B C 1
ATOM 5915 O O . PHE B 1 269 ? -18.375 42.031 8.219 1 98.12 269 PHE B O 1
ATOM 5922 N N . ASN B 1 270 ? -16.781 42.75 6.891 1 97.62 270 ASN B N 1
ATOM 5923 C CA . ASN B 1 270 ? -17.406 44.031 6.664 1 97.62 270 ASN B CA 1
ATOM 5924 C C . ASN B 1 270 ? -18.328 44 5.441 1 97.62 270 ASN B C 1
ATOM 5926 O O . ASN B 1 270 ? -18.844 45.031 5.023 1 97.62 270 ASN B O 1
ATOM 5930 N N . HIS B 1 271 ? -18.5 42.906 4.867 1 97.44 271 HIS B N 1
ATOM 5931 C CA . HIS B 1 271 ? -19.453 42.75 3.768 1 97.44 271 HIS B CA 1
ATOM 5932 C C . HIS B 1 271 ? -20.859 43.156 4.199 1 97.44 271 HIS B C 1
ATOM 5934 O O . HIS B 1 271 ? -21.281 42.844 5.309 1 97.44 271 HIS B O 1
ATOM 5940 N N . PRO B 1 272 ? -21.547 43.781 3.297 1 96.75 272 PRO B N 1
ATOM 5941 C CA . PRO B 1 272 ? -22.859 44.312 3.701 1 96.75 272 PRO B CA 1
ATOM 5942 C C . PRO B 1 272 ? -23.859 43.188 3.984 1 96.75 272 PRO B C 1
ATOM 5944 O O . PRO B 1 272 ? -24.891 43.406 4.641 1 96.75 272 PRO B O 1
ATOM 5947 N N . LEU B 1 273 ? -23.609 42.031 3.531 1 96.88 273 LEU B N 1
ATOM 5948 C CA . LEU B 1 273 ? -24.516 40.906 3.754 1 96.88 273 LEU B CA 1
ATOM 5949 C C . LEU B 1 273 ? -24.062 40.062 4.938 1 96.88 273 LEU B C 1
ATOM 5951 O O . LEU B 1 273 ? -24.516 38.938 5.121 1 96.88 273 LEU B O 1
ATOM 5955 N N . ILE B 1 274 ? -23.141 40.5 5.73 1 98.19 274 ILE B N 1
ATOM 5956 C CA . ILE B 1 274 ? -22.703 39.812 6.949 1 98.19 274 ILE B CA 1
ATOM 5957 C C . ILE B 1 274 ? -23.156 40.625 8.164 1 98.19 274 ILE B C 1
ATOM 5959 O O . ILE B 1 274 ? -22.969 41.844 8.219 1 98.19 274 ILE B O 1
ATOM 5963 N N . ASN B 1 275 ? -23.812 39.969 9.047 1 98.25 275 ASN B N 1
ATOM 5964 C CA . ASN B 1 275 ? -24.188 40.5 10.344 1 98.25 275 ASN B CA 1
ATOM 5965 C C . ASN B 1 275 ? -23.234 40.062 11.445 1 98.25 275 ASN B C 1
ATOM 5967 O O . ASN B 1 275 ? -23.172 38.875 11.781 1 98.25 275 ASN B O 1
ATOM 5971 N N . LYS B 1 276 ? -22.438 41 12.016 1 98.5 276 LYS B N 1
ATOM 5972 C CA . LYS B 1 276 ? -21.516 40.688 13.102 1 98.5 276 LYS B CA 1
ATOM 5973 C C . LYS B 1 276 ? -22.266 40.562 14.43 1 98.5 276 LYS B C 1
ATOM 5975 O O . LYS B 1 276 ? -23.031 41.438 14.812 1 98.5 276 LYS B O 1
ATOM 5980 N N . VAL B 1 277 ? -22.078 39.438 15.094 1 98.44 277 VAL B N 1
ATOM 5981 C CA . VAL B 1 277 ? -22.797 39.156 16.328 1 98.44 277 VAL B CA 1
ATOM 5982 C C . VAL B 1 277 ? -21.812 38.688 17.406 1 98.44 277 VAL B C 1
ATOM 5984 O O . VAL B 1 277 ? -20.688 38.281 17.094 1 98.44 277 VAL B O 1
ATOM 5987 N N . PRO B 1 278 ? -22.156 38.812 18.719 1 98.25 278 PRO B N 1
ATOM 5988 C CA . PRO B 1 278 ? -21.297 38.312 19.781 1 98.25 278 PRO B CA 1
ATOM 5989 C C . PRO B 1 278 ? -21.375 36.781 19.953 1 98.25 278 PRO B C 1
ATOM 5991 O O . PRO B 1 278 ? -22 36.094 19.141 1 98.25 278 PRO B O 1
ATOM 5994 N N . SER B 1 279 ? -20.781 36.281 20.984 1 98.44 279 SER B N 1
ATOM 5995 C CA . SER B 1 279 ? -20.672 34.844 21.234 1 98.44 279 SER B CA 1
ATOM 5996 C C . SER B 1 279 ? -22.062 34.219 21.391 1 98.44 279 SER B C 1
ATOM 5998 O O . SER B 1 279 ? -22.984 34.844 21.875 1 98.44 279 SER B O 1
ATOM 6000 N N . ILE B 1 280 ? -22.125 33 20.969 1 98.44 280 ILE B N 1
ATOM 6001 C CA . ILE B 1 280 ? -23.344 32.25 21.172 1 98.44 280 ILE B CA 1
ATOM 6002 C C . ILE B 1 280 ? -23.531 31.922 22.656 1 98.44 280 ILE B C 1
ATOM 6004 O O . ILE B 1 280 ? -22.609 31.406 23.297 1 98.44 280 ILE B O 1
ATOM 6008 N N . LEU B 1 281 ? -24.641 32.25 23.156 1 98.12 281 LEU B N 1
ATOM 6009 C CA . LEU B 1 281 ? -24.984 31.922 24.531 1 98.12 281 LEU B CA 1
ATOM 6010 C C . LEU B 1 281 ? -25.5 30.5 24.656 1 98.12 281 LEU B C 1
ATOM 6012 O O . LEU B 1 281 ? -25.078 29.75 25.547 1 98.12 281 LEU B O 1
ATOM 6016 N N . ARG B 1 282 ? -26.406 30.156 23.812 1 98.19 282 ARG B N 1
ATOM 6017 C CA . ARG B 1 282 ? -27.016 28.828 23.781 1 98.19 282 ARG B CA 1
ATOM 6018 C C . ARG B 1 282 ? -27.75 28.594 22.469 1 98.19 282 ARG B C 1
ATOM 6020 O O . ARG B 1 282 ? -28.016 29.531 21.719 1 98.19 282 ARG B O 1
ATOM 6027 N N . ILE B 1 283 ? -28.062 27.297 22.25 1 97.44 283 ILE B N 1
ATOM 6028 C CA . ILE B 1 283 ? -28.812 26.875 21.062 1 97.44 283 ILE B CA 1
ATOM 6029 C C . ILE B 1 283 ? -30.062 26.109 21.5 1 97.44 283 ILE B C 1
ATOM 6031 O O . ILE B 1 283 ? -29.984 25.219 22.344 1 97.44 283 ILE B O 1
ATOM 6035 N N . GLU B 1 284 ? -31.156 26.484 21 1 96.75 284 GLU B N 1
ATOM 6036 C CA . GLU B 1 284 ? -32.375 25.688 21.141 1 96.75 284 GLU B CA 1
ATOM 6037 C C . GLU B 1 284 ? -32.562 24.719 19.984 1 96.75 284 GLU B C 1
ATOM 6039 O O . GLU B 1 284 ? -33 25.109 18.906 1 96.75 284 GLU B O 1
ATOM 6044 N N . PRO B 1 285 ? -32.312 23.484 20.234 1 92.69 285 PRO B N 1
ATOM 6045 C CA . PRO B 1 285 ? -32.25 22.516 19.125 1 92.69 285 PRO B CA 1
ATOM 6046 C C . PRO B 1 285 ? -33.625 22.297 18.469 1 92.69 285 PRO B C 1
ATOM 6048 O O . PRO B 1 285 ? -33.688 22.047 17.266 1 92.69 285 PRO B O 1
ATOM 6051 N N . GLU B 1 286 ? -34.719 22.406 19.188 1 92.19 286 GLU B N 1
ATOM 6052 C CA . GLU B 1 286 ? -36.062 22.141 18.672 1 92.19 286 GLU B CA 1
ATOM 6053 C C . GLU B 1 286 ? -36.438 23.141 17.562 1 92.19 286 GLU B C 1
ATOM 6055 O O . GLU B 1 286 ? -37 22.766 16.547 1 92.19 286 GLU B O 1
ATOM 6060 N N . THR B 1 287 ? -36.125 24.312 17.828 1 94.56 287 THR B N 1
ATOM 6061 C CA . THR B 1 287 ? -36.438 25.359 16.859 1 94.56 287 THR B CA 1
ATOM 6062 C C . THR B 1 287 ? -35.188 25.781 16.078 1 94.56 287 THR B C 1
ATOM 6064 O O . THR B 1 287 ? -35.281 26.641 15.195 1 94.56 287 THR B O 1
ATOM 6067 N N . ARG B 1 288 ? -34.062 25.266 16.484 1 95.81 288 ARG B N 1
ATOM 6068 C CA . ARG B 1 288 ? -32.75 25.578 15.891 1 95.81 288 ARG B CA 1
ATOM 6069 C C . ARG B 1 288 ? -32.469 27.078 15.992 1 95.81 288 ARG B C 1
ATOM 6071 O O . ARG B 1 288 ? -32.031 27.703 15.023 1 95.81 288 ARG B O 1
ATOM 6078 N N . THR B 1 289 ? -32.844 27.594 17.094 1 97.62 289 THR B N 1
ATOM 6079 C CA . THR B 1 289 ? -32.625 29 17.375 1 97.62 289 THR B CA 1
ATOM 6080 C C . THR B 1 289 ? -31.266 29.203 18.062 1 97.62 289 THR B C 1
ATOM 6082 O O . THR B 1 289 ? -30.984 28.578 19.094 1 97.62 289 THR B O 1
ATOM 6085 N N . VAL B 1 290 ? -30.406 30.047 17.531 1 98.38 290 VAL B N 1
ATOM 6086 C CA . VAL B 1 290 ? -29.125 30.406 18.125 1 98.38 290 VAL B CA 1
ATOM 6087 C C . VAL B 1 290 ? -29.266 31.719 18.891 1 98.38 290 VAL B C 1
ATOM 6089 O O . VAL B 1 290 ? -29.609 32.75 18.328 1 98.38 290 VAL B O 1
ATOM 6092 N N . HIS B 1 291 ? -29.016 31.656 20.172 1 98.69 291 HIS B N 1
ATOM 6093 C CA . HIS B 1 291 ? -29.078 32.844 21.031 1 98.69 291 HIS B CA 1
ATOM 6094 C C . HIS B 1 291 ? -27.688 33.406 21.297 1 98.69 291 HIS B C 1
ATOM 6096 O O . HIS B 1 291 ? -26.75 32.656 21.625 1 98.69 291 HIS B O 1
ATOM 6102 N N . PHE B 1 292 ? -27.609 34.688 21.188 1 98.69 292 PHE B N 1
ATOM 6103 C CA . PHE B 1 292 ? -26.328 35.312 21.375 1 98.69 292 PHE B CA 1
ATOM 6104 C C . PHE B 1 292 ? -26.266 36.031 22.719 1 98.69 292 PHE B C 1
ATOM 6106 O O . PHE B 1 292 ? -27.297 36.25 23.359 1 98.69 292 PHE B O 1
ATOM 6113 N N . GLU B 1 293 ? -25.109 36.406 23.188 1 97.94 293 GLU B N 1
ATOM 6114 C CA . GLU B 1 293 ? -24.859 36.969 24.516 1 97.94 293 GLU B CA 1
ATOM 6115 C C . GLU B 1 293 ? -25.531 38.344 24.688 1 97.94 293 GLU B C 1
ATOM 6117 O O . GLU B 1 293 ? -25.844 38.75 25.797 1 97.94 293 GLU B O 1
ATOM 6122 N N . ASN B 1 294 ? -25.766 39.031 23.609 1 97.5 294 ASN B N 1
ATOM 6123 C CA . ASN B 1 294 ? -26.359 40.344 23.703 1 97.5 294 ASN B CA 1
ATOM 6124 C C . ASN B 1 294 ? -27.891 40.281 23.75 1 97.5 294 ASN B C 1
ATOM 6126 O O . ASN B 1 294 ? -28.562 41.312 23.703 1 97.5 294 ASN B O 1
ATOM 6130 N N . GLY B 1 295 ? -28.422 39.156 23.656 1 97.25 295 GLY B N 1
ATOM 6131 C CA . GLY B 1 295 ? -29.859 38.969 23.781 1 97.25 295 GLY B CA 1
ATOM 6132 C C . GLY B 1 295 ? -30.547 38.75 22.453 1 97.25 295 GLY B C 1
ATOM 6133 O O . GLY B 1 295 ? -31.703 38.312 22.422 1 97.25 295 GLY B O 1
ATOM 6134 N N . THR B 1 296 ? -29.891 38.969 21.422 1 97.81 296 THR B N 1
ATOM 6135 C CA . THR B 1 296 ? -30.484 38.688 20.109 1 97.81 296 THR B CA 1
ATOM 6136 C C . THR B 1 296 ? -30.453 37.188 19.797 1 97.81 296 THR B C 1
ATOM 6138 O O . THR B 1 296 ? -29.75 36.438 20.469 1 97.81 296 THR B O 1
ATOM 6141 N N . ALA B 1 297 ? -31.297 36.844 18.812 1 98.31 297 ALA B N 1
ATOM 6142 C CA . ALA B 1 297 ? -31.391 35.438 18.438 1 98.31 297 ALA B CA 1
ATOM 6143 C C . ALA B 1 297 ? -31.703 35.281 16.953 1 98.31 297 ALA B C 1
ATOM 6145 O O . ALA B 1 297 ? -32.25 36.188 16.328 1 98.31 297 ALA B O 1
ATOM 6146 N N . VAL B 1 298 ? -31.297 34.188 16.422 1 97.94 298 VAL B N 1
ATOM 6147 C CA . VAL B 1 298 ? -31.609 33.812 15.039 1 97.94 298 VAL B CA 1
ATOM 6148 C C . VAL B 1 298 ? -32.312 32.469 15.008 1 97.94 298 VAL B C 1
ATOM 6150 O O . VAL B 1 298 ? -31.719 31.438 15.32 1 97.94 298 VAL B O 1
ATOM 6153 N N . PRO B 1 299 ? -33.562 32.438 14.594 1 96.25 299 PRO B N 1
ATOM 6154 C CA . PRO B 1 299 ? -34.281 31.172 14.508 1 96.25 299 PRO B CA 1
ATOM 6155 C C . PRO B 1 299 ? -34.031 30.438 13.195 1 96.25 299 PRO B C 1
ATOM 6157 O O . PRO B 1 299 ? -33.656 31.062 12.203 1 96.25 299 PRO B O 1
ATOM 6160 N N . GLY B 1 300 ? -34.188 29.156 13.172 1 94.88 300 GLY B N 1
ATOM 6161 C CA . GLY B 1 300 ? -34.188 28.359 11.961 1 94.88 300 GLY B CA 1
ATOM 6162 C C . GLY B 1 300 ? -32.812 28.234 11.32 1 94.88 300 GLY B C 1
ATOM 6163 O O . GLY B 1 300 ? -32.719 28.188 10.102 1 94.88 300 GLY B O 1
ATOM 6164 N N . VAL B 1 301 ? -31.781 28.281 12.141 1 96.25 301 VAL B N 1
ATOM 6165 C CA . VAL B 1 301 ? -30.422 28.156 11.609 1 96.25 301 VAL B CA 1
ATOM 6166 C C . VAL B 1 301 ? -30.203 26.75 11.055 1 96.25 301 VAL B C 1
ATOM 6168 O O . VAL B 1 301 ? -30.531 25.766 11.719 1 96.25 301 VAL B O 1
ATOM 6171 N N . ASP B 1 302 ? -29.672 26.703 9.812 1 94 302 ASP B N 1
ATOM 6172 C CA . ASP B 1 302 ? -29.469 25.422 9.164 1 94 302 ASP B CA 1
ATOM 6173 C C . ASP B 1 302 ? -28.078 24.859 9.492 1 94 302 ASP B C 1
ATOM 6175 O O . ASP B 1 302 ? -27.922 23.656 9.734 1 94 302 ASP B O 1
ATOM 6179 N N . VAL B 1 303 ? -27.109 25.719 9.453 1 93.5 303 VAL B N 1
ATOM 6180 C CA . VAL B 1 303 ? -25.719 25.266 9.57 1 93.5 303 VAL B CA 1
ATOM 6181 C C . VAL B 1 303 ? -24.938 26.219 10.477 1 93.5 303 VAL B C 1
ATOM 6183 O O . VAL B 1 303 ? -25.109 27.438 10.391 1 93.5 303 VAL B O 1
ATOM 6186 N N . ILE B 1 304 ? -24.156 25.672 11.359 1 94.94 304 ILE B N 1
ATOM 6187 C CA . ILE B 1 304 ? -23.156 26.406 12.117 1 94.94 304 ILE B CA 1
ATOM 6188 C C . ILE B 1 304 ? -21.75 25.938 11.719 1 94.94 304 ILE B C 1
ATOM 6190 O O . ILE B 1 304 ? -21.453 24.75 11.797 1 94.94 304 ILE B O 1
ATOM 6194 N N . ILE B 1 305 ? -20.953 26.828 11.258 1 93.94 305 ILE B N 1
ATOM 6195 C CA . ILE B 1 305 ? -19.594 26.5 10.844 1 93.94 305 ILE B CA 1
ATOM 6196 C C . ILE B 1 305 ? -18.594 27.047 11.875 1 93.94 305 ILE B C 1
ATOM 6198 O O . ILE B 1 305 ? -18.578 28.25 12.148 1 93.94 305 ILE B O 1
ATOM 6202 N N . PHE B 1 306 ? -17.812 26.172 12.383 1 95.19 306 PHE B N 1
ATOM 6203 C CA . PHE B 1 306 ? -16.844 26.578 13.391 1 95.19 306 PHE B CA 1
ATOM 6204 C C . PHE B 1 306 ? -15.445 26.688 12.773 1 95.19 306 PHE B C 1
ATOM 6206 O O . PHE B 1 306 ? -14.883 25.688 12.32 1 95.19 306 PHE B O 1
ATOM 6213 N N . GLY B 1 307 ? -14.969 27.859 12.656 1 95.62 307 GLY B N 1
ATOM 6214 C CA . GLY B 1 307 ? -13.57 28.172 12.391 1 95.62 307 GLY B CA 1
ATOM 6215 C C . GLY B 1 307 ? -12.797 28.594 13.625 1 95.62 307 GLY B C 1
ATOM 6216 O O . GLY B 1 307 ? -12.164 29.641 13.625 1 95.62 307 GLY B O 1
ATOM 6217 N N . THR B 1 308 ? -12.875 27.766 14.703 1 95.81 308 THR B N 1
ATOM 6218 C CA . THR B 1 308 ? -12.422 28.141 16.031 1 95.81 308 THR B CA 1
ATOM 6219 C C . THR B 1 308 ? -11.062 27.516 16.344 1 95.81 308 THR B C 1
ATOM 6221 O O . THR B 1 308 ? -10.617 27.516 17.484 1 95.81 308 THR B O 1
ATOM 6224 N N . GLY B 1 309 ? -10.43 27.031 15.328 1 94.5 309 GLY B N 1
ATOM 6225 C CA . GLY B 1 309 ? -9.047 26.594 15.477 1 94.5 309 GLY B CA 1
ATOM 6226 C C . GLY B 1 309 ? -8.93 25.125 15.852 1 94.5 309 GLY B C 1
ATOM 6227 O O . GLY B 1 309 ? -9.883 24.359 15.695 1 94.5 309 GLY B O 1
ATOM 6228 N N . TYR B 1 310 ? -7.656 24.719 16.234 1 95.62 310 TYR B N 1
ATOM 6229 C CA . TYR B 1 310 ? -7.309 23.312 16.484 1 95.62 310 TYR B CA 1
ATOM 6230 C C . TYR B 1 310 ? -6.613 23.156 17.828 1 95.62 310 TYR B C 1
ATOM 6232 O O . TYR B 1 310 ? -6.211 24.141 18.438 1 95.62 310 TYR B O 1
ATOM 6240 N N . THR B 1 311 ? -6.562 21.953 18.203 1 95.44 311 THR B N 1
ATOM 6241 C CA . THR B 1 311 ? -5.906 21.594 19.453 1 95.44 311 THR B CA 1
ATOM 6242 C C . THR B 1 311 ? -4.625 20.812 19.188 1 95.44 311 THR B C 1
ATOM 6244 O O . THR B 1 311 ? -4.621 19.859 18.406 1 95.44 311 THR B O 1
ATOM 6247 N N . TRP B 1 312 ? -3.498 21.266 19.844 1 94.12 312 TRP B N 1
ATOM 6248 C CA . TRP B 1 312 ? -2.258 20.5 19.797 1 94.12 312 TRP B CA 1
ATOM 6249 C C . TRP B 1 312 ? -2.42 19.172 20.516 1 94.12 312 TRP B C 1
ATOM 6251 O O . TRP B 1 312 ? -2.854 19.125 21.672 1 94.12 312 TRP B O 1
ATOM 6261 N N . THR B 1 313 ? -2.145 18.094 19.797 1 94.06 313 THR B N 1
ATOM 6262 C CA . THR B 1 313 ? -2.197 16.781 20.422 1 94.06 313 THR B CA 1
ATOM 6263 C C . THR B 1 313 ? -0.994 15.938 20.031 1 94.06 313 THR B C 1
ATOM 6265 O O . THR B 1 313 ? -0.443 16.109 18.938 1 94.06 313 THR B O 1
ATOM 6268 N N . LEU B 1 314 ? -0.492 15.156 20.922 1 95.44 314 LEU B N 1
ATOM 6269 C CA . LEU B 1 314 ? 0.557 14.164 20.719 1 95.44 314 LEU B CA 1
ATOM 6270 C C . LEU B 1 314 ? 0.18 12.828 21.359 1 95.44 314 LEU B C 1
ATOM 6272 O O . LEU B 1 314 ? 0.893 12.336 22.234 1 95.44 314 LEU B O 1
ATOM 6276 N N . PRO B 1 315 ? -0.898 12.227 20.859 1 94 315 PRO B N 1
ATOM 6277 C CA . PRO B 1 315 ? -1.418 11.039 21.531 1 94 315 PRO B CA 1
ATOM 6278 C C . PRO B 1 315 ? -0.42 9.883 21.547 1 94 315 PRO B C 1
ATOM 6280 O O . PRO B 1 315 ? -0.543 8.961 22.359 1 94 315 PRO B O 1
ATOM 6283 N N . PHE B 1 316 ? 0.562 9.906 20.719 1 95.56 316 PHE B N 1
ATOM 6284 C CA . PHE B 1 316 ? 1.499 8.805 20.578 1 95.56 316 PHE B CA 1
ATOM 6285 C C . PHE B 1 316 ? 2.664 8.953 21.547 1 95.56 316 PHE B C 1
ATOM 6287 O O . PHE B 1 316 ? 3.451 8.016 21.734 1 95.56 316 PHE B O 1
ATOM 6294 N N . LEU B 1 317 ? 2.83 10.125 22.094 1 93.25 317 LEU B N 1
ATOM 6295 C CA . LEU B 1 317 ? 3.883 10.32 23.078 1 93.25 317 LEU B CA 1
ATOM 6296 C C . LEU B 1 317 ? 3.318 10.242 24.5 1 93.25 317 LEU B C 1
ATOM 6298 O O . LEU B 1 317 ? 2.523 11.086 24.906 1 93.25 317 LEU B O 1
ATOM 6302 N N . GLN B 1 318 ? 3.377 9 25.078 1 73.75 318 GLN B N 1
ATOM 6303 C CA . GLN B 1 318 ? 2.797 8.742 26.391 1 73.75 318 GLN B CA 1
ATOM 6304 C C . GLN B 1 318 ? 3.877 8.672 27.469 1 73.75 318 GLN B C 1
ATOM 6306 O O . GLN B 1 318 ? 5.016 8.297 27.188 1 73.75 318 GLN B O 1
ATOM 6311 N N . HIS B 1 319 ? 3.432 9.227 28.5 1 62.75 319 HIS B N 1
ATOM 6312 C CA . HIS B 1 319 ? 4.301 9 29.656 1 62.75 319 HIS B CA 1
ATOM 6313 C C . HIS B 1 319 ? 4.41 7.516 29.984 1 62.75 319 HIS B C 1
ATOM 6315 O O . HIS B 1 319 ? 3.412 6.793 29.953 1 62.75 319 HIS B O 1
ATOM 6321 N N . PRO B 1 320 ? 5.609 6.879 29.766 1 53.38 320 PRO B N 1
ATOM 6322 C CA . PRO B 1 320 ? 5.723 5.438 30 1 53.38 320 PRO B CA 1
ATOM 6323 C C . PRO B 1 320 ? 4.961 4.973 31.234 1 53.38 320 PRO B C 1
ATOM 6325 O O . PRO B 1 320 ? 4.375 3.889 31.234 1 53.38 320 PRO B O 1
ATOM 6328 N N . SER B 1 321 ? 5.211 5.414 32.406 1 51.56 321 SER B N 1
ATOM 6329 C CA . SER B 1 321 ? 4.539 5.113 33.656 1 51.56 321 SER B CA 1
ATOM 6330 C C . SER B 1 321 ? 4.309 6.379 34.469 1 51.56 321 SER B C 1
ATOM 6332 O O . SER B 1 321 ? 5.059 7.348 34.375 1 51.56 321 SER B O 1
ATOM 6334 N N . PRO B 1 322 ? 2.996 6.422 34.969 1 52.09 322 PRO B N 1
ATOM 6335 C CA . PRO B 1 322 ? 2.83 7.551 35.875 1 52.09 322 PRO B CA 1
ATOM 6336 C C . PRO B 1 322 ? 4.055 7.777 36.75 1 52.09 322 PRO B C 1
ATOM 6338 O O . PRO B 1 322 ? 4.293 8.898 37.219 1 52.09 322 PRO B O 1
ATOM 6341 N N . GLU B 1 323 ? 4.777 6.723 37.031 1 49.28 323 GLU B N 1
ATOM 6342 C CA . GLU B 1 323 ? 5.898 6.773 37.969 1 49.28 323 GLU B CA 1
ATOM 6343 C C . GLU B 1 323 ? 7.176 7.246 37.281 1 49.28 323 GLU B C 1
ATOM 6345 O O . GLU B 1 323 ? 8.188 7.492 37.938 1 49.28 323 GLU B O 1
ATOM 6350 N N . SER B 1 324 ? 7.105 7.125 36 1 52.81 324 SER B N 1
ATOM 6351 C CA . SER B 1 324 ? 8.359 7.477 35.344 1 52.81 324 SER B CA 1
ATOM 6352 C C . SER B 1 324 ? 8.672 8.961 35.5 1 52.81 324 SER B C 1
ATOM 6354 O O . SER B 1 324 ? 7.777 9.805 35.406 1 52.81 324 SER B O 1
ATOM 6356 N N . SER B 1 325 ? 9.758 9.266 36.188 1 50.09 325 SER B N 1
ATOM 6357 C CA . SER B 1 325 ? 10.25 10.633 36.312 1 50.09 325 SER B CA 1
ATOM 6358 C C . SER B 1 325 ? 10.523 11.258 34.969 1 50.09 325 SER B C 1
ATOM 6360 O O . SER B 1 325 ? 10.758 12.461 34.844 1 50.09 325 SER B O 1
ATOM 6362 N N . LYS B 1 326 ? 10.555 10.266 33.938 1 57.03 326 LYS B N 1
ATOM 6363 C CA . LYS B 1 326 ? 10.938 10.828 32.656 1 57.03 326 LYS B CA 1
ATOM 6364 C C . LYS B 1 326 ? 9.727 11.391 31.906 1 57.03 326 LYS B C 1
ATOM 6366 O O . LYS B 1 326 ? 8.672 10.758 31.875 1 57.03 326 LYS B O 1
ATOM 6371 N N . THR B 1 327 ? 9.836 12.703 31.641 1 66.38 327 THR B N 1
ATOM 6372 C CA . THR B 1 327 ? 8.758 13.508 31.078 1 66.38 327 THR B CA 1
ATOM 6373 C C . THR B 1 327 ? 8.758 13.43 29.547 1 66.38 327 THR B C 1
ATOM 6375 O O . THR B 1 327 ? 9.82 13.273 28.938 1 66.38 327 THR B O 1
ATOM 6378 N N . VAL B 1 328 ? 7.703 12.906 28.922 1 79.94 328 VAL B N 1
ATOM 6379 C CA . VAL B 1 328 ? 7.492 13.102 27.484 1 79.94 328 VAL B CA 1
ATOM 6380 C C . VAL B 1 328 ? 6.785 14.438 27.25 1 79.94 328 VAL B C 1
ATOM 6382 O O . VAL B 1 328 ? 6.121 14.961 28.141 1 79.94 328 VAL B O 1
ATOM 6385 N N . PRO B 1 329 ? 7.18 15.008 26.031 1 86.94 329 PRO B N 1
ATOM 6386 C CA . PRO B 1 329 ? 6.48 16.266 25.75 1 86.94 329 PRO B CA 1
ATOM 6387 C C . PRO B 1 329 ? 4.961 16.109 25.797 1 86.94 329 PRO B C 1
ATOM 6389 O O . PRO B 1 329 ? 4.414 15.141 25.266 1 86.94 329 PRO B O 1
ATOM 6392 N N . SER B 1 330 ? 4.363 16.953 26.547 1 87.38 330 SER B N 1
ATOM 6393 C CA . SER B 1 330 ? 2.906 17.016 26.609 1 87.38 330 SER B CA 1
ATOM 6394 C C . SER B 1 330 ? 2.408 18.422 26.297 1 87.38 330 SER B C 1
ATOM 6396 O O . SER B 1 330 ? 2.83 19.391 26.938 1 87.38 330 SER B O 1
ATOM 6398 N N . PRO B 1 331 ? 1.556 18.438 25.391 1 91.75 331 PRO B N 1
ATOM 6399 C CA . PRO B 1 331 ? 1.027 19.766 25.062 1 91.75 331 PRO B CA 1
ATOM 6400 C C . PRO B 1 331 ? 0.33 20.438 26.25 1 91.75 331 PRO B C 1
ATOM 6402 O O . PRO B 1 331 ? -0.349 19.766 27.031 1 91.75 331 PRO B O 1
ATOM 6405 N N . ARG B 1 332 ? 0.581 21.703 26.422 1 91.19 332 ARG B N 1
ATOM 6406 C CA . ARG B 1 332 ? -0.065 22.562 27.406 1 91.19 332 ARG B CA 1
ATOM 6407 C C . ARG B 1 332 ? -0.236 23.969 26.875 1 91.19 332 ARG B C 1
ATOM 6409 O O . ARG B 1 332 ? 0.645 24.484 26.188 1 91.19 332 ARG B O 1
ATOM 6416 N N . ASN B 1 333 ? -1.388 24.547 27.188 1 93.19 333 ASN B N 1
ATOM 6417 C CA . ASN B 1 333 ? -1.689 25.891 26.688 1 93.19 333 ASN B CA 1
ATOM 6418 C C . ASN B 1 333 ? -1.593 25.953 25.172 1 93.19 333 ASN B C 1
ATOM 6420 O O . ASN B 1 333 ? -1.123 26.953 24.609 1 93.19 333 ASN B O 1
ATOM 6424 N N . ASN B 1 334 ? -1.859 24.812 24.594 1 93 334 ASN B N 1
ATOM 6425 C CA . ASN B 1 334 ? -1.938 24.625 23.156 1 93 334 ASN B CA 1
ATOM 6426 C C . ASN B 1 334 ? -0.591 24.875 22.484 1 93 334 ASN B C 1
ATOM 6428 O O . ASN B 1 334 ? -0.529 25.484 21.422 1 93 334 ASN B O 1
ATOM 6432 N N . ARG B 1 335 ? 0.467 24.547 23.156 1 93.94 335 ARG B N 1
ATOM 6433 C CA . ARG B 1 335 ? 1.82 24.469 22.625 1 93.94 335 ARG B CA 1
ATOM 6434 C C . ARG B 1 335 ? 2.566 23.266 23.188 1 93.94 335 ARG B C 1
ATOM 6436 O O . ARG B 1 335 ? 2.082 22.609 24.125 1 93.94 335 ARG B O 1
ATOM 6443 N N . VAL B 1 336 ? 3.697 22.969 22.625 1 94.56 336 VAL B N 1
ATOM 6444 C CA . VAL B 1 336 ? 4.531 21.891 23.156 1 94.56 336 VAL B CA 1
ATOM 6445 C C . VAL B 1 336 ? 5.699 22.484 23.938 1 94.56 336 VAL B C 1
ATOM 6447 O O . VAL B 1 336 ? 6.594 23.109 23.375 1 94.56 336 VAL B O 1
ATOM 6450 N N . PRO B 1 337 ? 5.719 22.297 25.234 1 94.19 337 PRO B N 1
ATOM 6451 C CA . PRO B 1 337 ? 6.812 22.828 26.047 1 94.19 337 PRO B CA 1
ATOM 6452 C C . PRO B 1 337 ? 8.109 22.031 25.875 1 94.19 337 PRO B C 1
ATOM 6454 O O . PRO B 1 337 ? 8.102 20.938 25.297 1 94.19 337 PRO B O 1
ATOM 6457 N N . ASP B 1 338 ? 9.234 22.656 26.281 1 95.25 338 ASP B N 1
ATOM 6458 C CA . ASP B 1 338 ? 10.539 22.016 26.438 1 95.25 338 ASP B CA 1
ATOM 6459 C C . ASP B 1 338 ? 11.203 21.781 25.078 1 95.25 338 ASP B C 1
ATOM 6461 O O . ASP B 1 338 ? 12.047 20.891 24.953 1 95.25 338 ASP B O 1
ATOM 6465 N N . LEU B 1 339 ? 10.797 22.516 24.141 1 97.44 339 LEU B N 1
ATOM 6466 C CA . LEU B 1 339 ? 11.445 22.438 22.844 1 97.44 339 LEU B CA 1
ATOM 6467 C C . LEU B 1 339 ? 12.391 23.609 22.641 1 97.44 339 LEU B C 1
ATOM 6469 O O . LEU B 1 339 ? 11.953 24.75 22.453 1 97.44 339 LEU B O 1
ATOM 6473 N N . TYR B 1 340 ? 13.695 23.297 22.656 1 98.31 340 TYR B N 1
ATOM 6474 C CA . TYR B 1 340 ? 14.68 24.328 22.312 1 98.31 340 TYR B CA 1
ATOM 6475 C C . TYR B 1 340 ? 14.555 24.703 20.844 1 98.31 340 TYR B C 1
ATOM 6477 O O . TYR B 1 340 ? 14.57 23.844 19.969 1 98.31 340 TYR B O 1
ATOM 6485 N N . LEU B 1 341 ? 14.328 26.062 20.531 1 98.56 341 LEU B N 1
ATOM 6486 C CA . LEU B 1 341 ? 14.156 26.625 19.203 1 98.56 341 LEU B CA 1
ATOM 6487 C C . LEU B 1 341 ? 12.977 25.984 18.484 1 98.56 341 LEU B C 1
ATOM 6489 O O . LEU B 1 341 ? 12.945 25.938 17.25 1 98.56 341 LEU B O 1
ATOM 6493 N N . HIS B 1 342 ? 12.047 25.375 19.188 1 98.19 342 HIS B N 1
ATOM 6494 C CA . HIS B 1 342 ? 10.859 24.703 18.672 1 98.19 342 HIS B CA 1
ATOM 6495 C C . HIS B 1 342 ? 11.234 23.422 17.922 1 98.19 342 HIS B C 1
ATOM 6497 O O . HIS B 1 342 ? 10.477 22.953 17.078 1 98.19 342 HIS B O 1
ATOM 6503 N N . VAL B 1 343 ? 12.484 22.844 18.234 1 98.75 343 VAL B N 1
ATOM 6504 C CA . VAL B 1 343 ? 12.945 21.688 17.453 1 98.75 343 VAL B CA 1
ATOM 6505 C C . VAL B 1 343 ? 13.367 20.562 18.391 1 98.75 343 VAL B C 1
ATOM 6507 O O . VAL B 1 343 ? 12.891 19.438 18.281 1 98.75 343 VAL B O 1
ATOM 6510 N N . VAL B 1 344 ? 14.172 20.859 19.359 1 98.56 344 VAL B N 1
ATOM 6511 C CA . VAL B 1 344 ? 14.875 19.844 20.125 1 98.56 344 VAL B CA 1
ATOM 6512 C C . VAL B 1 344 ? 14.172 19.625 21.469 1 98.56 344 VAL B C 1
ATOM 6514 O O . VAL B 1 344 ? 14.055 20.562 22.266 1 98.56 344 VAL B O 1
ATOM 6517 N N . TYR B 1 345 ? 13.664 18.453 21.688 1 97.06 345 TYR B N 1
ATOM 6518 C CA . TYR B 1 345 ? 13.227 18.125 23.031 1 97.06 345 TYR B CA 1
ATOM 6519 C C . TYR B 1 345 ? 14.406 18.109 24 1 97.06 345 TYR B C 1
ATOM 6521 O O . TYR B 1 345 ? 15.281 17.25 23.891 1 97.06 345 TYR B O 1
ATOM 6529 N N . ARG B 1 346 ? 14.445 18.984 24.938 1 95.69 346 ARG B N 1
ATOM 6530 C CA . ARG B 1 346 ? 15.633 19.266 25.734 1 95.69 346 ARG B CA 1
ATOM 6531 C C . ARG B 1 346 ? 16.062 18.047 26.531 1 95.69 346 ARG B C 1
ATOM 6533 O O . ARG B 1 346 ? 17.266 17.859 26.781 1 95.69 346 ARG B O 1
ATOM 6540 N N . GLN B 1 347 ? 15.141 17.219 26.891 1 92.31 347 GLN B N 1
ATOM 6541 C CA . GLN B 1 347 ? 15.461 16.094 27.766 1 92.31 347 GLN B CA 1
ATOM 6542 C C . GLN B 1 347 ? 16.016 14.922 26.984 1 92.31 347 GLN B C 1
ATOM 6544 O O . GLN B 1 347 ? 16.672 14.039 27.547 1 92.31 347 GLN B O 1
ATOM 6549 N N . ASP B 1 348 ? 15.734 14.875 25.703 1 94.19 348 ASP B N 1
ATOM 6550 C CA . ASP B 1 348 ? 16.219 13.805 24.844 1 94.19 348 ASP B CA 1
ATOM 6551 C C . ASP B 1 348 ? 16.391 14.281 23.406 1 94.19 348 ASP B C 1
ATOM 6553 O O . ASP B 1 348 ? 15.453 14.219 22.609 1 94.19 348 ASP B O 1
ATOM 6557 N N . PRO B 1 349 ? 17.547 14.617 23.016 1 95.56 349 PRO B N 1
ATOM 6558 C CA . PRO B 1 349 ? 17.766 15.227 21.703 1 95.56 349 PRO B CA 1
ATOM 6559 C C . PRO B 1 349 ? 17.562 14.242 20.562 1 95.56 349 PRO B C 1
ATOM 6561 O O . PRO B 1 349 ? 17.734 14.617 19.391 1 95.56 349 PRO B O 1
ATOM 6564 N N . THR B 1 350 ? 17.203 12.953 20.859 1 96.75 350 THR B N 1
ATOM 6565 C CA . THR B 1 350 ? 16.828 12.023 19.797 1 96.75 350 THR B CA 1
ATOM 6566 C C . THR B 1 350 ? 15.352 12.141 19.453 1 96.75 350 THR B C 1
ATOM 6568 O O . THR B 1 350 ? 14.852 11.445 18.562 1 96.75 350 THR B O 1
ATOM 6571 N N . LEU B 1 351 ? 14.688 12.969 20.172 1 97.44 351 LEU B N 1
ATOM 6572 C CA . LEU B 1 351 ? 13.32 13.367 19.844 1 97.44 351 LEU B CA 1
ATOM 6573 C C . LEU B 1 351 ? 13.273 14.812 19.359 1 97.44 351 LEU B C 1
ATOM 6575 O O . LEU B 1 351 ? 13.562 15.742 20.125 1 97.44 351 LEU B O 1
ATOM 6579 N N . LEU B 1 352 ? 12.969 14.961 18.125 1 98.62 352 LEU B N 1
ATOM 6580 C CA . LEU B 1 352 ? 12.992 16.281 17.5 1 98.62 352 LEU B CA 1
ATOM 6581 C C . LEU B 1 352 ? 11.641 16.609 16.859 1 98.62 352 LEU B C 1
ATOM 6583 O O . LEU B 1 352 ? 10.859 15.711 16.562 1 98.62 352 LEU B O 1
ATOM 6587 N N . PHE B 1 353 ? 11.398 17.891 16.719 1 98.69 353 PHE B N 1
ATOM 6588 C CA . PHE B 1 353 ? 10.148 18.375 16.156 1 98.69 353 PHE B CA 1
ATOM 6589 C C . PHE B 1 353 ? 10.414 19.266 14.945 1 98.69 353 PHE B C 1
ATOM 6591 O O . PHE B 1 353 ? 11.344 20.078 14.953 1 98.69 353 PHE B O 1
ATOM 6598 N N . VAL B 1 354 ? 9.625 19.109 13.953 1 98.81 354 VAL B N 1
ATOM 6599 C CA . VAL B 1 354 ? 9.562 20.031 12.82 1 98.81 354 VAL B CA 1
ATOM 6600 C C . VAL B 1 354 ? 8.133 20.531 12.641 1 98.81 354 VAL B C 1
ATOM 6602 O O . VAL B 1 354 ? 7.219 19.734 12.391 1 98.81 354 VAL B O 1
ATOM 6605 N N . GLY B 1 355 ? 7.953 21.797 12.828 1 97.75 355 GLY B N 1
ATOM 6606 C CA . GLY B 1 355 ? 6.637 22.375 12.609 1 97.75 355 GLY B CA 1
ATOM 6607 C C . GLY B 1 355 ? 5.918 22.719 13.898 1 97.75 355 GLY B C 1
ATOM 6608 O O . GLY B 1 355 ? 4.727 23.031 13.891 1 97.75 355 GLY B O 1
ATOM 6609 N N . ALA B 1 356 ? 6.629 22.734 15.031 1 97.25 356 ALA B N 1
ATOM 6610 C CA . ALA B 1 356 ? 6.004 23.125 16.297 1 97.25 356 ALA B CA 1
ATOM 6611 C C . ALA B 1 356 ? 5.945 24.641 16.438 1 97.25 356 ALA B C 1
ATOM 6613 O O . ALA B 1 356 ? 6.34 25.188 17.469 1 97.25 356 ALA B O 1
ATOM 6614 N N . VAL B 1 357 ? 5.477 25.281 15.406 1 96.88 357 VAL B N 1
ATOM 6615 C CA . VAL B 1 357 ? 5.328 26.734 15.352 1 96.88 357 VAL B CA 1
ATOM 6616 C C . VAL B 1 357 ? 3.941 27.094 14.82 1 96.88 357 VAL B C 1
ATOM 6618 O O . VAL B 1 357 ? 3.234 26.234 14.281 1 96.88 357 VAL B O 1
ATOM 6621 N N . ASN B 1 358 ? 3.539 28.312 15.039 1 94.06 358 ASN B N 1
ATOM 6622 C CA . ASN B 1 358 ? 2.283 28.812 14.5 1 94.06 358 ASN B CA 1
ATOM 6623 C C . ASN B 1 358 ? 2.494 29.531 13.172 1 94.06 358 ASN B C 1
ATOM 6625 O O . ASN B 1 358 ? 3.59 29.516 12.617 1 94.06 358 ASN B O 1
ATOM 6629 N N . ALA B 1 359 ? 1.437 30.125 12.664 1 87.38 359 ALA B N 1
ATOM 6630 C CA . ALA B 1 359 ? 1.364 30.641 11.297 1 87.38 359 ALA B CA 1
ATOM 6631 C C . ALA B 1 359 ? 2.424 31.703 11.062 1 87.38 359 ALA B C 1
ATOM 6633 O O . ALA B 1 359 ? 2.781 32.438 11.984 1 87.38 359 ALA B O 1
ATOM 6634 N N . GLY B 1 360 ? 2.84 31.812 9.766 1 91.56 360 GLY B N 1
ATOM 6635 C CA . GLY B 1 360 ? 3.865 32.719 9.281 1 91.56 360 GLY B CA 1
ATOM 6636 C C . GLY B 1 360 ? 4.605 32.188 8.062 1 91.56 360 GLY B C 1
ATOM 6637 O O . GLY B 1 360 ? 3.982 31.797 7.078 1 91.56 360 GLY B O 1
ATOM 6638 N N . LEU B 1 361 ? 5.957 32.219 8.133 1 94.75 361 LEU B N 1
ATOM 6639 C CA . LEU B 1 361 ? 6.77 31.641 7.07 1 94.75 361 LEU B CA 1
ATOM 6640 C C . LEU B 1 361 ? 6.973 30.156 7.293 1 94.75 361 LEU B C 1
ATOM 6642 O O . LEU B 1 361 ? 8.102 29.656 7.281 1 94.75 361 LEU B O 1
ATOM 6646 N N . THR B 1 362 ? 5.895 29.469 7.363 1 94.62 362 THR B N 1
ATOM 6647 C CA . THR B 1 362 ? 5.887 28.125 7.945 1 94.62 362 THR B CA 1
ATOM 6648 C C . THR B 1 362 ? 6.703 27.156 7.09 1 94.62 362 THR B C 1
ATOM 6650 O O . THR B 1 362 ? 7.57 26.453 7.602 1 94.62 362 THR B O 1
ATOM 6653 N N . PHE B 1 363 ? 6.488 27.156 5.738 1 96.88 363 PHE B N 1
ATOM 6654 C CA . PHE B 1 363 ? 7.23 26.219 4.898 1 96.88 363 PHE B CA 1
ATOM 6655 C C . PHE B 1 363 ? 8.727 26.469 5.008 1 96.88 363 PHE B C 1
ATOM 6657 O O . PHE B 1 363 ? 9.516 25.531 5.137 1 96.88 363 PHE B O 1
ATOM 6664 N N . LYS B 1 364 ? 9.102 27.766 5.016 1 97.56 364 LYS B N 1
ATOM 6665 C CA . LYS B 1 364 ? 10.516 28.094 5.172 1 97.56 364 LYS B CA 1
ATOM 6666 C C . LYS B 1 364 ? 11.047 27.609 6.516 1 97.56 364 LYS B C 1
ATOM 6668 O O . LYS B 1 364 ? 12.125 27.031 6.59 1 97.56 364 LYS B O 1
ATOM 6673 N N . ILE B 1 365 ? 10.305 27.859 7.504 1 98.44 365 ILE B N 1
ATOM 6674 C CA . ILE B 1 365 ? 10.703 27.453 8.844 1 98.44 365 ILE B CA 1
ATOM 6675 C C . ILE B 1 365 ? 10.875 25.938 8.898 1 98.44 365 ILE B C 1
ATOM 6677 O O . ILE B 1 365 ? 11.82 25.438 9.5 1 98.44 365 ILE B O 1
ATOM 6681 N N . PHE B 1 366 ? 9.969 25.203 8.25 1 98.75 366 PHE B N 1
ATOM 6682 C CA . PHE B 1 366 ? 10.062 23.75 8.227 1 98.75 366 PHE B CA 1
ATOM 6683 C C . PHE B 1 366 ? 11.406 23.297 7.668 1 98.75 366 PHE B C 1
ATOM 6685 O O . PHE B 1 366 ? 12.031 22.391 8.203 1 98.75 366 PHE B O 1
ATOM 6692 N N . GLU B 1 367 ? 11.812 23.906 6.609 1 98.81 367 GLU B N 1
ATOM 6693 C CA . GLU B 1 367 ? 13.086 23.531 5.992 1 98.81 367 GLU B CA 1
ATOM 6694 C C . GLU B 1 367 ? 14.258 23.781 6.941 1 98.81 367 GLU B C 1
ATOM 6696 O O . GLU B 1 367 ? 15.133 22.938 7.086 1 98.81 367 GLU B O 1
ATOM 6701 N N . TRP B 1 368 ? 14.297 24.938 7.586 1 98.81 368 TRP B N 1
ATOM 6702 C CA . TRP B 1 368 ? 15.352 25.266 8.531 1 98.81 368 TRP B CA 1
ATOM 6703 C C . TRP B 1 368 ? 15.391 24.266 9.688 1 98.81 368 TRP B C 1
ATOM 6705 O O . TRP B 1 368 ? 16.453 23.766 10.055 1 98.81 368 TRP B O 1
ATOM 6715 N N . GLN B 1 369 ? 14.234 24 10.195 1 98.94 369 GLN B N 1
ATOM 6716 C CA . GLN B 1 369 ? 14.125 23.047 11.312 1 98.94 369 GLN B CA 1
ATOM 6717 C C . GLN B 1 369 ? 14.531 21.641 10.875 1 98.94 369 GLN B C 1
ATOM 6719 O O . GLN B 1 369 ? 15.211 20.938 11.625 1 98.94 369 GLN B O 1
ATOM 6724 N N . ALA B 1 370 ? 14.102 21.266 9.695 1 98.94 370 ALA B N 1
ATOM 6725 C CA . ALA B 1 370 ? 14.414 19.938 9.172 1 98.94 370 ALA B CA 1
ATOM 6726 C C . ALA B 1 370 ? 15.914 19.766 9.008 1 98.94 370 ALA B C 1
ATOM 6728 O O . ALA B 1 370 ? 16.469 18.719 9.367 1 98.94 370 ALA B O 1
ATOM 6729 N N . VAL B 1 371 ? 16.562 20.734 8.453 1 98.88 371 VAL B N 1
ATOM 6730 C CA . VAL B 1 371 ? 18 20.672 8.25 1 98.88 371 VAL B CA 1
ATOM 6731 C C . VAL B 1 371 ? 18.719 20.578 9.594 1 98.88 371 VAL B C 1
ATOM 6733 O O . VAL B 1 371 ? 19.641 19.766 9.766 1 98.88 371 VAL B O 1
ATOM 6736 N N . LEU B 1 372 ? 18.297 21.406 10.539 1 98.88 372 LEU B N 1
ATOM 6737 C CA . LEU B 1 372 ? 18.875 21.344 11.875 1 98.88 372 LEU B CA 1
ATOM 6738 C C . LEU B 1 372 ? 18.703 19.953 12.492 1 98.88 372 LEU B C 1
ATOM 6740 O O . LEU B 1 372 ? 19.656 19.359 12.992 1 98.88 372 LEU B O 1
ATOM 6744 N N . ALA B 1 373 ? 17.469 19.438 12.414 1 98.81 373 ALA B N 1
ATOM 6745 C CA . ALA B 1 373 ? 17.172 18.125 12.969 1 98.81 373 ALA B CA 1
ATOM 6746 C C . ALA B 1 373 ? 18.062 17.047 12.336 1 98.81 373 ALA B C 1
ATOM 6748 O O . ALA B 1 373 ? 18.656 16.234 13.039 1 98.81 373 ALA B O 1
ATOM 6749 N N . ALA B 1 374 ? 18.141 17.078 11.016 1 98.69 374 ALA B N 1
ATOM 6750 C CA . ALA B 1 374 ? 18.922 16.078 10.289 1 98.69 374 ALA B CA 1
ATOM 6751 C C . ALA B 1 374 ? 20.391 16.141 10.695 1 98.69 374 ALA B C 1
ATOM 6753 O O . ALA B 1 374 ? 21.016 15.102 10.906 1 98.69 374 ALA B O 1
ATOM 6754 N N . ARG B 1 375 ? 20.906 17.328 10.852 1 98.38 375 ARG B N 1
ATOM 6755 C CA . ARG B 1 375 ? 22.328 17.484 11.148 1 98.38 375 ARG B CA 1
ATOM 6756 C C . ARG B 1 375 ? 22.625 17.125 12.594 1 98.38 375 ARG B C 1
ATOM 6758 O O . ARG B 1 375 ? 23.703 16.594 12.906 1 98.38 375 ARG B O 1
ATOM 6765 N N . ILE B 1 376 ? 21.688 17.406 13.508 1 98.19 376 ILE B N 1
ATOM 6766 C CA . ILE B 1 376 ? 21.844 16.938 14.883 1 98.19 376 ILE B CA 1
ATOM 6767 C C . ILE B 1 376 ? 21.938 15.414 14.898 1 98.19 376 ILE B C 1
ATOM 6769 O O . ILE B 1 376 ? 22.859 14.859 15.508 1 98.19 376 ILE B O 1
ATOM 6773 N N . LEU B 1 377 ? 21.047 14.773 14.203 1 98.19 377 LEU B N 1
ATOM 6774 C CA . LEU B 1 377 ? 21 13.312 14.211 1 98.19 377 LEU B CA 1
ATOM 6775 C C . LEU B 1 377 ? 22.219 12.734 13.477 1 98.19 377 LEU B C 1
ATOM 6777 O O . LEU B 1 377 ? 22.656 11.625 13.797 1 98.19 377 LEU B O 1
ATOM 6781 N N . ALA B 1 378 ? 22.734 13.453 12.508 1 97.56 378 ALA B N 1
ATOM 6782 C CA . ALA B 1 378 ? 23.906 13.008 11.773 1 97.56 378 ALA B CA 1
ATOM 6783 C C . ALA B 1 378 ? 25.188 13.258 12.578 1 97.56 378 ALA B C 1
ATOM 6785 O O . ALA B 1 378 ? 26.281 12.914 12.133 1 97.56 378 ALA B O 1
ATOM 6786 N N . GLY B 1 379 ? 25.078 13.938 13.719 1 96.25 379 GLY B N 1
ATOM 6787 C CA . GLY B 1 379 ? 26.219 14.164 14.594 1 96.25 379 GLY B CA 1
ATOM 6788 C C . GLY B 1 379 ? 27.047 15.359 14.188 1 96.25 379 GLY B C 1
ATOM 6789 O O . GLY B 1 379 ? 28.234 15.445 14.547 1 96.25 379 GLY B O 1
ATOM 6790 N N . ARG B 1 380 ? 26.453 16.266 13.5 1 96.06 380 ARG B N 1
ATOM 6791 C CA . ARG B 1 380 ? 27.219 17.375 12.945 1 96.06 380 ARG B CA 1
ATOM 6792 C C . ARG B 1 380 ? 26.984 18.656 13.742 1 96.06 380 ARG B C 1
ATOM 6794 O O . ARG B 1 380 ? 27.594 19.688 13.461 1 96.06 380 ARG B O 1
ATOM 6801 N N . VAL B 1 381 ? 26.109 18.609 14.703 1 96.94 381 VAL B N 1
ATOM 6802 C CA . VAL B 1 381 ? 25.75 19.781 15.484 1 96.94 381 VAL B CA 1
ATOM 6803 C C . VAL B 1 381 ? 26.078 19.562 16.953 1 96.94 381 VAL B C 1
ATOM 6805 O O . VAL B 1 381 ? 25.812 18.484 17.5 1 96.94 381 VAL B O 1
ATOM 6808 N N . ARG B 1 382 ? 26.719 20.516 17.562 1 94.25 382 ARG B N 1
ATOM 6809 C CA . ARG B 1 382 ? 26.891 20.562 19.016 1 94.25 382 ARG B CA 1
ATOM 6810 C C . ARG B 1 382 ? 25.859 21.469 19.656 1 94.25 382 ARG B C 1
ATOM 6812 O O . ARG B 1 382 ? 25.922 22.703 19.516 1 94.25 382 ARG B O 1
ATOM 6819 N N . LEU B 1 383 ? 24.891 20.891 20.375 1 98.12 383 LEU B N 1
ATOM 6820 C CA . LEU B 1 383 ? 23.844 21.656 21.047 1 98.12 383 LEU B CA 1
ATOM 6821 C C . LEU B 1 383 ? 24.406 22.406 22.25 1 98.12 383 LEU B C 1
ATOM 6823 O O . LEU B 1 383 ? 25.328 21.938 22.906 1 98.12 383 LEU B O 1
ATOM 6827 N N . PRO B 1 384 ? 23.844 23.562 22.5 1 97.94 384 PRO B N 1
ATOM 6828 C CA . PRO B 1 384 ? 24.25 24.234 23.734 1 97.94 384 PRO B CA 1
ATOM 6829 C C . PRO B 1 384 ? 23.828 23.453 24.984 1 97.94 384 PRO B C 1
ATOM 6831 O O . PRO B 1 384 ? 23.016 22.531 24.891 1 97.94 384 PRO B O 1
ATOM 6834 N N . PRO B 1 385 ? 24.406 23.812 26.094 1 97.12 385 PRO B N 1
ATOM 6835 C CA . PRO B 1 385 ? 24 23.141 27.344 1 97.12 385 PRO B CA 1
ATOM 6836 C C . PRO B 1 385 ? 22.5 23.234 27.609 1 97.12 385 PRO B C 1
ATOM 6838 O O . PRO B 1 385 ? 21.875 24.219 27.219 1 97.12 385 PRO B O 1
ATOM 6841 N N . VAL B 1 386 ? 22.016 22.266 28.25 1 96.5 386 VAL B N 1
ATOM 6842 C CA . VAL B 1 386 ? 20.594 22.141 28.516 1 96.5 386 VAL B CA 1
ATOM 6843 C C . VAL B 1 386 ? 20.094 23.391 29.234 1 96.5 386 VAL B C 1
ATOM 6845 O O . VAL B 1 386 ? 18.969 23.844 29 1 96.5 386 VAL B O 1
ATOM 6848 N N . GLU B 1 387 ? 20.875 23.938 30.078 1 97.19 387 GLU B N 1
ATOM 6849 C CA . GLU B 1 387 ? 20.5 25.141 30.828 1 97.19 387 GLU B CA 1
ATOM 6850 C C . GLU B 1 387 ? 20.266 26.328 29.891 1 97.19 387 GLU B C 1
ATOM 6852 O O . GLU B 1 387 ? 19.375 27.141 30.109 1 97.19 387 GLU B O 1
ATOM 6857 N N . GLU B 1 388 ? 21.125 26.406 28.953 1 97.94 388 GLU B N 1
ATOM 6858 C CA . GLU B 1 388 ? 20.953 27.453 27.953 1 97.94 388 GLU B CA 1
ATOM 6859 C C . GLU B 1 388 ? 19.688 27.234 27.125 1 97.94 388 GLU B C 1
ATOM 6861 O O . GLU B 1 388 ? 19 28.188 26.781 1 97.94 388 GLU B O 1
ATOM 6866 N N . GLN B 1 389 ? 19.422 26.047 26.797 1 98.25 389 GLN B N 1
ATOM 6867 C CA . GLN B 1 389 ? 18.188 25.719 26.094 1 98.25 389 GLN B CA 1
ATOM 6868 C C . GLN B 1 389 ? 16.969 26.094 26.938 1 98.25 389 GLN B C 1
ATOM 6870 O O . GLN B 1 389 ? 16 26.656 26.406 1 98.25 389 GLN B O 1
ATOM 6875 N N . LYS B 1 390 ? 17.078 25.75 28.188 1 97.56 390 LYS B N 1
ATOM 6876 C CA . LYS B 1 390 ? 16.016 26.094 29.125 1 97.56 390 LYS B CA 1
ATOM 6877 C C . LYS B 1 390 ? 15.812 27.609 29.203 1 97.56 390 LYS B C 1
ATOM 6879 O O . LYS B 1 390 ? 14.672 28.078 29.203 1 97.56 390 LYS B O 1
ATOM 6884 N N . ARG B 1 391 ? 16.859 28.312 29.234 1 98.25 391 ARG B N 1
ATOM 6885 C CA . ARG B 1 391 ? 16.797 29.766 29.312 1 98.25 391 ARG B CA 1
ATOM 6886 C C . ARG B 1 391 ? 16.141 30.344 28.062 1 98.25 391 ARG B C 1
ATOM 6888 O O . ARG B 1 391 ? 15.398 31.344 28.156 1 98.25 391 ARG B O 1
ATOM 6895 N N . TRP B 1 392 ? 16.438 29.797 26.984 1 98.12 392 TRP B N 1
ATOM 6896 C CA . TRP B 1 392 ? 15.797 30.25 25.75 1 98.12 392 TRP B CA 1
ATOM 6897 C C . TRP B 1 392 ? 14.273 30.219 25.875 1 98.12 392 TRP B C 1
ATOM 6899 O O . TRP B 1 392 ? 13.594 31.172 25.516 1 98.12 392 TRP B O 1
ATOM 6909 N N . GLU B 1 393 ? 13.734 29.141 26.344 1 97.62 393 GLU B N 1
ATOM 6910 C CA . GLU B 1 393 ? 12.289 29.016 26.5 1 97.62 393 GLU B CA 1
ATOM 6911 C C . GLU B 1 393 ? 11.758 29.969 27.547 1 97.62 393 GLU B C 1
ATOM 6913 O O . GLU B 1 393 ? 10.719 30.609 27.344 1 97.62 393 GLU B O 1
ATOM 6918 N N . GLU B 1 394 ? 12.477 30.062 28.641 1 98.25 394 GLU B N 1
ATOM 6919 C CA . GLU B 1 394 ? 12.055 30.953 29.719 1 98.25 394 GLU B CA 1
ATOM 6920 C C . GLU B 1 394 ? 12 32.406 29.25 1 98.25 394 GLU B C 1
ATOM 6922 O O . GLU B 1 394 ? 11.055 33.125 29.562 1 98.25 394 GLU B O 1
ATOM 6927 N N . ASP B 1 395 ? 13 32.781 28.578 1 98.31 395 ASP B N 1
ATOM 6928 C CA . ASP B 1 395 ? 13.055 34.125 28.047 1 98.31 395 ASP B CA 1
ATOM 6929 C C . ASP B 1 395 ? 11.891 34.406 27.078 1 98.31 395 ASP B C 1
ATOM 6931 O O . ASP B 1 395 ? 11.297 35.469 27.094 1 98.31 395 ASP B O 1
ATOM 6935 N N . ARG B 1 396 ? 11.633 33.469 26.297 1 97.62 396 ARG B N 1
ATOM 6936 C CA . ARG B 1 396 ? 10.555 33.625 25.328 1 97.62 396 ARG B CA 1
ATOM 6937 C C . ARG B 1 396 ? 9.195 33.656 26.016 1 97.62 396 ARG B C 1
ATOM 6939 O O . ARG B 1 396 ? 8.297 34.406 25.625 1 97.62 396 ARG B O 1
ATOM 6946 N N . VAL B 1 397 ? 9.008 32.75 27.031 1 97.88 397 VAL B N 1
ATOM 6947 C CA . VAL B 1 397 ? 7.777 32.781 27.812 1 97.88 397 VAL B CA 1
ATOM 6948 C C . VAL B 1 397 ? 7.59 34.156 28.438 1 97.88 397 VAL B C 1
ATOM 6950 O O . VAL B 1 397 ? 6.477 34.688 28.453 1 97.88 397 VAL B O 1
ATOM 6953 N N . ALA B 1 398 ? 8.672 34.688 28.938 1 98.06 398 ALA B N 1
ATOM 6954 C CA . ALA B 1 398 ? 8.617 36 29.547 1 98.06 398 ALA B CA 1
ATOM 6955 C C . ALA B 1 398 ? 8.203 37.062 28.531 1 98.06 398 ALA B C 1
ATOM 6957 O O . ALA B 1 398 ? 7.473 38 28.859 1 98.06 398 ALA B O 1
ATOM 6958 N N . LYS B 1 399 ? 8.656 36.906 27.391 1 97 399 LYS B N 1
ATOM 6959 C CA . LYS B 1 399 ? 8.438 37.875 26.344 1 97 399 LYS B CA 1
ATOM 6960 C C . LYS B 1 399 ? 7.082 37.688 25.672 1 97 399 LYS B C 1
ATOM 6962 O O . LYS B 1 399 ? 6.395 38.656 25.344 1 97 399 LYS B O 1
ATOM 6967 N N . ARG B 1 400 ? 6.695 36.469 25.406 1 96.31 400 ARG B N 1
ATOM 6968 C CA . ARG B 1 400 ? 5.578 36.188 24.516 1 96.31 400 ARG B CA 1
ATOM 6969 C C . ARG B 1 400 ? 4.426 35.531 25.281 1 96.31 400 ARG B C 1
ATOM 6971 O O . ARG B 1 400 ? 3.309 35.438 24.766 1 96.31 400 ARG B O 1
ATOM 6978 N N . GLY B 1 401 ? 4.664 35.062 26.484 1 96.31 401 GLY B N 1
ATOM 6979 C CA . GLY B 1 401 ? 3.68 34.281 27.219 1 96.31 401 GLY B CA 1
ATOM 6980 C C . GLY B 1 401 ? 3.791 32.812 26.984 1 96.31 401 GLY B C 1
ATOM 6981 O O . GLY B 1 401 ? 4.488 32.375 26.078 1 96.31 401 GLY B O 1
ATOM 6982 N N . ASP B 1 402 ? 3.109 32.031 27.797 1 95.81 402 ASP B N 1
ATOM 6983 C CA . ASP B 1 402 ? 3.154 30.562 27.766 1 95.81 402 ASP B CA 1
ATOM 6984 C C . ASP B 1 402 ? 1.944 30 27.047 1 95.81 402 ASP B C 1
ATOM 6986 O O . ASP B 1 402 ? 1.227 29.156 27.578 1 95.81 402 ASP B O 1
ATOM 6990 N N . GLY B 1 403 ? 1.621 30.469 25.875 1 93 403 GLY B N 1
ATOM 6991 C CA . GLY B 1 403 ? 0.501 30.031 25.062 1 93 403 GLY B CA 1
ATOM 6992 C C . GLY B 1 403 ? 0.782 30.094 23.562 1 93 403 GLY B C 1
ATOM 6993 O O . GLY B 1 403 ? 1.913 29.859 23.141 1 93 403 GLY B O 1
ATOM 6994 N N . ALA B 1 404 ? -0.23 30.375 22.828 1 88.81 404 ALA B N 1
ATOM 6995 C CA . ALA B 1 404 ? -0.154 30.344 21.375 1 88.81 404 ALA B CA 1
ATOM 6996 C C . ALA B 1 404 ? 0.879 31.328 20.844 1 88.81 404 ALA B C 1
ATOM 6998 O O . ALA B 1 404 ? 1.545 31.078 19.844 1 88.81 404 ALA B O 1
ATOM 6999 N N . LYS B 1 405 ? 1.049 32.438 21.484 1 92.94 405 LYS B N 1
ATOM 7000 C CA . LYS B 1 405 ? 1.983 33.469 21.031 1 92.94 405 LYS B CA 1
ATOM 7001 C C . LYS B 1 405 ? 3.428 33 21.188 1 92.94 405 LYS B C 1
ATOM 7003 O O . LYS B 1 405 ? 4.324 33.5 20.5 1 92.94 405 LYS B O 1
ATOM 7008 N N . PHE B 1 406 ? 3.619 32.094 22.094 1 95.94 406 PHE B N 1
ATOM 7009 C CA . PHE B 1 406 ? 4.949 31.531 22.266 1 95.94 406 PHE B CA 1
ATOM 7010 C C . PHE B 1 406 ? 5.445 30.922 20.969 1 95.94 406 PHE B C 1
ATOM 7012 O O . PHE B 1 406 ? 6.609 31.094 20.594 1 95.94 406 PHE B O 1
ATOM 7019 N N . SER B 1 407 ? 4.574 30.25 20.266 1 95.62 407 SER B N 1
ATOM 7020 C CA . SER B 1 407 ? 4.934 29.469 19.078 1 95.62 407 SER B CA 1
ATOM 7021 C C . SER B 1 407 ? 4.906 30.344 17.828 1 95.62 407 SER B C 1
ATOM 7023 O O . SER B 1 407 ? 5.242 29.875 16.734 1 95.62 407 SER B O 1
ATOM 7025 N N . LEU B 1 408 ? 4.5 31.562 17.953 1 95.81 408 LEU B N 1
ATOM 7026 C CA . LEU B 1 408 ? 4.488 32.5 16.828 1 95.81 408 LEU B CA 1
ATOM 7027 C C . LEU B 1 408 ? 5.859 33.125 16.641 1 95.81 408 LEU B C 1
ATOM 7029 O O . LEU B 1 408 ? 6.316 33.906 17.5 1 95.81 408 LEU B O 1
ATOM 7033 N N . VAL B 1 409 ? 6.473 32.906 15.508 1 96.94 409 VAL B N 1
ATOM 7034 C CA . VAL B 1 409 ? 7.809 33.406 15.25 1 96.94 409 VAL B CA 1
ATOM 7035 C C . VAL B 1 409 ? 7.723 34.875 14.82 1 96.94 409 VAL B C 1
ATOM 7037 O O . VAL B 1 409 ? 8.625 35.688 15.109 1 96.94 409 VAL B O 1
ATOM 7040 N N . PHE B 1 410 ? 6.695 35.219 14.148 1 94.56 410 PHE B N 1
ATOM 7041 C CA . PHE B 1 410 ? 6.469 36.625 13.766 1 94.56 410 PHE B CA 1
ATOM 7042 C C . PHE B 1 410 ? 6.527 37.531 14.992 1 94.56 410 PHE B C 1
ATOM 7044 O O . PHE B 1 410 ? 5.926 37.219 16.016 1 94.56 410 PHE B O 1
ATOM 7051 N N . PRO B 1 411 ? 7.129 38.562 14.93 1 94.75 411 PRO B N 1
ATOM 7052 C CA . PRO B 1 411 ? 7.816 39.188 13.789 1 94.75 411 PRO B CA 1
ATOM 7053 C C . PRO B 1 411 ? 9.312 38.875 13.773 1 94.75 411 PRO B C 1
ATOM 7055 O O . PRO B 1 411 ? 10.055 39.469 12.984 1 94.75 411 PRO B O 1
ATOM 7058 N N . ASP B 1 412 ? 9.773 38.031 14.648 1 96.19 412 ASP B N 1
ATOM 7059 C CA . ASP B 1 412 ? 11.195 37.812 14.867 1 96.19 412 ASP B CA 1
ATOM 7060 C C . ASP B 1 412 ? 11.75 36.781 13.883 1 96.19 412 ASP B C 1
ATOM 7062 O O . ASP B 1 412 ? 12.492 35.875 14.273 1 96.19 412 ASP B O 1
ATOM 7066 N N . PHE B 1 413 ? 11.43 36.938 12.641 1 97.75 413 PHE B N 1
ATOM 7067 C CA . PHE B 1 413 ? 11.789 35.938 11.641 1 97.75 413 PHE B CA 1
ATOM 7068 C C . PHE B 1 413 ? 13.305 35.875 11.461 1 97.75 413 PHE B C 1
ATOM 7070 O O . PHE B 1 413 ? 13.906 34.781 11.539 1 97.75 413 PHE B O 1
ATOM 7077 N N . GLU B 1 414 ? 13.922 36.969 11.211 1 98.19 414 GLU B N 1
ATOM 7078 C CA . GLU B 1 414 ? 15.352 37 10.938 1 98.19 414 GLU B CA 1
ATOM 7079 C C . GLU B 1 414 ? 16.141 36.406 12.094 1 98.19 414 GLU B C 1
ATOM 7081 O O . GLU B 1 414 ? 17.031 35.562 11.875 1 98.19 414 GLU B O 1
ATOM 7086 N N . GLU B 1 415 ? 15.836 36.844 13.25 1 98 415 GLU B N 1
ATOM 7087 C CA . GLU B 1 415 ? 16.516 36.312 14.43 1 98 415 GLU B CA 1
ATOM 7088 C C . GLU B 1 415 ? 16.391 34.812 14.516 1 98 415 GLU B C 1
ATOM 7090 O O . GLU B 1 415 ? 17.375 34.094 14.766 1 98 415 GLU B O 1
ATOM 7095 N N . TYR B 1 416 ? 15.203 34.312 14.352 1 98.25 416 TYR B N 1
ATOM 7096 C CA . TYR B 1 416 ? 14.953 32.875 14.469 1 98.25 416 TYR B CA 1
ATOM 7097 C C . TYR B 1 416 ? 15.664 32.094 13.359 1 98.25 416 TYR B C 1
ATOM 7099 O O . TYR B 1 416 ? 16.375 31.125 13.625 1 98.25 416 TYR B O 1
ATOM 7107 N N . PHE B 1 417 ? 15.477 32.5 12.102 1 98.62 417 PHE B N 1
ATOM 7108 C CA . PHE B 1 417 ? 16.062 31.828 10.961 1 98.62 417 PHE B CA 1
ATOM 7109 C C . PHE B 1 417 ? 17.578 31.781 11.086 1 98.62 417 PHE B C 1
ATOM 7111 O O . PHE B 1 417 ? 18.203 30.734 10.859 1 98.62 417 PHE B O 1
ATOM 7118 N N . GLU B 1 418 ? 18.156 32.875 11.492 1 98.69 418 GLU B N 1
ATOM 7119 C CA . GLU B 1 418 ? 19.625 32.938 11.578 1 98.69 418 GLU B CA 1
ATOM 7120 C C . GLU B 1 418 ? 20.125 32.094 12.758 1 98.69 418 GLU B C 1
ATOM 7122 O O . GLU B 1 418 ? 21.219 31.516 12.688 1 98.69 418 GLU B O 1
ATOM 7127 N N . ALA B 1 419 ? 19.391 32.094 13.844 1 98.56 419 ALA B N 1
ATOM 7128 C CA . ALA B 1 419 ? 19.781 31.25 14.977 1 98.56 419 ALA B CA 1
ATOM 7129 C C . ALA B 1 419 ? 19.828 29.781 14.57 1 98.56 419 ALA B C 1
ATOM 7131 O O . ALA B 1 419 ? 20.781 29.078 14.867 1 98.56 419 ALA B O 1
ATOM 7132 N N . VAL B 1 420 ? 18.781 29.344 13.875 1 98.81 420 VAL B N 1
ATOM 7133 C CA . VAL B 1 420 ? 18.688 27.953 13.438 1 98.81 420 VAL B CA 1
ATOM 7134 C C . VAL B 1 420 ? 19.781 27.672 12.406 1 98.81 420 VAL B C 1
ATOM 7136 O O . VAL B 1 420 ? 20.469 26.656 12.492 1 98.81 420 VAL B O 1
ATOM 7139 N N . ARG B 1 421 ? 19.922 28.562 11.453 1 98.69 421 ARG B N 1
ATOM 7140 C CA . ARG B 1 421 ? 20.906 28.391 10.391 1 98.69 421 ARG B CA 1
ATOM 7141 C C . ARG B 1 421 ? 22.312 28.297 10.977 1 98.69 421 ARG B C 1
ATOM 7143 O O . ARG B 1 421 ? 23.094 27.422 10.594 1 98.69 421 ARG B O 1
ATOM 7150 N N . LYS B 1 422 ? 22.656 29.203 11.883 1 98.44 422 LYS B N 1
ATOM 7151 C CA . LYS B 1 422 ? 23.984 29.234 12.492 1 98.44 422 LYS B CA 1
ATOM 7152 C C . LYS B 1 422 ? 24.25 27.969 13.297 1 98.44 422 LYS B C 1
ATOM 7154 O O . LYS B 1 422 ? 25.344 27.406 13.234 1 98.44 422 LYS B O 1
ATOM 7159 N N . LEU B 1 423 ? 23.281 27.562 14.039 1 98.56 423 LEU B N 1
ATOM 7160 C CA . LEU B 1 423 ? 23.422 26.328 14.812 1 98.56 423 LEU B CA 1
ATOM 7161 C C . LEU B 1 423 ? 23.609 25.125 13.898 1 98.56 423 LEU B C 1
ATOM 7163 O O . LEU B 1 423 ? 24.438 24.25 14.18 1 98.56 423 LEU B O 1
ATOM 7167 N N . ALA B 1 424 ? 22.859 25.031 12.805 1 98.31 424 ALA B N 1
ATOM 7168 C CA . ALA B 1 424 ? 22.938 23.922 11.859 1 98.31 424 ALA B CA 1
ATOM 7169 C C . ALA B 1 424 ? 24.281 23.906 11.141 1 98.31 424 ALA B C 1
ATOM 7171 O O . ALA B 1 424 ? 24.828 22.828 10.883 1 98.31 424 ALA B O 1
ATOM 7172 N N . GLY B 1 425 ? 24.734 25.062 10.797 1 97.69 425 GLY B N 1
ATOM 7173 C CA . GLY B 1 425 ? 25.984 25.141 10.078 1 97.69 425 GLY B CA 1
ATOM 7174 C C . GLY B 1 425 ? 25.844 24.859 8.594 1 97.69 425 GLY B C 1
ATOM 7175 O O . GLY B 1 425 ? 24.75 24.641 8.102 1 97.69 425 GLY B O 1
ATOM 7176 N N . PRO B 1 426 ? 26.938 24.906 7.844 1 96.5 426 PRO B N 1
ATOM 7177 C CA . PRO B 1 426 ? 26.906 24.734 6.391 1 96.5 426 PRO B CA 1
ATOM 7178 C C . PRO B 1 426 ? 26.75 23.266 5.984 1 96.5 426 PRO B C 1
ATOM 7180 O O . PRO B 1 426 ? 26.984 22.359 6.797 1 96.5 426 PRO B O 1
ATOM 7183 N N . ALA B 1 427 ? 26.266 23.016 4.777 1 94.88 427 ALA B N 1
ATOM 7184 C CA . ALA B 1 427 ? 26.109 21.656 4.277 1 94.88 427 ALA B CA 1
ATOM 7185 C C . ALA B 1 427 ? 27.453 20.953 4.156 1 94.88 427 ALA B C 1
ATOM 7187 O O . ALA B 1 427 ? 27.594 19.797 4.547 1 94.88 427 ALA B O 1
ATOM 7188 N N . SER B 1 428 ? 28.453 21.641 3.643 1 91.56 428 SER B N 1
ATOM 7189 C CA . SER B 1 428 ? 29.797 21.125 3.48 1 91.56 428 SER B CA 1
ATOM 7190 C C . SER B 1 428 ? 29.797 19.797 2.709 1 91.56 428 SER B C 1
ATOM 7192 O O . SER B 1 428 ? 30.406 18.812 3.145 1 91.56 428 SER B O 1
ATOM 7194 N N . GLY B 1 429 ? 29.078 19.719 1.631 1 91.12 429 GLY B N 1
ATOM 7195 C CA . GLY B 1 429 ? 29.094 18.594 0.716 1 91.12 429 GLY B CA 1
ATOM 7196 C C . GLY B 1 429 ? 28.047 17.547 1.045 1 91.12 429 GLY B C 1
ATOM 7197 O O . GLY B 1 429 ? 27.797 16.641 0.252 1 91.12 429 GLY B O 1
ATOM 7198 N N . ARG B 1 430 ? 27.5 17.594 2.217 1 93.38 430 ARG B N 1
ATOM 7199 C CA . ARG B 1 430 ? 26.438 16.688 2.641 1 93.38 430 ARG B CA 1
ATOM 7200 C C . ARG B 1 430 ? 25.266 17.438 3.242 1 93.38 430 ARG B C 1
ATOM 7202 O O . ARG B 1 430 ? 25.453 18.328 4.07 1 93.38 430 ARG B O 1
ATOM 7209 N N . GLY B 1 431 ? 24.031 17.078 2.799 1 96.19 431 GLY B N 1
ATOM 7210 C CA . GLY B 1 431 ? 22.844 17.719 3.332 1 96.19 431 GLY B CA 1
ATOM 7211 C C . GLY B 1 431 ? 22.406 18.922 2.523 1 96.19 431 GLY B C 1
ATOM 7212 O O . GLY B 1 431 ? 23.047 19.281 1.534 1 96.19 431 GLY B O 1
ATOM 7213 N N . ARG B 1 432 ? 21.391 19.562 3.025 1 96.88 432 ARG B N 1
ATOM 7214 C CA . ARG B 1 432 ? 20.812 20.734 2.385 1 96.88 432 ARG B CA 1
ATOM 7215 C C . ARG B 1 432 ? 21.516 22.016 2.85 1 96.88 432 ARG B C 1
ATOM 7217 O O . ARG B 1 432 ? 21.828 22.156 4.031 1 96.88 432 ARG B O 1
ATOM 7224 N N . GLU B 1 433 ? 21.766 22.844 1.921 1 97.75 433 GLU B N 1
ATOM 7225 C CA . GLU B 1 433 ? 22.312 24.156 2.27 1 97.75 433 GLU B CA 1
ATOM 7226 C C . GLU B 1 433 ? 21.188 25.141 2.576 1 97.75 433 GLU B C 1
ATOM 7228 O O . GLU B 1 433 ? 20.234 25.25 1.817 1 97.75 433 GLU B O 1
ATOM 7233 N N . LEU B 1 434 ? 21.328 25.812 3.709 1 98.19 434 LEU B N 1
ATOM 7234 C CA . LEU B 1 434 ? 20.375 26.875 4.066 1 98.19 434 LEU B CA 1
ATOM 7235 C C . LEU B 1 434 ? 20.922 28.25 3.686 1 98.19 434 LEU B C 1
ATOM 7237 O O . LEU B 1 434 ? 22.016 28.625 4.105 1 98.19 434 LEU B O 1
ATOM 7241 N N . PRO B 1 435 ? 20.219 28.984 2.902 1 97.81 435 PRO B N 1
ATOM 7242 C CA . PRO B 1 435 ? 20.625 30.375 2.645 1 97.81 435 PRO B CA 1
ATOM 7243 C C . PRO B 1 435 ? 20.359 31.297 3.83 1 97.81 435 PRO B C 1
ATOM 7245 O O . PRO B 1 435 ? 19.594 30.938 4.73 1 97.81 435 PRO B O 1
ATOM 7248 N N . PRO B 1 436 ? 21.047 32.438 3.873 1 97.94 436 PRO B N 1
ATOM 7249 C CA . PRO B 1 436 ? 20.672 33.438 4.883 1 97.94 436 PRO B CA 1
ATOM 7250 C C . PRO B 1 436 ? 19.234 33.906 4.738 1 97.94 436 PRO B C 1
ATOM 7252 O O . PRO B 1 436 ? 18.641 33.812 3.656 1 97.94 436 PRO B O 1
ATOM 7255 N N . PHE B 1 437 ? 18.781 34.406 5.848 1 98 437 PHE B N 1
ATOM 7256 C CA . PHE B 1 437 ? 17.438 34.969 5.828 1 98 437 PHE B CA 1
ATOM 7257 C C . PHE B 1 437 ? 17.328 36.062 4.773 1 98 437 PHE B C 1
ATOM 7259 O O . PHE B 1 437 ? 18.25 36.844 4.594 1 98 437 PHE B O 1
ATOM 7266 N N . ASN B 1 438 ? 16.25 36.062 4.031 1 97.75 438 ASN B N 1
ATOM 7267 C CA . ASN B 1 438 ? 15.945 37.062 3.008 1 97.75 438 ASN B CA 1
ATOM 7268 C C . ASN B 1 438 ? 14.688 37.875 3.342 1 97.75 438 ASN B C 1
ATOM 7270 O O . ASN B 1 438 ? 13.578 37.312 3.307 1 97.75 438 ASN B O 1
ATOM 7274 N N . GLY B 1 439 ? 14.828 39.156 3.615 1 97.12 439 GLY B N 1
ATOM 7275 C CA . GLY B 1 439 ? 13.703 40 3.949 1 97.12 439 GLY B CA 1
ATOM 7276 C C . GLY B 1 439 ? 12.617 40 2.891 1 97.12 439 GLY B C 1
ATOM 7277 O O . GLY B 1 439 ? 11.461 40.312 3.184 1 97.12 439 GLY B O 1
ATOM 7278 N N . PHE B 1 440 ? 13.055 39.625 1.725 1 97.44 440 PHE B N 1
ATOM 7279 C CA . PHE B 1 440 ? 12.109 39.562 0.614 1 97.44 440 PHE B CA 1
ATOM 7280 C C . PHE B 1 440 ? 10.969 38.594 0.921 1 97.44 440 PHE B C 1
ATOM 7282 O O . PHE B 1 440 ? 9.836 38.812 0.493 1 97.44 440 PHE B O 1
ATOM 7289 N N . TRP B 1 441 ? 11.164 37.531 1.692 1 97.62 441 TRP B N 1
ATOM 7290 C CA . TRP B 1 441 ? 10.125 36.594 2.068 1 97.62 441 TRP B CA 1
ATOM 7291 C C . TRP B 1 441 ? 9.031 37.281 2.875 1 97.62 441 TRP B C 1
ATOM 7293 O O . TRP B 1 441 ? 7.84 37.031 2.641 1 97.62 441 TRP B O 1
ATOM 7303 N N . VAL B 1 442 ? 9.461 38.094 3.838 1 97.25 442 VAL B N 1
ATOM 7304 C CA . VAL B 1 442 ? 8.516 38.812 4.691 1 97.25 442 VAL B CA 1
ATOM 7305 C C . VAL B 1 442 ? 7.738 39.844 3.863 1 97.25 442 VAL B C 1
ATOM 7307 O O . VAL B 1 442 ? 6.531 40 4.051 1 97.25 442 VAL B O 1
ATOM 7310 N N . GLU B 1 443 ? 8.469 40.5 2.951 1 97.56 443 GLU B N 1
ATOM 7311 C CA . GLU B 1 443 ? 7.824 41.469 2.074 1 97.56 443 GLU B CA 1
ATOM 7312 C C . GLU B 1 443 ? 6.699 40.844 1.27 1 97.56 443 GLU B C 1
ATOM 7314 O O . GLU B 1 443 ? 5.586 41.344 1.217 1 97.56 443 GLU B O 1
ATOM 7319 N N . ARG B 1 444 ? 7.027 39.719 0.66 1 97.38 444 ARG B N 1
ATOM 7320 C CA . ARG B 1 444 ? 6.039 39.031 -0.153 1 97.38 444 ARG B CA 1
ATOM 7321 C C . ARG B 1 444 ? 4.906 38.469 0.711 1 97.38 444 ARG B C 1
ATOM 7323 O O . ARG B 1 444 ? 3.75 38.438 0.288 1 97.38 444 ARG B O 1
ATOM 7330 N N . PHE B 1 445 ? 5.266 38.062 1.841 1 96.75 445 PHE B N 1
ATOM 7331 C CA . PHE B 1 445 ? 4.297 37.562 2.807 1 96.75 445 PHE B CA 1
ATOM 7332 C C . PHE B 1 445 ? 3.275 38.625 3.162 1 96.75 445 PHE B C 1
ATOM 7334 O O . PHE B 1 445 ? 2.068 38.406 3.049 1 96.75 445 PHE B O 1
ATOM 7341 N N . MET B 1 446 ? 3.748 39.75 3.516 1 96.44 446 MET B N 1
ATOM 7342 C CA . MET B 1 446 ? 2.887 40.875 3.916 1 96.44 446 MET B CA 1
ATOM 7343 C C . MET B 1 446 ? 2.1 41.406 2.725 1 96.44 446 MET B C 1
ATOM 7345 O O . MET B 1 446 ? 0.924 41.75 2.857 1 96.44 446 MET B O 1
ATOM 7349 N N . ALA B 1 447 ? 2.766 41.469 1.573 1 96.69 447 ALA B N 1
ATOM 7350 C CA . ALA B 1 447 ? 2.088 41.938 0.366 1 96.69 447 ALA B CA 1
ATOM 7351 C C . ALA B 1 447 ? 0.912 41.031 0.013 1 96.69 447 ALA B C 1
ATOM 7353 O O . ALA B 1 447 ? -0.115 41.5 -0.484 1 96.69 447 ALA B O 1
ATOM 7354 N N . GLY B 1 448 ? 1.138 39.781 0.192 1 96.12 448 GLY B N 1
ATOM 7355 C CA . GLY B 1 448 ? 0.053 38.844 -0.051 1 96.12 448 GLY B CA 1
ATOM 7356 C C . GLY B 1 448 ? -1.167 39.094 0.812 1 96.12 448 GLY B C 1
ATOM 7357 O O . GLY B 1 448 ? -2.299 39.062 0.324 1 96.12 448 GLY B O 1
ATOM 7358 N N . HIS B 1 449 ? -0.989 39.375 2.1 1 95.44 449 HIS B N 1
ATOM 7359 C CA . HIS B 1 449 ? -2.092 39.688 3 1 95.44 449 HIS B CA 1
ATOM 7360 C C . HIS B 1 449 ? -2.82 40.938 2.561 1 95.44 449 HIS B C 1
ATOM 7362 O O . HIS B 1 449 ? -4.051 41 2.58 1 95.44 449 HIS B O 1
ATOM 7368 N N . GLU B 1 450 ? -2.059 41.875 2.176 1 95.88 450 GLU B N 1
ATOM 7369 C CA . GLU B 1 450 ? -2.664 43.125 1.73 1 95.88 450 GLU B CA 1
ATOM 7370 C C . GLU B 1 450 ? -3.496 42.906 0.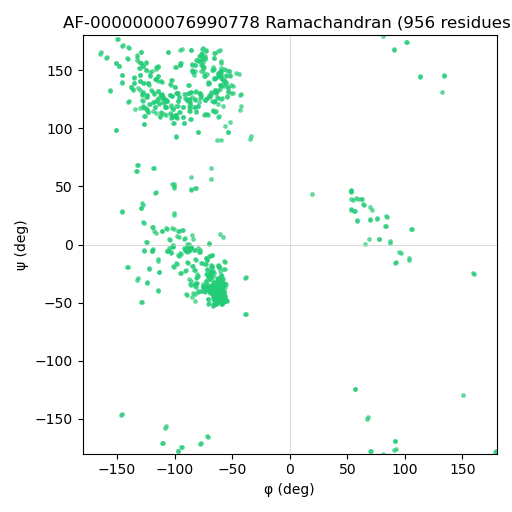468 1 95.88 450 GLU B C 1
ATOM 7372 O O . GLU B 1 450 ? -4.535 43.562 0.29 1 95.88 450 GLU B O 1
ATOM 7377 N N . LYS B 1 451 ? -2.998 42.125 -0.398 1 95.69 451 LYS B N 1
ATOM 7378 C CA . LYS B 1 451 ? -3.752 41.812 -1.609 1 95.69 451 LYS B CA 1
ATOM 7379 C C . LYS B 1 451 ? -5.102 41.188 -1.273 1 95.69 451 LYS B C 1
ATOM 7381 O O . LYS B 1 451 ? -6.105 41.469 -1.925 1 95.69 451 LYS B O 1
ATOM 7386 N N . ARG B 1 452 ? -5.113 40.312 -0.372 1 94.75 452 ARG B N 1
ATOM 7387 C CA . ARG B 1 452 ? -6.355 39.656 0.051 1 94.75 452 ARG B CA 1
ATOM 7388 C C . ARG B 1 452 ? -7.309 40.688 0.675 1 94.75 452 ARG B C 1
ATOM 7390 O O . ARG B 1 452 ? -8.5 40.688 0.365 1 94.75 452 ARG B O 1
ATOM 7397 N N . LYS B 1 453 ? -6.793 41.469 1.559 1 96.06 453 LYS B N 1
ATOM 7398 C CA . LYS B 1 453 ? -7.609 42.531 2.162 1 96.06 453 LYS B CA 1
ATOM 7399 C C . LYS B 1 453 ? -8.156 43.469 1.103 1 96.06 453 LYS B C 1
ATOM 7401 O O . LYS B 1 453 ? -9.312 43.906 1.174 1 96.06 453 LYS B O 1
ATOM 7406 N N . GLY B 1 454 ? -7.262 43.781 0.145 1 96.12 454 GLY B N 1
ATOM 7407 C CA . GLY B 1 454 ? -7.688 44.625 -0.963 1 96.12 454 GLY B CA 1
ATOM 7408 C C . GLY B 1 454 ? -8.844 44.031 -1.748 1 96.12 454 GLY B C 1
ATOM 7409 O O . GLY B 1 454 ? -9.766 44.75 -2.146 1 96.12 454 GLY B O 1
ATOM 7410 N N . MET B 1 455 ? -8.781 42.781 -1.973 1 95.5 455 MET B N 1
ATOM 7411 C CA . MET B 1 455 ? -9.875 42.094 -2.658 1 95.5 455 MET B CA 1
ATOM 7412 C C . MET B 1 455 ? -11.18 42.25 -1.884 1 95.5 455 MET B C 1
ATOM 7414 O O . MET B 1 455 ? -12.211 42.594 -2.457 1 95.5 455 MET B O 1
ATOM 7418 N N . TRP B 1 456 ? -11.188 41.969 -0.581 1 96.12 456 TRP B N 1
ATOM 7419 C CA . TRP B 1 456 ? -12.398 42.062 0.231 1 96.12 456 TRP B CA 1
ATOM 7420 C C . TRP B 1 456 ? -12.945 43.5 0.218 1 96.12 456 TRP B C 1
ATOM 7422 O O . TRP B 1 456 ? -14.156 43.719 0.111 1 96.12 456 TRP B O 1
ATOM 7432 N N . ARG B 1 457 ? -12.023 44.438 0.314 1 97.06 457 ARG B N 1
ATOM 7433 C CA . ARG B 1 457 ? -12.453 45.844 0.284 1 97.06 457 ARG B CA 1
ATOM 7434 C C . ARG B 1 457 ? -13.172 46.156 -1.019 1 97.06 457 ARG B C 1
ATOM 7436 O O . ARG B 1 457 ? -14.242 46.781 -1.004 1 97.06 457 ARG B O 1
ATOM 7443 N N . ARG B 1 458 ? -12.57 45.75 -2.074 1 96.69 458 ARG B N 1
ATOM 7444 C CA . ARG B 1 458 ? -13.141 46 -3.393 1 96.69 458 ARG B CA 1
ATOM 7445 C C . ARG B 1 458 ? -14.492 45.312 -3.547 1 96.69 458 ARG B C 1
ATOM 7447 O O . ARG B 1 458 ? -15.461 45.938 -3.975 1 96.69 458 ARG B O 1
ATOM 7454 N N . LEU B 1 459 ? -14.578 44.125 -3.203 1 94.94 459 LEU B N 1
ATOM 7455 C CA . LEU B 1 459 ? -15.805 43.375 -3.393 1 94.94 459 LEU B CA 1
ATOM 7456 C C . LEU B 1 459 ? -16.891 43.844 -2.441 1 94.94 459 LEU B C 1
ATOM 7458 O O . LEU B 1 459 ? -18.078 43.812 -2.791 1 94.94 459 LEU B O 1
ATOM 7462 N N . ASN B 1 460 ? -16.516 44.219 -1.238 1 96.44 460 ASN B N 1
ATOM 7463 C CA . ASN B 1 460 ? -17.469 44.812 -0.318 1 96.44 460 ASN B CA 1
ATOM 7464 C C . ASN B 1 460 ? -18.078 46.094 -0.904 1 96.44 460 ASN B C 1
ATOM 7466 O O . ASN B 1 460 ? -19.281 46.281 -0.812 1 96.44 460 ASN B O 1
ATOM 7470 N N . ALA B 1 461 ? -17.25 46.875 -1.442 1 96.69 461 ALA B N 1
ATOM 7471 C CA . ALA B 1 461 ? -17.719 48.125 -2.049 1 96.69 461 ALA B CA 1
ATOM 7472 C C . ALA B 1 461 ? -18.672 47.844 -3.207 1 96.69 461 ALA B C 1
ATOM 7474 O O . ALA B 1 461 ? -19.703 48.531 -3.342 1 96.69 461 ALA B O 1
ATOM 7475 N N . GLN B 1 462 ? -18.328 46.938 -3.98 1 94.81 462 GLN B N 1
ATOM 7476 C CA . GLN B 1 462 ? -19.172 46.562 -5.102 1 94.81 462 GLN B CA 1
ATOM 7477 C C . GLN B 1 462 ? -20.531 46.062 -4.609 1 94.81 462 GLN B C 1
ATOM 7479 O O . GLN B 1 462 ? -21.562 46.375 -5.195 1 94.81 462 GLN B O 1
ATOM 7484 N N . ALA B 1 463 ? -20.484 45.281 -3.6 1 94.75 463 ALA B N 1
ATOM 7485 C CA . ALA B 1 463 ? -21.719 44.75 -3.035 1 94.75 463 ALA B CA 1
ATOM 7486 C C . ALA B 1 463 ? -22.594 45.875 -2.482 1 94.75 463 ALA B C 1
ATOM 7488 O O . ALA B 1 463 ? -23.812 45.844 -2.639 1 94.75 463 ALA B O 1
ATOM 7489 N N . ARG B 1 464 ? -22.031 46.812 -1.899 1 95.38 464 ARG B N 1
ATOM 7490 C CA . ARG B 1 464 ? -22.766 47.938 -1.367 1 95.38 464 ARG B CA 1
ATOM 7491 C C . ARG B 1 464 ? -23.453 48.75 -2.486 1 95.38 464 ARG B C 1
ATOM 7493 O O . ARG B 1 464 ? -24.609 49.156 -2.354 1 95.38 464 ARG B O 1
ATOM 7500 N N . GLU B 1 465 ? -22.75 48.906 -3.51 1 94.81 465 GLU B N 1
ATOM 7501 C CA . GLU B 1 465 ? -23.297 49.625 -4.652 1 94.81 465 GLU B CA 1
ATOM 7502 C C . GLU B 1 465 ? -24.453 48.844 -5.289 1 94.81 465 GLU B C 1
ATOM 7504 O O . GLU B 1 465 ? -25.453 49.438 -5.684 1 94.81 465 GLU B O 1
ATOM 7509 N N . ALA B 1 466 ? -24.219 47.656 -5.391 1 91.44 466 ALA B N 1
ATOM 7510 C CA . ALA B 1 466 ? -25.266 46.812 -5.977 1 91.44 466 ALA B CA 1
ATOM 7511 C C . ALA B 1 466 ? -26.531 46.844 -5.137 1 91.44 466 ALA B C 1
ATOM 7513 O O . ALA B 1 466 ? -27.641 46.875 -5.676 1 91.44 466 ALA B O 1
ATOM 7514 N N . LEU B 1 467 ? -26.438 46.75 -3.928 1 89.81 467 LEU B N 1
ATOM 7515 C CA . LEU B 1 467 ? -27.578 46.812 -3.021 1 89.81 467 LEU B CA 1
ATOM 7516 C C . LEU B 1 467 ? -28.297 48.156 -3.098 1 89.81 467 LEU B C 1
ATOM 7518 O O . LEU B 1 467 ? -29.531 48.188 -3.012 1 89.81 467 LEU B O 1
ATOM 7522 N N . LYS B 1 468 ? -27.625 49.156 -3.34 1 89.75 468 LYS B N 1
ATOM 7523 C CA . LYS B 1 468 ? -28.219 50.5 -3.494 1 89.75 468 LYS B CA 1
ATOM 7524 C C . LYS B 1 468 ? -29.047 50.562 -4.773 1 89.75 468 LYS B C 1
ATOM 7526 O O . LYS B 1 468 ? -30.078 51.25 -4.805 1 89.75 468 LYS B O 1
ATOM 7531 N N . ARG B 1 469 ? -28.547 49.906 -5.785 1 87.75 469 ARG B N 1
ATOM 7532 C CA . ARG B 1 469 ? -29.234 49.969 -7.074 1 87.75 469 ARG B CA 1
ATOM 7533 C C . ARG B 1 469 ? -30.375 48.938 -7.125 1 87.75 469 ARG B C 1
ATOM 7535 O O . ARG B 1 469 ? -31.125 48.906 -8.102 1 87.75 469 ARG B O 1
ATOM 7542 N N . GLY B 1 470 ? -30.656 48.281 -6.145 1 75.44 470 GLY B N 1
ATOM 7543 C CA . GLY B 1 470 ? -31.688 47.25 -6.133 1 75.44 470 GLY B CA 1
ATOM 7544 C C . GLY B 1 470 ? -31.312 46.031 -6.949 1 75.44 470 GLY B C 1
ATOM 7545 O O . GLY B 1 470 ? -32.188 45.312 -7.438 1 75.44 470 GLY B O 1
ATOM 7546 N N . GLU B 1 471 ? -30.031 45.938 -7.527 1 62.16 471 GLU B N 1
ATOM 7547 C CA . GLU B 1 471 ? -29.578 44.844 -8.391 1 62.16 471 GLU B CA 1
ATOM 7548 C C . GLU B 1 471 ? -29.047 43.656 -7.566 1 62.16 471 GLU B C 1
ATOM 7550 O O . GLU B 1 471 ? -28.547 43.844 -6.453 1 62.16 471 GLU B O 1
ATOM 7555 N N . ASN B 1 472 ? -29.562 42.625 -7.855 1 52.69 472 ASN B N 1
ATOM 7556 C CA . ASN B 1 472 ? -28.922 41.438 -7.297 1 52.69 472 ASN B CA 1
ATOM 7557 C C . ASN B 1 472 ? -27.5 41.281 -7.82 1 52.69 472 ASN B C 1
ATOM 7559 O O . ASN B 1 472 ? -27.25 41.469 -9.008 1 52.69 472 ASN B O 1
ATOM 7563 N N . GLY B 1 473 ? -26.531 41.75 -7.285 1 46.19 473 GLY B N 1
ATOM 7564 C CA . GLY B 1 473 ? -25.125 41.875 -7.605 1 46.19 473 GLY B CA 1
ATOM 7565 C C . GLY B 1 473 ? -24.578 40.719 -8.398 1 46.19 473 GLY B C 1
ATOM 7566 O O . GLY B 1 473 ? -24.625 39.562 -7.941 1 46.19 473 GLY B O 1
ATOM 7567 N N . ASP B 1 474 ? -24.578 40.844 -9.773 1 43.91 474 ASP B N 1
ATOM 7568 C CA . ASP B 1 474 ? -23.969 39.906 -10.703 1 43.91 474 ASP B CA 1
ATOM 7569 C C . ASP B 1 474 ? -22.469 39.812 -10.445 1 43.91 474 ASP B C 1
ATOM 7571 O O . ASP B 1 474 ? -21.703 39.375 -11.336 1 43.91 474 ASP B O 1
ATOM 7575 N N . GLY B 1 475 ? -21.891 40.281 -9.523 1 41.69 475 GLY B N 1
ATOM 7576 C CA . GLY B 1 475 ? -20.438 40.219 -9.484 1 41.69 475 GLY B CA 1
ATOM 7577 C C . GLY B 1 475 ? -19.891 38.812 -9.453 1 41.69 475 GLY B C 1
ATOM 7578 O O . GLY B 1 475 ? -20.641 37.844 -9.508 1 41.69 475 GLY B O 1
ATOM 7579 N N . PRO B 1 476 ? -18.531 38.656 -9.695 1 43.31 476 PRO B N 1
ATOM 7580 C CA . PRO B 1 476 ? -17.953 37.312 -9.664 1 43.31 476 PRO B CA 1
ATOM 7581 C C . PRO B 1 476 ? -18.484 36.469 -8.492 1 43.31 476 PRO B C 1
ATOM 7583 O O . PRO B 1 476 ? -18.625 36.969 -7.383 1 43.31 476 PRO B O 1
ATOM 7586 N N . ARG B 1 477 ? -19.125 35.375 -8.922 1 45.25 477 ARG B N 1
ATOM 7587 C CA . ARG B 1 477 ? -19.766 34.438 -8.031 1 45.25 477 ARG B CA 1
ATOM 7588 C C . ARG B 1 477 ? -18.75 33.781 -7.09 1 45.25 477 ARG B C 1
ATOM 7590 O O . ARG B 1 477 ? -17.641 33.438 -7.512 1 45.25 477 ARG B O 1
ATOM 7597 N N . PRO B 1 478 ? -19.109 34.062 -5.891 1 41.84 478 PRO B N 1
ATOM 7598 C CA . PRO B 1 478 ? -18.25 33.406 -4.895 1 41.84 478 PRO B CA 1
ATOM 7599 C C . PRO B 1 478 ? -18.016 31.938 -5.207 1 41.84 478 PRO B C 1
ATOM 7601 O O . PRO B 1 478 ? -18.812 31.312 -5.91 1 41.84 478 PRO B O 1
ATOM 7604 N N . ARG B 1 479 ? -16.812 31.297 -4.875 1 46.12 479 ARG B N 1
ATOM 7605 C CA . ARG B 1 479 ? -16.25 29.984 -5.164 1 46.12 479 ARG B CA 1
ATOM 7606 C C . ARG B 1 479 ? -17.109 28.859 -4.586 1 46.12 479 ARG B C 1
ATOM 7608 O O . ARG B 1 479 ? -16.875 27.688 -4.848 1 46.12 479 ARG B O 1
ATOM 7615 N N . LEU B 1 480 ? -18.031 29.172 -3.584 1 47.22 480 LEU B N 1
ATOM 7616 C CA . LEU B 1 480 ? -18.719 28.047 -2.971 1 47.22 480 LEU B CA 1
ATOM 7617 C C . LEU B 1 480 ? -19.953 27.656 -3.785 1 47.22 480 LEU B C 1
ATOM 7619 O O . LEU B 1 480 ? -20.703 28.516 -4.23 1 47.22 480 LEU B O 1
#

Sequence (960 aa):
MVGLKRVAVIGAGPAGAITTDALAQERAFDVIRVFERREAPGGCWLGENGPPPLIRPDEFDLLAARTADPPHPSVPAKLPAQVPKSPAPRYAESTVYPYLETNVDYVPMQFTQEPFPQQQSEWSVAAHGADTPFRHWSHVQKYVQSLVERRGYQDLVEYNTTVEKAEKDELTGEWRVTLRKEGERTDYWWQETFDAVVVASGHYSVPYFPSIEGLAEFARDRPGSRVVVVGASVSAADIAFDLTSTAEAPIHAVVVGHNFNGYFGDEAFNHPLINKVPSILRIEPETRTVHFENGTAVPGVDVIIFGTGYTWTLPFLQHPSPESSKTVPSPRNNRVPDLYLHVVYRQDPTLLFVGAVNAGLTFKIFEWQAVLAARILAGRVRLPPVEEQKRWEEDRVAKRGDGAKFSLVFPDFEEYFEAVRKLAGPASGRGRELPPFNGFWVERFMAGHEKRKGMWRRLNAQAREALKRGENGDGPRPRLMVGLKRVAVIGAGPAGAITTDALAQERAFDVIRVFERREAPGGCWLGENGPPPLIRPDEFDLLAARTADPPHPSVPAKLPAQVPKSPAPRYAESTVYPYLETNVDYVPMQFTQEPFPQQQSEWSVAAHGADTPFRHWSHVQKYVQSLVERRGYQDLVEYNTTVEKAEKDELTGEWRVTLRKEGERTDYWWQETFDAVVVASGHYSVPYFPSIEGLAEFARDRPGSRVVVVGASVSAADIAFDLTSTAEAPIHAVVVGHNFNGYFGDEAFNHPLINKVPSILRIEPETRTVHFENGTAVPGVDVIIFGTGYTWTLPFLQHPSPESSKTVPSPRNNRVPDLYLHVVYRQDPTLLFVGAVNAGLTFKIFEWQAVLAARILAGRVRLPPVEEQKRWEEDRVAKRGDGAKFSLVFPDFEEYFEAVRKLAGPASGRGRELPPFNGFWVERFMAGHEKRKGMWRRLNAQAREALKRGENGDGPRPRL

pLDDT: mean 92.81, std 10.25, range [40.56, 98.94]

InterPro domains:
  IPR000960 Flavin monooxygenase FMO [PIRSF000332] (5-388)
  IPR020946 Flavin monooxygenase-like [PF00743] (134-249)
  IPR020946 Flavin monooxygenase-like [PF00743] (288-389)
  IPR036188 FAD/NAD(P)-binding domain superfamily [G3DSA:3.50.50.60] (5-422)
  IPR036188 FAD/NAD(P)-binding domain superfamily [G3DSA:3.50.50.60] (211-307)
  IPR036188 FAD/NAD(P)-binding domain superfamily [SSF51905] (5-246)
  IPR036188 FAD/NAD(P)-binding domain superfamily [SSF51905] (284-444)
  IPR050346 Flavin-containing monooxygenases-like [PTHR23023] (4-460)

Foldseek 3Di:
DPAFAFEEEEALALLRLLLLQQQVLQVRHPAYAYEAQADAHHQLLDADPDDDDFDALVQQVCLQVLNLAAFDPCDDPDPFDKFWFDPRDHLRHHPDDQFDKDLFFCVLLDDPVAHQDPDADPVQCVLQNPPRRMHGSVSSRVSSRCSCPVVVVVVRYDYSKHFRAWDADPVVCKIKTWIWRDDPTIITIHIDIGNFYEYENAWQRRHHDHDAAPPSLQRDDFDAAQEEEEDQEDVSLQVLLLSLQPGDFQHEYAPVPHDHDPQQGRLSQLFPRYHYAHDFHHADNVQRKTAGPVGDIDTPHGYYHYPPTTAGADNRYDDPDPPPPDDTFDDDQRATPCAQLLFANLSRRSYTYAQRADDDSRSHSSNLSSNLSSQVSSVNFDDDHSVVSVVRLVVLCVVQNDHNSSRYCPPVVQVSSVVSLVRSDACVSGGDGDDHDDCVSVVSRSVSSVSVSVSSNVVSVQSVVCVVVVHPRPPPRRPD/DPFFAFEEEEALALLRLLLLQQQVLQVRHPAYAYEAQADAHHQLLDADPDDDDFDALVQQVCLQVLNLAAFDPCDDPDPFDKFWFDPRDHLRHHPDDQFDKDLFFCVLLDDPVAHADPDADPVQCVLQNPPRRMHGSVSSRVSSRCSCPVVVVVVRYDYSKHFRAWDADPVVCKIKTWIWRDDPTIITIHIDIGNFYEYENAWQRRHHDHDAAPVSLQRDDFDAAQEEEEDQEDVSLQVLLLSLQPGPFQHEYAPVPHDHDPQAGRLSQLFPRYHYAHDFHHADNVQRKTAGPVGDIDTPHGYYHYPPTTAGDDNRYDDPDPPDPDDTFDDDQRATPCAQLLFANLVRRSYTYAQRADDDSRSHSSNLSSNLSSQVSSVNFDDDHSVVSVVRLVVLCVVQNDHNSSRYCPPVVQVSSVVSLVRSDACVSGGDGDDHDDCVSVVSRSVSSVSVSVSSNVVSVQSVVCVVVVHPRPPPNRPD

Organism: Colletotrichum orbiculare (strain 104-T / ATCC 96160 / CBS 514.97 / LARS 414 / MAFF 240422) (NCBI:txid1213857)

Solvent-accessible surface area (backbone atoms only — not comparable to full-atom values): 51095 Å² total; per-residue (Å²): 123,80,81,45,35,31,38,38,31,36,21,36,15,61,34,18,33,44,28,51,50,23,38,58,43,45,73,59,55,57,30,61,41,28,35,19,56,48,88,64,52,14,47,64,41,28,73,69,97,64,82,72,80,79,79,51,57,80,44,48,62,28,19,42,68,65,59,61,59,61,52,71,90,78,72,72,91,60,74,66,35,56,41,71,52,75,85,71,79,75,52,82,60,52,69,54,56,97,73,42,56,46,72,49,25,47,73,34,54,27,48,95,90,45,81,60,74,81,72,64,44,71,63,49,30,73,68,63,34,90,77,40,50,45,34,40,39,67,53,54,16,47,46,38,35,46,62,27,50,75,79,38,46,54,50,34,48,42,57,30,18,37,71,52,30,48,41,76,36,80,87,76,61,29,31,42,34,34,37,39,34,70,44,91,49,27,24,38,34,39,73,49,74,22,48,28,40,36,45,14,65,60,48,77,46,38,60,35,38,80,85,43,54,40,46,52,75,50,70,53,96,47,88,65,42,34,40,36,34,35,30,39,33,69,67,24,33,53,48,54,44,32,37,60,63,61,36,43,78,53,34,36,33,31,36,51,96,54,72,51,34,89,77,58,47,61,48,44,62,62,27,81,48,40,42,74,33,41,52,71,54,34,35,43,51,92,60,28,26,44,29,28,69,85,69,51,70,45,70,61,48,35,40,77,45,77,35,58,53,53,34,52,64,56,39,23,47,51,61,86,39,96,78,46,86,62,80,51,70,54,61,51,60,62,32,68,61,64,35,37,95,42,25,33,29,67,91,43,75,47,37,29,31,25,52,65,53,43,77,60,59,49,49,41,49,18,47,53,37,15,40,31,50,32,32,44,52,62,64,68,40,83,77,74,56,63,68,57,39,50,46,53,50,51,54,41,31,73,71,47,33,80,30,60,54,48,35,32,51,68,87,48,47,59,63,51,50,44,52,46,47,61,61,39,47,78,29,86,93,36,38,62,70,77,75,76,73,55,71,63,40,57,51,44,40,52,50,29,30,50,51,54,42,49,42,34,49,52,52,29,52,52,48,50,52,22,59,73,66,71,42,80,66,80,56,89,70,40,84,98,122,82,81,45,35,31,38,36,31,37,21,35,15,63,34,18,32,44,27,52,50,23,39,57,44,44,72,58,56,56,33,65,40,28,36,20,56,46,89,65,52,13,48,64,40,29,72,69,96,62,83,72,83,79,77,52,57,80,44,48,61,28,20,40,66,64,59,60,57,61,51,71,89,76,71,72,90,59,75,65,34,55,40,70,53,77,84,70,79,76,50,82,59,52,70,55,56,98,70,44,56,47,74,50,22,48,70,37,56,28,48,94,90,44,81,60,75,81,73,64,45,71,62,48,31,72,68,62,34,91,77,43,50,44,35,41,40,69,52,53,16,49,48,39,35,44,62,27,51,75,78,37,47,54,48,33,47,42,58,29,18,36,72,51,32,47,40,75,36,81,88,78,62,29,29,41,35,33,35,37,34,68,44,91,51,28,24,40,34,39,72,49,76,22,49,28,41,36,45,15,65,60,47,77,46,38,59,36,40,81,85,46,55,41,45,54,73,47,70,52,98,46,88,65,41,33,39,36,33,35,30,39,32,70,68,22,33,52,48,53,44,32,37,61,64,65,36,45,78,54,32,36,33,31,37,51,94,53,74,51,33,89,77,57,47,62,50,46,60,62,26,82,48,40,42,76,33,42,54,70,56,35,35,40,52,90,61,28,26,43,30,28,67,83,71,51,70,43,69,61,48,36,40,77,46,78,35,58,54,53,32,53,65,55,38,23,47,52,60,88,38,97,78,46,86,61,79,51,71,54,62,50,60,61,32,68,60,64,33,37,94,41,26,33,30,67,92,44,76,48,36,30,31,24,52,62,53,45,78,72,58,46,50,41,49,18,46,51,37,16,39,30,50,31,31,44,53,63,64,68,39,85,77,73,56,62,68,58,38,51,46,53,50,52,53,40,33,72,72,48,34,80,31,60,53,48,34,32,50,69,86,49,47,59,62,51,50,44,52,45,46,62,60,38,48,78,29,85,94,37,38,62,72,78,75,77,74,56,70,64,40,56,51,45,40,53,51,29,30,50,51,52,41,48,43,34,51,52,52,29,51,50,49,49,52,22,57,72,69,71,43,79,66,79,58,88,72,42,83,102

Nearest PDB structures (foldseek):
  1vqw-assembly1_B  TM=7.828E-01  e=3.953E-34  Schizosaccharomyces pombe
  5nmx-assembly1_A-2  TM=8.378E-01  e=1.902E-27  Zonocerus variegatus
  8b2d-assembly1_B  TM=7.705E-01  e=5.098E-26  Methylophaga aminisulfidivorans MP
  2xvi-assembly2_C  TM=7.619E-01  e=5.734E-26  Methylophaga aminisulfidivorans
  2xve-assembly1_B  TM=7.811E-01  e=2.347E-25  Methylophaga aminisulfidivorans

Secondary structure (DSSP, 8-state):
-----EEEEE--SHHHHHHHHHHHHHT--SEEEEE-SSSSS-GGG---SSPPPPPPHHHHHHHHTT-S-PSPTT--SSSSEEEEPP-S---------TT-B-SS-HHHHS-SSSPPP----HHHHHHH-TT----BHHHHHHHHHHHHHTTTGGGGEE-SEEEEEEEE-TTT-PEEEEEEE--SSEEEEEEEEESEEEE---S-SEE-----BTHHHH-S----S-EEEE-SSHHHHHHHHHHTTTSPSSEEEE-TTSPPPTTTTTGGGG-TTEEEE--EEEEETTTTEEEETTS-EE-S--EEEE---EE---TT---S-TT--PPPP--BTTB--SEETTTEETT-TTEEES--S-SSSHHHHHHHHHHHHHHHHTT---PPPHHHHHHHHHHHHHHH-SSGGGG--TT-HHHHHHHHHHHH---TTSSPPPPPP-HHHHHHHHHHHHHHHHHHHHHHHHHHHHHHHT----SS----/-----EEEEE--SHHHHHHHHHHHHHT--SEEEEE-SSSSS-GGG---SSPPPPPPHHHHHHHHTT-S-PSPTT--SSSSEEEEPP-S---------TT-B-SS-HHHHS-SSSPPP----HHHHHHH-TT----BHHHHHHHHHHHHHTTTGGGGEE-SEEEEEEEE-TTT-PEEEEEEE--SSEEEEEEEEESEEEE---S-SEE-----BTHHHH-S----S-EEEE-SSHHHHHHHHHHTTTSPSPEEEE-TTSPPPTTTTTGGGG-TTEEEE--EEEEETTTTEEEETTS-EE-S--EEEE---EE---TTB--S-TT--PPPP--BTTB--SEETTTEETT-TTEEES--S-SSSHHHHHHHHHHHHHHHHTT---PPPHHHHHHHHHHHHHHH-SSGGGG--TT-HHHHHHHHHHHH---TTSSPPPPPP-HHHHHHHHHHHHHHHHHHHHHHHHHHHHHHHT----SS----